Protein AF-0000000069165663 (afdb_homodimer)

Organism: Gadus morhua (NCBI:txid8049)

Sequence (914 aa):
MLGWFYGGTKSTNVRVSLPAVCFVWQIAMIVLFGVFIRYNEEADTHWQEFRRENNISSDIENDFYFRYPSFQDVHVMIFVGFGFLMTFLKRYSFGAVGFNFLVAAFGIQWALLMQGWFHTLDPATGKILIGVENLINADFCVAGCLIAYGALLGKVSPVQLLVLTLFGVTLFAVEEYIILDLLHARDAGGSMVIHAFGGYYGLAISWVLYRPNLNLSKRLNGSVYHSDVFAMIGTLFLWMFWPSFNSAITDHGDGQHRAAINTYLALASSVLTAVGISSVTQKKGKLDMVHIQNATLAGGVAMGTAAEFMITPYGSLIVGFCCGMISTFGYVFVTPLLEKYLKLQDTCGVHNLHAVPGMLGGFIGAIVAASATEEVYSREGLINTFDFEGDFADRTVGTQGGFQAAACCVAIAFGIVGGGCIPIWGDPADDNCYDDEAYWEALITVTLLDRNFYCHRMLGWFYGGTKSTNVRVSLPAVCFVWQIAMIVLFGVFIRYNEEADTHWQEFRRENNISSDIENDFYFRYPSFQDVHVMIFVGFGFLMTFLKRYSFGAVGFNFLVAAFGIQWALLMQGWFHTLDPATGKILIGVENLINADFCVAGCLIAYGALLGKVSPVQLLVLTLFGVTLFAVEEYIILDLLHARDAGGSMVIHAFGGYYGLAISWVLYRPNLNLSKRLNGSVYHSDVFAMIGTLFLWMFWPSFNSAITDHGDGQHRAAINTYLALASSVLTAVGISSVTQKKGKLDMVHIQNATLAGGVAMGTAAEFMITPYGSLIVGFCCGMISTFGYVFVTPLLEKYLKLQDTCGVHNLHAVPGMLGGFIGAIVAASATEEVYSREGLINTFDFEGDFADRTVGTQGGFQAAACCVAIAFGIVGGGCIPIWGDPADDNCYDDEAYWEALITVTLLDRNFYCHR

Nearest PDB structures (foldseek):
  3hd6-assembly1_A  TM=9.677E-01  e=2.868E-40  Homo sapiens
  8csl-assembly1_L  TM=9.387E-01  e=2.649E-33  Homo sapiens
  7v0s-assembly1_Q  TM=9.312E-01  e=2.619E-32  Homo sapiens
  3bhs-assembly1_A  TM=8.866E-01  e=1.304E-20  Nitrosomonas europaea ATCC 19718
  7v0k-assembly1_K  TM=8.704E-01  e=1.880E-18  Homo sapiens

Radius of gyration: 27.94 Å; Cα contacts (8 Å, |Δi|>4): 1879; chains: 2; bounding box: 85×86×62 Å

Structure (mmCIF, N/CA/C/O backbone):
data_AF-0000000069165663-model_v1
#
loop_
_entity.id
_entity.type
_entity.pdbx_description
1 polymer 'Rh family, C glycoprotein a'
#
loop_
_atom_site.group_PDB
_atom_site.id
_atom_site.type_symbol
_atom_site.label_atom_id
_atom_site.label_alt_id
_atom_site.label_comp_id
_atom_site.label_asym_id
_atom_site.label_entity_id
_atom_site.label_seq_id
_atom_site.pdbx_PDB_ins_code
_atom_site.Cartn_x
_atom_site.Cartn_y
_atom_site.Cartn_z
_atom_site.occupancy
_atom_site.B_iso_or_equiv
_atom_site.auth_seq_id
_atom_site.auth_comp_id
_atom_site.auth_asym_id
_atom_site.auth_atom_id
_atom_site.pdbx_PDB_model_num
ATOM 1 N N . MET A 1 1 ? -18.406 -13.211 31.234 1 25.06 1 MET A N 1
ATOM 2 C CA . MET A 1 1 ? -17.453 -12.578 30.328 1 25.06 1 MET A CA 1
ATOM 3 C C . MET A 1 1 ? -17.625 -13.102 28.906 1 25.06 1 MET A C 1
ATOM 5 O O . MET A 1 1 ? -17.547 -12.336 27.938 1 25.06 1 MET A O 1
ATOM 9 N N . LEU A 1 2 ? -17.766 -14.406 28.781 1 32.94 2 LEU A N 1
ATOM 10 C CA . LEU A 1 2 ? -17.984 -15.086 27.5 1 32.94 2 LEU A CA 1
ATOM 11 C C . LEU A 1 2 ? -19.422 -14.898 27.031 1 32.94 2 LEU A C 1
ATOM 13 O O . LEU A 1 2 ? -19.797 -15.367 25.953 1 32.94 2 LEU A O 1
ATOM 17 N N . GLY A 1 3 ? -20.25 -14.609 27.906 1 36.5 3 GLY A N 1
ATOM 18 C CA . GLY A 1 3 ? -21.656 -14.383 27.594 1 36.5 3 GLY A CA 1
ATOM 19 C C . GLY A 1 3 ? -21.875 -13.297 26.562 1 36.5 3 GLY A C 1
ATOM 20 O O . GLY A 1 3 ? -22.891 -13.289 25.875 1 36.5 3 GLY A O 1
ATOM 21 N N . TRP A 1 4 ? -21.031 -12.242 26.562 1 38.16 4 TRP A N 1
ATOM 22 C CA . TRP A 1 4 ? -21.109 -11.102 25.656 1 38.16 4 TRP A CA 1
ATOM 23 C C . TRP A 1 4 ? -20.781 -11.531 24.234 1 38.16 4 TRP A C 1
ATOM 25 O O . TRP A 1 4 ? -20.984 -10.766 23.281 1 38.16 4 TRP A O 1
ATOM 35 N N . PHE A 1 5 ? -19.953 -12.539 24 1 40.16 5 PHE A N 1
ATOM 36 C CA . PHE A 1 5 ? -19.641 -13.125 22.703 1 40.16 5 PHE A CA 1
ATOM 37 C C . PHE A 1 5 ? -20.859 -13.844 22.125 1 40.16 5 PHE A C 1
ATOM 39 O O . PHE A 1 5 ? -20.938 -14.07 20.922 1 40.16 5 PHE A O 1
ATOM 46 N N . TYR A 1 6 ? -21.672 -14.664 22.984 1 41.34 6 TYR A N 1
ATOM 47 C CA . TYR A 1 6 ? -22.734 -15.508 22.422 1 41.34 6 TYR A CA 1
ATOM 48 C C . TYR A 1 6 ? -23.984 -14.68 22.125 1 41.34 6 TYR A C 1
ATOM 50 O O . TYR A 1 6 ? -24.219 -14.312 20.969 1 41.34 6 TYR A O 1
ATOM 58 N N . GLY A 1 7 ? -25.281 -15 22.875 1 41.91 7 GLY A N 1
ATOM 59 C CA . GLY A 1 7 ? -26.719 -14.883 22.719 1 41.91 7 GLY A CA 1
ATOM 60 C C . GLY A 1 7 ? -27.203 -13.453 22.781 1 41.91 7 GLY A C 1
ATOM 61 O O . GLY A 1 7 ? -28.406 -13.211 22.922 1 41.91 7 GLY A O 1
ATOM 62 N N . GLY A 1 8 ? -26.547 -12.445 23.469 1 45.22 8 GLY A N 1
ATOM 63 C CA . GLY A 1 8 ? -27.266 -11.281 23.953 1 45.22 8 GLY A CA 1
ATOM 64 C C . GLY A 1 8 ? -27.719 -10.344 22.844 1 45.22 8 GLY A C 1
ATOM 65 O O . GLY A 1 8 ? -27.469 -10.609 21.672 1 45.22 8 GLY A O 1
ATOM 66 N N . THR A 1 9 ? -28.141 -9.078 23.188 1 53.78 9 THR A N 1
ATOM 67 C CA . THR A 1 9 ? -28.656 -7.91 22.484 1 53.78 9 THR A CA 1
ATOM 68 C C . THR A 1 9 ? -27.703 -7.457 21.391 1 53.78 9 THR A C 1
ATOM 70 O O . THR A 1 9 ? -26.484 -7.398 21.609 1 53.78 9 THR A O 1
ATOM 73 N N . LYS A 1 10 ? -28.094 -7.727 20.078 1 70.94 10 LYS A N 1
ATOM 74 C CA . LYS A 1 10 ? -27.375 -7.238 18.906 1 70.94 10 LYS A CA 1
ATOM 75 C C . LYS A 1 10 ? -26.922 -5.793 19.094 1 70.94 10 LYS A C 1
ATOM 77 O O . LYS A 1 10 ? -27.625 -4.859 18.703 1 70.94 10 LYS A O 1
ATOM 82 N N . SER A 1 11 ? -25.938 -5.676 19.969 1 79.5 11 SER A N 1
ATOM 83 C CA . SER A 1 11 ? -25.391 -4.352 20.25 1 79.5 11 SER A CA 1
ATOM 84 C C . SER A 1 11 ? -24.281 -3.998 19.266 1 79.5 11 SER A C 1
ATOM 86 O O . SER A 1 11 ? -23.531 -4.875 18.828 1 79.5 11 SER A O 1
ATOM 88 N N . THR A 1 12 ? -24.25 -2.836 18.844 1 84.81 12 THR A N 1
ATOM 89 C CA . THR A 1 12 ? -23.188 -2.324 17.984 1 84.81 12 THR A CA 1
ATOM 90 C C . THR A 1 12 ? -22.016 -1.811 18.797 1 84.81 12 THR A C 1
ATOM 92 O O . THR A 1 12 ? -21.047 -1.269 18.25 1 84.81 12 THR A O 1
ATOM 95 N N . ASN A 1 13 ? -22.094 -1.979 20.125 1 87.69 13 ASN A N 1
ATOM 96 C CA . ASN A 1 13 ? -20.984 -1.576 20.984 1 87.69 13 ASN A CA 1
ATOM 97 C C . ASN A 1 13 ? -19.844 -2.586 20.922 1 87.69 13 ASN A C 1
ATOM 99 O O . ASN A 1 13 ? -19.953 -3.695 21.438 1 87.69 13 ASN A O 1
ATOM 103 N N . VAL A 1 14 ? -18.688 -2.17 20.297 1 91.88 14 VAL A N 1
ATOM 104 C CA . VAL A 1 14 ? -17.578 -3.084 20.109 1 91.88 14 VAL A CA 1
ATOM 105 C C . VAL A 1 14 ? -16.359 -2.574 20.891 1 91.88 14 VAL A C 1
ATOM 107 O O . VAL A 1 14 ? -15.219 -2.912 20.562 1 91.88 14 VAL A O 1
ATOM 110 N N . ARG A 1 15 ? -16.5 -1.86 21.906 1 93.06 15 ARG A N 1
ATOM 111 C CA . ARG A 1 15 ? -15.43 -1.193 22.641 1 93.06 15 ARG A CA 1
ATOM 112 C C . ARG A 1 15 ? -14.484 -2.209 23.281 1 93.06 15 ARG A C 1
ATOM 114 O O . ARG A 1 15 ? -13.297 -1.925 23.469 1 93.06 15 ARG A O 1
ATOM 121 N N . VAL A 1 16 ? -14.961 -3.363 23.609 1 94 16 VAL A N 1
ATOM 122 C CA . VAL A 1 16 ? -14.141 -4.383 24.25 1 94 16 VAL A CA 1
ATOM 123 C C . VAL A 1 16 ? -13.773 -5.465 23.234 1 94 16 VAL A C 1
ATOM 125 O O . VAL A 1 16 ? -12.602 -5.844 23.125 1 94 16 VAL A O 1
ATOM 128 N N . SER A 1 17 ? -14.742 -5.902 22.453 1 94 17 SER A N 1
ATOM 129 C CA . SER A 1 17 ? -14.555 -7.062 21.594 1 94 17 SER A CA 1
ATOM 130 C C . SER A 1 17 ? -13.562 -6.758 20.484 1 94 17 SER A C 1
ATOM 132 O O . SER A 1 17 ? -12.648 -7.551 20.219 1 94 17 SER A O 1
ATOM 134 N N . LEU A 1 18 ? -13.719 -5.598 19.812 1 95.62 18 LEU A N 1
ATOM 135 C CA . LEU A 1 18 ? -12.859 -5.289 18.672 1 95.62 18 LEU A CA 1
ATOM 136 C C . LEU A 1 18 ? -11.422 -5.09 19.109 1 95.62 18 LEU A C 1
ATOM 138 O O . LEU A 1 18 ? -10.508 -5.719 18.578 1 95.62 18 LEU A O 1
ATOM 142 N N . PRO A 1 19 ? -11.133 -4.305 20.156 1 97.75 19 PRO A N 1
ATOM 143 C CA . PRO A 1 19 ? -9.75 -4.188 20.656 1 97.75 19 PRO A CA 1
ATOM 144 C C . PRO A 1 19 ? -9.172 -5.52 21.109 1 97.75 19 PRO A C 1
ATOM 146 O O . PRO A 1 19 ? -8 -5.809 20.875 1 97.75 19 PRO A O 1
ATOM 149 N N . ALA A 1 20 ? -9.945 -6.285 21.781 1 97.25 20 ALA A N 1
ATOM 150 C CA . ALA A 1 20 ? -9.469 -7.578 22.266 1 97.25 20 ALA A CA 1
ATOM 151 C C . ALA A 1 20 ? -9 -8.453 21.109 1 97.25 20 ALA A C 1
ATOM 153 O O . ALA A 1 20 ? -7.918 -9.047 21.172 1 97.25 20 ALA A O 1
ATOM 154 N N . VAL A 1 21 ? -9.812 -8.539 20.078 1 96.38 21 VAL A N 1
ATOM 155 C CA . VAL A 1 21 ? -9.453 -9.359 18.922 1 96.38 21 VAL A CA 1
ATOM 156 C C . VAL A 1 21 ? -8.203 -8.781 18.25 1 96.38 21 VAL A C 1
ATOM 158 O O . VAL A 1 21 ? -7.281 -9.523 17.891 1 96.38 21 VAL A O 1
ATOM 161 N N . CYS A 1 22 ? -8.156 -7.445 18.031 1 98.06 22 CYS A N 1
ATOM 162 C CA . CYS A 1 22 ? -7.031 -6.793 17.375 1 98.06 22 CYS A CA 1
ATOM 163 C C . CYS A 1 22 ? -5.734 -7.043 18.141 1 98.06 22 CYS A C 1
ATOM 165 O O . CYS A 1 22 ? -4.73 -7.453 17.547 1 98.06 22 CYS A O 1
ATOM 167 N N . PHE A 1 23 ? -5.695 -6.91 19.5 1 98.25 23 PHE A N 1
ATOM 168 C CA . PHE A 1 23 ? -4.48 -7.02 20.281 1 98.25 23 PHE A CA 1
ATOM 169 C C . PHE A 1 23 ? -4.086 -8.477 20.484 1 98.25 23 PHE A C 1
ATOM 171 O O . PHE A 1 23 ? -2.916 -8.836 20.312 1 98.25 23 PHE A O 1
ATOM 178 N N . VAL A 1 24 ? -5.043 -9.336 20.797 1 98.12 24 VAL A N 1
ATOM 179 C CA . VAL A 1 24 ? -4.738 -10.742 21.047 1 98.12 24 VAL A CA 1
ATOM 180 C C . VAL A 1 24 ? -4.215 -11.391 19.766 1 98.12 24 VAL A C 1
ATOM 182 O O . VAL A 1 24 ? -3.215 -12.109 19.797 1 98.12 24 VAL A O 1
ATOM 185 N N . TRP A 1 25 ? -4.883 -11.117 18.656 1 98.12 25 TRP A N 1
ATOM 186 C CA . TRP A 1 25 ? -4.465 -11.75 17.406 1 98.12 25 TRP A CA 1
ATOM 187 C C . TRP A 1 25 ? -3.148 -11.164 16.922 1 98.12 25 TRP A C 1
ATOM 189 O O . TRP A 1 25 ? -2.314 -11.883 16.359 1 98.12 25 TRP A O 1
ATOM 199 N N . GLN A 1 26 ? -2.922 -9.859 17.094 1 98.75 26 GLN A N 1
ATOM 200 C CA . GLN A 1 26 ? -1.645 -9.289 16.672 1 98.75 26 GLN A CA 1
ATOM 201 C C . GLN A 1 26 ? -0.5 -9.82 17.531 1 98.75 26 GLN A C 1
ATOM 203 O O . GLN A 1 26 ? 0.595 -10.078 17.031 1 98.75 26 GLN A O 1
ATOM 208 N N . ILE A 1 27 ? -0.691 -9.945 18.828 1 98.75 27 ILE A N 1
ATOM 209 C CA . ILE A 1 27 ? 0.326 -10.516 19.703 1 98.75 27 ILE A CA 1
ATOM 210 C C . ILE A 1 27 ? 0.597 -11.961 19.312 1 98.75 27 ILE A C 1
ATOM 212 O O . ILE A 1 27 ? 1.752 -12.391 19.25 1 98.75 27 ILE A O 1
ATOM 216 N N . ALA A 1 28 ? -0.474 -12.727 19.016 1 98.75 28 ALA A N 1
ATOM 217 C CA . ALA A 1 28 ? -0.304 -14.094 18.531 1 98.75 28 ALA A CA 1
ATOM 218 C C . ALA A 1 28 ? 0.53 -14.125 17.25 1 98.75 28 ALA A C 1
ATOM 220 O O . ALA A 1 28 ? 1.391 -14.992 17.094 1 98.75 28 ALA A O 1
ATOM 221 N N . MET A 1 29 ? 0.248 -13.18 16.312 1 98.75 29 MET A N 1
ATOM 222 C CA . MET A 1 29 ? 1.031 -13.102 15.086 1 98.75 29 MET A CA 1
ATOM 223 C C . MET A 1 29 ? 2.504 -12.852 15.391 1 98.75 29 MET A C 1
ATOM 225 O O . MET A 1 29 ? 3.383 -13.477 14.805 1 98.75 29 MET A O 1
ATOM 229 N N . ILE A 1 30 ? 2.785 -11.945 16.312 1 98.81 30 ILE A N 1
ATOM 230 C CA . ILE A 1 30 ? 4.164 -11.617 16.672 1 98.81 30 ILE A CA 1
ATOM 231 C C . ILE A 1 30 ? 4.867 -12.867 17.203 1 98.81 30 ILE A C 1
ATOM 233 O O . ILE A 1 30 ? 5.984 -13.18 16.781 1 98.81 30 ILE A O 1
ATOM 237 N N . VAL A 1 31 ? 4.215 -13.617 18.047 1 98.81 31 VAL A N 1
ATOM 238 C CA . VAL A 1 31 ? 4.797 -14.812 18.656 1 98.81 31 VAL A CA 1
ATOM 239 C C . VAL A 1 31 ? 5.016 -15.875 17.578 1 98.81 31 VAL A C 1
ATOM 241 O O . VAL A 1 31 ? 6.102 -16.453 17.484 1 98.81 31 VAL A O 1
ATOM 244 N N . LEU A 1 32 ? 4.016 -16.141 16.75 1 98.81 32 LEU A N 1
ATOM 245 C CA . LEU A 1 32 ? 4.109 -17.172 15.727 1 98.81 32 LEU A CA 1
ATOM 246 C C . LEU A 1 32 ? 5.156 -16.797 14.68 1 98.81 32 LEU A C 1
ATOM 248 O O . LEU A 1 32 ? 5.875 -17.672 14.18 1 98.81 32 LEU A O 1
ATOM 252 N N . PHE A 1 33 ? 5.246 -15.531 14.312 1 98.81 33 PHE A N 1
ATOM 253 C CA . PHE A 1 33 ? 6.293 -15.094 13.398 1 98.81 33 PHE A CA 1
ATOM 254 C C . PHE A 1 33 ? 7.672 -15.305 14.008 1 98.81 33 PHE A C 1
ATOM 256 O O . PHE A 1 33 ? 8.625 -15.656 13.312 1 98.81 33 PHE A O 1
ATOM 263 N N . GLY A 1 34 ? 7.805 -15.039 15.344 1 98.56 34 GLY A N 1
ATOM 264 C CA . GLY A 1 34 ? 9.07 -15.266 16.031 1 98.56 34 GLY A CA 1
ATOM 265 C C . GLY A 1 34 ? 9.508 -16.719 15.984 1 98.56 34 GLY A C 1
ATOM 266 O O . GLY A 1 34 ? 10.695 -17.016 15.836 1 98.56 34 GLY A O 1
ATOM 267 N N . VAL A 1 35 ? 8.5 -17.594 15.992 1 98.31 35 VAL A N 1
ATOM 268 C CA . VAL A 1 35 ? 8.797 -19.016 16.047 1 98.31 35 VAL A CA 1
ATOM 269 C C . VAL A 1 35 ? 9.039 -19.547 14.625 1 98.31 35 VAL A C 1
ATOM 271 O O . VAL A 1 35 ? 9.961 -20.328 14.398 1 98.31 35 VAL A O 1
ATOM 274 N N . PHE A 1 36 ? 8.305 -19.047 13.586 1 98.56 36 PHE A N 1
ATOM 275 C CA . PHE A 1 36 ? 8.25 -19.828 12.352 1 98.56 36 PHE A CA 1
ATOM 276 C C . PHE A 1 36 ? 8.867 -19.062 11.195 1 98.56 36 PHE A C 1
ATOM 278 O O . PHE A 1 36 ? 9.391 -19.656 10.25 1 98.56 36 PHE A O 1
ATOM 285 N N . ILE A 1 37 ? 8.812 -17.797 11.086 1 98.69 37 ILE A N 1
ATOM 286 C CA . ILE A 1 37 ? 9.078 -17.062 9.852 1 98.69 37 ILE A CA 1
ATOM 287 C C . ILE A 1 37 ? 10.516 -16.562 9.844 1 98.69 37 ILE A C 1
ATOM 289 O O . ILE A 1 37 ? 11 -16.016 10.836 1 98.69 37 ILE A O 1
ATOM 293 N N . ARG A 1 38 ? 11.242 -16.812 8.766 1 98.12 38 ARG A N 1
ATOM 294 C CA . ARG A 1 38 ? 12.578 -16.297 8.484 1 98.12 38 ARG A CA 1
ATOM 295 C C . ARG A 1 38 ? 12.672 -15.766 7.059 1 98.12 38 ARG A C 1
ATOM 297 O O . ARG A 1 38 ? 11.82 -16.062 6.223 1 98.12 38 ARG A O 1
ATOM 304 N N . TYR A 1 39 ? 13.672 -14.938 6.816 1 97.56 39 TYR A N 1
ATOM 305 C CA . TYR A 1 39 ? 13.953 -14.5 5.453 1 97.56 39 TYR A CA 1
ATOM 306 C C . TYR A 1 39 ? 14.391 -15.672 4.586 1 97.56 39 TYR A C 1
ATOM 308 O O . TYR A 1 39 ? 15.125 -16.547 5.043 1 97.56 39 TYR A O 1
ATOM 316 N N . ASN A 1 40 ? 13.938 -15.656 3.355 1 96.75 40 ASN A N 1
ATOM 317 C CA . ASN A 1 40 ? 14.547 -16.641 2.463 1 96.75 40 ASN A CA 1
ATOM 318 C C . ASN A 1 40 ? 15.969 -16.234 2.074 1 96.75 40 ASN A C 1
ATOM 320 O O . ASN A 1 40 ? 16.453 -15.172 2.492 1 96.75 40 ASN A O 1
ATOM 324 N N . GLU A 1 41 ? 16.656 -16.984 1.262 1 95.5 41 GLU A N 1
ATOM 325 C CA . GLU A 1 41 ? 18.078 -16.797 0.954 1 95.5 41 GLU A CA 1
ATOM 326 C C . GLU A 1 41 ? 18.312 -15.492 0.203 1 95.5 41 GLU A C 1
ATOM 328 O O . GLU A 1 41 ? 19.375 -14.883 0.331 1 95.5 41 GLU A O 1
ATOM 333 N N . GLU A 1 42 ? 17.281 -15.07 -0.53 1 96.81 42 GLU A N 1
ATOM 334 C CA . GLU A 1 42 ? 17.453 -13.898 -1.39 1 96.81 42 GLU A CA 1
ATOM 335 C C . GLU A 1 42 ? 17.25 -12.602 -0.606 1 96.81 42 GLU A C 1
ATOM 337 O O . GLU A 1 42 ? 17.641 -11.531 -1.063 1 96.81 42 GLU A O 1
ATOM 342 N N . ALA A 1 43 ? 16.625 -12.703 0.573 1 96.94 43 ALA A N 1
ATOM 343 C CA . ALA A 1 43 ? 16.391 -11.539 1.419 1 96.94 43 ALA A CA 1
ATOM 344 C C . ALA A 1 43 ? 17.344 -11.523 2.611 1 96.94 43 ALA A C 1
ATOM 346 O O . ALA A 1 43 ? 17.469 -10.508 3.291 1 96.94 43 ALA A O 1
ATOM 347 N N . ASP A 1 44 ? 18.016 -12.602 2.842 1 96.62 44 ASP A N 1
ATOM 348 C CA . ASP A 1 44 ? 18.953 -12.758 3.945 1 96.62 44 ASP A CA 1
ATOM 349 C C . ASP A 1 44 ? 20.312 -12.156 3.594 1 96.62 44 ASP A C 1
ATOM 351 O O . ASP A 1 44 ? 20.688 -12.109 2.422 1 96.62 44 ASP A O 1
ATOM 355 N N . THR A 1 45 ? 21.109 -11.773 4.562 1 95.94 45 THR A N 1
ATOM 356 C CA . THR A 1 45 ? 22.375 -11.102 4.34 1 95.94 45 THR A CA 1
ATOM 357 C C . THR A 1 45 ? 23.438 -12.086 3.84 1 95.94 45 THR A C 1
ATOM 359 O O . THR A 1 45 ? 24.5 -11.68 3.391 1 95.94 45 THR A O 1
ATOM 362 N N . HIS A 1 46 ? 23.109 -13.336 3.844 1 94.88 46 HIS A N 1
ATOM 363 C CA . HIS A 1 46 ? 24.016 -14.328 3.289 1 94.88 46 HIS A CA 1
ATOM 364 C C . HIS A 1 46 ? 23.844 -14.461 1.78 1 94.88 46 HIS A C 1
ATOM 366 O O . HIS A 1 46 ? 24.266 -15.453 1.183 1 94.88 46 HIS A O 1
ATOM 372 N N . TRP A 1 47 ? 23.203 -13.547 1.143 1 93.5 47 TRP A N 1
ATOM 373 C CA . TRP A 1 47 ? 22.906 -13.492 -0.283 1 93.5 47 TRP A CA 1
ATOM 374 C C . TRP A 1 47 ? 24.172 -13.602 -1.115 1 93.5 47 TRP A C 1
ATOM 376 O O . TRP A 1 47 ? 24.203 -14.297 -2.139 1 93.5 47 TRP A O 1
ATOM 386 N N . GLN A 1 48 ? 25.25 -13 -0.67 1 92.06 48 GLN A N 1
ATOM 387 C CA . GLN A 1 48 ? 26.5 -13.055 -1.435 1 92.06 48 GLN A CA 1
ATOM 388 C C . GLN A 1 48 ? 27.047 -14.477 -1.484 1 92.06 48 GLN A C 1
ATOM 390 O O . GLN A 1 48 ? 27.531 -14.922 -2.521 1 92.06 48 GLN A O 1
ATOM 395 N N . GLU A 1 49 ? 26.984 -15.094 -0.365 1 93.44 49 GLU A N 1
ATOM 396 C CA . GLU A 1 49 ? 27.391 -16.5 -0.323 1 93.44 49 GLU A CA 1
ATOM 397 C C . GLU A 1 49 ? 26.5 -17.359 -1.2 1 93.44 49 GLU A C 1
ATOM 399 O O . GLU A 1 49 ? 26.984 -18.234 -1.929 1 93.44 49 GLU A O 1
ATOM 404 N N . PHE A 1 50 ? 25.234 -17.125 -1.097 1 94.12 50 PHE A N 1
ATOM 405 C CA . PHE A 1 50 ? 24.266 -17.844 -1.899 1 94.12 50 PHE A CA 1
ATOM 406 C C . PHE A 1 50 ? 24.516 -17.625 -3.387 1 94.12 50 PHE A C 1
ATOM 408 O O . PHE A 1 50 ? 24.422 -18.562 -4.18 1 94.12 50 PHE A O 1
ATOM 415 N N . ARG A 1 51 ? 24.844 -16.422 -3.793 1 94.38 51 ARG A N 1
ATOM 416 C CA . ARG A 1 51 ? 25.141 -16.094 -5.184 1 94.38 51 ARG A CA 1
ATOM 417 C C . ARG A 1 51 ? 26.344 -16.906 -5.688 1 94.38 51 ARG A C 1
ATOM 419 O O . ARG A 1 51 ? 26.297 -17.453 -6.789 1 94.38 51 ARG A O 1
ATOM 426 N N . ARG A 1 52 ? 27.359 -16.938 -4.867 1 94.06 52 ARG A N 1
ATOM 427 C CA . ARG A 1 52 ? 28.547 -17.672 -5.242 1 94.06 52 ARG A CA 1
ATOM 428 C C . ARG A 1 52 ? 28.25 -19.156 -5.391 1 94.06 52 ARG A C 1
ATOM 430 O O . ARG A 1 52 ? 28.688 -19.797 -6.359 1 94.06 52 ARG A O 1
ATOM 437 N N . GLU A 1 53 ? 27.469 -19.625 -4.488 1 94.88 53 GLU A N 1
ATOM 438 C CA . GLU A 1 53 ? 27.156 -21.047 -4.465 1 94.88 53 GLU A CA 1
ATOM 439 C C . GLU A 1 53 ? 26.266 -21.438 -5.648 1 94.88 53 GLU A C 1
ATOM 441 O O . GLU A 1 53 ? 26.312 -22.578 -6.117 1 94.88 53 GLU A O 1
ATOM 446 N N . ASN A 1 54 ? 25.484 -20.531 -6.18 1 94.5 54 ASN A N 1
ATOM 447 C CA . ASN A 1 54 ? 24.516 -20.859 -7.215 1 94.5 54 ASN A CA 1
ATOM 448 C C . ASN A 1 54 ? 24.859 -20.188 -8.539 1 94.5 54 ASN A C 1
ATOM 450 O O . ASN A 1 54 ? 24.031 -20.125 -9.445 1 94.5 54 ASN A O 1
ATOM 454 N N . ASN A 1 55 ? 26.047 -19.562 -8.711 1 93.12 55 ASN A N 1
ATOM 455 C CA . ASN A 1 55 ? 26.562 -18.953 -9.93 1 93.12 55 ASN A CA 1
ATOM 456 C C . ASN A 1 55 ? 25.656 -17.844 -10.43 1 93.12 55 ASN A C 1
ATOM 458 O O . ASN A 1 55 ? 25.312 -17.797 -11.609 1 93.12 55 ASN A O 1
ATOM 462 N N . ILE A 1 56 ? 25.234 -17.141 -9.461 1 91 56 ILE A N 1
ATOM 463 C CA . ILE A 1 56 ? 24.469 -15.953 -9.781 1 91 56 ILE A CA 1
ATOM 464 C C . ILE A 1 56 ? 25.406 -14.758 -9.945 1 91 56 ILE A C 1
ATOM 466 O O . ILE A 1 56 ? 26.094 -14.375 -8.992 1 91 56 ILE A O 1
ATOM 470 N N . SER A 1 57 ? 25.391 -14.133 -11.125 1 87.12 57 SER A N 1
ATOM 471 C CA . SER A 1 57 ? 26.422 -13.156 -11.461 1 87.12 57 SER A CA 1
ATOM 472 C C . SER A 1 57 ? 26 -11.742 -11.078 1 87.12 57 SER A C 1
ATOM 474 O O . SER A 1 57 ? 26.844 -10.867 -10.867 1 87.12 57 SER A O 1
ATOM 476 N N . SER A 1 58 ? 24.625 -11.547 -11.047 1 89.25 58 SER A N 1
ATOM 477 C CA . SER A 1 58 ? 24.156 -10.18 -10.844 1 89.25 58 SER A CA 1
ATOM 478 C C . SER A 1 58 ? 22.984 -10.133 -9.867 1 89.25 58 SER A C 1
ATOM 480 O O . SER A 1 58 ? 22.188 -11.078 -9.805 1 89.25 58 SER A O 1
ATOM 482 N N . ASP A 1 59 ? 22.875 -8.984 -9.172 1 91.88 59 ASP A N 1
ATOM 483 C CA . ASP A 1 59 ? 21.766 -8.781 -8.258 1 91.88 59 ASP A CA 1
ATOM 484 C C . ASP A 1 59 ? 20.438 -8.781 -9.008 1 91.88 59 ASP A C 1
ATOM 486 O O . ASP A 1 59 ? 19.375 -9.023 -8.406 1 91.88 59 ASP A O 1
ATOM 490 N N . ILE A 1 60 ? 20.484 -8.562 -10.328 1 91.5 60 ILE A N 1
ATOM 491 C CA . ILE A 1 60 ? 19.266 -8.453 -11.117 1 91.5 60 ILE A CA 1
ATOM 492 C C . ILE A 1 60 ? 18.547 -9.805 -11.141 1 91.5 60 ILE A C 1
ATOM 494 O O . ILE A 1 60 ? 17.359 -9.875 -11.477 1 91.5 60 ILE A O 1
ATOM 498 N N . GLU A 1 61 ? 19.312 -10.852 -10.766 1 92.62 61 GLU A N 1
ATOM 499 C CA . GLU A 1 61 ? 18.734 -12.195 -10.773 1 92.62 61 GLU A CA 1
ATOM 500 C C . GLU A 1 61 ? 18.016 -12.492 -9.469 1 92.62 61 GLU A C 1
ATOM 502 O O . GLU A 1 61 ? 17.406 -13.555 -9.32 1 92.62 61 GLU A O 1
ATOM 507 N N . ASN A 1 62 ? 18.094 -11.555 -8.492 1 95.44 62 ASN A N 1
ATOM 508 C CA . ASN A 1 62 ? 17.234 -11.641 -7.312 1 95.44 62 ASN A CA 1
ATOM 509 C C . ASN A 1 62 ? 15.75 -11.594 -7.688 1 95.44 62 ASN A C 1
ATOM 511 O O . ASN A 1 62 ? 15.336 -10.727 -8.461 1 95.44 62 ASN A O 1
ATOM 515 N N . ASP A 1 63 ? 14.93 -12.477 -7.141 1 96.12 63 ASP A N 1
ATOM 516 C CA . ASP A 1 63 ? 13.523 -12.609 -7.508 1 96.12 63 ASP A CA 1
ATOM 517 C C . ASP A 1 63 ? 12.758 -11.312 -7.23 1 96.12 63 ASP A C 1
ATOM 519 O O . ASP A 1 63 ? 11.703 -11.07 -7.816 1 96.12 63 ASP A O 1
ATOM 523 N N . PHE A 1 64 ? 13.312 -10.523 -6.332 1 97.12 64 PHE A N 1
ATOM 524 C CA . PHE A 1 64 ? 12.727 -9.227 -6.016 1 97.12 64 PHE A CA 1
ATOM 525 C C . PHE A 1 64 ? 12.508 -8.406 -7.281 1 97.12 64 PHE A C 1
ATOM 527 O O . PHE A 1 64 ? 11.445 -7.82 -7.473 1 97.12 64 PHE A O 1
ATOM 534 N N . TYR A 1 65 ? 13.438 -8.375 -8.164 1 95.75 65 TYR A N 1
ATOM 535 C CA . TYR A 1 65 ? 13.398 -7.48 -9.312 1 95.75 65 TYR A CA 1
ATOM 536 C C . TYR A 1 65 ? 12.484 -8.031 -10.406 1 95.75 65 TYR A C 1
ATOM 538 O O . TYR A 1 65 ? 12.016 -7.285 -11.266 1 95.75 65 TYR A O 1
ATOM 546 N N . PHE A 1 66 ? 12.203 -9.336 -10.398 1 94.62 66 PHE A N 1
ATOM 547 C CA . PHE A 1 66 ? 11.281 -9.938 -11.352 1 94.62 66 PHE A CA 1
ATOM 548 C C . PHE A 1 66 ? 9.836 -9.711 -10.922 1 94.62 66 PHE A C 1
ATOM 550 O O . PHE A 1 66 ? 8.961 -9.492 -11.758 1 94.62 66 PHE A O 1
ATOM 557 N N . ARG A 1 67 ? 9.609 -9.68 -9.633 1 97.06 67 ARG A N 1
ATOM 558 C CA . ARG A 1 67 ? 8.234 -9.844 -9.18 1 97.06 67 ARG A CA 1
ATOM 559 C C . ARG A 1 67 ? 7.73 -8.586 -8.484 1 97.06 67 ARG A C 1
ATOM 561 O O . ARG A 1 67 ? 6.523 -8.359 -8.383 1 97.06 67 ARG A O 1
ATOM 568 N N . TYR A 1 68 ? 8.594 -7.723 -8.008 1 97.5 68 TYR A N 1
ATOM 569 C CA . TYR A 1 68 ? 8.219 -6.629 -7.117 1 97.5 68 TYR A CA 1
ATOM 570 C C . TYR A 1 68 ? 7.262 -5.668 -7.809 1 97.5 68 TYR A C 1
ATOM 572 O O . TYR A 1 68 ? 6.293 -5.203 -7.203 1 97.5 68 TYR A O 1
ATOM 580 N N . PRO A 1 69 ? 7.457 -5.336 -9.125 1 96.81 69 PRO A N 1
ATOM 581 C CA . PRO A 1 69 ? 6.469 -4.449 -9.75 1 96.81 69 PRO A CA 1
ATOM 582 C C . PRO A 1 69 ? 5.066 -5.051 -9.766 1 96.81 69 PRO A C 1
ATOM 584 O O . PRO A 1 69 ? 4.086 -4.344 -9.523 1 96.81 69 PRO A O 1
ATOM 587 N N . SER A 1 70 ? 4.965 -6.352 -10.07 1 97.69 70 SER A N 1
ATOM 588 C CA . SER A 1 70 ? 3.67 -7.02 -10.047 1 97.69 70 SER A CA 1
ATOM 589 C C . SER A 1 70 ? 3.098 -7.066 -8.633 1 97.69 70 SER A C 1
ATOM 591 O O . SER A 1 70 ? 1.888 -6.926 -8.438 1 97.69 70 SER A O 1
ATOM 593 N N . PHE A 1 71 ? 3.998 -7.277 -7.625 1 98.19 71 PHE A N 1
ATOM 594 C CA . PHE A 1 71 ? 3.566 -7.242 -6.234 1 98.19 71 PHE A CA 1
ATOM 595 C C . PHE A 1 71 ? 2.904 -5.91 -5.91 1 98.19 71 PHE A C 1
ATOM 597 O O . PHE A 1 71 ? 1.838 -5.871 -5.293 1 98.19 71 PHE A O 1
ATOM 604 N N . GLN A 1 72 ? 3.518 -4.84 -6.277 1 98.19 72 GLN A N 1
ATOM 605 C CA . GLN A 1 72 ? 2.988 -3.514 -5.98 1 98.19 72 GLN A CA 1
ATOM 606 C C . GLN A 1 72 ? 1.622 -3.307 -6.625 1 98.19 72 GLN A C 1
ATOM 608 O O . GLN A 1 72 ? 0.713 -2.75 -6.004 1 98.19 72 GLN A O 1
ATOM 613 N N . ASP A 1 73 ? 1.49 -3.734 -7.906 1 98.25 73 ASP A N 1
ATOM 614 C CA . ASP A 1 73 ? 0.206 -3.623 -8.594 1 98.25 73 ASP A CA 1
ATOM 615 C C . ASP A 1 73 ? -0.877 -4.41 -7.859 1 98.25 73 ASP A C 1
ATOM 617 O O . ASP A 1 73 ? -1.983 -3.91 -7.652 1 98.25 73 ASP A O 1
ATOM 621 N N . VAL A 1 74 ? -0.553 -5.602 -7.48 1 98.31 74 VAL A N 1
ATOM 622 C CA . VAL A 1 74 ? -1.503 -6.457 -6.777 1 98.31 74 VAL A CA 1
ATOM 623 C C . VAL A 1 74 ? -1.864 -5.832 -5.434 1 98.31 74 VAL A C 1
ATOM 625 O O . VAL A 1 74 ? -3.029 -5.848 -5.027 1 98.31 74 VAL A O 1
ATOM 628 N N . HIS A 1 75 ? -0.859 -5.305 -4.824 1 98.12 75 HIS A N 1
ATOM 629 C CA . HIS A 1 75 ? -1.066 -4.641 -3.541 1 98.12 75 HIS A CA 1
ATOM 630 C C . HIS A 1 75 ? -2.02 -3.457 -3.68 1 98.12 75 HIS A C 1
ATOM 632 O O . HIS A 1 75 ? -2.859 -3.227 -2.807 1 98.12 75 HIS A O 1
ATOM 638 N N . VAL A 1 76 ? -1.984 -2.705 -4.75 1 98.12 76 VAL A N 1
ATOM 639 C CA . VAL A 1 76 ? -2.914 -1.623 -5.055 1 98.12 76 VAL A CA 1
ATOM 640 C C . VAL A 1 76 ? -4.32 -2.188 -5.242 1 98.12 76 VAL A C 1
ATOM 642 O O . VAL A 1 76 ? -5.301 -1.593 -4.785 1 98.12 76 VAL A O 1
ATOM 645 N N . MET A 1 77 ? -4.426 -3.26 -5.891 1 98.56 77 MET A N 1
ATOM 646 C CA . MET A 1 77 ? -5.727 -3.889 -6.09 1 98.56 77 MET A CA 1
ATOM 647 C C . MET A 1 77 ? -6.375 -4.234 -4.75 1 98.56 77 MET A C 1
ATOM 649 O O . MET A 1 77 ? -7.562 -3.984 -4.551 1 98.56 77 MET A O 1
ATOM 653 N N . ILE A 1 78 ? -5.605 -4.73 -3.844 1 98.69 78 ILE A N 1
ATOM 654 C CA . ILE A 1 78 ? -6.121 -5.238 -2.576 1 98.69 78 ILE A CA 1
ATOM 655 C C . ILE A 1 78 ? -6.637 -4.078 -1.727 1 98.69 78 ILE A C 1
ATOM 657 O O . ILE A 1 78 ? -7.723 -4.16 -1.148 1 98.69 78 ILE A O 1
ATOM 661 N N . PHE A 1 79 ? -5.914 -3.018 -1.677 1 98.38 79 PHE A N 1
ATOM 662 C CA . PHE A 1 79 ? -6.219 -1.988 -0.689 1 98.38 79 PHE A CA 1
ATOM 663 C C . PHE A 1 79 ? -7.023 -0.855 -1.316 1 98.38 79 PHE A C 1
ATOM 665 O O . PHE A 1 79 ? -7.938 -0.317 -0.691 1 98.38 79 PHE A O 1
ATOM 672 N N . VAL A 1 80 ? -6.723 -0.5 -2.543 1 98.06 80 VAL A N 1
ATOM 673 C CA . VAL A 1 80 ? -7.457 0.567 -3.211 1 98.06 80 VAL A CA 1
ATOM 674 C C . VAL A 1 80 ? -8.562 -0.032 -4.078 1 98.06 80 VAL A C 1
ATOM 676 O O . VAL A 1 80 ? -9.719 0.402 -4.016 1 98.06 80 VAL A O 1
ATOM 679 N N . GLY A 1 81 ? -8.242 -1.041 -4.863 1 98.5 81 GLY A N 1
ATOM 680 C CA . GLY A 1 81 ? -9.219 -1.646 -5.758 1 98.5 81 GLY A CA 1
ATOM 681 C C . GLY A 1 81 ? -10.43 -2.203 -5.031 1 98.5 81 GLY A C 1
ATOM 682 O O . GLY A 1 81 ? -11.539 -1.696 -5.188 1 98.5 81 GLY A O 1
ATOM 683 N N . PHE A 1 82 ? -10.164 -3.164 -4.148 1 98.44 82 PHE A N 1
ATOM 684 C CA . PHE A 1 82 ? -11.258 -3.779 -3.4 1 98.44 82 PHE A CA 1
ATOM 685 C C . PHE A 1 82 ? -11.922 -2.764 -2.482 1 98.44 82 PHE A C 1
ATOM 687 O O . PHE A 1 82 ? -13.148 -2.73 -2.375 1 98.44 82 PHE A O 1
ATOM 694 N N . GLY A 1 83 ? -11.156 -1.908 -1.828 1 98.06 83 GLY A N 1
ATOM 695 C CA . GLY A 1 83 ? -11.695 -0.94 -0.885 1 98.06 83 GLY A CA 1
ATOM 696 C C . GLY A 1 83 ? -12.656 0.039 -1.522 1 98.06 83 GLY A C 1
ATOM 697 O O . GLY A 1 83 ? -13.82 0.135 -1.11 1 98.06 83 GLY A O 1
ATOM 698 N N . PHE A 1 84 ? -12.25 0.671 -2.576 1 98.19 84 PHE A N 1
ATOM 699 C CA . PHE A 1 84 ? -13.055 1.739 -3.164 1 98.19 84 PHE A CA 1
ATOM 700 C C . PHE A 1 84 ? -14.172 1.165 -4.027 1 98.19 84 PHE A C 1
ATOM 702 O O . PHE A 1 84 ? -15.234 1.773 -4.16 1 98.19 84 PHE A O 1
ATOM 709 N N . LEU A 1 85 ? -13.969 -0.013 -4.605 1 98.06 85 LEU A N 1
ATOM 710 C CA . LEU A 1 85 ? -15.062 -0.638 -5.34 1 98.06 85 LEU A CA 1
ATOM 711 C C . LEU A 1 85 ? -16.297 -0.79 -4.453 1 98.06 85 LEU A C 1
ATOM 713 O O . LEU A 1 85 ? -17.422 -0.672 -4.926 1 98.06 85 LEU A O 1
ATOM 717 N N . MET A 1 86 ? -16.156 -0.919 -3.189 1 97.69 86 MET A N 1
ATOM 718 C CA . MET A 1 86 ? -17.234 -1.237 -2.264 1 97.69 86 MET A CA 1
ATOM 719 C C . MET A 1 86 ? -17.797 0.03 -1.631 1 97.69 86 MET A C 1
ATOM 721 O O . MET A 1 86 ? -18.641 -0.041 -0.728 1 97.69 86 MET A O 1
ATOM 725 N N . THR A 1 87 ? -17.406 1.193 -2.121 1 97.25 87 THR A N 1
ATOM 726 C CA . THR A 1 87 ? -17.875 2.443 -1.532 1 97.25 87 THR A CA 1
ATOM 727 C C . THR A 1 87 ? -19.156 2.918 -2.209 1 97.25 87 THR A C 1
ATOM 729 O O . THR A 1 87 ? -19.594 4.055 -2.008 1 97.25 87 THR A O 1
ATOM 732 N N . PHE A 1 88 ? -19.891 2.107 -2.984 1 95.31 88 PHE A N 1
ATOM 733 C CA . PHE A 1 88 ? -21.031 2.539 -3.779 1 95.31 88 PHE A CA 1
ATOM 734 C C . PHE A 1 88 ? -22.234 2.801 -2.893 1 95.31 88 PHE A C 1
ATOM 736 O O . PHE A 1 88 ? -23.141 3.551 -3.27 1 95.31 88 PHE A O 1
ATOM 743 N N . LEU A 1 89 ? -22.312 2.232 -1.652 1 95.25 89 LEU A N 1
ATOM 744 C CA . LEU A 1 89 ? -23.453 2.408 -0.773 1 95.25 89 LEU A CA 1
ATOM 745 C C . LEU A 1 89 ? -23.547 3.848 -0.279 1 95.25 89 LEU A C 1
ATOM 747 O O . LEU A 1 89 ? -22.531 4.488 -0.031 1 95.25 89 LEU A O 1
ATOM 751 N N . LYS A 1 90 ? -24.719 4.328 -0.008 1 92.69 90 LYS A N 1
ATOM 752 C CA . LYS A 1 90 ? -25.031 5.719 0.301 1 92.69 90 LYS A CA 1
ATOM 753 C C . LYS A 1 90 ? -24.281 6.195 1.538 1 92.69 90 LYS A C 1
ATOM 755 O O . LYS A 1 90 ? -23.844 7.344 1.599 1 92.69 90 LYS A O 1
ATOM 760 N N . ARG A 1 91 ? -24.219 5.383 2.525 1 94.25 91 ARG A N 1
ATOM 761 C CA . ARG A 1 91 ? -23.672 5.805 3.812 1 94.25 91 ARG A CA 1
ATOM 762 C C . ARG A 1 91 ? -22.75 4.738 4.391 1 94.25 91 ARG A C 1
ATOM 764 O O . ARG A 1 91 ? -22.781 4.461 5.59 1 94.25 91 ARG A O 1
ATOM 771 N N . TYR A 1 92 ? -21.938 4.121 3.482 1 95.75 92 TYR A N 1
ATOM 772 C CA . TYR A 1 92 ? -21.094 3.037 3.99 1 95.75 92 TYR A CA 1
ATOM 773 C C . TYR A 1 92 ? -19.703 3.096 3.387 1 95.75 92 TYR A C 1
ATOM 775 O O . TYR A 1 92 ? -19.016 2.072 3.283 1 95.75 92 TYR A O 1
ATOM 783 N N . SER A 1 93 ? -19.266 4.258 2.939 1 96.38 93 SER A N 1
ATOM 784 C CA . SER A 1 93 ? -17.953 4.391 2.332 1 96.38 93 SER A CA 1
ATOM 785 C C . SER A 1 93 ? -16.844 4.176 3.357 1 96.38 93 SER A C 1
ATOM 787 O O . SER A 1 93 ? -15.789 3.611 3.039 1 96.38 93 SER A O 1
ATOM 789 N N . PHE A 1 94 ? -17.047 4.617 4.641 1 96.31 94 PHE A N 1
ATOM 790 C CA . PHE A 1 94 ? -16.062 4.402 5.695 1 96.31 94 PHE A CA 1
ATOM 791 C C . PHE A 1 94 ? -15.859 2.914 5.957 1 96.31 94 PHE A C 1
ATOM 793 O O . PHE A 1 94 ? -14.727 2.436 6.02 1 96.31 94 PHE A O 1
ATOM 800 N N . GLY A 1 95 ? -17 2.256 6.094 1 97 95 GLY A N 1
ATOM 801 C CA . GLY A 1 95 ? -16.922 0.82 6.312 1 97 95 GLY A CA 1
ATOM 802 C C . GLY A 1 95 ? -16.281 0.067 5.164 1 97 95 GLY A C 1
ATOM 803 O O . GLY A 1 95 ? -15.477 -0.835 5.383 1 97 95 GLY A O 1
ATOM 804 N N . ALA A 1 96 ? -16.641 0.453 3.959 1 97.69 96 ALA A N 1
ATOM 805 C CA . ALA A 1 96 ? -16.109 -0.208 2.77 1 97.69 96 ALA A CA 1
ATOM 806 C C . ALA A 1 96 ? -14.586 -0.123 2.73 1 97.69 96 ALA A C 1
ATOM 808 O O . ALA A 1 96 ? -13.898 -1.148 2.713 1 97.69 96 ALA A O 1
ATOM 809 N N . VAL A 1 97 ? -14.031 1.053 2.854 1 97.69 97 VAL A N 1
ATOM 810 C CA . VAL A 1 97 ? -12.594 1.233 2.705 1 97.69 97 VAL A CA 1
ATOM 811 C C . VAL A 1 97 ? -11.883 0.855 4.008 1 97.69 97 VAL A C 1
ATOM 813 O O . VAL A 1 97 ? -10.836 0.212 3.984 1 97.69 97 VAL A O 1
ATOM 816 N N . GLY A 1 98 ? -12.438 1.271 5.133 1 98.12 98 GLY A N 1
ATOM 817 C CA . GLY A 1 98 ? -11.789 1.064 6.422 1 98.12 98 GLY A CA 1
ATOM 818 C C . GLY A 1 98 ? -11.727 -0.395 6.828 1 98.12 98 GLY A C 1
ATOM 819 O O . GLY A 1 98 ? -10.695 -0.867 7.305 1 98.12 98 GLY A O 1
ATOM 820 N N . PHE A 1 99 ? -12.836 -1.101 6.719 1 98.38 99 PHE A N 1
ATOM 821 C CA . PHE A 1 99 ? -12.836 -2.502 7.125 1 98.38 99 PHE A CA 1
ATOM 822 C C . PHE A 1 99 ? -12.133 -3.365 6.082 1 98.38 99 PHE A C 1
ATOM 824 O O . PHE A 1 99 ? -11.531 -4.387 6.422 1 98.38 99 PHE A O 1
ATOM 831 N N . ASN A 1 100 ? -12.164 -2.963 4.77 1 98.69 100 ASN A N 1
ATOM 832 C CA . ASN A 1 100 ? -11.289 -3.602 3.789 1 98.69 100 ASN A CA 1
ATOM 833 C C . ASN A 1 100 ? -9.82 -3.531 4.215 1 98.69 100 ASN A C 1
ATOM 835 O O . ASN A 1 100 ? -9.102 -4.523 4.125 1 98.69 100 ASN A O 1
ATOM 839 N N . PHE A 1 101 ? -9.445 -2.361 4.629 1 98.62 101 PHE A N 1
ATOM 840 C CA . PHE A 1 101 ? -8.094 -2.072 5.098 1 98.62 101 PHE A CA 1
ATOM 841 C C . PHE A 1 101 ? -7.727 -2.967 6.277 1 98.62 101 PHE A C 1
ATOM 843 O O . PHE A 1 101 ? -6.66 -3.586 6.285 1 98.62 101 PHE A O 1
ATOM 850 N N . LEU A 1 102 ? -8.602 -3.117 7.254 1 98.56 102 LEU A N 1
ATOM 851 C CA . LEU A 1 102 ? -8.398 -3.914 8.461 1 98.56 102 LEU A CA 1
ATOM 852 C C . LEU A 1 102 ? -8.297 -5.398 8.125 1 98.56 102 LEU A C 1
ATOM 854 O O . LEU A 1 102 ? -7.363 -6.074 8.562 1 98.56 102 LEU A O 1
ATOM 858 N N . VAL A 1 103 ? -9.227 -5.891 7.332 1 98.31 103 VAL A N 1
ATOM 859 C CA . VAL A 1 103 ? -9.273 -7.293 6.922 1 98.31 103 VAL A CA 1
ATOM 860 C C . VAL A 1 103 ? -7.996 -7.66 6.176 1 98.31 103 VAL A C 1
ATOM 862 O O . VAL A 1 103 ? -7.395 -8.703 6.434 1 98.31 103 VAL A O 1
ATOM 865 N N . ALA A 1 104 ? -7.613 -6.797 5.301 1 98.75 104 ALA A N 1
ATOM 866 C CA . ALA A 1 104 ? -6.434 -7.074 4.48 1 98.75 104 ALA A CA 1
ATOM 867 C C . ALA A 1 104 ? -5.168 -7.082 5.328 1 98.75 104 ALA A C 1
ATOM 869 O O . ALA A 1 104 ? -4.309 -7.953 5.168 1 98.75 104 ALA A O 1
ATOM 870 N N . ALA A 1 105 ? -5.031 -6.141 6.234 1 98.81 105 ALA A N 1
ATOM 871 C CA . ALA A 1 105 ? -3.832 -6.035 7.066 1 98.81 105 ALA A CA 1
ATOM 872 C C . ALA A 1 105 ? -3.688 -7.254 7.973 1 98.81 105 ALA A C 1
ATOM 874 O O . ALA A 1 105 ? -2.586 -7.777 8.148 1 98.81 105 ALA A O 1
ATOM 875 N N . PHE A 1 106 ? -4.746 -7.66 8.555 1 98.75 106 PHE A N 1
ATOM 876 C CA . PHE A 1 106 ? -4.695 -8.867 9.367 1 98.75 106 PHE A CA 1
ATOM 877 C C . PHE A 1 106 ? -4.461 -10.094 8.5 1 98.75 106 PHE A C 1
ATOM 879 O O . PHE A 1 106 ? -3.631 -10.945 8.828 1 98.75 106 PHE A O 1
ATOM 886 N N . GLY A 1 107 ? -5.203 -10.188 7.438 1 98.81 107 GLY A N 1
ATOM 887 C CA . GLY A 1 107 ? -5.207 -11.359 6.578 1 98.81 107 GLY A CA 1
ATOM 888 C C . GLY A 1 107 ? -3.838 -11.688 6.012 1 98.81 107 GLY A C 1
ATOM 889 O O . GLY A 1 107 ? -3.469 -12.859 5.902 1 98.81 107 GLY A O 1
ATOM 890 N N . ILE A 1 108 ? -3.098 -10.695 5.613 1 98.81 108 ILE A N 1
ATOM 891 C CA . ILE A 1 108 ? -1.818 -10.977 4.969 1 98.81 108 ILE A CA 1
ATOM 892 C C . ILE A 1 108 ? -0.852 -11.586 5.98 1 98.81 108 ILE A C 1
ATOM 894 O O . ILE A 1 108 ? -0.034 -12.438 5.629 1 98.81 108 ILE A O 1
ATOM 898 N N . GLN A 1 109 ? -0.879 -11.141 7.293 1 98.88 109 GLN A N 1
ATOM 899 C CA . GLN A 1 109 ? -0.039 -11.758 8.32 1 98.88 109 GLN A CA 1
ATOM 900 C C . GLN A 1 109 ? -0.402 -13.219 8.523 1 98.88 109 GLN A C 1
ATOM 902 O O . GLN A 1 109 ? 0.475 -14.086 8.531 1 98.88 109 GLN A O 1
ATOM 907 N N . TRP A 1 110 ? -1.677 -13.469 8.609 1 98.88 110 TRP A N 1
ATOM 908 C CA . TRP A 1 110 ? -2.172 -14.82 8.82 1 98.88 110 TRP A CA 1
ATOM 909 C C . TRP A 1 110 ? -1.9 -15.703 7.602 1 98.88 110 TRP A C 1
ATOM 911 O O . TRP A 1 110 ? -1.549 -16.875 7.742 1 98.88 110 TRP A O 1
ATOM 921 N N . ALA A 1 111 ? -2.002 -15.18 6.449 1 98.94 111 ALA A N 1
ATOM 922 C CA . ALA A 1 111 ? -1.782 -15.914 5.203 1 98.94 111 ALA A CA 1
ATOM 923 C C . ALA A 1 111 ? -0.328 -16.359 5.078 1 98.94 111 ALA A C 1
ATOM 925 O O . ALA A 1 111 ? -0.048 -17.469 4.605 1 98.94 111 ALA A O 1
ATOM 926 N N . LEU A 1 112 ? 0.619 -15.492 5.484 1 98.88 112 LEU A N 1
ATOM 927 C CA . LEU A 1 112 ? 2.029 -15.859 5.422 1 98.88 112 LEU A CA 1
ATOM 928 C C . LEU A 1 112 ? 2.309 -17.109 6.258 1 98.88 112 LEU A C 1
ATOM 930 O O . LEU A 1 112 ? 3.102 -17.953 5.863 1 98.88 112 LEU A O 1
ATOM 934 N N . LEU A 1 113 ? 1.636 -17.203 7.391 1 98.81 113 LEU A N 1
ATOM 935 C CA . LEU A 1 113 ? 1.801 -18.359 8.266 1 98.81 113 LEU A CA 1
ATOM 936 C C . LEU A 1 113 ? 1.094 -19.578 7.684 1 98.81 113 LEU A C 1
ATOM 938 O O . LEU A 1 113 ? 1.711 -20.641 7.5 1 98.81 113 LEU A O 1
ATOM 942 N N . MET A 1 114 ? -0.202 -19.453 7.297 1 98.75 114 MET A N 1
ATOM 943 C CA . MET A 1 114 ? -1.009 -20.578 6.84 1 98.75 114 MET A CA 1
ATOM 944 C C . MET A 1 114 ? -0.468 -21.141 5.531 1 98.75 114 MET A C 1
ATOM 946 O O . MET A 1 114 ? -0.331 -22.359 5.383 1 98.75 114 MET A O 1
ATOM 950 N N . GLN A 1 115 ? -0.199 -20.297 4.605 1 98.62 115 GLN A N 1
ATOM 951 C CA . GLN A 1 115 ? 0.38 -20.75 3.352 1 98.62 115 GLN A CA 1
ATOM 952 C C . GLN A 1 115 ? 1.787 -21.312 3.564 1 98.62 115 GLN A C 1
ATOM 954 O O . GLN A 1 115 ? 2.205 -22.234 2.879 1 98.62 115 GLN A O 1
ATOM 959 N N . GLY A 1 116 ? 2.523 -20.688 4.543 1 98.25 116 GLY A N 1
ATOM 960 C CA . GLY A 1 116 ? 3.854 -21.172 4.867 1 98.25 116 GLY A CA 1
ATOM 961 C C . GLY A 1 116 ? 3.85 -22.578 5.43 1 98.25 116 GLY A C 1
ATOM 962 O O . GLY A 1 116 ? 4.672 -23.422 5.039 1 98.25 116 GLY A O 1
ATOM 963 N N . TRP A 1 117 ? 2.965 -22.891 6.316 1 97.81 117 TRP A N 1
ATOM 964 C CA . TRP A 1 117 ? 2.879 -24.203 6.941 1 97.81 117 TRP A CA 1
ATOM 965 C C . TRP A 1 117 ? 2.559 -25.281 5.906 1 97.81 117 TRP A C 1
ATOM 967 O O . TRP A 1 117 ? 3.016 -26.422 6.02 1 97.81 117 TRP A O 1
ATOM 977 N N . PHE A 1 118 ? 1.887 -24.891 4.789 1 95.5 118 PHE A N 1
ATOM 978 C CA . PHE A 1 118 ? 1.445 -25.891 3.828 1 95.5 118 PHE A CA 1
ATOM 979 C C . PHE A 1 118 ? 2.395 -25.969 2.639 1 95.5 118 PHE A C 1
ATOM 981 O O . PHE A 1 118 ? 2.641 -27.047 2.094 1 95.5 118 PHE A O 1
ATOM 988 N N . HIS A 1 119 ? 2.961 -24.828 2.256 1 92.75 119 HIS A N 1
ATOM 989 C CA . HIS A 1 119 ? 3.652 -24.797 0.972 1 92.75 119 HIS A CA 1
ATOM 990 C C . HIS A 1 119 ? 5.16 -24.688 1.161 1 92.75 119 HIS A C 1
ATOM 992 O O . HIS A 1 119 ? 5.934 -25.172 0.335 1 92.75 119 HIS A O 1
ATOM 998 N N . THR A 1 120 ? 5.629 -23.969 2.221 1 90.94 120 THR A N 1
ATOM 999 C CA . THR A 1 120 ? 7.027 -23.562 2.164 1 90.94 120 THR A CA 1
ATOM 1000 C C . THR A 1 120 ? 7.75 -23.906 3.461 1 90.94 120 THR A C 1
ATOM 1002 O O . THR A 1 120 ? 8.875 -23.469 3.691 1 90.94 120 THR A O 1
ATOM 1005 N N . LEU A 1 121 ? 7.125 -24.672 4.301 1 94.19 121 LEU A N 1
ATOM 1006 C CA . LEU A 1 121 ? 7.777 -25.078 5.539 1 94.19 121 LEU A CA 1
ATOM 1007 C C . LEU A 1 121 ? 8.977 -25.969 5.25 1 94.19 121 LEU A C 1
ATOM 1009 O O . LEU A 1 121 ? 8.867 -26.969 4.535 1 94.19 121 LEU A O 1
ATOM 1013 N N . ASP A 1 122 ? 10.102 -25.547 5.676 1 94 122 ASP A N 1
ATOM 1014 C CA . ASP A 1 122 ? 11.281 -26.391 5.613 1 94 122 ASP A CA 1
ATOM 1015 C C . ASP A 1 122 ? 11.234 -27.484 6.684 1 94 122 ASP A C 1
ATOM 1017 O O . ASP A 1 122 ? 11.359 -27.203 7.875 1 94 122 ASP A O 1
ATOM 1021 N N . PRO A 1 123 ? 11.164 -28.703 6.316 1 92.44 123 PRO A N 1
ATOM 1022 C CA . PRO A 1 123 ? 11.031 -29.781 7.305 1 92.44 123 PRO A CA 1
ATOM 1023 C C . PRO A 1 123 ? 12.281 -29.938 8.172 1 92.44 123 PRO A C 1
ATOM 1025 O O . PRO A 1 123 ? 12.188 -30.406 9.305 1 92.44 123 PRO A O 1
ATOM 1028 N N . ALA A 1 124 ? 13.398 -29.594 7.645 1 94.62 124 ALA A N 1
ATOM 1029 C CA . ALA A 1 124 ? 14.656 -29.766 8.367 1 94.62 124 ALA A CA 1
ATOM 1030 C C . ALA A 1 124 ? 14.766 -28.766 9.508 1 94.62 124 ALA A C 1
ATOM 1032 O O . ALA A 1 124 ? 15.242 -29.094 10.602 1 94.62 124 ALA A O 1
ATOM 1033 N N . THR A 1 125 ? 14.266 -27.531 9.344 1 95.25 125 THR A N 1
ATOM 1034 C CA . THR A 1 125 ? 14.461 -26.484 10.336 1 95.25 125 THR A CA 1
ATOM 1035 C C . THR A 1 125 ? 13.141 -26.125 11.016 1 95.25 125 THR A C 1
ATOM 1037 O O . THR A 1 125 ? 13.133 -25.5 12.07 1 95.25 125 THR A O 1
ATOM 1040 N N . GLY A 1 126 ? 12.039 -26.562 10.375 1 97.25 126 GLY A N 1
ATOM 1041 C CA . GLY A 1 126 ? 10.727 -26.188 10.898 1 97.25 126 GLY A CA 1
ATOM 1042 C C . GLY A 1 126 ? 10.406 -24.719 10.711 1 97.25 126 GLY A C 1
ATOM 1043 O O . GLY A 1 126 ? 9.602 -24.156 11.453 1 97.25 126 GLY A O 1
ATOM 1044 N N . LYS A 1 127 ? 11.125 -24.031 9.797 1 98.25 127 LYS A N 1
ATOM 1045 C CA . LYS A 1 127 ? 10.922 -22.594 9.57 1 98.25 127 LYS A CA 1
ATOM 1046 C C . LYS A 1 127 ? 10.258 -22.359 8.219 1 98.25 127 LYS A C 1
ATOM 1048 O O . LYS A 1 127 ? 10.328 -23.188 7.32 1 98.25 127 LYS A O 1
ATOM 1053 N N . ILE A 1 128 ? 9.586 -21.297 8.117 1 98.38 128 ILE A N 1
ATOM 1054 C CA . ILE A 1 128 ? 8.969 -20.797 6.891 1 98.38 128 ILE A CA 1
ATOM 1055 C C . ILE A 1 128 ? 9.812 -19.641 6.324 1 98.38 128 ILE A C 1
ATOM 1057 O O . ILE A 1 128 ? 9.922 -18.578 6.945 1 98.38 128 ILE A O 1
ATOM 1061 N N . LEU A 1 129 ? 10.391 -19.828 5.203 1 97.44 129 LEU A N 1
ATOM 1062 C CA . LEU A 1 129 ? 11.242 -18.828 4.586 1 97.44 129 LEU A CA 1
ATOM 1063 C C . LEU A 1 129 ? 10.445 -17.969 3.611 1 97.44 129 LEU A C 1
ATOM 1065 O O . LEU A 1 129 ? 9.844 -18.484 2.666 1 97.44 129 LEU A O 1
ATOM 1069 N N . ILE A 1 130 ? 10.477 -16.672 3.803 1 97.81 130 ILE A N 1
ATOM 1070 C CA . ILE A 1 130 ? 9.578 -15.844 2.992 1 97.81 130 ILE A CA 1
ATOM 1071 C C . ILE A 1 130 ? 10.398 -14.859 2.16 1 97.81 130 ILE A C 1
ATOM 1073 O O . ILE A 1 130 ? 11.461 -14.406 2.592 1 97.81 130 ILE A O 1
ATOM 1077 N N . GLY A 1 131 ? 9.969 -14.578 0.978 1 97.94 131 GLY A N 1
ATOM 1078 C CA . GLY A 1 131 ? 10.383 -13.539 0.047 1 97.94 131 GLY A CA 1
ATOM 1079 C C . GLY A 1 131 ? 9.227 -12.875 -0.664 1 97.94 131 GLY A C 1
ATOM 1080 O O . GLY A 1 131 ? 8.078 -12.953 -0.21 1 97.94 131 GLY A O 1
ATOM 1081 N N . VAL A 1 132 ? 9.5 -12.148 -1.704 1 98 132 VAL A N 1
ATOM 1082 C CA . VAL A 1 132 ? 8.516 -11.32 -2.391 1 98 132 VAL A CA 1
ATOM 1083 C C . VAL A 1 132 ? 7.375 -12.195 -2.908 1 98 132 VAL A C 1
ATOM 1085 O O . VAL A 1 132 ? 6.219 -11.773 -2.908 1 98 132 VAL A O 1
ATOM 1088 N N . GLU A 1 133 ? 7.637 -13.391 -3.395 1 97.5 133 GLU A N 1
ATOM 1089 C CA . GLU A 1 133 ? 6.594 -14.273 -3.906 1 97.5 133 GLU A CA 1
ATOM 1090 C C . GLU A 1 133 ? 5.59 -14.633 -2.814 1 97.5 133 GLU A C 1
ATOM 1092 O O . GLU A 1 133 ? 4.391 -14.75 -3.082 1 97.5 133 GLU A O 1
ATOM 1097 N N . ASN A 1 134 ? 6.07 -14.859 -1.579 1 98.38 134 ASN A N 1
ATOM 1098 C CA . ASN A 1 134 ? 5.184 -15.148 -0.457 1 98.38 134 ASN A CA 1
ATOM 1099 C C . ASN A 1 134 ? 4.27 -13.969 -0.142 1 98.38 134 ASN A C 1
ATOM 1101 O O . ASN A 1 134 ? 3.117 -14.156 0.247 1 98.38 134 ASN A O 1
ATOM 1105 N N . LEU A 1 135 ? 4.789 -12.742 -0.28 1 98.62 135 LEU A N 1
ATOM 1106 C CA . LEU A 1 135 ? 3.961 -11.562 -0.07 1 98.62 135 LEU A CA 1
ATOM 1107 C C . LEU A 1 135 ? 2.836 -11.492 -1.097 1 98.62 135 LEU A C 1
ATOM 1109 O O . LEU A 1 135 ? 1.702 -11.141 -0.76 1 98.62 135 LEU A O 1
ATOM 1113 N N . ILE A 1 136 ? 3.137 -11.82 -2.365 1 98.44 136 ILE A N 1
ATOM 1114 C CA . ILE A 1 136 ? 2.123 -11.836 -3.416 1 98.44 136 ILE A CA 1
ATOM 1115 C C . ILE A 1 136 ? 1.055 -12.875 -3.084 1 98.44 136 ILE A C 1
ATOM 1117 O O . ILE A 1 136 ? -0.142 -12.594 -3.172 1 98.44 136 ILE A O 1
ATOM 1121 N N . ASN A 1 137 ? 1.504 -14.055 -2.717 1 98.44 137 ASN A N 1
ATOM 1122 C CA . ASN A 1 137 ? 0.563 -15.125 -2.404 1 98.44 137 ASN A CA 1
ATOM 1123 C C . ASN A 1 137 ? -0.32 -14.766 -1.213 1 98.44 137 ASN A C 1
ATOM 1125 O O . ASN A 1 137 ? -1.487 -15.156 -1.161 1 98.44 137 ASN A O 1
ATOM 1129 N N . ALA A 1 138 ? 0.283 -14.07 -0.245 1 98.81 138 ALA A N 1
ATOM 1130 C CA . ALA A 1 138 ? -0.525 -13.602 0.879 1 98.81 138 ALA A CA 1
ATOM 1131 C C . ALA A 1 138 ? -1.614 -12.641 0.411 1 98.81 138 ALA A C 1
ATOM 1133 O O . ALA A 1 138 ? -2.756 -12.719 0.871 1 98.81 138 ALA A O 1
ATOM 1134 N N . ASP A 1 139 ? -1.286 -11.711 -0.469 1 98.69 139 ASP A N 1
ATOM 1135 C CA . ASP A 1 139 ? -2.271 -10.812 -1.054 1 98.69 139 ASP A CA 1
ATOM 1136 C C . ASP A 1 139 ? -3.371 -11.586 -1.772 1 98.69 139 ASP A C 1
ATOM 1138 O O . ASP A 1 139 ? -4.551 -11.242 -1.667 1 98.69 139 ASP A O 1
ATOM 1142 N N . PHE A 1 140 ? -2.979 -12.633 -2.508 1 98.56 140 PHE A N 1
ATOM 1143 C CA . PHE A 1 140 ? -3.939 -13.461 -3.229 1 98.56 140 PHE A CA 1
ATOM 1144 C C . PHE A 1 140 ? -4.906 -14.133 -2.26 1 98.56 140 PHE A C 1
ATOM 1146 O O . PHE A 1 140 ? -6.113 -14.172 -2.502 1 98.56 140 PHE A O 1
ATOM 1153 N N . CYS A 1 141 ? -4.309 -14.641 -1.234 1 98.69 141 CYS A N 1
ATOM 1154 C CA . CYS A 1 141 ? -5.125 -15.305 -0.223 1 98.69 141 CYS A CA 1
ATOM 1155 C C . CYS A 1 141 ? -6.156 -14.344 0.361 1 98.69 141 CYS A C 1
ATOM 1157 O O . CYS A 1 141 ? -7.336 -14.68 0.456 1 98.69 141 CYS A O 1
ATOM 1159 N N . VAL A 1 142 ? -5.73 -13.188 0.676 1 98.56 142 VAL A N 1
ATOM 1160 C CA . VAL A 1 142 ? -6.621 -12.219 1.312 1 98.56 142 VAL A CA 1
ATOM 1161 C C . VAL A 1 142 ? -7.645 -11.719 0.298 1 98.56 142 VAL A C 1
ATOM 1163 O O . VAL A 1 142 ? -8.773 -11.367 0.664 1 98.56 142 VAL A O 1
ATOM 1166 N N . ALA A 1 143 ? -7.266 -11.688 -0.976 1 98.75 143 ALA A N 1
ATOM 1167 C CA . ALA A 1 143 ? -8.227 -11.32 -2.016 1 98.75 143 ALA A CA 1
ATOM 1168 C C . ALA A 1 143 ? -9.469 -12.203 -1.944 1 98.75 143 ALA A C 1
ATOM 1170 O O . ALA A 1 143 ? -10.586 -11.711 -2.127 1 98.75 143 ALA A O 1
ATOM 1171 N N . GLY A 1 144 ? -9.312 -13.477 -1.71 1 98.75 144 GLY A N 1
ATOM 1172 C CA . GLY A 1 144 ? -10.461 -14.352 -1.538 1 98.75 144 GLY A CA 1
ATOM 1173 C C . GLY A 1 144 ? -11.375 -13.922 -0.407 1 98.75 144 GLY A C 1
ATOM 1174 O O . GLY A 1 144 ? -12.602 -13.938 -0.553 1 98.75 144 GLY A O 1
ATOM 1175 N N . CYS A 1 145 ? -10.82 -13.508 0.681 1 98.56 145 CYS A N 1
ATOM 1176 C CA . CYS A 1 145 ? -11.594 -13.047 1.829 1 98.56 145 CYS A CA 1
ATOM 1177 C C . CYS A 1 145 ? -12.281 -11.719 1.527 1 98.56 145 CYS A C 1
ATOM 1179 O O . CYS A 1 145 ? -13.391 -11.477 1.99 1 98.56 145 CYS A O 1
ATOM 1181 N N . LEU A 1 146 ? -11.586 -10.875 0.804 1 98.81 146 LEU A N 1
ATOM 1182 C CA . LEU A 1 146 ? -12.164 -9.578 0.472 1 98.81 146 LEU A CA 1
ATOM 1183 C C . LEU A 1 146 ? -13.328 -9.734 -0.503 1 98.81 146 LEU A C 1
ATOM 1185 O O . LEU A 1 146 ? -14.297 -8.969 -0.452 1 98.81 146 LEU A O 1
ATOM 1189 N N . ILE A 1 147 ? -13.211 -10.719 -1.43 1 98.81 147 ILE A N 1
ATOM 1190 C CA . ILE A 1 147 ? -14.344 -11.062 -2.281 1 98.81 147 ILE A CA 1
ATOM 1191 C C . ILE A 1 147 ? -15.547 -11.445 -1.414 1 98.81 147 ILE A C 1
ATOM 1193 O O . ILE A 1 147 ? -16.656 -10.961 -1.624 1 98.81 147 ILE A O 1
ATOM 1197 N N . ALA A 1 148 ? -15.297 -12.266 -0.447 1 98.62 148 ALA A N 1
ATOM 1198 C CA . ALA A 1 148 ? -16.359 -12.664 0.468 1 98.62 148 ALA A CA 1
ATOM 1199 C C . ALA A 1 148 ? -16.938 -11.461 1.203 1 98.62 148 ALA A C 1
ATOM 1201 O O . ALA A 1 148 ? -18.156 -11.375 1.41 1 98.62 148 ALA A O 1
ATOM 1202 N N . TYR A 1 149 ? -16.078 -10.578 1.656 1 98.19 149 TYR A N 1
ATOM 1203 C CA . TYR A 1 149 ? -16.531 -9.352 2.297 1 98.19 149 TYR A CA 1
ATOM 1204 C C . TYR A 1 149 ? -17.516 -8.602 1.406 1 98.19 149 TYR A C 1
ATOM 1206 O O . TYR A 1 149 ? -18.484 -8.008 1.896 1 98.19 149 TYR A O 1
ATOM 1214 N N . GLY A 1 150 ? -17.344 -8.617 0.134 1 98 150 GLY A N 1
ATOM 1215 C CA . GLY A 1 150 ? -18.266 -7.98 -0.792 1 98 150 GLY A CA 1
ATOM 1216 C C . GLY A 1 150 ? -19.688 -8.508 -0.682 1 98 150 GLY A C 1
ATOM 1217 O O . GLY A 1 150 ? -20.641 -7.742 -0.769 1 98 150 GLY A O 1
ATOM 1218 N N . ALA A 1 151 ? -19.812 -9.797 -0.519 1 97.62 151 ALA A N 1
ATOM 1219 C CA . ALA A 1 151 ? -21.141 -10.398 -0.373 1 97.62 151 ALA A CA 1
ATOM 1220 C C . ALA A 1 151 ? -21.797 -9.953 0.928 1 97.62 151 ALA A C 1
ATOM 1222 O O . ALA A 1 151 ? -23.031 -9.867 1.008 1 97.62 151 ALA A O 1
ATOM 1223 N N . LEU A 1 152 ? -21.031 -9.586 1.896 1 96.31 152 LEU A N 1
ATOM 1224 C CA . LEU A 1 152 ? -21.5 -9.312 3.246 1 96.31 152 LEU A CA 1
ATOM 1225 C C . LEU A 1 152 ? -21.5 -7.816 3.533 1 96.31 152 LEU A C 1
ATOM 1227 O O . LEU A 1 152 ? -21.797 -7.395 4.652 1 96.31 152 LEU A O 1
ATOM 1231 N N . LEU A 1 153 ? -21.172 -7.055 2.592 1 97.06 153 LEU A N 1
ATOM 1232 C CA . LEU A 1 153 ? -20.922 -5.629 2.756 1 97.06 153 LEU A CA 1
ATOM 1233 C C . LEU A 1 153 ? -22.094 -4.949 3.467 1 97.06 153 LEU A C 1
ATOM 1235 O O . LEU A 1 153 ? -23.25 -5.078 3.041 1 97.06 153 LEU A O 1
ATOM 1239 N N . GLY A 1 154 ? -21.766 -4.262 4.586 1 95.25 154 GLY A N 1
ATOM 1240 C CA . GLY A 1 154 ? -22.75 -3.463 5.305 1 95.25 154 GLY A CA 1
ATOM 1241 C C . GLY A 1 154 ? -23.609 -4.277 6.254 1 95.25 154 GLY A C 1
ATOM 1242 O O . GLY A 1 154 ? -24.5 -3.738 6.906 1 95.25 154 GLY A O 1
ATOM 1243 N N . LYS A 1 155 ? -23.344 -5.586 6.395 1 94.06 155 LYS A N 1
ATOM 1244 C CA . LYS A 1 155 ? -24.266 -6.434 7.148 1 94.06 155 LYS A CA 1
ATOM 1245 C C . LYS A 1 155 ? -23.547 -7.113 8.32 1 94.06 155 LYS A C 1
ATOM 1247 O O . LYS A 1 155 ? -24.172 -7.824 9.102 1 94.06 155 LYS A O 1
ATOM 1252 N N . VAL A 1 156 ? -22.281 -6.844 8.414 1 93.38 156 VAL A N 1
ATOM 1253 C CA . VAL A 1 156 ? -21.5 -7.543 9.438 1 93.38 156 VAL A CA 1
ATOM 1254 C C . VAL A 1 156 ? -20.672 -6.539 10.242 1 93.38 156 VAL A C 1
ATOM 1256 O O . VAL A 1 156 ? -20.391 -5.438 9.766 1 93.38 156 VAL A O 1
ATOM 1259 N N . SER A 1 157 ? -20.359 -6.898 11.461 1 93.81 157 SER A N 1
ATOM 1260 C CA . SER A 1 157 ? -19.516 -6.07 12.312 1 93.81 157 SER A CA 1
ATOM 1261 C C . SER A 1 157 ? -18.031 -6.266 11.992 1 93.81 157 SER A C 1
ATOM 1263 O O . SER A 1 157 ? -17.656 -7.25 11.352 1 93.81 157 SER A O 1
ATOM 1265 N N . PRO A 1 158 ? -17.172 -5.332 12.414 1 95.06 158 PRO A N 1
ATOM 1266 C CA . PRO A 1 158 ? -15.742 -5.516 12.18 1 95.06 158 PRO A CA 1
ATOM 1267 C C . PRO A 1 158 ? -15.18 -6.754 12.875 1 95.06 158 PRO A C 1
ATOM 1269 O O . PRO A 1 158 ? -14.266 -7.395 12.359 1 95.06 158 PRO A O 1
ATOM 1272 N N . VAL A 1 159 ? -15.695 -7.098 14.023 1 94.69 159 VAL A N 1
ATOM 1273 C CA . VAL A 1 159 ? -15.25 -8.289 14.734 1 94.69 159 VAL A CA 1
ATOM 1274 C C . VAL A 1 159 ? -15.594 -9.539 13.922 1 94.69 159 VAL A C 1
ATOM 1276 O O . VAL A 1 159 ? -14.766 -10.438 13.766 1 94.69 159 VAL A O 1
ATOM 1279 N N . GLN A 1 160 ? -16.812 -9.594 13.398 1 94.19 160 GLN A N 1
ATOM 1280 C CA . GLN A 1 160 ? -17.219 -10.711 12.555 1 94.19 160 GLN A CA 1
ATOM 1281 C C . GLN A 1 160 ? -16.344 -10.82 11.312 1 94.19 160 GLN A C 1
ATOM 1283 O O . GLN A 1 160 ? -15.984 -11.93 10.898 1 94.19 160 GLN A O 1
ATOM 1288 N N . LEU A 1 161 ? -16.031 -9.719 10.758 1 95.75 161 LEU A N 1
ATOM 1289 C CA . LEU A 1 161 ? -15.188 -9.711 9.57 1 95.75 161 LEU A CA 1
ATOM 1290 C C . LEU A 1 161 ? -13.82 -10.312 9.867 1 95.75 161 LEU A C 1
ATOM 1292 O O . LEU A 1 161 ? -13.273 -11.062 9.055 1 95.75 161 LEU A O 1
ATOM 1296 N N . LEU A 1 162 ? -13.25 -9.961 10.992 1 96.56 162 LEU A N 1
ATOM 1297 C CA . LEU A 1 162 ? -11.953 -10.508 11.375 1 96.56 162 LEU A CA 1
ATOM 1298 C C . LEU A 1 162 ? -12.039 -12.016 11.586 1 96.56 162 LEU A C 1
ATOM 1300 O O . LEU A 1 162 ? -11.148 -12.758 11.156 1 96.56 162 LEU A O 1
ATOM 1304 N N . VAL A 1 163 ? -13.094 -12.461 12.18 1 94.94 163 VAL A N 1
ATOM 1305 C CA . VAL A 1 163 ? -13.273 -13.891 12.422 1 94.94 163 VAL A CA 1
ATOM 1306 C C . VAL A 1 163 ? -13.445 -14.625 11.094 1 94.94 163 VAL A C 1
ATOM 1308 O O . VAL A 1 163 ? -12.836 -15.672 10.875 1 94.94 163 VAL A O 1
ATOM 1311 N N . LEU A 1 164 ? -14.281 -14.07 10.258 1 95.69 164 LEU A N 1
ATOM 1312 C CA . LEU A 1 164 ? -14.484 -14.656 8.938 1 95.69 164 LEU A CA 1
ATOM 1313 C C . LEU A 1 164 ? -13.172 -14.703 8.156 1 95.69 164 LEU A C 1
ATOM 1315 O O . LEU A 1 164 ? -12.945 -15.633 7.379 1 95.69 164 LEU A O 1
ATOM 1319 N N . THR A 1 165 ? -12.32 -13.711 8.328 1 97.56 165 THR A N 1
ATOM 1320 C CA . THR A 1 165 ? -11.023 -13.664 7.66 1 97.56 165 THR A CA 1
ATOM 1321 C C . THR A 1 165 ? -10.102 -14.75 8.203 1 97.56 165 THR A C 1
ATOM 1323 O O . THR A 1 165 ? -9.391 -15.406 7.434 1 97.56 165 THR A O 1
ATOM 1326 N N . LEU A 1 166 ? -10.094 -14.961 9.531 1 97.56 166 LEU A N 1
ATOM 1327 C CA . LEU A 1 166 ? -9.281 -16.016 10.133 1 97.56 166 LEU A CA 1
ATOM 1328 C C . LEU A 1 166 ? -9.609 -17.375 9.523 1 97.56 166 LEU A C 1
ATOM 1330 O O . LEU A 1 166 ? -8.711 -18.109 9.109 1 97.56 166 LEU A O 1
ATOM 1334 N N . PHE A 1 167 ? -10.867 -17.703 9.391 1 97.31 167 PHE A N 1
ATOM 1335 C CA . PHE A 1 167 ? -11.289 -19 8.852 1 97.31 167 PHE A CA 1
ATOM 1336 C C . PHE A 1 167 ? -11.109 -19.031 7.344 1 97.31 167 PHE A C 1
ATOM 1338 O O . PHE A 1 167 ? -10.727 -20.062 6.785 1 97.31 167 PHE A O 1
ATOM 1345 N N . GLY A 1 168 ? -11.461 -17.906 6.727 1 98.19 168 GLY A N 1
ATOM 1346 C CA . GLY A 1 168 ? -11.32 -17.844 5.281 1 98.19 168 GLY A CA 1
ATOM 1347 C C . GLY A 1 168 ? -9.898 -18.094 4.816 1 98.19 168 GLY A C 1
ATOM 1348 O O . GLY A 1 168 ? -9.672 -18.859 3.881 1 98.19 168 GLY A O 1
ATOM 1349 N N . VAL A 1 169 ? -8.93 -17.453 5.465 1 98.69 169 VAL A N 1
ATOM 1350 C CA . VAL A 1 169 ? -7.523 -17.625 5.129 1 98.69 169 VAL A CA 1
ATOM 1351 C C . VAL A 1 169 ? -7.105 -19.062 5.375 1 98.69 169 VAL A C 1
ATOM 1353 O O . VAL A 1 169 ? -6.352 -19.641 4.586 1 98.69 169 VAL A O 1
ATOM 1356 N N . THR A 1 170 ? -7.578 -19.672 6.441 1 98.38 170 THR A N 1
ATOM 1357 C CA . THR A 1 170 ? -7.25 -21.047 6.77 1 98.38 170 THR A CA 1
ATOM 1358 C C . THR A 1 170 ? -7.777 -22 5.699 1 98.38 170 THR A C 1
ATOM 1360 O O . THR A 1 170 ? -7.043 -22.859 5.203 1 98.38 170 THR A O 1
ATOM 1363 N N . LEU A 1 171 ? -9.031 -21.844 5.352 1 98.5 171 LEU A N 1
ATOM 1364 C CA . LEU A 1 171 ? -9.641 -22.688 4.332 1 98.5 171 LEU A CA 1
ATOM 1365 C C . LEU A 1 171 ? -8.961 -22.484 2.982 1 98.5 171 LEU A C 1
ATOM 1367 O O . LEU A 1 171 ? -8.742 -23.453 2.246 1 98.5 171 LEU A O 1
ATOM 1371 N N . PHE A 1 172 ? -8.641 -21.266 2.66 1 98.81 172 PHE A N 1
ATOM 1372 C CA . PHE A 1 172 ? -7.949 -20.953 1.419 1 98.81 172 PHE A CA 1
ATOM 1373 C C . PHE A 1 172 ? -6.621 -21.688 1.335 1 98.81 172 PHE A C 1
ATOM 1375 O O . PHE A 1 172 ? -6.309 -22.297 0.305 1 98.81 172 PHE A O 1
ATOM 1382 N N . ALA A 1 173 ? -5.824 -21.625 2.416 1 98.69 173 ALA A N 1
ATOM 1383 C CA . ALA A 1 173 ? -4.504 -22.25 2.408 1 98.69 173 ALA A CA 1
ATOM 1384 C C . ALA A 1 173 ? -4.609 -23.766 2.191 1 98.69 173 ALA A C 1
ATOM 1386 O O . ALA A 1 173 ? -3.791 -24.359 1.484 1 98.69 173 ALA A O 1
ATOM 1387 N N . VAL A 1 174 ? -5.645 -24.359 2.76 1 98.44 174 VAL A N 1
ATOM 1388 C CA . VAL A 1 174 ? -5.828 -25.797 2.641 1 98.44 174 VAL A CA 1
ATOM 1389 C C . VAL A 1 174 ? -6.246 -26.156 1.215 1 98.44 174 VAL A C 1
ATOM 1391 O O . VAL A 1 174 ? -5.652 -27.031 0.586 1 98.44 174 VAL A O 1
ATOM 1394 N N . GLU A 1 175 ? -7.254 -25.484 0.72 1 98.69 175 GLU A N 1
ATOM 1395 C CA . GLU A 1 175 ? -7.711 -25.844 -0.62 1 98.69 175 GLU A CA 1
ATOM 1396 C C . GLU A 1 175 ? -6.66 -25.484 -1.672 1 98.69 175 GLU A C 1
ATOM 1398 O O . GLU A 1 175 ? -6.516 -26.203 -2.67 1 98.69 175 GLU A O 1
ATOM 1403 N N . GLU A 1 176 ? -5.961 -24.375 -1.457 1 98.69 176 GLU A N 1
ATOM 1404 C CA . GLU A 1 176 ? -4.855 -24.031 -2.346 1 98.69 176 GLU A CA 1
ATOM 1405 C C . GLU A 1 176 ? -3.832 -25.156 -2.424 1 98.69 176 GLU A C 1
ATOM 1407 O O . GLU A 1 176 ? -3.352 -25.484 -3.508 1 98.69 176 GLU A O 1
ATOM 1412 N N . TYR A 1 177 ? -3.465 -25.688 -1.26 1 98.38 177 TYR A N 1
ATOM 1413 C CA . TYR A 1 177 ? -2.521 -26.797 -1.207 1 98.38 177 TYR A CA 1
ATOM 1414 C C . TYR A 1 177 ? -3.059 -28.016 -1.961 1 98.38 177 TYR A C 1
ATOM 1416 O O . TYR A 1 177 ? -2.328 -28.656 -2.723 1 98.38 177 TYR A O 1
ATOM 1424 N N . ILE A 1 178 ? -4.316 -28.359 -1.805 1 98.75 178 ILE A N 1
ATOM 1425 C CA . ILE A 1 178 ? -4.938 -29.5 -2.49 1 98.75 178 ILE A CA 1
ATOM 1426 C C . ILE A 1 178 ? -4.91 -29.266 -3.998 1 98.75 178 ILE A C 1
ATOM 1428 O O . ILE A 1 178 ? -4.496 -30.141 -4.762 1 98.75 178 ILE A O 1
ATOM 1432 N N . ILE A 1 179 ? -5.242 -28.109 -4.438 1 98.75 179 ILE A N 1
ATOM 1433 C CA . ILE A 1 179 ? -5.434 -27.781 -5.848 1 98.75 179 ILE A CA 1
ATOM 1434 C C . ILE A 1 179 ? -4.078 -27.703 -6.547 1 98.75 179 ILE A C 1
ATOM 1436 O O . ILE A 1 179 ? -3.875 -28.328 -7.59 1 98.75 179 ILE A O 1
ATOM 1440 N N . LEU A 1 180 ? -3.148 -27 -5.93 1 98 180 LEU A N 1
ATOM 1441 C CA . LEU A 1 180 ? -1.902 -26.703 -6.629 1 98 180 LEU A CA 1
ATOM 1442 C C . LEU A 1 180 ? -0.876 -27.812 -6.395 1 98 180 LEU A C 1
ATOM 1444 O O . LEU A 1 180 ? -0.119 -28.156 -7.305 1 98 180 LEU A O 1
ATOM 1448 N N . ASP A 1 181 ? -0.835 -28.328 -5.16 1 96.44 181 ASP A N 1
ATOM 1449 C CA . ASP A 1 181 ? 0.239 -29.25 -4.824 1 96.44 181 ASP A CA 1
ATOM 1450 C C . ASP A 1 181 ? -0.217 -30.703 -4.992 1 96.44 181 ASP A C 1
ATOM 1452 O O . ASP A 1 181 ? 0.504 -31.516 -5.559 1 96.44 181 ASP A O 1
ATOM 1456 N N . LEU A 1 182 ? -1.381 -31.078 -4.543 1 97.38 182 LEU A N 1
ATOM 1457 C CA . LEU A 1 182 ? -1.82 -32.469 -4.586 1 97.38 182 LEU A CA 1
ATOM 1458 C C . LEU A 1 182 ? -2.395 -32.812 -5.957 1 97.38 182 LEU A C 1
ATOM 1460 O O . LEU A 1 182 ? -2.023 -33.812 -6.551 1 97.38 182 LEU A O 1
ATOM 1464 N N . LEU A 1 183 ? -3.26 -31.938 -6.484 1 98.38 183 LEU A N 1
ATOM 1465 C CA . LEU A 1 183 ? -3.873 -32.219 -7.781 1 98.38 183 LEU A CA 1
ATOM 1466 C C . LEU A 1 183 ? -2.996 -31.688 -8.914 1 98.38 183 LEU A C 1
ATOM 1468 O O . LEU A 1 183 ? -3.205 -32.062 -10.078 1 98.38 183 LEU A O 1
ATOM 1472 N N . HIS A 1 184 ? -2.043 -30.844 -8.578 1 98.25 184 HIS A N 1
ATOM 1473 C CA . HIS A 1 184 ? -1.071 -30.312 -9.531 1 98.25 184 HIS A CA 1
ATOM 1474 C C . HIS A 1 184 ? -1.759 -29.531 -10.641 1 98.25 184 HIS A C 1
ATOM 1476 O O . HIS A 1 184 ? -1.357 -29.609 -11.805 1 98.25 184 HIS A O 1
ATOM 1482 N N . ALA A 1 185 ? -2.871 -28.906 -10.305 1 98.56 185 ALA A N 1
ATOM 1483 C CA . ALA A 1 185 ? -3.561 -28.031 -11.242 1 98.56 185 ALA A CA 1
ATOM 1484 C C . ALA A 1 185 ? -2.854 -26.672 -11.359 1 98.56 185 ALA A C 1
ATOM 1486 O O . ALA A 1 185 ? -2.223 -26.219 -10.406 1 98.56 185 ALA A O 1
ATOM 1487 N N . ARG A 1 186 ? -2.943 -26.078 -12.555 1 98.44 186 ARG A N 1
ATOM 1488 C CA . ARG A 1 186 ? -2.432 -24.734 -12.789 1 98.44 186 ARG A CA 1
ATOM 1489 C C . ARG A 1 186 ? -3.527 -23.688 -12.602 1 98.44 186 ARG A C 1
ATOM 1491 O O . ARG A 1 186 ? -4.641 -23.859 -13.102 1 98.44 186 ARG A O 1
ATOM 1498 N N . ASP A 1 187 ? -3.23 -22.672 -11.867 1 98.62 187 ASP A N 1
ATOM 1499 C CA . ASP A 1 187 ? -4.207 -21.625 -11.57 1 98.62 187 ASP A CA 1
ATOM 1500 C C . ASP A 1 187 ? -3.516 -20.328 -11.164 1 98.62 187 ASP A C 1
ATOM 1502 O O . ASP A 1 187 ? -3.838 -19.734 -10.133 1 98.62 187 ASP A O 1
ATOM 1506 N N . ALA A 1 188 ? -2.59 -19.859 -11.977 1 95.81 188 ALA A N 1
ATOM 1507 C CA . ALA A 1 188 ? -1.726 -18.734 -11.625 1 95.81 188 ALA A CA 1
ATOM 1508 C C . ALA A 1 188 ? -2.545 -17.484 -11.336 1 95.81 188 ALA A C 1
ATOM 1510 O O . ALA A 1 188 ? -2.236 -16.734 -10.398 1 95.81 188 ALA A O 1
ATOM 1511 N N . GLY A 1 189 ? -3.607 -17.234 -12.07 1 98 189 GLY A N 1
ATOM 1512 C CA . GLY A 1 189 ? -4.438 -16.047 -11.859 1 98 189 GLY A CA 1
ATOM 1513 C C . GLY A 1 189 ? -5.551 -16.281 -10.859 1 98 189 GLY A C 1
ATOM 1514 O O . GLY A 1 189 ? -6.27 -15.344 -10.5 1 98 189 GLY A O 1
ATOM 1515 N N . GLY A 1 190 ? -5.805 -17.438 -10.453 1 98.75 190 GLY A N 1
ATOM 1516 C CA . GLY A 1 190 ? -6.633 -17.75 -9.297 1 98.75 190 GLY A CA 1
ATOM 1517 C C . GLY A 1 190 ? -8.117 -17.781 -9.617 1 98.75 190 GLY A C 1
ATOM 1518 O O . GLY A 1 190 ? -8.945 -17.391 -8.789 1 98.75 190 GLY A O 1
ATOM 1519 N N . SER A 1 191 ? -8.508 -18.172 -10.852 1 98.94 191 SER A N 1
ATOM 1520 C CA . SER A 1 191 ? -9.938 -18.328 -11.125 1 98.94 191 SER A CA 1
ATOM 1521 C C . SER A 1 191 ? -10.594 -19.281 -10.125 1 98.94 191 SER A C 1
ATOM 1523 O O . SER A 1 191 ? -11.711 -19.031 -9.664 1 98.94 191 SER A O 1
ATOM 1525 N N . MET A 1 192 ? -9.82 -20.344 -9.844 1 98.88 192 MET A N 1
ATOM 1526 C CA . MET A 1 192 ? -10.359 -21.344 -8.938 1 98.88 192 MET A CA 1
ATOM 1527 C C . MET A 1 192 ? -10.031 -21.016 -7.488 1 98.88 192 MET A C 1
ATOM 1529 O O . MET A 1 192 ? -10.914 -20.641 -6.715 1 98.88 192 MET A O 1
ATOM 1533 N N . VAL A 1 193 ? -8.758 -20.922 -7.141 1 98.88 193 VAL A N 1
ATOM 1534 C CA . VAL A 1 193 ? -8.289 -20.859 -5.762 1 98.88 193 VAL A CA 1
ATOM 1535 C C . VAL A 1 193 ? -8.758 -19.547 -5.121 1 98.88 193 VAL A C 1
ATOM 1537 O O . VAL A 1 193 ? -9.047 -19.516 -3.922 1 98.88 193 VAL A O 1
ATOM 1540 N N . ILE A 1 194 ? -8.828 -18.5 -5.887 1 98.94 194 ILE A N 1
ATOM 1541 C CA . ILE A 1 194 ? -9.141 -17.203 -5.312 1 98.94 194 ILE A CA 1
ATOM 1542 C C . ILE A 1 194 ? -10.609 -16.859 -5.574 1 98.94 194 ILE A C 1
ATOM 1544 O O . ILE A 1 194 ? -11.414 -16.781 -4.641 1 98.94 194 ILE A O 1
ATOM 1548 N N . HIS A 1 195 ? -11.008 -16.781 -6.848 1 98.94 195 HIS A N 1
ATOM 1549 C CA . HIS A 1 195 ? -12.273 -16.172 -7.211 1 98.94 195 HIS A CA 1
ATOM 1550 C C . HIS A 1 195 ? -13.445 -17.109 -6.965 1 98.94 195 HIS A C 1
ATOM 1552 O O . HIS A 1 195 ? -14.461 -16.719 -6.387 1 98.94 195 HIS A O 1
ATOM 1558 N N . ALA A 1 196 ? -13.328 -18.375 -7.461 1 98.94 196 ALA A N 1
ATOM 1559 C CA . ALA A 1 196 ? -14.398 -19.328 -7.176 1 98.94 196 ALA A CA 1
ATOM 1560 C C . ALA A 1 196 ? -14.523 -19.578 -5.68 1 98.94 196 ALA A C 1
ATOM 1562 O O . ALA A 1 196 ? -15.617 -19.5 -5.117 1 98.94 196 ALA A O 1
ATOM 1563 N N . PHE A 1 197 ? -13.43 -19.875 -5.008 1 98.94 197 PHE A N 1
ATOM 1564 C CA . PHE A 1 197 ? -13.445 -20.094 -3.566 1 98.94 197 PHE A CA 1
ATOM 1565 C C . PHE A 1 197 ? -14.031 -18.875 -2.846 1 98.94 197 PHE A C 1
ATOM 1567 O O . PHE A 1 197 ? -15 -19.016 -2.09 1 98.94 197 PHE A O 1
ATOM 1574 N N . GLY A 1 198 ? -13.438 -17.688 -3.066 1 98.88 198 GLY A N 1
ATOM 1575 C CA . GLY A 1 198 ? -13.875 -16.484 -2.377 1 98.88 198 GLY A CA 1
ATOM 1576 C C . GLY A 1 198 ? -15.328 -16.156 -2.641 1 98.88 198 GLY A C 1
ATOM 1577 O O . GLY A 1 198 ? -16.047 -15.727 -1.733 1 98.88 198 GLY A O 1
ATOM 1578 N N . GLY A 1 199 ? -15.734 -16.297 -3.928 1 98.88 199 GLY A N 1
ATOM 1579 C CA . GLY A 1 199 ? -17.125 -16.047 -4.281 1 98.88 199 GLY A CA 1
ATOM 1580 C C . GLY A 1 199 ? -18.094 -16.938 -3.551 1 98.88 199 GLY A C 1
ATOM 1581 O O . GLY A 1 199 ? -19.031 -16.453 -2.898 1 98.88 199 GLY A O 1
ATOM 1582 N N . TYR A 1 200 ? -17.859 -18.188 -3.611 1 98.81 200 TYR A N 1
ATOM 1583 C CA . TYR A 1 200 ? -18.797 -19.125 -3.004 1 98.81 200 TYR A CA 1
ATOM 1584 C C . TYR A 1 200 ? -18.688 -19.109 -1.483 1 98.81 200 TYR A C 1
ATOM 1586 O O . TYR A 1 200 ? -19.672 -19.312 -0.779 1 98.81 200 TYR A O 1
ATOM 1594 N N . TYR A 1 201 ? -17.484 -18.844 -0.962 1 98.75 201 TYR A N 1
ATOM 1595 C CA . TYR A 1 201 ? -17.297 -18.641 0.472 1 98.75 201 TYR A CA 1
ATOM 1596 C C . TYR A 1 201 ? -18.172 -17.516 0.982 1 98.75 201 TYR A C 1
ATOM 1598 O O . TYR A 1 201 ? -18.938 -17.672 1.944 1 98.75 201 TYR A O 1
ATOM 1606 N N . GLY A 1 202 ? -18.125 -16.359 0.303 1 98.25 202 GLY A N 1
ATOM 1607 C CA . GLY A 1 202 ? -18.938 -15.203 0.681 1 98.25 202 GLY A CA 1
ATOM 1608 C C . GLY A 1 202 ? -20.422 -15.445 0.535 1 98.25 202 GLY A C 1
ATOM 1609 O O . GLY A 1 202 ? -21.219 -15.047 1.396 1 98.25 202 GLY A O 1
ATOM 1610 N N . LEU A 1 203 ? -20.844 -16.109 -0.534 1 98.06 203 LEU A N 1
ATOM 1611 C CA . LEU A 1 203 ? -22.266 -16.375 -0.783 1 98.06 203 LEU A CA 1
ATOM 1612 C C . LEU A 1 203 ? -22.812 -17.344 0.26 1 98.06 203 LEU A C 1
ATOM 1614 O O . LEU A 1 203 ? -23.938 -17.156 0.742 1 98.06 203 LEU A O 1
ATOM 1618 N N . ALA A 1 204 ? -22.031 -18.328 0.581 1 97.81 204 ALA A N 1
ATOM 1619 C CA . ALA A 1 204 ? -22.469 -19.297 1.592 1 97.81 204 ALA A CA 1
ATOM 1620 C C . ALA A 1 204 ? -22.641 -18.609 2.947 1 97.81 204 ALA A C 1
ATOM 1622 O O . ALA A 1 204 ? -23.625 -18.859 3.65 1 97.81 204 ALA A O 1
ATOM 1623 N N . ILE A 1 205 ? -21.719 -17.766 3.334 1 96.44 205 ILE A N 1
ATOM 1624 C CA . ILE A 1 205 ? -21.844 -17.047 4.602 1 96.44 205 ILE A CA 1
ATOM 1625 C C . ILE A 1 205 ? -23.062 -16.141 4.562 1 96.44 205 ILE A C 1
ATOM 1627 O O . ILE A 1 205 ? -23.797 -16.047 5.543 1 96.44 205 ILE A O 1
ATOM 1631 N N . SER A 1 206 ? -23.219 -15.438 3.443 1 95.19 206 SER A N 1
ATOM 1632 C CA . SER A 1 206 ? -24.375 -14.562 3.295 1 95.19 206 SER A CA 1
ATOM 1633 C C . SER A 1 206 ? -25.672 -15.336 3.465 1 95.19 206 SER A C 1
ATOM 1635 O O . SER A 1 206 ? -26.641 -14.812 4.031 1 95.19 206 SER A O 1
ATOM 1637 N N . TRP A 1 207 ? -25.734 -16.516 2.971 1 94.31 207 TRP A N 1
ATOM 1638 C CA . TRP A 1 207 ? -26.922 -17.359 3.082 1 94.31 207 TRP A CA 1
ATOM 1639 C C . TRP A 1 207 ? -27.172 -17.75 4.535 1 94.31 207 TRP A C 1
ATOM 1641 O O . TRP A 1 207 ? -28.312 -17.672 5.008 1 94.31 207 TRP A O 1
ATOM 1651 N N . VAL A 1 208 ? -26.141 -18.062 5.211 1 92.38 208 VAL A N 1
ATOM 1652 C CA . VAL A 1 208 ? -26.25 -18.469 6.609 1 92.38 208 VAL A CA 1
ATOM 1653 C C . VAL A 1 208 ? -26.641 -17.266 7.461 1 92.38 208 VAL A C 1
ATOM 1655 O O . VAL A 1 208 ? -27.406 -17.391 8.422 1 92.38 208 VAL A O 1
ATOM 1658 N N . LEU A 1 209 ? -26.188 -16.094 7.078 1 89.88 209 LEU A N 1
ATOM 1659 C CA . LEU A 1 209 ? -26.422 -14.867 7.836 1 89.88 209 LEU A CA 1
ATOM 1660 C C . LEU A 1 209 ? -27.688 -14.164 7.348 1 89.88 209 LEU A C 1
ATOM 1662 O O . LEU A 1 209 ? -27.891 -12.984 7.629 1 89.88 209 LEU A O 1
ATOM 1666 N N . TYR A 1 210 ? -28.516 -14.844 6.75 1 90.69 210 TYR A N 1
ATOM 1667 C CA . TYR A 1 210 ? -29.719 -14.211 6.219 1 90.69 210 TYR A CA 1
ATOM 1668 C C . TYR A 1 210 ? -30.391 -13.328 7.266 1 90.69 210 TYR A C 1
ATOM 1670 O O . TYR A 1 210 ? -30.531 -13.734 8.422 1 90.69 210 TYR A O 1
ATOM 1678 N N . ARG A 1 211 ? -30.734 -12.148 6.844 1 89.94 211 ARG A N 1
ATOM 1679 C CA . ARG A 1 211 ? -31.375 -11.156 7.699 1 89.94 211 ARG A CA 1
ATOM 1680 C C . ARG A 1 211 ? -32.781 -10.867 7.242 1 89.94 211 ARG A C 1
ATOM 1682 O O . ARG A 1 211 ? -33 -10.086 6.316 1 89.94 211 ARG A O 1
ATOM 1689 N N . PRO A 1 212 ? -33.75 -11.289 7.977 1 88.56 212 PRO A N 1
ATOM 1690 C CA . PRO A 1 212 ? -35.125 -11.211 7.523 1 88.56 212 PRO A CA 1
ATOM 1691 C C . PRO A 1 212 ? -35.656 -9.773 7.508 1 88.56 212 PRO A C 1
ATOM 1693 O O . PRO A 1 212 ? -36.562 -9.461 6.727 1 88.56 212 PRO A O 1
ATOM 1696 N N . ASN A 1 213 ? -35.094 -8.922 8.367 1 89.38 213 ASN A N 1
ATOM 1697 C CA . ASN A 1 213 ? -35.625 -7.562 8.453 1 89.38 213 ASN A CA 1
ATOM 1698 C C . ASN A 1 213 ? -34.688 -6.562 7.797 1 89.38 213 ASN A C 1
ATOM 1700 O O . ASN A 1 213 ? -34.625 -5.402 8.203 1 89.38 213 ASN A O 1
ATOM 1704 N N . LEU A 1 214 ? -33.969 -7.023 6.832 1 89.81 214 LEU A N 1
ATOM 1705 C CA . LEU A 1 214 ? -33.031 -6.16 6.137 1 89.81 214 LEU A CA 1
ATOM 1706 C C . LEU A 1 214 ? -33.75 -5.039 5.398 1 89.81 214 LEU A C 1
ATOM 1708 O O . LEU A 1 214 ? -33.156 -4.023 5.055 1 89.81 214 LEU A O 1
ATOM 1712 N N . ASN A 1 215 ? -35.062 -5.266 5.215 1 84.62 215 ASN A N 1
ATOM 1713 C CA . ASN A 1 215 ? -35.875 -4.238 4.578 1 84.62 215 ASN A CA 1
ATOM 1714 C C . ASN A 1 215 ? -35.906 -2.959 5.41 1 84.62 215 ASN A C 1
ATOM 1716 O O . ASN A 1 215 ? -36.188 -1.879 4.883 1 84.62 215 ASN A O 1
ATOM 1720 N N . LEU A 1 216 ? -35.656 -3.004 6.613 1 82.94 216 LEU A N 1
ATOM 1721 C CA . LEU A 1 216 ? -35.594 -1.846 7.5 1 82.94 216 LEU A CA 1
ATOM 1722 C C . LEU A 1 216 ? -34.469 -0.908 7.113 1 82.94 216 LEU A C 1
ATOM 1724 O O . LEU A 1 216 ? -34.5 0.278 7.449 1 82.94 216 LEU A O 1
ATOM 1728 N N . SER A 1 217 ? -33.562 -1.433 6.422 1 83.81 217 SER A N 1
ATOM 1729 C CA . SER A 1 217 ? -32.406 -0.649 5.984 1 83.81 217 SER A CA 1
ATOM 1730 C C . SER A 1 217 ? -32.375 -0.53 4.465 1 83.81 217 SER A C 1
ATOM 1732 O O . SER A 1 217 ? -31.344 -0.165 3.891 1 83.81 217 SER A O 1
ATOM 1734 N N . LYS A 1 218 ? -33.438 -0.825 3.846 1 85.44 218 LYS A N 1
ATOM 1735 C CA . LYS A 1 218 ? -33.469 -0.899 2.389 1 85.44 218 LYS A CA 1
ATOM 1736 C C . LYS A 1 218 ? -33.156 0.449 1.756 1 85.44 218 LYS A C 1
ATOM 1738 O O . LYS A 1 218 ? -32.531 0.505 0.686 1 85.44 218 LYS A O 1
ATOM 1743 N N . ARG A 1 219 ? -33.469 1.543 2.424 1 85.12 219 ARG A N 1
ATOM 1744 C CA . ARG A 1 219 ? -33.219 2.883 1.894 1 85.12 219 ARG A CA 1
ATOM 1745 C C . ARG A 1 219 ? -31.734 3.158 1.748 1 85.12 219 ARG A C 1
ATOM 1747 O O . ARG A 1 219 ? -31.328 3.988 0.933 1 85.12 219 ARG A O 1
ATOM 1754 N N . LEU A 1 220 ? -31.016 2.422 2.486 1 88.88 220 LEU A N 1
ATOM 1755 C CA . LEU A 1 220 ? -29.578 2.66 2.49 1 88.88 220 LEU A CA 1
ATOM 1756 C C . LEU A 1 220 ? -28.859 1.7 1.543 1 88.88 220 LEU A C 1
ATOM 1758 O O . LEU A 1 220 ? -27.672 1.865 1.263 1 88.88 220 LEU A O 1
ATOM 1762 N N . ASN A 1 221 ? -29.656 0.713 1.07 1 88.31 221 ASN A N 1
ATOM 1763 C CA . ASN A 1 221 ? -29.109 -0.257 0.13 1 88.31 221 ASN A CA 1
ATOM 1764 C C . ASN A 1 221 ? -29.172 0.251 -1.307 1 88.31 221 ASN A C 1
ATOM 1766 O O . ASN A 1 221 ? -29.922 -0.294 -2.127 1 88.31 221 ASN A O 1
ATOM 1770 N N . GLY A 1 222 ? -28.516 1.3 -1.589 1 90.12 222 GLY A N 1
ATOM 1771 C CA . GLY A 1 222 ? -28.406 1.953 -2.883 1 90.12 222 GLY A CA 1
ATOM 1772 C C . GLY A 1 222 ? -27.234 2.916 -2.967 1 90.12 222 GLY A C 1
ATOM 1773 O O . GLY A 1 222 ? -26.453 3.039 -2.02 1 90.12 222 GLY A O 1
ATOM 1774 N N . SER A 1 223 ? -27.062 3.451 -4.133 1 91.69 223 SER A N 1
ATOM 1775 C CA . SER A 1 223 ? -25.922 4.344 -4.336 1 91.69 223 SER A CA 1
ATOM 1776 C C . SER A 1 223 ? -26.375 5.785 -4.527 1 91.69 223 SER A C 1
ATOM 1778 O O . SER A 1 223 ? -27.562 6.047 -4.699 1 91.69 223 SER A O 1
ATOM 1780 N N . VAL A 1 224 ? -25.547 6.738 -4.281 1 92.06 224 VAL A N 1
ATOM 1781 C CA . VAL A 1 224 ? -25.703 8.125 -4.699 1 92.06 224 VAL A CA 1
ATOM 1782 C C . VAL A 1 224 ? -24.609 8.477 -5.715 1 92.06 224 VAL A C 1
ATOM 1784 O O . VAL A 1 224 ? -23.656 7.715 -5.906 1 92.06 224 VAL A O 1
ATOM 1787 N N . TYR A 1 225 ? -24.797 9.578 -6.414 1 92.81 225 TYR A N 1
ATOM 1788 C CA . TYR A 1 225 ? -23.953 9.969 -7.531 1 92.81 225 TYR A CA 1
ATOM 1789 C C . TYR A 1 225 ? -22.469 9.914 -7.141 1 92.81 225 TYR A C 1
ATOM 1791 O O . TYR A 1 225 ? -21.672 9.273 -7.82 1 92.81 225 TYR A O 1
ATOM 1799 N N . HIS A 1 226 ? -22.047 10.469 -5.988 1 91.38 226 HIS A N 1
ATOM 1800 C CA . HIS A 1 226 ? -20.641 10.562 -5.609 1 91.38 226 HIS A CA 1
ATOM 1801 C C . HIS A 1 226 ? -20.109 9.203 -5.164 1 91.38 226 HIS A C 1
ATOM 1803 O O . HIS A 1 226 ? -18.938 8.891 -5.391 1 91.38 226 HIS A O 1
ATOM 1809 N N . SER A 1 227 ? -20.969 8.43 -4.5 1 94.12 227 SER A N 1
ATOM 1810 C CA . SER A 1 227 ? -20.484 7.121 -4.051 1 94.12 227 SER A CA 1
ATOM 1811 C C . SER A 1 227 ? -20.156 6.215 -5.234 1 94.12 227 SER A C 1
ATOM 1813 O O . SER A 1 227 ? -19.203 5.445 -5.184 1 94.12 227 SER A O 1
ATOM 1815 N N . ASP A 1 228 ? -20.938 6.344 -6.355 1 95.44 228 ASP A N 1
ATOM 1816 C CA . ASP A 1 228 ? -20.641 5.578 -7.562 1 95.44 228 ASP A CA 1
ATOM 1817 C C . ASP A 1 228 ? -19.344 6.043 -8.211 1 95.44 228 ASP A C 1
ATOM 1819 O O . ASP A 1 228 ? -18.609 5.234 -8.781 1 95.44 228 ASP A O 1
ATOM 1823 N N . VAL A 1 229 ? -19.109 7.293 -8.156 1 94.94 229 VAL A N 1
ATOM 1824 C CA . VAL A 1 229 ? -17.875 7.82 -8.711 1 94.94 229 VAL A CA 1
ATOM 1825 C C . VAL A 1 229 ? -16.688 7.281 -7.914 1 94.94 229 VAL A C 1
ATOM 1827 O O . VAL A 1 229 ? -15.68 6.867 -8.492 1 94.94 229 VAL A O 1
ATOM 1830 N N . PHE A 1 230 ? -16.797 7.25 -6.582 1 95.19 230 PHE A N 1
ATOM 1831 C CA . PHE A 1 230 ? -15.75 6.676 -5.746 1 95.19 230 PHE A CA 1
ATOM 1832 C C . PHE A 1 230 ? -15.555 5.199 -6.059 1 95.19 230 PHE A C 1
ATOM 1834 O O . PHE A 1 230 ? -14.414 4.719 -6.125 1 95.19 230 PHE A O 1
ATOM 1841 N N . ALA A 1 231 ? -16.641 4.523 -6.238 1 97.31 231 ALA A N 1
ATOM 1842 C CA . ALA A 1 231 ? -16.547 3.1 -6.547 1 97.31 231 ALA A CA 1
ATOM 1843 C C . ALA A 1 231 ? -15.805 2.865 -7.859 1 97.31 231 ALA A C 1
ATOM 1845 O O . ALA A 1 231 ? -15.109 1.862 -8.008 1 97.31 231 ALA A O 1
ATOM 1846 N N . MET A 1 232 ? -15.906 3.803 -8.812 1 97.38 232 MET A N 1
ATOM 1847 C CA . MET A 1 232 ? -15.234 3.678 -10.102 1 97.38 232 MET A CA 1
ATOM 1848 C C . MET A 1 232 ? -13.719 3.74 -9.938 1 97.38 232 MET A C 1
ATOM 1850 O O . MET A 1 232 ? -12.977 3.166 -10.734 1 97.38 232 MET A O 1
ATOM 1854 N N . ILE A 1 233 ? -13.242 4.414 -8.883 1 97.19 233 ILE A N 1
ATOM 1855 C CA . ILE A 1 233 ? -11.812 4.391 -8.586 1 97.19 233 ILE A CA 1
ATOM 1856 C C . ILE A 1 233 ? -11.352 2.953 -8.367 1 97.19 233 ILE A C 1
ATOM 1858 O O . ILE A 1 233 ? -10.359 2.516 -8.953 1 97.19 233 ILE A O 1
ATOM 1862 N N . GLY A 1 234 ? -12.125 2.232 -7.594 1 98.38 234 GLY A N 1
ATOM 1863 C CA . GLY A 1 234 ? -11.805 0.831 -7.363 1 98.38 234 GLY A CA 1
ATOM 1864 C C . GLY A 1 234 ? -11.859 -0.009 -8.625 1 98.38 234 GLY A C 1
ATOM 1865 O O . GLY A 1 234 ? -10.945 -0.784 -8.898 1 98.38 234 GLY A O 1
ATOM 1866 N N . THR A 1 235 ? -12.859 0.199 -9.406 1 98.44 235 THR A N 1
ATOM 1867 C CA . THR A 1 235 ? -13.047 -0.547 -10.648 1 98.44 235 THR A CA 1
ATOM 1868 C C . THR A 1 235 ? -11.844 -0.362 -11.57 1 98.44 235 THR A C 1
ATOM 1870 O O . THR A 1 235 ? -11.297 -1.337 -12.094 1 98.44 235 THR A O 1
ATOM 1873 N N . LEU A 1 236 ? -11.406 0.842 -11.727 1 98.31 236 LEU A N 1
ATOM 1874 C CA . LEU A 1 236 ? -10.344 1.154 -12.688 1 98.31 236 LEU A CA 1
ATOM 1875 C C . LEU A 1 236 ? -9.008 0.589 -12.227 1 98.31 236 LEU A C 1
ATOM 1877 O O . LEU A 1 236 ? -8.234 0.067 -13.031 1 98.31 236 LEU A O 1
ATOM 1881 N N . PHE A 1 237 ? -8.75 0.637 -10.969 1 98.38 237 PHE A N 1
ATOM 1882 C CA . PHE A 1 237 ? -7.492 0.088 -10.469 1 98.38 237 PHE A CA 1
ATOM 1883 C C . PHE A 1 237 ? -7.5 -1.435 -10.539 1 98.38 237 PHE A C 1
ATOM 1885 O O . PHE A 1 237 ? -6.469 -2.057 -10.797 1 98.38 237 PHE A O 1
ATOM 1892 N N . LEU A 1 238 ? -8.625 -2.041 -10.266 1 98.69 238 LEU A N 1
ATOM 1893 C CA . LEU A 1 238 ? -8.727 -3.482 -10.453 1 98.69 238 LEU A CA 1
ATOM 1894 C C . LEU A 1 238 ? -8.539 -3.854 -11.922 1 98.69 238 LEU A C 1
ATOM 1896 O O . LEU A 1 238 ? -7.766 -4.762 -12.242 1 98.69 238 LEU A O 1
ATOM 1900 N N . TRP A 1 239 ? -9.172 -3.127 -12.773 1 98.56 239 TRP A N 1
ATOM 1901 C CA . TRP A 1 239 ? -9.133 -3.402 -14.203 1 98.56 239 TRP A CA 1
ATOM 1902 C C . TRP A 1 239 ? -7.719 -3.244 -14.75 1 98.56 239 TRP A C 1
ATOM 1904 O O . TRP A 1 239 ? -7.211 -4.133 -15.438 1 98.56 239 TRP A O 1
ATOM 1914 N N . MET A 1 240 ? -7.027 -2.193 -14.398 1 98.25 240 MET A N 1
ATOM 1915 C CA . MET A 1 240 ? -5.746 -1.853 -15.008 1 98.25 240 MET A CA 1
ATOM 1916 C C . MET A 1 240 ? -4.641 -2.775 -14.5 1 98.25 240 MET A C 1
ATOM 1918 O O . MET A 1 240 ? -3.689 -3.066 -15.234 1 98.25 240 MET A O 1
ATOM 1922 N N . PHE A 1 241 ? -4.793 -3.264 -13.25 1 98.69 241 PHE A N 1
ATOM 1923 C CA . PHE A 1 241 ? -3.699 -4.043 -12.68 1 98.69 241 PHE A CA 1
ATOM 1924 C C . PHE A 1 241 ? -4.016 -5.531 -12.727 1 98.69 241 PHE A C 1
ATOM 1926 O O . PHE A 1 241 ? -3.248 -6.352 -12.219 1 98.69 241 PHE A O 1
ATOM 1933 N N . TRP A 1 242 ? -5.082 -5.914 -13.398 1 98.88 242 TRP A N 1
ATOM 1934 C CA . TRP A 1 242 ? -5.457 -7.324 -13.469 1 98.88 242 TRP A CA 1
ATOM 1935 C C . TRP A 1 242 ? -4.43 -8.125 -14.258 1 98.88 242 TRP A C 1
ATOM 1937 O O . TRP A 1 242 ? -4.18 -9.297 -13.961 1 98.88 242 TRP A O 1
ATOM 1947 N N . PRO A 1 243 ? -3.781 -7.578 -15.336 1 98.81 243 PRO A N 1
ATOM 1948 C CA . PRO A 1 243 ? -2.717 -8.336 -16 1 98.81 243 PRO A CA 1
ATOM 1949 C C . PRO A 1 243 ? -1.573 -8.695 -15.062 1 98.81 243 PRO A C 1
ATOM 1951 O O . PRO A 1 243 ? -1.021 -9.797 -15.148 1 98.81 243 PRO A O 1
ATOM 1954 N N . SER A 1 244 ? -1.234 -7.762 -14.148 1 98.75 244 SER A N 1
ATOM 1955 C CA . SER A 1 244 ? -0.243 -8.086 -13.125 1 98.75 244 SER A CA 1
ATOM 1956 C C . SER A 1 244 ? -0.745 -9.18 -12.195 1 98.75 244 SER A C 1
ATOM 1958 O O . SER A 1 244 ? 0.01 -10.086 -11.828 1 98.75 244 SER A O 1
ATOM 1960 N N . PHE A 1 245 ? -1.969 -9.086 -11.852 1 98.81 245 PHE A N 1
ATOM 1961 C CA . PHE A 1 245 ? -2.582 -10.047 -10.938 1 98.81 245 PHE A CA 1
ATOM 1962 C C . PHE A 1 245 ? -2.496 -11.461 -11.5 1 98.81 245 PHE A C 1
ATOM 1964 O O . PHE A 1 245 ? -2.021 -12.375 -10.828 1 98.81 245 PHE A O 1
ATOM 1971 N N . ASN A 1 246 ? -2.865 -11.656 -12.766 1 98.88 246 ASN A N 1
ATOM 1972 C CA . ASN A 1 246 ? -2.936 -12.977 -13.367 1 98.88 246 ASN A CA 1
ATOM 1973 C C . ASN A 1 246 ? -1.549 -13.508 -13.734 1 98.88 246 ASN A C 1
ATOM 1975 O O . ASN A 1 246 ? -1.37 -14.711 -13.93 1 98.88 246 ASN A O 1
ATOM 1979 N N . SER A 1 247 ? -0.542 -12.633 -13.805 1 98.62 247 SER A N 1
ATOM 1980 C CA . SER A 1 247 ? 0.763 -13.078 -14.289 1 98.62 247 SER A CA 1
ATOM 1981 C C . SER A 1 247 ? 1.786 -13.117 -13.156 1 98.62 247 SER A C 1
ATOM 1983 O O . SER A 1 247 ? 2.887 -13.641 -13.328 1 98.62 247 SER A O 1
ATOM 1985 N N . ALA A 1 248 ? 1.463 -12.656 -11.984 1 97.88 248 ALA A N 1
ATOM 1986 C CA . ALA A 1 248 ? 2.426 -12.32 -10.938 1 97.88 248 ALA A CA 1
ATOM 1987 C C . ALA A 1 248 ? 3.199 -13.555 -10.492 1 97.88 248 ALA A C 1
ATOM 1989 O O . ALA A 1 248 ? 4.383 -13.469 -10.156 1 97.88 248 ALA A O 1
ATOM 1990 N N . ILE A 1 249 ? 2.527 -14.75 -10.469 1 96.19 249 ILE A N 1
ATOM 1991 C CA . ILE A 1 249 ? 3.219 -15.898 -9.891 1 96.19 249 ILE A CA 1
ATOM 1992 C C . ILE A 1 249 ? 3.426 -16.969 -10.969 1 96.19 249 ILE A C 1
ATOM 1994 O O . ILE A 1 249 ? 3.703 -18.125 -10.648 1 96.19 249 ILE A O 1
ATOM 1998 N N . THR A 1 250 ? 3.229 -16.594 -12.242 1 96.5 250 THR A N 1
ATOM 1999 C CA . THR A 1 250 ? 3.58 -17.484 -13.336 1 96.5 250 THR A CA 1
ATOM 2000 C C . THR A 1 250 ? 5.094 -17.672 -13.422 1 96.5 250 THR A C 1
ATOM 2002 O O . THR A 1 250 ? 5.848 -16.922 -12.797 1 96.5 250 THR A O 1
ATOM 2005 N N . ASP A 1 251 ? 5.465 -18.688 -14.156 1 93.06 251 ASP A N 1
ATOM 2006 C CA . ASP A 1 251 ? 6.895 -18.828 -14.414 1 93.06 251 ASP A CA 1
ATOM 2007 C C . ASP A 1 251 ? 7.445 -17.609 -15.156 1 93.06 251 ASP A C 1
ATOM 2009 O O . ASP A 1 251 ? 6.754 -17.016 -15.992 1 93.06 251 ASP A O 1
ATOM 2013 N N . HIS A 1 252 ? 8.656 -17.312 -14.812 1 93.62 252 HIS A N 1
ATOM 2014 C CA . HIS A 1 252 ? 9.32 -16.203 -15.484 1 93.62 252 HIS A CA 1
ATOM 2015 C C . HIS A 1 252 ? 9.398 -16.438 -16.984 1 93.62 252 HIS A C 1
ATOM 2017 O O . HIS A 1 252 ? 9.367 -17.578 -17.453 1 93.62 252 HIS A O 1
ATOM 2023 N N . GLY A 1 253 ? 9.586 -15.367 -17.766 1 95.81 253 GLY A N 1
ATOM 2024 C CA . GLY A 1 253 ? 9.773 -15.492 -19.203 1 95.81 253 GLY A CA 1
ATOM 2025 C C . GLY A 1 253 ? 8.477 -15.477 -19.969 1 95.81 253 GLY A C 1
ATOM 2026 O O . GLY A 1 253 ? 7.656 -14.57 -19.812 1 95.81 253 GLY A O 1
ATOM 2027 N N . ASP A 1 254 ? 8.32 -16.453 -20.766 1 97.31 254 ASP A N 1
ATOM 2028 C CA . ASP A 1 254 ? 7.227 -16.438 -21.734 1 97.31 254 ASP A CA 1
ATOM 2029 C C . ASP A 1 254 ? 5.871 -16.547 -21.031 1 97.31 254 ASP A C 1
ATOM 2031 O O . ASP A 1 254 ? 4.902 -15.906 -21.453 1 97.31 254 ASP A O 1
ATOM 2035 N N . GLY A 1 255 ? 5.75 -17.375 -20.016 1 96.56 255 GLY A N 1
ATOM 2036 C CA . GLY A 1 255 ? 4.48 -17.562 -19.344 1 96.56 255 GLY A CA 1
ATOM 2037 C C . GLY A 1 255 ? 3.916 -16.281 -18.75 1 96.56 255 GLY A C 1
ATOM 2038 O O . GLY A 1 255 ? 2.734 -15.984 -18.938 1 96.56 255 GLY A O 1
ATOM 2039 N N . GLN A 1 256 ? 4.73 -15.57 -18.062 1 97.56 256 GLN A N 1
ATOM 2040 C CA . GLN A 1 256 ? 4.309 -14.305 -17.453 1 97.56 256 GLN A CA 1
ATOM 2041 C C . GLN A 1 256 ? 3.873 -13.312 -18.531 1 97.56 256 GLN A C 1
ATOM 2043 O O . GLN A 1 256 ? 2.859 -12.625 -18.375 1 97.56 256 GLN A O 1
ATOM 2048 N N . HIS A 1 257 ? 4.645 -13.234 -19.547 1 97.94 257 HIS A N 1
ATOM 2049 C CA . HIS A 1 257 ? 4.367 -12.32 -20.656 1 97.94 257 HIS A CA 1
ATOM 2050 C C . HIS A 1 257 ? 3.033 -12.656 -21.328 1 97.94 257 HIS A C 1
ATOM 2052 O O . HIS A 1 257 ? 2.215 -11.766 -21.562 1 97.94 257 HIS A O 1
ATOM 2058 N N . ARG A 1 258 ? 2.83 -13.898 -21.609 1 98.38 258 ARG A N 1
ATOM 2059 C CA . ARG A 1 258 ? 1.608 -14.367 -22.266 1 98.38 258 ARG A CA 1
ATOM 2060 C C . ARG A 1 258 ? 0.395 -14.156 -21.359 1 98.38 258 ARG A C 1
ATOM 2062 O O . ARG A 1 258 ? -0.671 -13.758 -21.844 1 98.38 258 ARG A O 1
ATOM 2069 N N . ALA A 1 259 ? 0.536 -14.445 -20.078 1 98.69 259 ALA A N 1
ATOM 2070 C CA . ALA A 1 259 ? -0.56 -14.266 -19.125 1 98.69 259 ALA A CA 1
ATOM 2071 C C . ALA A 1 259 ? -1.034 -12.812 -19.109 1 98.69 259 ALA A C 1
ATOM 2073 O O . ALA A 1 259 ? -2.236 -12.547 -19.047 1 98.69 259 ALA A O 1
ATOM 2074 N N . ALA A 1 260 ? -0.119 -11.875 -19.156 1 98.69 260 ALA A N 1
ATOM 2075 C CA . ALA A 1 260 ? -0.469 -10.461 -19.172 1 98.69 260 ALA A CA 1
ATOM 2076 C C . ALA A 1 260 ? -1.246 -10.102 -20.438 1 98.69 260 ALA A C 1
ATOM 2078 O O . ALA A 1 260 ? -2.258 -9.398 -20.375 1 98.69 260 ALA A O 1
ATOM 2079 N N . ILE A 1 261 ? -0.816 -10.633 -21.594 1 98.75 261 ILE A N 1
ATOM 2080 C CA . ILE A 1 261 ? -1.464 -10.359 -22.875 1 98.75 261 ILE A CA 1
ATOM 2081 C C . ILE A 1 261 ? -2.893 -10.898 -22.859 1 98.75 261 ILE A C 1
ATOM 2083 O O . ILE A 1 261 ? -3.84 -10.18 -23.188 1 98.75 261 ILE A O 1
ATOM 2087 N N . ASN A 1 262 ? -3.008 -12.156 -22.453 1 98.88 262 ASN A N 1
ATOM 2088 C CA . ASN A 1 262 ? -4.316 -12.797 -22.469 1 98.88 262 ASN A CA 1
ATOM 2089 C C . ASN A 1 262 ? -5.293 -12.102 -21.516 1 98.88 262 ASN A C 1
ATOM 2091 O O . ASN A 1 262 ? 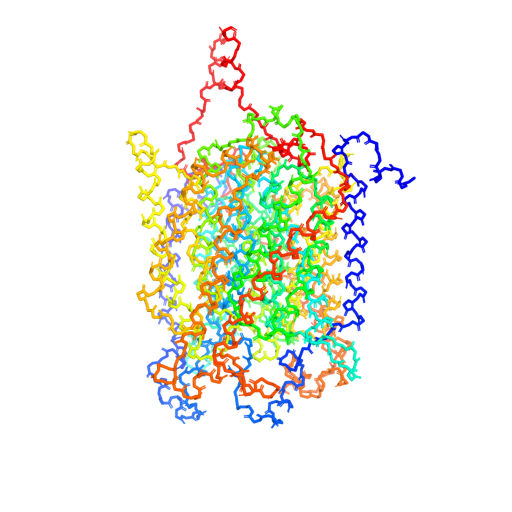-6.465 -11.922 -21.844 1 98.88 262 ASN A O 1
ATOM 2095 N N . THR A 1 263 ? -4.855 -11.719 -20.375 1 98.88 263 THR A N 1
ATOM 2096 C CA . THR A 1 263 ? -5.703 -11.023 -19.406 1 98.88 263 THR A CA 1
ATOM 2097 C C . THR A 1 263 ? -6.125 -9.656 -19.953 1 98.88 263 THR A C 1
ATOM 2099 O O . THR A 1 263 ? -7.293 -9.273 -19.844 1 98.88 263 THR A O 1
ATOM 2102 N N . TYR A 1 264 ? -5.172 -8.914 -20.547 1 98.81 264 TYR A N 1
ATOM 2103 C CA . TYR A 1 264 ? -5.395 -7.598 -21.141 1 98.81 264 TYR A CA 1
ATOM 2104 C C . TYR A 1 264 ? -6.512 -7.652 -22.172 1 98.81 264 TYR A C 1
ATOM 2106 O O . TYR A 1 264 ? -7.426 -6.824 -22.156 1 98.81 264 TYR A O 1
ATOM 2114 N N . LEU A 1 265 ? -6.473 -8.641 -22.984 1 98.88 265 LEU A N 1
ATOM 2115 C CA . LEU A 1 265 ? -7.434 -8.773 -24.078 1 98.88 265 LEU A CA 1
ATOM 2116 C C . LEU A 1 265 ? -8.797 -9.195 -23.547 1 98.88 265 LEU A C 1
ATOM 2118 O O . LEU A 1 265 ? -9.828 -8.703 -24.016 1 98.88 265 LEU A O 1
ATOM 2122 N N . ALA A 1 266 ? -8.812 -10.094 -22.594 1 98.88 266 ALA A N 1
ATOM 2123 C CA . ALA A 1 266 ? -10.086 -10.531 -22.016 1 98.88 266 ALA A CA 1
ATOM 2124 C C . ALA A 1 266 ? -10.797 -9.375 -21.328 1 98.88 266 ALA A C 1
ATOM 2126 O O . ALA A 1 266 ? -12.023 -9.242 -21.422 1 98.88 266 ALA A O 1
ATOM 2127 N N . LEU A 1 267 ? -10.055 -8.562 -20.672 1 98.88 267 LEU A N 1
ATOM 2128 C CA . LEU A 1 267 ? -10.625 -7.418 -19.984 1 98.88 267 LEU A CA 1
ATOM 2129 C C . LEU A 1 267 ? -11.234 -6.43 -20.969 1 98.88 267 LEU A C 1
ATOM 2131 O O . LEU A 1 267 ? -12.344 -5.941 -20.766 1 98.88 267 LEU A O 1
ATOM 2135 N N . ALA A 1 268 ? -10.5 -6.156 -21.984 1 98.75 268 ALA A N 1
ATOM 2136 C CA . ALA A 1 268 ? -10.969 -5.203 -22.984 1 98.75 268 ALA A CA 1
ATOM 2137 C C . ALA A 1 268 ? -12.289 -5.652 -23.594 1 98.75 268 ALA A C 1
ATOM 2139 O O . ALA A 1 268 ? -13.219 -4.852 -23.766 1 98.75 268 ALA A O 1
ATOM 2140 N N . SER A 1 269 ? -12.383 -6.883 -23.875 1 98.75 269 SER A N 1
ATOM 2141 C CA . SER A 1 269 ? -13.594 -7.41 -24.5 1 98.75 269 SER A CA 1
ATOM 2142 C C . SER A 1 269 ? -14.766 -7.414 -23.516 1 98.75 269 SER A C 1
ATOM 2144 O O . SER A 1 269 ? -15.914 -7.191 -23.906 1 98.75 269 SER A O 1
ATOM 2146 N N . SER A 1 270 ? -14.523 -7.637 -22.266 1 98.69 270 SER A N 1
ATOM 2147 C CA . SER A 1 270 ? -15.57 -7.645 -21.25 1 98.69 270 SER A CA 1
ATOM 2148 C C . SER A 1 270 ? -16.25 -6.281 -21.125 1 98.69 270 SER A C 1
ATOM 2150 O O . SER A 1 270 ? -17.453 -6.199 -20.875 1 98.69 270 SER A O 1
ATOM 2152 N N . VAL A 1 271 ? -15.469 -5.184 -21.297 1 98.69 271 VAL A N 1
ATOM 2153 C CA . VAL A 1 271 ? -16.016 -3.836 -21.172 1 98.69 271 VAL A CA 1
ATOM 2154 C C . VAL A 1 271 ? -17.078 -3.604 -22.25 1 98.69 271 VAL A C 1
ATOM 2156 O O . VAL A 1 271 ? -18.172 -3.129 -21.969 1 98.69 271 VAL A O 1
ATOM 2159 N N . LEU A 1 272 ? -16.75 -3.979 -23.484 1 98.56 272 LEU A N 1
ATOM 2160 C CA . LEU A 1 272 ? -17.656 -3.719 -24.594 1 98.56 272 LEU A CA 1
ATOM 2161 C C . LEU A 1 272 ? -18.953 -4.508 -24.422 1 98.56 272 LEU A C 1
ATOM 2163 O O . LEU A 1 272 ? -20.047 -3.979 -24.641 1 98.56 272 LEU A O 1
ATOM 2167 N N . THR A 1 273 ? -18.875 -5.742 -24.031 1 98.56 273 THR A N 1
ATOM 2168 C CA . THR A 1 273 ? -20.078 -6.551 -23.906 1 98.56 273 THR A CA 1
ATOM 2169 C C . THR A 1 273 ? -20.891 -6.152 -22.672 1 98.56 273 THR A C 1
ATOM 2171 O O . THR A 1 273 ? -22.109 -6.195 -22.688 1 98.56 273 THR A O 1
ATOM 2174 N N . ALA A 1 274 ? -20.188 -5.789 -21.562 1 98.62 274 ALA A N 1
ATOM 2175 C CA . ALA A 1 274 ? -20.906 -5.301 -20.391 1 98.62 274 ALA A CA 1
ATOM 2176 C C . ALA A 1 274 ? -21.719 -4.055 -20.719 1 98.62 274 ALA A C 1
ATOM 2178 O O . ALA A 1 274 ? -22.891 -3.959 -20.344 1 98.62 274 ALA A O 1
ATOM 2179 N N . VAL A 1 275 ? -21.125 -3.109 -21.453 1 98.38 275 VAL A N 1
ATOM 2180 C CA . VAL A 1 275 ? -21.797 -1.881 -21.844 1 98.38 275 VAL A CA 1
ATOM 2181 C C . VAL A 1 275 ? -22.969 -2.213 -22.766 1 98.38 275 VAL A C 1
ATOM 2183 O O . VAL A 1 275 ? -24.078 -1.678 -22.609 1 98.38 275 VAL A O 1
ATOM 2186 N N . GLY A 1 276 ? -22.734 -3.062 -23.734 1 98.56 276 GLY A N 1
ATOM 2187 C CA . GLY A 1 276 ? -23.781 -3.447 -24.672 1 98.56 276 GLY A CA 1
ATOM 2188 C C . GLY A 1 276 ? -24.984 -4.062 -23.984 1 98.56 276 GLY A C 1
ATOM 2189 O O . GLY A 1 276 ? -26.125 -3.66 -24.234 1 98.56 276 GLY A O 1
ATOM 2190 N N . ILE A 1 277 ? -24.75 -5.02 -23.094 1 98.44 277 ILE A N 1
ATOM 2191 C CA . ILE A 1 277 ? -25.844 -5.711 -22.422 1 98.44 277 ILE A CA 1
ATOM 2192 C C . ILE A 1 277 ? -26.516 -4.766 -21.438 1 98.44 277 ILE A C 1
ATOM 2194 O O . ILE A 1 277 ? -27.75 -4.801 -21.266 1 98.44 277 ILE A O 1
ATOM 2198 N N . SER A 1 278 ? -25.734 -3.934 -20.734 1 98.38 278 SER A N 1
ATOM 2199 C CA . SER A 1 278 ? -26.328 -2.945 -19.828 1 98.38 278 SER A CA 1
ATOM 2200 C C . SER A 1 278 ? -27.312 -2.041 -20.562 1 98.38 278 SER A C 1
ATOM 2202 O O . SER A 1 278 ? -28.391 -1.735 -20.047 1 98.38 278 SER A O 1
ATOM 2204 N N . SER A 1 279 ? -26.953 -1.638 -21.766 1 98.19 279 SER A N 1
ATOM 2205 C CA . SER A 1 279 ? -27.781 -0.725 -22.547 1 98.19 279 SER A CA 1
ATOM 2206 C C . SER A 1 279 ? -29.016 -1.431 -23.109 1 98.19 279 SER A C 1
ATOM 2208 O O . SER A 1 279 ? -30.125 -0.915 -23 1 98.19 279 SER A O 1
ATOM 2210 N N . VAL A 1 280 ? -28.875 -2.609 -23.625 1 97.81 280 VAL A N 1
ATOM 2211 C CA . VAL A 1 280 ? -29.969 -3.279 -24.312 1 97.81 280 VAL A CA 1
ATOM 2212 C C . VAL A 1 280 ? -31.016 -3.744 -23.297 1 97.81 280 VAL A C 1
ATOM 2214 O O . VAL A 1 280 ? -32.188 -3.857 -23.625 1 97.81 280 VAL A O 1
ATOM 2217 N N . THR A 1 281 ? -30.625 -3.932 -22.047 1 96.94 281 THR A N 1
ATOM 2218 C CA . THR A 1 281 ? -31.547 -4.461 -21.047 1 96.94 281 THR A CA 1
ATOM 2219 C C . THR A 1 281 ? -32.281 -3.33 -20.344 1 96.94 281 THR A C 1
ATOM 2221 O O . THR A 1 281 ? -33.125 -3.576 -19.469 1 96.94 281 THR A O 1
ATOM 2224 N N . GLN A 1 282 ? -31.953 -2.113 -20.703 1 95.88 282 GLN A N 1
ATOM 2225 C CA . GLN A 1 282 ? -32.656 -0.947 -20.156 1 95.88 282 GLN A CA 1
ATOM 2226 C C . GLN A 1 282 ? -33.594 -0.326 -21.188 1 95.88 282 GLN A C 1
ATOM 2228 O O . GLN A 1 282 ? -33.219 -0.169 -22.344 1 95.88 282 GLN A O 1
ATOM 2233 N N . LYS A 1 283 ? -34.781 0.048 -20.844 1 96.19 283 LYS A N 1
ATOM 2234 C CA . LYS A 1 283 ? -35.875 0.478 -21.719 1 96.19 283 LYS A CA 1
ATOM 2235 C C . LYS A 1 283 ? -35.406 1.581 -22.672 1 96.19 283 LYS A C 1
ATOM 2237 O O . LYS A 1 283 ? -35.812 1.601 -23.844 1 96.19 283 LYS A O 1
ATOM 2242 N N . LYS A 1 284 ? -34.656 2.576 -22.266 1 97.19 284 LYS A N 1
ATOM 2243 C CA . LYS A 1 284 ? -34.219 3.686 -23.094 1 97.19 284 LYS A CA 1
ATOM 2244 C C . LYS A 1 284 ? -32.719 3.555 -23.422 1 97.19 284 LYS A C 1
ATOM 2246 O O . LYS A 1 284 ? -32.125 4.504 -23.922 1 97.19 284 LYS A O 1
ATOM 2251 N N . GLY A 1 285 ? -32.125 2.463 -22.984 1 97.38 285 GLY A N 1
ATOM 2252 C CA . GLY A 1 285 ? -30.734 2.191 -23.312 1 97.38 285 GLY A CA 1
ATOM 2253 C C . GLY A 1 285 ? -29.75 2.848 -22.375 1 97.38 285 GLY A C 1
ATOM 2254 O O . GLY A 1 285 ? -28.562 2.932 -22.656 1 97.38 285 GLY A O 1
ATOM 2255 N N . LYS A 1 286 ? -30.266 3.35 -21.266 1 97.62 286 LYS A N 1
ATOM 2256 C CA . LYS A 1 286 ? -29.375 3.982 -20.297 1 97.62 286 LYS A CA 1
ATOM 2257 C C . LYS A 1 286 ? -28.469 2.951 -19.641 1 97.62 286 LYS A C 1
ATOM 2259 O O . LYS A 1 286 ? -28.859 1.799 -19.453 1 97.62 286 LYS A O 1
ATOM 2264 N N . LEU A 1 287 ? -27.344 3.361 -19.297 1 98.06 287 LEU A N 1
ATOM 2265 C CA . LEU A 1 287 ? -26.344 2.48 -18.688 1 98.06 287 LEU A CA 1
ATOM 2266 C C . LEU A 1 287 ? -26.484 2.471 -17.172 1 98.06 287 LEU A C 1
ATOM 2268 O O . LEU A 1 287 ? -26.812 3.492 -16.562 1 98.06 287 LEU A O 1
ATOM 2272 N N . ASP A 1 288 ? -26.25 1.34 -16.594 1 96.62 288 ASP A N 1
ATOM 2273 C CA . ASP A 1 288 ? -26.234 1.153 -15.141 1 96.62 288 ASP A CA 1
ATOM 2274 C C . ASP A 1 288 ? -24.812 1.086 -14.602 1 96.62 288 ASP A C 1
ATOM 2276 O O . ASP A 1 288 ? -24.031 0.234 -15.023 1 96.62 288 ASP A O 1
ATOM 2280 N N . MET A 1 289 ? -24.469 1.98 -13.602 1 95.81 289 MET A N 1
ATOM 2281 C CA . MET A 1 289 ? -23.109 2.051 -13.062 1 95.81 289 MET A CA 1
ATOM 2282 C C . MET A 1 289 ? -22.734 0.741 -12.375 1 95.81 289 MET A C 1
ATOM 2284 O O . MET A 1 289 ? -21.562 0.357 -12.375 1 95.81 289 MET A O 1
ATOM 2288 N N . VAL A 1 290 ? -23.688 0.05 -11.805 1 93.12 290 VAL A N 1
ATOM 2289 C CA . VAL A 1 290 ? -23.422 -1.231 -11.164 1 93.12 290 VAL A CA 1
ATOM 2290 C C . VAL A 1 290 ? -22.828 -2.207 -12.188 1 93.12 290 VAL A C 1
ATOM 2292 O O . VAL A 1 290 ? -21.875 -2.936 -11.883 1 93.12 290 VAL A O 1
ATOM 2295 N N . HIS A 1 291 ? -23.422 -2.268 -13.398 1 96.88 291 HIS A N 1
ATOM 2296 C CA . HIS A 1 291 ? -22.906 -3.127 -14.461 1 96.88 291 HIS A CA 1
ATOM 2297 C C . HIS A 1 291 ? -21.484 -2.734 -14.859 1 96.88 291 HIS A C 1
ATOM 2299 O O . HIS A 1 291 ? -20.625 -3.596 -14.992 1 96.88 291 HIS A O 1
ATOM 2305 N N . ILE A 1 292 ? -21.234 -1.435 -15.047 1 97.75 292 ILE A N 1
ATOM 2306 C CA . ILE A 1 292 ? -19.969 -0.917 -15.523 1 97.75 292 ILE A CA 1
ATOM 2307 C C . ILE A 1 292 ? -18.875 -1.152 -14.477 1 97.75 292 ILE A C 1
ATOM 2309 O O . ILE A 1 292 ? -17.75 -1.533 -14.812 1 97.75 292 ILE A O 1
ATOM 2313 N N . GLN A 1 293 ? -19.219 -0.984 -13.242 1 97.31 293 GLN A N 1
ATOM 2314 C CA . GLN A 1 293 ? -18.25 -1.119 -12.156 1 97.31 293 GLN A CA 1
ATOM 2315 C C . GLN A 1 293 ? -17.828 -2.576 -11.961 1 97.31 293 GLN A C 1
ATOM 2317 O O . GLN A 1 293 ? -16.719 -2.857 -11.508 1 97.31 293 GLN A O 1
ATOM 2322 N N . ASN A 1 294 ? -18.672 -3.533 -12.32 1 97.56 294 ASN A N 1
ATOM 2323 C CA . ASN A 1 294 ? -18.453 -4.91 -11.891 1 97.56 294 ASN A CA 1
ATOM 2324 C C . ASN A 1 294 ? -18.266 -5.844 -13.086 1 97.56 294 ASN A C 1
ATOM 2326 O O . ASN A 1 294 ? -17.203 -6.473 -13.219 1 97.56 294 ASN A O 1
ATOM 2330 N N . ALA A 1 295 ? -19.188 -5.848 -13.984 1 98.31 295 ALA A N 1
ATOM 2331 C CA . ALA A 1 295 ? -19.188 -6.832 -15.055 1 98.31 295 ALA A CA 1
ATOM 2332 C C . ALA A 1 295 ? -18 -6.625 -16 1 98.31 295 ALA A C 1
ATOM 2334 O O . ALA A 1 295 ? -17.562 -7.559 -16.672 1 98.31 295 ALA A O 1
ATOM 2335 N N . THR A 1 296 ? -17.438 -5.434 -16.078 1 98.69 296 THR A N 1
ATOM 2336 C CA . THR A 1 296 ? -16.297 -5.133 -16.922 1 98.69 296 THR A CA 1
ATOM 2337 C C . THR A 1 296 ? -15.047 -5.875 -16.422 1 98.69 296 THR A C 1
ATOM 2339 O O . THR A 1 296 ? -14.062 -5.996 -17.141 1 98.69 296 THR A O 1
ATOM 2342 N N . LEU A 1 297 ? -15.117 -6.363 -15.227 1 98.81 297 LEU A N 1
ATOM 2343 C CA . LEU A 1 297 ? -13.977 -7.027 -14.609 1 98.81 297 LEU A CA 1
ATOM 2344 C C . LEU A 1 297 ? -14.039 -8.539 -14.812 1 98.81 297 LEU A C 1
ATOM 2346 O O . LEU A 1 297 ? -13.07 -9.25 -14.555 1 98.81 297 LEU A O 1
ATOM 2350 N N . ALA A 1 298 ? -15.125 -9.047 -15.312 1 98.88 298 ALA A N 1
ATOM 2351 C CA . ALA A 1 298 ? -15.422 -10.477 -15.312 1 98.88 298 ALA A CA 1
ATOM 2352 C C . ALA A 1 298 ? -14.422 -11.242 -16.172 1 98.88 298 ALA A C 1
ATOM 2354 O O . ALA A 1 298 ? -14.062 -12.383 -15.859 1 98.88 298 ALA A O 1
ATOM 2355 N N . GLY A 1 299 ? -14.039 -10.688 -17.25 1 98.81 299 GLY A N 1
ATOM 2356 C CA . GLY A 1 299 ? -13.047 -11.336 -18.094 1 98.81 299 GLY A CA 1
ATOM 2357 C C . GLY A 1 299 ? -11.727 -11.578 -17.391 1 98.81 299 GLY A C 1
ATOM 2358 O O . GLY A 1 299 ? -11.055 -12.586 -17.641 1 98.81 299 GLY A O 1
ATOM 2359 N N . GLY A 1 300 ? -11.289 -10.609 -16.578 1 98.81 300 GLY A N 1
ATOM 2360 C CA . GLY A 1 300 ? -10.086 -10.789 -15.781 1 98.81 300 GLY A CA 1
ATOM 2361 C C . GLY A 1 300 ? -10.188 -11.945 -14.805 1 98.81 300 GLY A C 1
ATOM 2362 O O . GLY A 1 300 ? -9.234 -12.703 -14.633 1 98.81 300 GLY A O 1
ATOM 2363 N N . VAL A 1 301 ? -11.352 -12.094 -14.18 1 98.88 301 VAL A N 1
ATOM 2364 C CA . VAL A 1 301 ? -11.609 -13.172 -13.234 1 98.88 301 VAL A CA 1
ATOM 2365 C C . VAL A 1 301 ? -11.523 -14.516 -13.953 1 98.88 301 VAL A C 1
ATOM 2367 O O . VAL A 1 301 ? -10.844 -15.438 -13.484 1 98.88 301 VAL A O 1
ATOM 2370 N N . ALA A 1 302 ? -12.094 -14.617 -15.086 1 98.94 302 ALA A N 1
ATOM 2371 C CA . ALA A 1 302 ? -12.234 -15.883 -15.797 1 98.94 302 ALA A CA 1
ATOM 2372 C C . ALA A 1 302 ? -10.922 -16.297 -16.453 1 98.94 302 ALA A C 1
ATOM 2374 O O . ALA A 1 302 ? -10.664 -17.484 -16.625 1 98.94 302 ALA A O 1
ATOM 2375 N N . MET A 1 303 ? -10.148 -15.352 -16.781 1 98.81 303 MET A N 1
ATOM 2376 C CA . MET A 1 303 ? -8.922 -15.633 -17.516 1 98.81 303 MET A CA 1
ATOM 2377 C C . MET A 1 303 ? -7.836 -16.156 -16.578 1 98.81 303 MET A C 1
ATOM 2379 O O . MET A 1 303 ? -6.793 -16.641 -17.031 1 98.81 303 MET A O 1
ATOM 2383 N N . GLY A 1 304 ? -8.07 -16.203 -15.32 1 98.69 304 GLY A N 1
ATOM 2384 C CA . GLY A 1 304 ? -7.039 -16.438 -14.328 1 98.69 304 GLY A CA 1
ATOM 2385 C C . GLY A 1 304 ? -6.34 -17.781 -14.492 1 98.69 304 GLY A C 1
ATOM 2386 O O . GLY A 1 304 ? -5.109 -17.859 -14.453 1 98.69 304 GLY A O 1
ATOM 2387 N N . THR A 1 305 ? -7.055 -18.844 -14.703 1 98.69 305 THR A N 1
ATOM 2388 C CA . THR A 1 305 ? -6.484 -20.188 -14.805 1 98.69 305 THR A CA 1
ATOM 2389 C C . THR A 1 305 ? -5.758 -20.359 -16.141 1 98.69 305 THR A C 1
ATOM 2391 O O . THR A 1 305 ? -4.645 -20.891 -16.172 1 98.69 305 THR A O 1
ATOM 2394 N N . ALA A 1 306 ? -6.309 -19.906 -17.172 1 98.62 306 ALA A N 1
ATOM 2395 C CA . ALA A 1 306 ? -5.797 -20.203 -18.516 1 98.62 306 ALA A CA 1
ATOM 2396 C C . ALA A 1 306 ? -4.898 -19.078 -19.016 1 98.62 306 ALA A C 1
ATOM 2398 O O . ALA A 1 306 ? -4.414 -19.109 -20.141 1 98.62 306 ALA A O 1
ATOM 2399 N N . ALA A 1 307 ? -4.641 -18.062 -18.188 1 98.56 307 ALA A N 1
ATOM 2400 C CA . ALA A 1 307 ? -3.922 -16.875 -18.625 1 98.56 307 ALA A CA 1
ATOM 2401 C C . ALA A 1 307 ? -2.539 -17.234 -19.156 1 98.56 307 ALA A C 1
ATOM 2403 O O . ALA A 1 307 ? -2.043 -16.609 -20.109 1 98.56 307 ALA A O 1
ATOM 2404 N N . GLU A 1 308 ? -1.921 -18.203 -18.578 1 97.94 308 GLU A N 1
ATOM 2405 C CA . GLU A 1 308 ? -0.567 -18.547 -19 1 97.94 308 GLU A CA 1
ATOM 2406 C C . GLU A 1 308 ? -0.586 -19.625 -20.062 1 97.94 308 GLU A C 1
ATOM 2408 O O . GLU A 1 308 ? 0.463 -20.016 -20.594 1 97.94 308 GLU A O 1
ATOM 2413 N N . PHE A 1 309 ? -1.763 -20.203 -20.391 1 98.62 309 PHE A N 1
ATOM 2414 C CA . PHE A 1 309 ? -1.871 -21.25 -21.406 1 98.62 309 PHE A CA 1
ATOM 2415 C C . PHE A 1 309 ? -1.867 -20.641 -22.812 1 98.62 309 PHE A C 1
ATOM 2417 O O . PHE A 1 309 ? -1.973 -19.422 -22.969 1 98.62 309 PHE A O 1
ATOM 2424 N N . MET A 1 310 ? -1.687 -21.562 -23.781 1 98.31 310 MET A N 1
ATOM 2425 C CA . MET A 1 310 ? -1.755 -21.141 -25.188 1 98.31 310 MET A CA 1
ATOM 2426 C C . MET A 1 310 ? -3.199 -21.109 -25.672 1 98.31 310 MET A C 1
ATOM 2428 O O . MET A 1 310 ? -3.549 -21.812 -26.625 1 98.31 310 MET A O 1
ATOM 2432 N N . ILE A 1 311 ? -3.988 -20.25 -25.125 1 98.12 311 ILE A N 1
ATOM 2433 C CA . ILE A 1 311 ? -5.398 -20.125 -25.469 1 98.12 311 ILE A CA 1
ATOM 2434 C C . ILE A 1 311 ? -5.559 -19.203 -26.672 1 98.12 311 ILE A C 1
ATOM 2436 O O . ILE A 1 311 ? -6.641 -19.125 -27.266 1 98.12 311 ILE A O 1
ATOM 2440 N N . THR A 1 312 ? -4.613 -18.594 -27.172 1 98.06 312 THR A N 1
ATOM 2441 C CA . THR A 1 312 ? -4.527 -17.672 -28.297 1 98.06 312 THR A CA 1
ATOM 2442 C C . THR A 1 312 ? -5.184 -16.344 -27.953 1 98.06 312 THR A C 1
ATOM 2444 O O . THR A 1 312 ? -6.035 -16.266 -27.078 1 98.06 312 THR A O 1
ATOM 2447 N N . PRO A 1 313 ? -4.789 -15.281 -28.578 1 98.5 313 PRO A N 1
ATOM 2448 C CA . PRO A 1 313 ? -5.367 -13.953 -28.344 1 98.5 313 PRO A CA 1
ATOM 2449 C C . PRO A 1 313 ? -6.863 -13.906 -28.641 1 98.5 313 PRO A C 1
ATOM 2451 O O . PRO A 1 313 ? -7.629 -13.305 -27.875 1 98.5 313 PRO A O 1
ATOM 2454 N N . TYR A 1 314 ? -7.262 -14.492 -29.719 1 98.69 314 TYR A N 1
ATOM 2455 C CA . TYR A 1 314 ? -8.688 -14.461 -30.016 1 98.69 314 TYR A CA 1
ATOM 2456 C C . TYR A 1 314 ? -9.477 -15.305 -29.016 1 98.69 314 TYR A C 1
ATOM 2458 O O . TYR A 1 314 ? -10.625 -14.992 -28.703 1 98.69 314 TYR A O 1
ATOM 2466 N N . GLY A 1 315 ? -8.891 -16.453 -28.516 1 98.69 315 GLY A N 1
ATOM 2467 C CA . GLY A 1 315 ? -9.523 -17.188 -27.438 1 98.69 315 GLY A CA 1
ATOM 2468 C C . GLY A 1 315 ? -9.742 -16.344 -26.188 1 98.69 315 GLY A C 1
ATOM 2469 O O . GLY A 1 315 ? -10.789 -16.453 -25.547 1 98.69 315 GLY A O 1
ATOM 2470 N N . SER A 1 316 ? -8.789 -15.531 -25.859 1 98.81 316 SER A N 1
ATOM 2471 C CA . SER A 1 316 ? -8.914 -14.641 -24.703 1 98.81 316 SER A CA 1
ATOM 2472 C C . SER A 1 316 ? -10.039 -13.633 -24.906 1 98.81 316 SER A C 1
ATOM 2474 O O . SER A 1 316 ? -10.773 -13.32 -23.969 1 98.81 316 SER A O 1
ATOM 2476 N N . LEU A 1 317 ? -10.148 -13.086 -26.094 1 98.88 317 LEU A N 1
ATOM 2477 C CA . LEU A 1 317 ? -11.234 -12.172 -26.406 1 98.88 317 LEU A CA 1
ATOM 2478 C C . LEU A 1 317 ? -12.586 -12.859 -26.234 1 98.88 317 LEU A C 1
ATOM 2480 O O . LEU A 1 317 ? -13.547 -12.25 -25.766 1 98.88 317 LEU A O 1
ATOM 2484 N N . ILE A 1 318 ? -12.695 -14.094 -26.594 1 98.88 318 ILE A N 1
ATOM 2485 C CA . ILE A 1 318 ? -13.938 -14.852 -26.484 1 98.88 318 ILE A CA 1
ATOM 2486 C C . ILE A 1 318 ? -14.289 -15.031 -25 1 98.88 318 ILE A C 1
ATOM 2488 O O . ILE A 1 318 ? -15.453 -14.859 -24.609 1 98.88 318 ILE A O 1
ATOM 2492 N N . VAL A 1 319 ? -13.281 -15.375 -24.219 1 98.81 319 VAL A N 1
ATOM 2493 C CA . VAL A 1 319 ? -13.516 -15.539 -22.797 1 98.81 319 VAL A CA 1
ATOM 2494 C C . VAL A 1 319 ? -14.062 -14.234 -22.219 1 98.81 319 VAL A C 1
ATOM 2496 O O . VAL A 1 319 ? -15.055 -14.242 -21.484 1 98.81 319 VAL A O 1
ATOM 2499 N N . GLY A 1 320 ? -13.414 -13.094 -22.5 1 98.88 320 GLY A N 1
ATOM 2500 C CA . GLY A 1 320 ? -13.891 -11.805 -22.031 1 98.88 320 GLY A CA 1
ATOM 2501 C C . GLY A 1 320 ? -15.281 -11.461 -22.531 1 98.88 320 GLY A C 1
ATOM 2502 O O . GLY A 1 320 ? -16.125 -10.984 -21.781 1 98.88 320 GLY A O 1
ATOM 2503 N N . PHE A 1 321 ? -15.492 -11.742 -23.812 1 98.81 321 PHE A N 1
ATOM 2504 C CA . PHE A 1 321 ? -16.781 -11.484 -24.469 1 98.81 321 PHE A CA 1
ATOM 2505 C C . PHE A 1 321 ? -17.906 -12.227 -23.75 1 98.81 321 PHE A C 1
ATOM 2507 O O . PHE A 1 321 ? -18.906 -11.625 -23.359 1 98.81 321 PHE A O 1
ATOM 2514 N N . CYS A 1 322 ? -17.734 -13.469 -23.547 1 98.88 322 CYS A N 1
ATOM 2515 C CA . CYS A 1 322 ? -18.75 -14.312 -22.938 1 98.88 322 CYS A CA 1
ATOM 2516 C C . CYS A 1 322 ? -18.953 -13.961 -21.469 1 98.88 322 CYS A C 1
ATOM 2518 O O . CYS A 1 322 ? -20.094 -13.836 -21 1 98.88 322 CYS A O 1
ATOM 2520 N N . CYS A 1 323 ? -17.875 -13.758 -20.75 1 98.75 323 CYS A N 1
ATOM 2521 C CA . CYS A 1 323 ? -17.984 -13.547 -19.312 1 98.75 323 CYS A CA 1
ATOM 2522 C C . CYS A 1 323 ? -18.516 -12.156 -19 1 98.75 323 CYS A C 1
ATOM 2524 O O . CYS A 1 323 ? -19.234 -11.961 -18.016 1 98.75 323 CYS A O 1
ATOM 2526 N N . GLY A 1 324 ? -18.156 -11.125 -19.875 1 98.69 324 GLY A N 1
ATOM 2527 C CA . GLY A 1 324 ? -18.812 -9.836 -19.734 1 98.69 324 GLY A CA 1
ATOM 2528 C C . GLY A 1 324 ? -20.312 -9.898 -19.906 1 98.69 324 GLY A C 1
ATOM 2529 O O . GLY A 1 324 ? -21.062 -9.281 -19.141 1 98.69 324 GLY A O 1
ATOM 2530 N N . MET A 1 325 ? -20.734 -10.672 -20.828 1 98.69 325 MET A N 1
ATOM 2531 C CA . MET A 1 325 ? -22.172 -10.844 -21.078 1 98.69 325 MET A CA 1
ATOM 2532 C C . MET A 1 325 ? -22.828 -11.609 -19.938 1 98.69 325 MET A C 1
ATOM 2534 O O . MET A 1 325 ? -23.859 -11.164 -19.406 1 98.69 325 MET A O 1
ATOM 2538 N N . ILE A 1 326 ? -22.266 -12.711 -19.562 1 98.75 326 ILE A N 1
ATOM 2539 C CA . ILE A 1 326 ? -22.844 -13.578 -18.531 1 98.75 326 ILE A CA 1
ATOM 2540 C C . ILE A 1 326 ? -22.938 -12.828 -17.219 1 98.75 326 ILE A C 1
ATOM 2542 O O . ILE A 1 326 ? -23.953 -12.914 -16.516 1 98.75 326 ILE A O 1
ATOM 2546 N N . SER A 1 327 ? -21.875 -12.102 -16.859 1 98.69 327 SER A N 1
ATOM 2547 C CA . SER A 1 327 ? -21.859 -11.32 -15.633 1 98.69 327 SER A CA 1
ATOM 2548 C C . SER A 1 327 ? -22.969 -10.273 -15.625 1 98.69 327 SER A C 1
ATOM 2550 O O . SER A 1 327 ? -23.719 -10.156 -14.656 1 98.69 327 SER A O 1
ATOM 2552 N N . THR A 1 328 ? -23.125 -9.516 -16.688 1 98.56 328 THR A N 1
ATOM 2553 C CA . THR A 1 328 ? -24.141 -8.469 -16.766 1 98.56 328 THR A CA 1
ATOM 2554 C C . THR A 1 328 ? -25.547 -9.07 -16.734 1 98.56 328 THR A C 1
ATOM 2556 O O . THR A 1 328 ? -26.422 -8.562 -16.031 1 98.56 328 THR A O 1
ATOM 2559 N N . PHE A 1 329 ? -25.766 -10.18 -17.469 1 98.12 329 PHE A N 1
ATOM 2560 C CA . PHE A 1 329 ? -27.047 -10.875 -17.406 1 98.12 329 PHE A CA 1
ATOM 2561 C C . PHE A 1 329 ? -27.328 -11.367 -16 1 98.12 329 PHE A C 1
ATOM 2563 O O . PHE A 1 329 ? -28.484 -11.383 -15.562 1 98.12 329 PHE A O 1
ATOM 2570 N N . GLY A 1 330 ? -26.25 -11.812 -15.398 1 98.12 330 GLY A N 1
ATOM 2571 C CA . GLY A 1 330 ? -26.391 -12.227 -14.016 1 98.12 330 GLY A CA 1
ATOM 2572 C C . GLY A 1 330 ? -26.938 -11.133 -13.109 1 98.12 330 GLY A C 1
ATOM 2573 O O . GLY A 1 330 ? -27.828 -11.375 -12.305 1 98.12 330 GLY A O 1
ATOM 2574 N N . TYR A 1 331 ? -26.422 -9.938 -13.234 1 97.06 331 TYR A N 1
ATOM 2575 C CA . TYR A 1 331 ? -26.875 -8.805 -12.43 1 97.06 331 TYR A CA 1
ATOM 2576 C C . TYR A 1 331 ? -28.328 -8.461 -12.734 1 97.06 331 TYR A C 1
ATOM 2578 O O . TYR A 1 331 ? -29.078 -8.102 -11.828 1 97.06 331 TYR A O 1
ATOM 2586 N N . VAL A 1 332 ? -28.734 -8.602 -13.961 1 96.81 332 VAL A N 1
ATOM 2587 C CA . VAL A 1 332 ? -30.047 -8.156 -14.398 1 96.81 332 VAL A CA 1
ATOM 2588 C C . VAL A 1 332 ? -31.094 -9.227 -14.062 1 96.81 332 VAL A C 1
ATOM 2590 O O . VAL A 1 332 ? -32.188 -8.914 -13.578 1 96.81 332 VAL A O 1
ATOM 2593 N N . PHE A 1 333 ? -30.766 -10.508 -14.258 1 96.69 333 PHE A N 1
ATOM 2594 C CA . PHE A 1 333 ? -31.812 -11.516 -14.242 1 96.69 333 PHE A CA 1
ATOM 2595 C C . PHE A 1 333 ? -31.578 -12.531 -13.133 1 96.69 333 PHE A C 1
ATOM 2597 O O . PHE A 1 333 ? -32.531 -13.023 -12.523 1 96.69 333 PHE A O 1
ATOM 2604 N N . VAL A 1 334 ? -30.359 -12.844 -12.859 1 97.25 334 VAL A N 1
ATOM 2605 C CA . VAL A 1 334 ? -30.062 -13.945 -11.945 1 97.25 334 VAL A CA 1
ATOM 2606 C C . VAL A 1 334 ? -30.109 -13.445 -10.508 1 97.25 334 VAL A C 1
ATOM 2608 O O . VAL A 1 334 ? -30.656 -14.117 -9.625 1 97.25 334 VAL A O 1
ATOM 2611 N N . THR A 1 335 ? -29.484 -12.328 -10.234 1 95.69 335 THR A N 1
ATOM 2612 C CA . THR A 1 335 ? -29.406 -11.789 -8.883 1 95.69 335 THR A CA 1
ATOM 2613 C C . THR A 1 335 ? -30.797 -11.656 -8.273 1 95.69 335 THR A C 1
ATOM 2615 O O . THR A 1 335 ? -31.047 -12.133 -7.168 1 95.69 335 THR A O 1
ATOM 2618 N N . PRO A 1 336 ? -31.828 -11.047 -8.992 1 94.81 336 PRO A N 1
ATOM 2619 C CA . PRO A 1 336 ? -33.156 -10.945 -8.414 1 94.81 336 PRO A CA 1
ATOM 2620 C C . PRO A 1 336 ? -33.812 -12.305 -8.148 1 94.81 336 PRO A C 1
ATOM 2622 O O . PRO A 1 336 ? -34.531 -12.469 -7.176 1 94.81 336 PRO A O 1
ATOM 2625 N N . LEU A 1 337 ? -33.5 -13.258 -8.953 1 95.88 337 LEU A N 1
ATOM 2626 C CA . LEU A 1 337 ? -34.031 -14.594 -8.773 1 95.88 337 LEU A CA 1
ATOM 2627 C C . LEU A 1 337 ? -33.438 -15.266 -7.539 1 95.88 337 LEU A C 1
ATOM 2629 O O . LEU A 1 337 ? -34.125 -15.93 -6.777 1 95.88 337 LEU A O 1
ATOM 2633 N N . LEU A 1 338 ? -32.125 -15.102 -7.371 1 95.5 338 LEU A N 1
ATOM 2634 C CA . LEU A 1 338 ? -31.438 -15.672 -6.211 1 95.5 338 LEU A CA 1
ATOM 2635 C C . LEU A 1 338 ? -31.938 -15.039 -4.918 1 95.5 338 LEU A C 1
ATOM 2637 O O . LEU A 1 338 ? -32.094 -15.727 -3.904 1 95.5 338 LEU A O 1
ATOM 2641 N N . GLU A 1 339 ? -32.125 -13.789 -4.949 1 92.88 339 GLU A N 1
ATOM 2642 C CA . GLU A 1 339 ? -32.656 -13.094 -3.781 1 92.88 339 GLU A CA 1
ATOM 2643 C C . GLU A 1 339 ? -34.062 -13.578 -3.443 1 92.88 339 GLU A C 1
ATOM 2645 O O . GLU A 1 339 ? -34.406 -13.805 -2.275 1 92.88 339 GLU A O 1
ATOM 2650 N N . LYS A 1 340 ? -34.938 -13.727 -4.453 1 92.88 340 LYS A N 1
ATOM 2651 C CA . LYS A 1 340 ? -36.344 -14.07 -4.281 1 92.88 340 LYS A CA 1
ATOM 2652 C C . LYS A 1 340 ? -36.5 -15.531 -3.867 1 92.88 340 LYS A C 1
ATOM 2654 O O . LYS A 1 340 ? -37.219 -15.836 -2.912 1 92.88 340 LYS A O 1
ATOM 2659 N N . TYR A 1 341 ? -35.75 -16.391 -4.48 1 95 341 TYR A N 1
ATOM 2660 C CA . TYR A 1 341 ? -36.062 -17.812 -4.332 1 95 341 TYR A CA 1
ATOM 2661 C C . TYR A 1 341 ? -35.094 -18.484 -3.361 1 95 341 TYR A C 1
ATOM 2663 O O . TYR A 1 341 ? -35.438 -19.453 -2.695 1 95 341 TYR A O 1
ATOM 2671 N N . LEU A 1 342 ? -33.844 -17.969 -3.273 1 94.31 342 LEU A N 1
ATOM 2672 C CA . LEU A 1 342 ? -32.844 -18.594 -2.41 1 94.31 342 LEU A CA 1
ATOM 2673 C C . LEU A 1 342 ? -32.531 -17.703 -1.216 1 94.31 342 LEU A C 1
ATOM 2675 O O . LEU A 1 342 ? -31.703 -18.062 -0.371 1 94.31 342 LEU A O 1
ATOM 2679 N N . LYS A 1 343 ? -33.156 -16.578 -1.154 1 92.69 343 LYS A N 1
ATOM 2680 C CA . LYS A 1 343 ? -32.938 -15.633 -0.056 1 92.69 343 LYS A CA 1
ATOM 2681 C C . LYS A 1 343 ? -31.469 -15.297 0.119 1 92.69 343 LYS A C 1
ATOM 2683 O O . LYS A 1 343 ? -30.953 -15.32 1.236 1 92.69 343 LYS A O 1
ATOM 2688 N N . LEU A 1 344 ? -30.859 -15.156 -0.98 1 94.88 344 LEU A N 1
ATOM 2689 C CA . LEU A 1 344 ? -29.453 -14.781 -0.98 1 94.88 344 LEU A CA 1
ATOM 2690 C C . LEU A 1 344 ? -29.297 -13.266 -0.979 1 94.88 344 LEU A C 1
ATOM 2692 O O . LEU A 1 344 ? -29.797 -12.586 -1.875 1 94.88 344 LEU A O 1
ATOM 2696 N N . GLN A 1 345 ? -28.656 -12.75 0.067 1 94.25 345 GLN A N 1
ATOM 2697 C CA . GLN A 1 345 ? -28.406 -11.32 0.198 1 94.25 345 GLN A CA 1
ATOM 2698 C C . GLN A 1 345 ? -26.953 -10.992 -0.164 1 94.25 345 GLN A C 1
ATOM 2700 O O . GLN A 1 345 ? -26.125 -10.75 0.719 1 94.25 345 GLN A O 1
ATOM 2705 N N . ASP A 1 346 ? -26.656 -10.93 -1.443 1 96.31 346 ASP A N 1
ATOM 2706 C CA . ASP A 1 346 ? -25.344 -10.664 -2.037 1 96.31 346 ASP A CA 1
ATOM 2707 C C . ASP A 1 346 ? -25.188 -9.18 -2.365 1 96.31 346 ASP A C 1
ATOM 2709 O O . ASP A 1 346 ? -25.438 -8.766 -3.496 1 96.31 346 ASP A O 1
ATOM 2713 N N . THR A 1 347 ? -24.656 -8.391 -1.413 1 94.88 347 THR A N 1
ATOM 2714 C CA . THR A 1 347 ? -24.688 -6.938 -1.474 1 94.88 347 THR A CA 1
ATOM 2715 C C . THR A 1 347 ? -23.969 -6.426 -2.713 1 94.88 347 THR A C 1
ATOM 2717 O O . THR A 1 347 ? -24.469 -5.551 -3.42 1 94.88 347 THR A O 1
ATOM 2720 N N . CYS A 1 348 ? -22.781 -6.969 -3.051 1 95 348 CYS A N 1
ATOM 2721 C CA . CYS A 1 348 ? -21.953 -6.438 -4.137 1 95 348 CYS A CA 1
ATOM 2722 C C . CYS A 1 348 ? -22.156 -7.242 -5.414 1 95 348 CYS A C 1
ATOM 2724 O O . CYS A 1 348 ? -21.531 -6.969 -6.434 1 95 348 CYS A O 1
ATOM 2726 N N . GLY A 1 349 ? -23.031 -8.289 -5.395 1 96.38 349 GLY A N 1
ATOM 2727 C CA . GLY A 1 349 ? -23.203 -9.148 -6.555 1 96.38 349 GLY A CA 1
ATOM 2728 C C . GLY A 1 349 ? -22 -10.031 -6.824 1 96.38 349 GLY A C 1
ATOM 2729 O O . GLY A 1 349 ? -21.578 -10.18 -7.973 1 96.38 349 GLY A O 1
ATOM 2730 N N . VAL A 1 350 ? -21.453 -10.562 -5.844 1 98.12 350 VAL A N 1
ATOM 2731 C CA . VAL A 1 350 ? -20.25 -11.383 -5.891 1 98.12 350 VAL A CA 1
ATOM 2732 C C . VAL A 1 350 ? -20.5 -12.633 -6.73 1 98.12 350 VAL A C 1
ATOM 2734 O O . VAL A 1 350 ? -19.594 -13.125 -7.41 1 98.12 350 VAL A O 1
ATOM 2737 N N . HIS A 1 351 ? -21.719 -13.109 -6.738 1 98.56 351 HIS A N 1
ATOM 2738 C CA . HIS A 1 351 ? -22.078 -14.25 -7.574 1 98.56 351 HIS A CA 1
ATOM 2739 C C . HIS A 1 351 ? -21.75 -13.984 -9.039 1 98.56 351 HIS A C 1
ATOM 2741 O O . HIS A 1 351 ? -21.156 -14.844 -9.703 1 98.56 351 HIS A O 1
ATOM 2747 N N . ASN A 1 352 ? -22.078 -12.875 -9.492 1 98.56 352 ASN A N 1
ATOM 2748 C CA . ASN A 1 352 ? -22 -12.539 -10.906 1 98.56 352 ASN A CA 1
ATOM 2749 C C . ASN A 1 352 ? -20.594 -12.102 -11.312 1 98.56 352 ASN A C 1
ATOM 2751 O O . ASN A 1 352 ? -20.203 -12.234 -12.477 1 98.56 352 ASN A O 1
ATOM 2755 N N . LEU A 1 353 ? -19.844 -11.602 -10.414 1 98.44 353 LEU A N 1
ATOM 2756 C CA . LEU A 1 353 ? -18.531 -11.062 -10.758 1 98.44 353 LEU A CA 1
ATOM 2757 C C . LEU A 1 353 ? -17.438 -12.07 -10.453 1 98.44 353 LEU A C 1
ATOM 2759 O O . LEU A 1 353 ? -16.422 -12.125 -11.156 1 98.44 353 LEU A O 1
ATOM 2763 N N . HIS A 1 354 ? -17.578 -12.867 -9.406 1 98.88 354 HIS A N 1
ATOM 2764 C CA . HIS A 1 354 ? -16.469 -13.703 -8.977 1 98.88 354 HIS A CA 1
ATOM 2765 C C . HIS A 1 354 ? -16.859 -15.18 -9.008 1 98.88 354 HIS A C 1
ATOM 2767 O O . HIS A 1 354 ? -16.172 -15.992 -9.641 1 98.88 354 HIS A O 1
ATOM 2773 N N . ALA A 1 355 ? -17.938 -15.594 -8.406 1 98.81 355 ALA A N 1
ATOM 2774 C CA . ALA A 1 355 ? -18.266 -17 -8.266 1 98.81 355 ALA A CA 1
ATOM 2775 C C . ALA A 1 355 ? -18.438 -17.672 -9.633 1 98.81 355 ALA A C 1
ATOM 2777 O O . ALA A 1 355 ? -17.719 -18.609 -9.969 1 98.81 355 ALA A O 1
ATOM 2778 N N . VAL A 1 356 ? -19.297 -17.125 -10.398 1 98.88 356 VAL A N 1
ATOM 2779 C CA . VAL A 1 356 ? -19.609 -17.75 -11.688 1 98.88 356 VAL A CA 1
ATOM 2780 C C . VAL A 1 356 ? -18.438 -17.578 -12.641 1 98.88 356 VAL A C 1
ATOM 2782 O O . VAL A 1 356 ? -17.938 -18.547 -13.219 1 98.88 356 VAL A O 1
ATOM 2785 N N . PRO A 1 357 ? -17.922 -16.328 -12.844 1 98.94 357 PRO A N 1
ATOM 2786 C CA . PRO A 1 357 ? -16.766 -16.219 -13.734 1 98.94 357 PRO A CA 1
ATOM 2787 C C . PRO A 1 357 ? -15.562 -17.016 -13.234 1 98.94 357 PRO A C 1
ATOM 2789 O O . PRO A 1 357 ? -14.789 -17.531 -14.039 1 98.94 357 PRO A O 1
ATOM 2792 N N . GLY A 1 358 ? -15.359 -17.109 -11.906 1 98.94 358 GLY A N 1
ATOM 2793 C CA . GLY A 1 358 ? -14.305 -17.953 -11.367 1 98.94 358 GLY A CA 1
ATOM 2794 C C . GLY A 1 358 ? -14.477 -19.422 -11.719 1 98.94 358 GLY A C 1
ATOM 2795 O O . GLY A 1 358 ? -13.531 -20.078 -12.133 1 98.94 358 GLY A O 1
ATOM 2796 N N . MET A 1 359 ? -15.656 -19.906 -11.555 1 98.88 359 MET A N 1
ATOM 2797 C CA . MET A 1 359 ? -15.984 -21.281 -11.906 1 98.88 359 MET A CA 1
ATOM 2798 C C . MET A 1 359 ? -15.773 -21.531 -13.398 1 98.88 359 MET A C 1
ATOM 2800 O O . MET A 1 359 ? -15.125 -22.5 -13.797 1 98.88 359 MET A O 1
ATOM 2804 N N . LEU A 1 360 ? -16.328 -20.656 -14.211 1 98.88 360 LEU A N 1
ATOM 2805 C CA . LEU A 1 360 ? -16.156 -20.781 -15.648 1 98.88 360 LEU A CA 1
ATOM 2806 C C . LEU A 1 360 ? -14.688 -20.75 -16.047 1 98.88 360 LEU A C 1
ATOM 2808 O O . LEU A 1 360 ? -14.25 -21.516 -16.906 1 98.88 360 LEU A O 1
ATOM 2812 N N . GLY A 1 361 ? -13.977 -19.812 -15.391 1 98.94 361 GLY A N 1
ATOM 2813 C CA . GLY A 1 361 ? -12.547 -19.766 -15.641 1 98.94 361 GLY A CA 1
ATOM 2814 C C . GLY A 1 361 ? -11.836 -21.062 -15.336 1 98.94 361 GLY A C 1
ATOM 2815 O O . GLY A 1 361 ? -10.938 -21.484 -16.078 1 98.94 361 GLY A O 1
ATOM 2816 N N . GLY A 1 362 ? -12.203 -21.719 -14.219 1 98.88 362 GLY A N 1
ATOM 2817 C CA . GLY A 1 362 ? -11.656 -23.016 -13.883 1 98.88 362 GLY A CA 1
ATOM 2818 C C . GLY A 1 362 ? -11.93 -24.078 -14.938 1 98.88 362 GLY A C 1
ATOM 2819 O O . GLY A 1 362 ? -11.023 -24.797 -15.344 1 98.88 362 GLY A O 1
ATOM 2820 N N . PHE A 1 363 ? -13.102 -24.094 -15.422 1 98.88 363 PHE A N 1
ATOM 2821 C CA . PHE A 1 363 ? -13.469 -25.109 -16.422 1 98.88 363 PHE A CA 1
ATOM 2822 C C . PHE A 1 363 ? -12.875 -24.766 -17.781 1 98.88 363 PHE A C 1
ATOM 2824 O O . PHE A 1 363 ? -12.516 -25.656 -18.547 1 98.88 363 PHE A O 1
ATOM 2831 N N . ILE A 1 364 ? -12.812 -23.5 -18.125 1 98.81 364 ILE A N 1
ATOM 2832 C CA . ILE A 1 364 ? -12.117 -23.078 -19.344 1 98.81 364 ILE A CA 1
ATOM 2833 C C . ILE A 1 364 ? -10.664 -23.547 -19.297 1 98.81 364 ILE A C 1
ATOM 2835 O O . ILE A 1 364 ? -10.141 -24.078 -20.281 1 98.81 364 ILE A O 1
ATOM 2839 N N . GLY A 1 365 ? -10.039 -23.328 -18.109 1 98.75 365 GLY A N 1
ATOM 2840 C CA . GLY A 1 365 ? -8.688 -23.844 -17.938 1 98.75 365 GLY A CA 1
ATOM 2841 C C . GLY A 1 365 ? -8.586 -25.344 -18.141 1 98.75 365 GLY A C 1
ATOM 2842 O O . GLY A 1 365 ? -7.605 -25.828 -18.719 1 98.75 365 GLY A O 1
ATOM 2843 N N . ALA A 1 366 ? -9.57 -26.078 -17.734 1 98.81 366 ALA A N 1
ATOM 2844 C CA . ALA A 1 366 ? -9.594 -27.531 -17.906 1 98.81 366 ALA A CA 1
ATOM 2845 C C . ALA A 1 366 ? -9.672 -27.906 -19.391 1 98.81 366 ALA A C 1
ATOM 2847 O O . ALA A 1 366 ? -8.945 -28.781 -19.844 1 98.81 366 ALA A O 1
ATOM 2848 N N . ILE A 1 367 ? -10.523 -27.25 -20.109 1 98.69 367 ILE A N 1
ATOM 2849 C CA . ILE A 1 367 ? -10.719 -27.531 -21.531 1 98.69 367 ILE A CA 1
ATOM 2850 C C . ILE A 1 367 ? -9.445 -27.188 -22.297 1 98.69 367 ILE A C 1
ATOM 2852 O O . ILE A 1 367 ? -8.984 -27.984 -23.141 1 98.69 367 ILE A O 1
ATOM 2856 N N . VAL A 1 368 ? -8.859 -26 -22.016 1 98.69 368 VAL A N 1
ATOM 2857 C CA . VAL A 1 368 ? -7.668 -25.562 -22.734 1 98.69 368 VAL A CA 1
ATOM 2858 C C . VAL A 1 368 ? -6.496 -26.484 -22.406 1 98.69 368 VAL A C 1
ATOM 2860 O O . VAL A 1 368 ? -5.711 -26.828 -23.297 1 98.69 368 VAL A O 1
ATOM 2863 N N . ALA A 1 369 ? -6.355 -26.891 -21.172 1 98.62 369 ALA A N 1
ATOM 2864 C CA . ALA A 1 369 ? -5.297 -27.828 -20.797 1 98.62 369 ALA A CA 1
ATOM 2865 C C . ALA A 1 369 ? -5.461 -29.156 -21.5 1 98.62 369 ALA A C 1
ATOM 2867 O O . ALA A 1 369 ? -4.484 -29.734 -22 1 98.62 369 ALA A O 1
ATOM 2868 N N . ALA A 1 370 ? -6.684 -29.688 -21.594 1 98.56 370 ALA A N 1
ATOM 2869 C CA . ALA A 1 370 ? -6.957 -31 -22.188 1 98.56 370 ALA A CA 1
ATOM 2870 C C . ALA A 1 370 ? -6.73 -30.969 -23.703 1 98.56 370 ALA A C 1
ATOM 2872 O O . ALA A 1 370 ? -6.512 -32.031 -24.328 1 98.56 370 ALA A O 1
ATOM 2873 N N . SER A 1 371 ? -6.742 -29.797 -24.234 1 98.19 371 SER A N 1
ATOM 2874 C CA . SER A 1 371 ? -6.633 -29.672 -25.688 1 98.19 371 SER A CA 1
ATOM 2875 C C . SER A 1 371 ? -5.219 -29.281 -26.094 1 98.19 371 SER A C 1
ATOM 2877 O O . SER A 1 371 ? -4.961 -29.031 -27.281 1 98.19 371 SER A O 1
ATOM 2879 N N . ALA A 1 372 ? -4.316 -29.188 -25.172 1 98.31 372 ALA A N 1
ATOM 2880 C CA . ALA A 1 372 ? -2.943 -28.797 -25.484 1 98.31 372 ALA A CA 1
ATOM 2881 C C . ALA A 1 372 ? -2.25 -29.844 -26.344 1 98.31 372 ALA A C 1
ATOM 2883 O O . ALA A 1 372 ? -2.5 -31.031 -26.203 1 98.31 372 ALA A O 1
ATOM 2884 N N . THR A 1 373 ? -1.405 -29.344 -27.297 1 97.94 373 THR A N 1
ATOM 2885 C CA . THR A 1 373 ? -0.659 -30.234 -28.188 1 97.94 373 THR A CA 1
ATOM 2886 C C . THR A 1 373 ? 0.805 -29.812 -28.266 1 97.94 373 THR A C 1
ATOM 2888 O O . THR A 1 373 ? 1.133 -28.656 -28.031 1 97.94 373 THR A O 1
ATOM 2891 N N . GLU A 1 374 ? 1.649 -30.766 -28.578 1 97.19 374 GLU A N 1
ATOM 2892 C CA . GLU A 1 374 ? 3.066 -30.469 -28.781 1 97.19 374 GLU A CA 1
ATOM 2893 C C . GLU A 1 374 ? 3.273 -29.531 -29.953 1 97.19 374 GLU A C 1
ATOM 2895 O O . GLU A 1 374 ? 4.215 -28.734 -29.969 1 97.19 374 GLU A O 1
ATOM 2900 N N . GLU A 1 375 ? 2.449 -29.609 -30.953 1 97.56 375 GLU A N 1
ATOM 2901 C CA . GLU A 1 375 ? 2.551 -28.734 -32.125 1 97.56 375 GLU A CA 1
ATOM 2902 C C . GLU A 1 375 ? 2.416 -27.266 -31.719 1 97.56 375 GLU A C 1
ATOM 2904 O O . GLU A 1 375 ? 3.127 -26.406 -32.25 1 97.56 375 GLU A O 1
ATOM 2909 N N . VAL A 1 376 ? 1.582 -27.016 -30.781 1 97.56 376 VAL A N 1
ATOM 2910 C CA . VAL A 1 376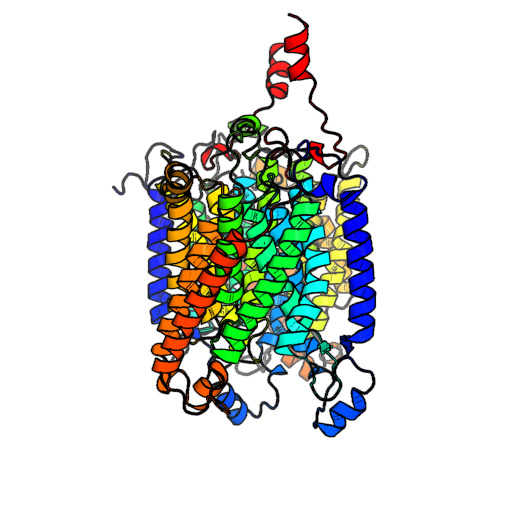 ? 1.305 -25.641 -30.375 1 97.56 376 VAL A CA 1
ATOM 2911 C C . VAL A 1 376 ? 2.305 -25.203 -29.312 1 97.56 376 VAL A C 1
ATOM 2913 O O . VAL A 1 376 ? 2.811 -24.078 -29.344 1 97.56 376 VAL A O 1
ATOM 2916 N N . TYR A 1 377 ? 2.666 -26.078 -28.375 1 97.5 377 TYR A N 1
ATOM 2917 C CA . TYR A 1 377 ? 3.457 -25.719 -27.203 1 97.5 377 TYR A CA 1
ATOM 2918 C C . TYR A 1 377 ? 4.926 -26.078 -27.406 1 97.5 377 TYR A C 1
ATOM 2920 O O . TYR A 1 377 ? 5.801 -25.516 -26.734 1 97.5 377 TYR A O 1
ATOM 2928 N N . SER A 1 378 ? 5.285 -27 -28.203 1 97.56 378 SER A N 1
ATOM 2929 C CA . SER A 1 378 ? 6.508 -27.781 -28.203 1 97.56 378 SER A CA 1
ATOM 2930 C C . SER A 1 378 ? 6.562 -28.703 -26.984 1 97.56 378 SER A C 1
ATOM 2932 O O . SER A 1 378 ? 5.75 -28.578 -26.062 1 97.56 378 SER A O 1
ATOM 2934 N N . ARG A 1 379 ? 7.414 -29.656 -27 1 96.62 379 ARG A N 1
ATOM 2935 C CA . ARG A 1 379 ? 7.551 -30.594 -25.891 1 96.62 379 ARG A CA 1
ATOM 2936 C C . ARG A 1 379 ? 8 -29.859 -24.625 1 96.62 379 ARG A C 1
ATOM 2938 O O . ARG A 1 379 ? 7.418 -30.047 -23.562 1 96.62 379 ARG A O 1
ATOM 2945 N N . GLU A 1 380 ? 9 -29.031 -24.75 1 96.94 380 GLU A N 1
ATOM 2946 C CA . GLU A 1 380 ? 9.523 -28.281 -23.609 1 96.94 380 GLU A CA 1
ATOM 2947 C C . GLU A 1 380 ? 8.492 -27.266 -23.109 1 96.94 380 GLU A C 1
ATOM 2949 O O . GLU A 1 380 ? 8.406 -27.016 -21.906 1 96.94 380 GLU A O 1
ATOM 2954 N N . GLY A 1 381 ? 7.762 -26.734 -24 1 97.38 381 GLY A N 1
ATOM 2955 C CA . GLY A 1 381 ? 6.719 -25.797 -23.625 1 97.38 381 GLY A CA 1
ATOM 2956 C C . GLY A 1 381 ? 5.625 -26.422 -22.781 1 97.38 381 GLY A C 1
ATOM 2957 O O . GLY A 1 381 ? 5.141 -25.797 -21.828 1 97.38 381 GLY A O 1
ATOM 2958 N N . LEU A 1 382 ? 5.23 -27.625 -23.109 1 97.19 382 LEU A N 1
ATOM 2959 C CA . LEU A 1 382 ? 4.23 -28.344 -22.328 1 97.19 382 LEU A CA 1
ATOM 2960 C C . LEU A 1 382 ? 4.746 -28.625 -20.922 1 97.19 382 LEU A C 1
ATOM 2962 O O . LEU A 1 382 ? 4.023 -28.438 -19.938 1 97.19 382 LEU A O 1
ATOM 2966 N N . ILE A 1 383 ? 5.961 -29.078 -20.859 1 97.06 383 ILE A N 1
ATOM 2967 C CA . ILE A 1 383 ? 6.578 -29.406 -19.578 1 97.06 383 ILE A CA 1
ATOM 2968 C C . ILE A 1 383 ? 6.652 -28.172 -18.703 1 97.06 383 ILE A C 1
ATOM 2970 O O . ILE A 1 383 ? 6.293 -28.219 -17.516 1 97.06 383 ILE A O 1
ATOM 2974 N N . ASN A 1 384 ? 7.035 -26.984 -19.297 1 96.25 384 ASN A N 1
ATOM 2975 C CA . ASN A 1 384 ? 7.207 -25.75 -18.531 1 96.25 384 ASN A CA 1
ATOM 2976 C C . ASN A 1 384 ? 5.863 -25.172 -18.094 1 96.25 384 ASN A C 1
ATOM 2978 O O . ASN A 1 384 ? 5.746 -24.625 -17 1 96.25 384 ASN A O 1
ATOM 2982 N N . THR A 1 385 ? 4.914 -25.297 -18.922 1 97.19 385 THR A N 1
ATOM 2983 C CA . THR A 1 385 ? 3.621 -24.672 -18.656 1 97.19 385 THR A CA 1
ATOM 2984 C C . THR A 1 385 ? 2.846 -25.453 -17.594 1 97.19 385 THR A C 1
ATOM 2986 O O . THR A 1 385 ? 2.252 -24.875 -16.688 1 97.19 385 THR A O 1
ATOM 2989 N N . PHE A 1 386 ? 2.859 -26.766 -17.688 1 97.94 386 PHE A N 1
ATOM 2990 C CA . PHE A 1 386 ? 2.021 -27.594 -16.812 1 97.94 386 PHE A CA 1
ATOM 2991 C C . PHE A 1 386 ? 2.861 -28.281 -15.758 1 97.94 386 PHE A C 1
ATOM 2993 O O . PHE A 1 386 ? 2.34 -29.078 -14.961 1 97.94 386 PHE A O 1
ATOM 3000 N N . ASP A 1 387 ? 4.168 -27.969 -15.766 1 96.56 387 ASP A N 1
ATOM 3001 C CA . ASP A 1 387 ? 5.105 -28.531 -14.797 1 96.56 387 ASP A CA 1
ATOM 3002 C C . ASP A 1 387 ? 5.059 -30.047 -14.797 1 96.56 387 ASP A C 1
ATOM 3004 O O . ASP A 1 387 ? 4.906 -30.672 -13.742 1 96.56 387 ASP A O 1
ATOM 3008 N N . PHE A 1 388 ? 5.137 -30.609 -16 1 97.12 388 PHE A N 1
ATOM 3009 C CA . PHE A 1 388 ? 5.191 -32.062 -16.141 1 97.12 388 PHE A CA 1
ATOM 3010 C C . PHE A 1 388 ? 6.559 -32.594 -15.727 1 97.12 388 PHE A C 1
ATOM 3012 O O . PHE A 1 388 ? 7.305 -33.094 -16.562 1 97.12 388 PHE A O 1
ATOM 3019 N N . GLU A 1 389 ? 6.871 -32.531 -14.508 1 95.69 389 GLU A N 1
ATOM 3020 C CA . GLU A 1 389 ? 8.141 -32.938 -13.922 1 95.69 389 GLU A CA 1
ATOM 3021 C C . GLU A 1 389 ? 7.918 -33.812 -12.695 1 95.69 389 GLU A C 1
ATOM 3023 O O . GLU A 1 389 ? 6.812 -33.875 -12.148 1 95.69 389 GLU A O 1
ATOM 3028 N N . GLY A 1 390 ? 9 -34.594 -12.328 1 95.5 390 GLY A N 1
ATOM 3029 C CA . GLY A 1 390 ? 8.922 -35.438 -11.141 1 95.5 390 GLY A CA 1
ATOM 3030 C C . GLY A 1 390 ? 7.793 -36.438 -11.211 1 95.5 390 GLY A C 1
ATOM 3031 O O . GLY A 1 390 ? 7.668 -37.188 -12.195 1 95.5 390 GLY A O 1
ATOM 3032 N N . ASP A 1 391 ? 6.957 -36.406 -10.164 1 95.25 391 ASP A N 1
ATOM 3033 C CA . ASP A 1 391 ? 5.863 -37.375 -10.031 1 95.25 391 ASP A CA 1
ATOM 3034 C C . ASP A 1 391 ? 4.812 -37.156 -11.117 1 95.25 391 ASP A C 1
ATOM 3036 O O . ASP A 1 391 ? 3.982 -38.031 -11.367 1 95.25 391 ASP A O 1
ATOM 3040 N N . PHE A 1 392 ? 4.922 -36 -11.844 1 97.06 392 PHE A N 1
ATOM 3041 C CA . PHE A 1 392 ? 3.885 -35.656 -12.812 1 97.06 392 PHE A CA 1
ATOM 3042 C C . PHE A 1 392 ? 4.438 -35.688 -14.234 1 97.06 392 PHE A C 1
ATOM 3044 O O . PHE A 1 392 ? 3.76 -35.281 -15.18 1 97.06 392 PHE A O 1
ATOM 3051 N N . ALA A 1 393 ? 5.598 -36.188 -14.398 1 96.56 393 ALA A N 1
ATOM 3052 C CA . ALA A 1 393 ? 6.328 -36.156 -15.664 1 96.56 393 ALA A CA 1
ATOM 3053 C C . ALA A 1 393 ? 5.566 -36.906 -16.75 1 96.56 393 ALA A C 1
ATOM 3055 O O . ALA A 1 393 ? 5.625 -36.531 -17.922 1 96.56 393 ALA A O 1
ATOM 3056 N N . ASP A 1 394 ? 4.855 -37.938 -16.391 1 96.12 394 ASP A N 1
ATOM 3057 C CA . ASP A 1 394 ? 4.215 -38.781 -17.391 1 96.12 394 ASP A CA 1
ATOM 3058 C C . ASP A 1 394 ? 2.729 -38.438 -17.516 1 96.12 394 ASP A C 1
ATOM 3060 O O . ASP A 1 394 ? 1.986 -39.156 -18.203 1 96.12 394 ASP A O 1
ATOM 3064 N N . ARG A 1 395 ? 2.287 -37.406 -16.922 1 97.44 395 ARG A N 1
ATOM 3065 C CA . ARG A 1 395 ? 0.878 -37.031 -17.016 1 97.44 395 ARG A CA 1
ATOM 3066 C C . ARG A 1 395 ? 0.529 -36.562 -18.422 1 97.44 395 ARG A C 1
ATOM 3068 O O . ARG A 1 395 ? 1.275 -35.781 -19.031 1 97.44 395 ARG A O 1
ATOM 3075 N N . THR A 1 396 ? -0.561 -37.125 -18.906 1 97.5 396 THR A N 1
ATOM 3076 C CA . THR A 1 396 ? -1.017 -36.719 -20.234 1 97.5 396 THR A CA 1
ATOM 3077 C C . THR A 1 396 ? -1.818 -35.406 -20.141 1 97.5 396 THR A C 1
ATOM 3079 O O . THR A 1 396 ? -2.309 -35.062 -19.062 1 97.5 396 THR A O 1
ATOM 3082 N N . VAL A 1 397 ? -1.941 -34.719 -21.25 1 97.88 397 VAL A N 1
ATOM 3083 C CA . VAL A 1 397 ? -2.67 -33.438 -21.266 1 97.88 397 VAL A CA 1
ATOM 3084 C C . VAL A 1 397 ? -4.145 -33.688 -20.953 1 97.88 397 VAL A C 1
ATOM 3086 O O . VAL A 1 397 ? -4.793 -32.875 -20.312 1 97.88 397 VAL A O 1
ATOM 3089 N N . GLY A 1 398 ? -4.75 -34.75 -21.469 1 98.25 398 GLY A N 1
ATOM 3090 C CA . GLY A 1 398 ? -6.109 -35.125 -21.094 1 98.25 398 GLY A CA 1
ATOM 3091 C C . GLY A 1 398 ? -6.301 -35.312 -19.609 1 98.25 398 GLY A C 1
ATOM 3092 O O . GLY A 1 398 ? -7.293 -34.844 -19.031 1 98.25 398 GLY A O 1
ATOM 3093 N N . THR A 1 399 ? -5.352 -36.031 -18.969 1 98.44 399 THR A N 1
ATOM 3094 C CA . THR A 1 399 ? -5.387 -36.219 -17.531 1 98.44 399 THR A CA 1
ATOM 3095 C C . THR A 1 399 ? -5.23 -34.875 -16.797 1 98.44 399 THR A C 1
ATOM 3097 O O . THR A 1 399 ? -5.891 -34.656 -15.781 1 98.44 399 THR A O 1
ATOM 3100 N N . GLN A 1 400 ? -4.324 -34.062 -17.328 1 98.69 400 GLN A N 1
ATOM 3101 C CA . GLN A 1 400 ? -4.156 -32.719 -16.75 1 98.69 400 GLN A CA 1
ATOM 3102 C C . GLN A 1 400 ? -5.469 -31.938 -16.781 1 98.69 400 GLN A C 1
ATOM 3104 O O . GLN A 1 400 ? -5.832 -31.297 -15.797 1 98.69 400 GLN A O 1
ATOM 3109 N N . GLY A 1 401 ? -6.141 -31.969 -17.953 1 98.75 401 GLY A N 1
ATOM 3110 C CA . GLY A 1 401 ? -7.441 -31.328 -18.031 1 98.75 401 GLY A CA 1
ATOM 3111 C C . GLY A 1 401 ? -8.438 -31.859 -17.016 1 98.75 401 GLY A C 1
ATOM 3112 O O . GLY A 1 401 ? -9.203 -31.078 -16.438 1 98.75 401 GLY A O 1
ATOM 3113 N N . GLY A 1 402 ? -8.484 -33.125 -16.812 1 98.75 402 GLY A N 1
ATOM 3114 C CA . GLY A 1 402 ? -9.352 -33.719 -15.812 1 98.75 402 GLY A CA 1
ATOM 3115 C C . GLY A 1 402 ? -9.062 -33.219 -14.406 1 98.75 402 GLY A C 1
ATOM 3116 O O . GLY A 1 402 ? -9.984 -32.938 -13.641 1 98.75 402 GLY A O 1
ATOM 3117 N N . PHE A 1 403 ? -7.816 -33.125 -14.047 1 98.75 403 PHE A N 1
ATOM 3118 C CA . PHE A 1 403 ? -7.438 -32.656 -12.719 1 98.75 403 PHE A CA 1
ATOM 3119 C C . PHE A 1 403 ? -7.719 -31.156 -12.57 1 98.75 403 PHE A C 1
ATOM 3121 O O . PHE A 1 403 ? -8.039 -30.703 -11.469 1 98.75 403 PHE A O 1
ATOM 3128 N N . GLN A 1 404 ? -7.562 -30.438 -13.711 1 98.81 404 GLN A N 1
ATOM 3129 C CA . GLN A 1 404 ? -7.988 -29.047 -13.672 1 98.81 404 GLN A CA 1
ATOM 3130 C C . GLN A 1 404 ? -9.469 -28.938 -13.312 1 98.81 404 GLN A C 1
ATOM 3132 O O . GLN A 1 404 ? -9.844 -28.094 -12.484 1 98.81 404 GLN A O 1
ATOM 3137 N N . ALA A 1 405 ? -10.258 -29.734 -13.93 1 98.88 405 ALA A N 1
ATOM 3138 C CA . ALA A 1 405 ? -11.695 -29.719 -13.648 1 98.88 405 ALA A CA 1
ATOM 3139 C C . ALA A 1 405 ? -11.969 -30.109 -12.203 1 98.88 405 ALA A C 1
ATOM 3141 O O . ALA A 1 405 ? -12.805 -29.5 -11.539 1 98.88 405 ALA A O 1
ATOM 3142 N N . ALA A 1 406 ? -11.344 -31.141 -11.734 1 98.88 406 ALA A N 1
ATOM 3143 C CA . ALA A 1 406 ? -11.5 -31.578 -10.352 1 98.88 406 ALA A CA 1
ATOM 3144 C C . ALA A 1 406 ? -11.102 -30.469 -9.383 1 98.88 406 ALA A C 1
ATOM 3146 O O . ALA A 1 406 ? -11.734 -30.297 -8.336 1 98.88 406 ALA A O 1
ATOM 3147 N N . ALA A 1 407 ? -10.023 -29.797 -9.695 1 98.94 407 ALA A N 1
ATOM 3148 C CA . ALA A 1 407 ? -9.539 -28.703 -8.875 1 98.94 407 ALA A CA 1
ATOM 3149 C C . ALA A 1 407 ? -10.602 -27.609 -8.75 1 98.94 407 ALA A C 1
ATOM 3151 O O . ALA A 1 407 ? -10.781 -27.031 -7.68 1 98.94 407 ALA A O 1
ATOM 3152 N N . CYS A 1 408 ? -11.211 -27.281 -9.844 1 98.88 408 CYS A N 1
ATOM 3153 C CA . CYS A 1 408 ? -12.289 -26.297 -9.812 1 98.88 408 CYS A CA 1
ATOM 3154 C C . CYS A 1 408 ? -13.391 -26.734 -8.859 1 98.88 408 CYS A C 1
ATOM 3156 O O . CYS A 1 408 ? -13.906 -25.906 -8.086 1 98.88 408 CYS A O 1
ATOM 3158 N N . CYS A 1 409 ? -13.758 -27.953 -8.852 1 98.94 409 CYS A N 1
ATOM 3159 C CA . CYS A 1 409 ? -14.789 -28.484 -7.957 1 98.94 409 CYS A CA 1
ATOM 3160 C C . CYS A 1 409 ? -14.344 -28.391 -6.5 1 98.94 409 CYS A C 1
ATOM 3162 O O . CYS A 1 409 ? -15.164 -28.125 -5.617 1 98.94 409 CYS A O 1
ATOM 3164 N N . VAL A 1 410 ? -13.078 -28.609 -6.242 1 98.88 410 VAL A N 1
ATOM 3165 C CA . VAL A 1 410 ? -12.539 -28.484 -4.891 1 98.88 410 VAL A CA 1
ATOM 3166 C C . VAL A 1 410 ? -12.711 -27.047 -4.395 1 98.88 410 VAL A C 1
ATOM 3168 O O . VAL A 1 410 ? -13.156 -26.828 -3.266 1 98.88 410 VAL A O 1
ATOM 3171 N N . ALA A 1 411 ? -12.336 -26.078 -5.242 1 98.94 411 ALA A N 1
ATOM 3172 C CA . ALA A 1 411 ? -12.477 -24.672 -4.867 1 98.94 411 ALA A CA 1
ATOM 3173 C C . ALA A 1 411 ? -13.922 -24.344 -4.504 1 98.94 411 ALA A C 1
ATOM 3175 O O . ALA A 1 411 ? -14.18 -23.688 -3.49 1 98.94 411 ALA A O 1
ATOM 3176 N N . ILE A 1 412 ? -14.852 -24.812 -5.336 1 98.88 412 ILE A N 1
ATOM 3177 C CA . ILE A 1 412 ? -16.266 -24.547 -5.129 1 98.88 412 ILE A CA 1
ATOM 3178 C C . ILE A 1 412 ? -16.734 -25.203 -3.832 1 98.88 412 ILE A C 1
ATOM 3180 O O . ILE A 1 412 ? -17.406 -24.578 -3.012 1 98.88 412 ILE A O 1
ATOM 3184 N N . ALA A 1 413 ? -16.344 -26.453 -3.607 1 98.81 413 ALA A N 1
ATOM 3185 C CA . ALA A 1 413 ? -16.766 -27.203 -2.426 1 98.81 413 ALA A CA 1
ATOM 3186 C C . ALA A 1 413 ? -16.25 -26.547 -1.148 1 98.81 413 ALA A C 1
ATOM 3188 O O . ALA A 1 413 ? -16.984 -26.422 -0.164 1 98.81 413 ALA A O 1
ATOM 3189 N N . PHE A 1 414 ? -15 -26.141 -1.145 1 98.75 414 PHE A N 1
ATOM 3190 C CA . PHE A 1 414 ? -14.438 -25.5 0.031 1 98.75 414 PHE A CA 1
ATOM 3191 C C . PHE A 1 414 ? -15.117 -24.172 0.3 1 98.75 414 PHE A C 1
ATOM 3193 O O . PHE A 1 414 ? -15.289 -23.766 1.455 1 98.75 414 PHE A O 1
ATOM 3200 N N . GLY A 1 415 ? -15.414 -23.453 -0.799 1 98.69 415 GLY A N 1
ATOM 3201 C CA . GLY A 1 415 ? -16.156 -22.219 -0.612 1 98.69 415 GLY A CA 1
ATOM 3202 C C . GLY A 1 415 ? -17.516 -22.422 0.016 1 98.69 415 GLY A C 1
ATOM 3203 O O . GLY A 1 415 ? -17.828 -21.828 1.047 1 98.69 415 GLY A O 1
ATOM 3204 N N . ILE A 1 416 ? -18.312 -23.328 -0.53 1 98.44 416 ILE A N 1
ATOM 3205 C CA . ILE A 1 416 ? -19.703 -23.531 -0.12 1 98.44 416 ILE A CA 1
ATOM 3206 C C . ILE A 1 416 ? -19.734 -24.156 1.274 1 98.44 416 ILE A C 1
ATOM 3208 O O . ILE A 1 416 ? -20.406 -23.641 2.172 1 98.44 416 ILE A O 1
ATOM 3212 N N . VAL A 1 417 ? -18.969 -25.219 1.516 1 98.19 417 VAL A N 1
ATOM 3213 C CA . VAL A 1 417 ? -19 -25.938 2.787 1 98.19 417 VAL A CA 1
ATOM 3214 C C . VAL A 1 417 ? -18.312 -25.109 3.865 1 98.19 417 VAL A C 1
ATOM 3216 O O . VAL A 1 417 ? -18.812 -25 4.988 1 98.19 417 VAL A O 1
ATOM 3219 N N . GLY A 1 418 ? -17.172 -24.531 3.494 1 97.5 418 GLY A N 1
ATOM 3220 C CA . GLY A 1 418 ? -16.453 -23.688 4.441 1 97.5 418 GLY A CA 1
ATOM 3221 C C . GLY A 1 418 ? -17.281 -22.516 4.918 1 97.5 418 GLY A C 1
ATOM 3222 O O . GLY A 1 418 ? -17.359 -22.25 6.121 1 97.5 418 GLY A O 1
ATOM 3223 N N . GLY A 1 419 ? -17.875 -21.766 3.965 1 96.69 419 GLY A N 1
ATOM 3224 C CA . GLY A 1 419 ? -18.719 -20.641 4.324 1 96.69 419 GLY A CA 1
ATOM 3225 C C . GLY A 1 419 ? -19.969 -21.031 5.074 1 96.69 419 GLY A C 1
ATOM 3226 O O . GLY A 1 419 ? -20.438 -20.297 5.949 1 96.69 419 GLY A O 1
ATOM 3227 N N . GLY A 1 420 ? -20.547 -22.188 4.754 1 94.88 420 GLY A N 1
ATOM 3228 C CA . GLY A 1 420 ? -21.781 -22.672 5.363 1 94.88 420 GLY A CA 1
ATOM 3229 C C . GLY A 1 420 ? -21.594 -23.109 6.805 1 94.88 420 GLY A C 1
ATOM 3230 O O . GLY A 1 420 ? -22.562 -23.156 7.57 1 94.88 420 GLY A O 1
ATOM 3231 N N . CYS A 1 421 ? -20.375 -23.312 7.254 1 91.31 421 CYS A N 1
ATOM 3232 C CA . CYS A 1 421 ? -20.125 -23.875 8.578 1 91.31 421 CYS A CA 1
ATOM 3233 C C . CYS A 1 421 ? -19.469 -22.828 9.492 1 91.31 421 CYS A C 1
ATOM 3235 O O . CYS A 1 421 ? -19.109 -23.141 10.625 1 91.31 421 CYS A O 1
ATOM 3237 N N . ILE A 1 422 ? -19.344 -21.641 9.078 1 84.75 422 ILE A N 1
ATOM 3238 C CA . ILE A 1 422 ? -18.609 -20.672 9.867 1 84.75 422 ILE A CA 1
ATOM 3239 C C . ILE A 1 422 ? -19.5 -20.141 11 1 84.75 422 ILE A C 1
ATOM 3241 O O . ILE A 1 422 ? -20.672 -19.859 10.797 1 84.75 422 ILE A O 1
ATOM 3245 N N . PRO A 1 423 ? -18.953 -20.234 12.195 1 73.06 423 PRO A N 1
ATOM 3246 C CA . PRO A 1 423 ? -19.703 -19.672 13.32 1 73.06 423 PRO A CA 1
ATOM 3247 C C . PRO A 1 423 ? -19.875 -18.172 13.219 1 73.06 423 PRO A C 1
ATOM 3249 O O . PRO A 1 423 ? -18.938 -17.453 12.852 1 73.06 423 PRO A O 1
ATOM 3252 N N . ILE A 1 424 ? -21.141 -17.75 13.312 1 68.75 424 ILE A N 1
ATOM 3253 C CA . ILE A 1 424 ? -21.344 -16.312 13.195 1 68.75 424 ILE A CA 1
ATOM 3254 C C . ILE A 1 424 ? -21.641 -15.711 14.562 1 68.75 424 ILE A C 1
ATOM 3256 O O . ILE A 1 424 ? -22.578 -16.141 15.25 1 68.75 424 ILE A O 1
ATOM 3260 N N . TRP A 1 425 ? -20.609 -14.945 15.039 1 71.38 425 TRP A N 1
ATOM 3261 C CA . TRP A 1 425 ? -20.75 -14.211 16.281 1 71.38 425 TRP A CA 1
ATOM 3262 C C . TRP A 1 425 ? -20.781 -12.703 16.031 1 71.38 425 TRP A C 1
ATOM 3264 O O . TRP A 1 425 ? -20.25 -12.227 15.031 1 71.38 425 TRP A O 1
ATOM 3274 N N . GLY A 1 426 ? -21.547 -11.953 16.891 1 67.88 426 GLY A N 1
ATOM 3275 C CA . GLY A 1 426 ? -21.422 -10.5 16.938 1 67.88 426 GLY A CA 1
ATOM 3276 C C . GLY A 1 426 ? -22.172 -9.805 15.812 1 67.88 426 GLY A C 1
ATOM 3277 O O . GLY A 1 426 ? -21.703 -8.805 15.273 1 67.88 426 GLY A O 1
ATOM 3278 N N . ASP A 1 427 ? -23.344 -10.312 15.547 1 77.38 427 ASP A N 1
ATOM 3279 C CA . ASP A 1 427 ? -24.156 -9.742 14.477 1 77.38 427 ASP A CA 1
ATOM 3280 C C . ASP A 1 427 ? -24.75 -8.398 14.891 1 77.38 427 ASP A C 1
ATOM 3282 O O . ASP A 1 427 ? -25.281 -8.266 15.992 1 77.38 427 ASP A O 1
ATOM 3286 N N . PRO A 1 428 ? -24.547 -7.422 14.016 1 79.25 428 PRO A N 1
ATOM 3287 C CA . PRO A 1 428 ? -25.328 -6.211 14.273 1 79.25 428 PRO A CA 1
ATOM 3288 C C . PRO A 1 428 ? -26.828 -6.426 14.07 1 79.25 428 PRO A C 1
ATOM 3290 O O . PRO A 1 428 ? -27.234 -7.355 13.367 1 79.25 428 PRO A O 1
ATOM 3293 N N . ALA A 1 429 ? -27.594 -5.461 14.727 1 81.06 429 ALA A N 1
ATOM 3294 C CA . ALA A 1 429 ? -29.031 -5.477 14.469 1 81.06 429 ALA A CA 1
ATOM 3295 C C . ALA A 1 429 ? -29.344 -5.109 13.023 1 81.06 429 ALA A C 1
ATOM 3297 O O . ALA A 1 429 ? -28.578 -4.383 12.383 1 81.06 429 ALA A O 1
ATOM 3298 N N . ASP A 1 430 ? -30.438 -5.57 12.508 1 85.25 430 ASP A N 1
ATOM 3299 C CA . ASP A 1 430 ? -30.797 -5.398 11.109 1 85.25 430 ASP A CA 1
ATOM 3300 C C . ASP A 1 430 ? -31 -3.922 10.773 1 85.25 430 ASP A C 1
ATOM 3302 O O . ASP A 1 430 ? -30.797 -3.512 9.625 1 85.25 430 ASP A O 1
ATOM 3306 N N . ASP A 1 431 ? -31.328 -3.08 11.742 1 84.19 431 ASP A N 1
ATOM 3307 C CA . ASP A 1 431 ? -31.562 -1.661 11.484 1 84.19 431 ASP A CA 1
ATOM 3308 C C . ASP A 1 431 ? -30.25 -0.879 11.492 1 84.19 431 ASP A C 1
ATOM 3310 O O . ASP A 1 431 ? -30.234 0.317 11.195 1 84.19 431 ASP A O 1
ATOM 3314 N N . ASN A 1 432 ? -29.234 -1.567 11.75 1 87.44 432 ASN A N 1
ATOM 3315 C CA . ASN A 1 432 ? -27.922 -0.915 11.766 1 87.44 432 ASN A CA 1
ATOM 3316 C C . ASN A 1 432 ? -27.078 -1.322 10.562 1 87.44 432 ASN A C 1
ATOM 3318 O O . ASN A 1 432 ? -25.891 -1.004 10.492 1 87.44 432 ASN A O 1
ATOM 3322 N N . CYS A 1 433 ? -27.719 -1.922 9.617 1 91.06 433 CYS A N 1
ATOM 3323 C CA . CYS A 1 433 ? -27 -2.363 8.43 1 91.06 433 CYS A CA 1
ATOM 3324 C C . CYS A 1 433 ? -26.844 -1.222 7.43 1 91.06 433 CYS A C 1
ATOM 3326 O O . CYS A 1 433 ? -27.656 -0.302 7.395 1 91.06 433 CYS A O 1
ATOM 3328 N N . TYR A 1 434 ? -25.766 -1.23 6.691 1 93.81 434 TYR A N 1
ATOM 3329 C CA . TYR A 1 434 ? -25.469 -0.336 5.578 1 93.81 434 TYR A CA 1
ATOM 3330 C C . TYR A 1 434 ? -25.25 1.09 6.07 1 93.81 434 TYR A C 1
ATOM 3332 O O . TYR A 1 434 ? -25.484 2.049 5.328 1 93.81 434 TYR A O 1
ATOM 3340 N N . ASP A 1 435 ? -24.984 1.216 7.387 1 93.31 435 ASP A N 1
ATOM 3341 C CA . ASP A 1 435 ? -24.828 2.543 7.973 1 93.31 435 ASP A CA 1
ATOM 3342 C C . ASP A 1 435 ? -23.516 2.648 8.75 1 93.31 435 ASP A C 1
ATOM 3344 O O . ASP A 1 435 ? -23.328 1.954 9.75 1 93.31 435 ASP A O 1
ATOM 3348 N N . ASP A 1 436 ? -22.703 3.592 8.352 1 94.75 436 ASP A N 1
ATOM 3349 C CA . ASP A 1 436 ? -21.391 3.789 8.984 1 94.75 436 ASP A CA 1
ATOM 3350 C C . ASP A 1 436 ? -21.547 4.297 10.422 1 94.75 436 ASP A C 1
ATOM 3352 O O . ASP A 1 436 ? -20.625 4.168 11.227 1 94.75 436 ASP A O 1
ATOM 3356 N N . GLU A 1 437 ? -22.688 4.836 10.773 1 92.19 437 GLU A N 1
ATOM 3357 C CA . GLU A 1 437 ? -22.891 5.387 12.109 1 92.19 437 GLU A CA 1
ATOM 3358 C C . GLU A 1 437 ? -22.797 4.301 13.172 1 92.19 437 GLU A C 1
ATOM 3360 O O . GLU A 1 437 ? -22.562 4.594 14.352 1 92.19 437 GLU A O 1
ATOM 3365 N N . ALA A 1 438 ? -23 3.143 12.711 1 91.5 438 ALA A N 1
ATOM 3366 C CA . ALA A 1 438 ? -22.969 2.035 13.656 1 91.5 438 ALA A CA 1
ATOM 3367 C C . ALA A 1 438 ? -21.562 1.86 14.25 1 91.5 438 ALA A C 1
ATOM 3369 O O . ALA A 1 438 ? -21.422 1.532 15.43 1 91.5 438 ALA A O 1
ATOM 3370 N N . TYR A 1 439 ? -20.469 2.125 13.477 1 94.56 439 TYR A N 1
ATOM 3371 C CA . TYR A 1 439 ? -19.156 1.734 13.945 1 94.56 439 TYR A CA 1
ATOM 3372 C C . TYR A 1 439 ? -18.141 2.861 13.75 1 94.56 439 TYR A C 1
ATOM 3374 O O . TYR A 1 439 ? -16.984 2.742 14.141 1 94.56 439 TYR A O 1
ATOM 3382 N N . TRP A 1 440 ? -18.5 3.92 13.148 1 95.75 440 TRP A N 1
ATOM 3383 C 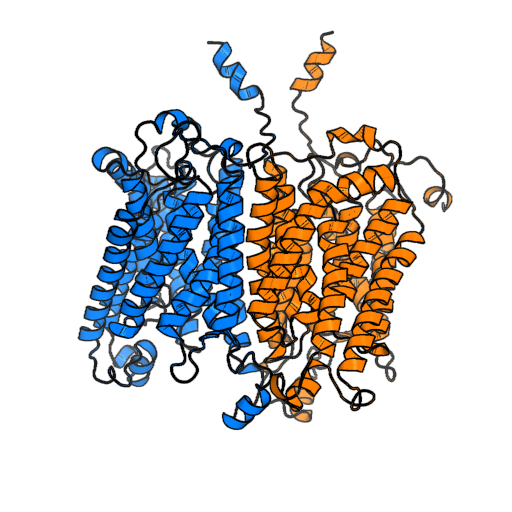CA . TRP A 1 440 ? -17.594 5.031 12.867 1 95.75 440 TRP A CA 1
ATOM 3384 C C . TRP A 1 440 ? -18.109 6.328 13.477 1 95.75 440 TRP A C 1
ATOM 3386 O O . TRP A 1 440 ? -19.328 6.547 13.539 1 95.75 440 TRP A O 1
ATOM 3396 N N . GLU A 1 441 ? -17.109 7.164 13.93 1 90.75 441 GLU A N 1
ATOM 3397 C CA . GLU A 1 441 ? -17.469 8.531 14.289 1 90.75 441 GLU A CA 1
ATOM 3398 C C . GLU A 1 441 ? -17.719 9.383 13.055 1 90.75 441 GLU A C 1
ATOM 3400 O O . GLU A 1 441 ? -16.797 9.648 12.281 1 90.75 441 GLU A O 1
ATOM 3405 N N . ALA A 1 442 ? -18.922 9.367 12.562 1 73.31 442 ALA A N 1
ATOM 3406 C CA . ALA A 1 442 ? -19.203 10.07 11.32 1 73.31 442 ALA A CA 1
ATOM 3407 C C . ALA A 1 442 ? -20.156 11.234 11.547 1 73.31 442 ALA A C 1
ATOM 3409 O O . ALA A 1 442 ? -21.125 11.109 12.297 1 73.31 442 ALA A O 1
ATOM 3410 N N . LEU A 1 443 ? -19.625 12.578 11.367 1 63.16 443 LEU A N 1
ATOM 3411 C CA . LEU A 1 443 ? -20.562 13.695 11.336 1 63.16 443 LEU A CA 1
ATOM 3412 C C . LEU A 1 443 ? -21.391 13.672 10.047 1 63.16 443 LEU A C 1
ATOM 3414 O O . LEU A 1 443 ? -20.938 14.164 9.008 1 63.16 443 LEU A O 1
ATOM 3418 N N . ILE A 1 444 ? -22.172 12.625 9.898 1 57.16 444 ILE A N 1
ATOM 3419 C CA . ILE A 1 444 ? -22.969 12.594 8.68 1 57.16 444 ILE A CA 1
ATOM 3420 C C . ILE A 1 444 ? -24.047 13.68 8.734 1 57.16 444 ILE A C 1
ATOM 3422 O O . ILE A 1 444 ? -24.938 13.625 9.57 1 57.16 444 ILE A O 1
ATOM 3426 N N . THR A 1 445 ? -23.688 14.93 8.586 1 50.06 445 THR A N 1
ATOM 3427 C CA . THR A 1 445 ? -24.672 15.992 8.469 1 50.06 445 THR A CA 1
ATOM 3428 C C . THR A 1 445 ? -25.781 15.594 7.48 1 50.06 445 THR A C 1
ATOM 3430 O O . THR A 1 445 ? -25.5 15.32 6.312 1 50.06 445 THR A O 1
ATOM 3433 N N . VAL A 1 446 ? -26.734 14.984 7.969 1 40.5 446 VAL A N 1
ATOM 3434 C CA . VAL A 1 446 ? -27.922 14.875 7.113 1 40.5 446 VAL A CA 1
ATOM 3435 C C . VAL A 1 446 ? -28.266 16.25 6.547 1 40.5 446 VAL A C 1
ATOM 3437 O O . VAL A 1 446 ? -28.531 17.188 7.301 1 40.5 446 VAL A O 1
ATOM 3440 N N . THR A 1 447 ? -27.812 16.547 5.543 1 38.62 447 THR A N 1
ATOM 3441 C CA . THR A 1 447 ? -28.469 17.703 4.938 1 38.62 447 THR A CA 1
ATOM 3442 C C . THR A 1 447 ? -29.984 17.594 5.059 1 38.62 447 THR A C 1
ATOM 3444 O O . THR A 1 447 ? -30.562 16.562 4.742 1 38.62 447 THR A O 1
ATOM 3447 N N . LEU A 1 448 ? -30.562 18.25 5.953 1 34.72 448 LEU A N 1
ATOM 3448 C CA . LEU A 1 448 ? -31.984 18.516 6.09 1 34.72 448 LEU A CA 1
ATOM 3449 C C . LEU A 1 448 ? -32.688 18.516 4.73 1 34.72 448 LEU A C 1
ATOM 3451 O O . LEU A 1 448 ? -33.875 18.703 4.645 1 34.72 448 LEU A O 1
ATOM 3455 N N . LEU A 1 449 ? -32.094 18.516 3.68 1 34.38 449 LEU A N 1
ATOM 3456 C CA . LEU A 1 449 ? -32.844 18.453 2.445 1 34.38 449 LEU A CA 1
ATOM 3457 C C . LEU A 1 449 ? -33.594 17.125 2.34 1 34.38 449 LEU A C 1
ATOM 3459 O O . LEU A 1 449 ? -34.625 17.031 1.626 1 34.38 449 LEU A O 1
ATOM 3463 N N . ASP A 1 450 ? -33.188 16.125 2.984 1 34.75 450 ASP A N 1
ATOM 3464 C CA . ASP A 1 450 ? -33.938 14.898 2.809 1 34.75 450 ASP A CA 1
ATOM 3465 C C . ASP A 1 450 ? -35.125 14.844 3.777 1 34.75 450 ASP A C 1
ATOM 3467 O O . ASP A 1 450 ? -36 13.984 3.656 1 34.75 450 ASP A O 1
ATOM 3471 N N . ARG A 1 451 ? -35.156 15.516 4.961 1 33.97 451 ARG A N 1
ATOM 3472 C CA . ARG A 1 451 ? -36.375 15.484 5.762 1 33.97 451 ARG A CA 1
ATOM 3473 C C . ARG A 1 451 ? -37.469 16.344 5.129 1 33.97 451 ARG A C 1
ATOM 3475 O O . ARG A 1 451 ? -38.656 16.047 5.262 1 33.97 451 ARG A O 1
ATOM 3482 N N . ASN A 1 452 ? -37.25 17.547 4.672 1 32.34 452 ASN A N 1
ATOM 3483 C CA . ASN A 1 452 ? -38.375 18.375 4.246 1 32.34 452 ASN A CA 1
ATOM 3484 C C . ASN A 1 452 ? -39.125 17.75 3.064 1 32.34 452 ASN A C 1
ATOM 3486 O O . ASN A 1 452 ? -40.156 18.266 2.625 1 32.34 452 ASN A O 1
ATOM 3490 N N . PHE A 1 453 ? -38.531 16.859 2.375 1 31.48 453 PHE A N 1
ATOM 3491 C CA . PHE A 1 453 ? -39.406 16.359 1.345 1 31.48 453 PHE A CA 1
ATOM 3492 C C . PHE A 1 453 ? -40.469 15.445 1.949 1 31.48 453 PHE A C 1
ATOM 3494 O O . PHE A 1 453 ? -41.5 15.141 1.307 1 31.48 453 PHE A O 1
ATOM 3501 N N . TYR A 1 454 ? -40.25 14.859 3.119 1 29.84 454 TYR A N 1
ATOM 3502 C CA . TYR A 1 454 ? -41.406 14.07 3.555 1 29.84 454 TYR A CA 1
ATOM 3503 C C . TYR A 1 454 ? -42.375 14.922 4.367 1 29.84 454 TYR A C 1
ATOM 3505 O O . TYR A 1 454 ? -43.406 14.438 4.805 1 29.84 454 TYR A O 1
ATOM 3513 N N . CYS A 1 455 ? -42.031 16.031 4.988 1 26.05 455 CYS A N 1
ATOM 3514 C CA . CYS A 1 455 ? -43.062 16.672 5.785 1 26.05 455 CYS A CA 1
ATOM 3515 C C . CYS A 1 455 ? -44.125 17.312 4.887 1 26.05 455 CYS A C 1
ATOM 3517 O O . CYS A 1 455 ? -45.156 17.797 5.371 1 26.05 455 CYS A O 1
ATOM 3519 N N . HIS A 1 456 ? -43.812 17.719 3.658 1 25.08 456 HIS A N 1
ATOM 3520 C CA . HIS A 1 456 ? -44.969 18.344 3.027 1 25.08 456 HIS A CA 1
ATOM 3521 C C . HIS A 1 456 ? -45.969 17.297 2.551 1 25.08 456 HIS A C 1
ATOM 3523 O O . HIS A 1 456 ? -47.031 17.641 2.037 1 25.08 456 HIS A O 1
ATOM 3529 N N . ARG A 1 457 ? -45.719 15.992 2.467 1 21.84 457 ARG A N 1
ATOM 3530 C CA . ARG A 1 457 ? -47.031 15.367 2.322 1 21.84 457 ARG A CA 1
ATOM 3531 C C . ARG A 1 457 ? -47.594 14.961 3.678 1 21.84 457 ARG A C 1
ATOM 3533 O O . ARG A 1 457 ? -46.875 14.461 4.535 1 21.84 457 ARG A O 1
ATOM 3540 N N . MET B 1 1 ? 8.906 48.688 -2 1 26.5 1 MET B N 1
ATOM 3541 C CA . MET B 1 1 ? 8.656 47.406 -2.629 1 26.5 1 MET B CA 1
ATOM 3542 C C . MET B 1 1 ? 8.867 46.25 -1.635 1 26.5 1 MET B C 1
ATOM 3544 O O . MET B 1 1 ? 8.102 45.281 -1.627 1 26.5 1 MET B O 1
ATOM 3548 N N . LEU B 1 2 ? 9.93 46.344 -0.868 1 33.59 2 LEU B N 1
ATOM 3549 C CA . LEU B 1 2 ? 10.242 45.344 0.164 1 33.59 2 LEU B CA 1
ATOM 3550 C C . LEU B 1 2 ? 9.32 45.531 1.369 1 33.59 2 LEU B C 1
ATOM 3552 O O . LEU B 1 2 ? 9.43 44.781 2.344 1 33.59 2 LEU B O 1
ATOM 3556 N N . GLY B 1 3 ? 8.789 46.625 1.51 1 38.41 3 GLY B N 1
ATOM 3557 C CA . GLY B 1 3 ? 7.859 46.906 2.596 1 38.41 3 GLY B CA 1
ATOM 3558 C C . GLY B 1 3 ? 6.699 45.938 2.654 1 38.41 3 GLY B C 1
ATOM 3559 O O . GLY B 1 3 ? 6.102 45.719 3.713 1 38.41 3 GLY B O 1
ATOM 3560 N N . TRP B 1 4 ? 6.211 45.5 1.479 1 38.09 4 TRP B N 1
ATOM 3561 C CA . TRP B 1 4 ? 5.094 44.562 1.353 1 38.09 4 TRP B CA 1
ATOM 3562 C C . TRP B 1 4 ? 5.469 43.188 1.892 1 38.09 4 TRP B C 1
ATOM 3564 O O . TRP B 1 4 ? 4.609 42.312 2.027 1 38.09 4 TRP B O 1
ATOM 3574 N N . PHE B 1 5 ? 6.703 42.781 1.935 1 40.44 5 PHE B N 1
ATOM 3575 C CA . PHE B 1 5 ? 7.211 41.5 2.449 1 40.44 5 PHE B CA 1
ATOM 3576 C C . PHE B 1 5 ? 7.137 41.469 3.971 1 40.44 5 PHE B C 1
ATOM 3578 O O . PHE B 1 5 ? 7.062 40.406 4.57 1 40.44 5 PHE B O 1
ATOM 3585 N N . TYR B 1 6 ? 7.527 42.594 4.703 1 43.09 6 TYR B N 1
ATOM 3586 C CA . TYR B 1 6 ? 7.637 42.531 6.156 1 43.09 6 TYR B CA 1
ATOM 3587 C C . TYR B 1 6 ? 6.266 42.625 6.816 1 43.09 6 TYR B C 1
ATOM 3589 O O . TYR B 1 6 ? 5.895 41.781 7.625 1 43.09 6 TYR B O 1
ATOM 3597 N N . GLY B 1 7 ? 5.848 43.938 7.438 1 42.78 7 GLY B N 1
ATOM 3598 C CA . GLY B 1 7 ? 4.957 44.375 8.5 1 42.78 7 GLY B CA 1
ATOM 3599 C C . GLY B 1 7 ? 3.498 44.406 8.086 1 42.78 7 GLY B C 1
ATOM 3600 O O . GLY B 1 7 ? 2.664 45 8.766 1 42.78 7 GLY B O 1
ATOM 3601 N N . GLY B 1 8 ? 3.092 44.438 6.801 1 47.34 8 GLY B N 1
ATOM 3602 C CA . GLY B 1 8 ? 1.823 45.062 6.461 1 47.34 8 GLY B CA 1
ATOM 3603 C C . GLY B 1 8 ? 0.625 44.188 6.746 1 47.34 8 GLY B C 1
ATOM 3604 O O . GLY B 1 8 ? 0.781 43.031 7.195 1 47.34 8 GLY B O 1
ATOM 3605 N N . THR B 1 9 ? -0.571 44.656 6.277 1 54.66 9 THR B N 1
ATOM 3606 C CA . THR B 1 9 ? -1.933 44.125 6.332 1 54.66 9 THR B CA 1
ATOM 3607 C C . THR B 1 9 ? -1.99 42.688 5.797 1 54.66 9 THR B C 1
ATOM 3609 O O . THR B 1 9 ? -1.413 42.406 4.75 1 54.66 9 THR B O 1
ATOM 3612 N N . LYS B 1 10 ? -2.061 41.594 6.781 1 70.5 10 LYS B N 1
ATOM 3613 C CA . LYS B 1 10 ? -2.277 40.188 6.449 1 70.5 10 LYS B CA 1
ATOM 3614 C C . LYS B 1 10 ? -3.293 40.031 5.32 1 70.5 10 LYS B C 1
ATOM 3616 O O . LYS B 1 10 ? -4.488 39.875 5.57 1 70.5 10 LYS B O 1
ATOM 3621 N N . SER B 1 11 ? -2.826 40.562 4.113 1 76.31 11 SER B N 1
ATOM 3622 C CA . SER B 1 11 ? -3.684 40.469 2.938 1 76.31 11 SER B CA 1
ATOM 3623 C C . SER B 1 11 ? -3.521 39.125 2.242 1 76.31 11 SER B C 1
ATOM 3625 O O . SER B 1 11 ? -2.432 38.562 2.238 1 76.31 11 SER B O 1
ATOM 3627 N N . THR B 1 12 ? -4.551 38.594 1.697 1 82.75 12 THR B N 1
ATOM 3628 C CA . THR B 1 12 ? -4.559 37.344 0.919 1 82.75 12 THR B CA 1
ATOM 3629 C C . THR B 1 12 ? -4.32 37.656 -0.56 1 82.75 12 THR B C 1
ATOM 3631 O O . THR B 1 12 ? -4.395 36.75 -1.396 1 82.75 12 THR B O 1
ATOM 3634 N N . ASN B 1 13 ? -4.07 38.875 -0.901 1 86.31 13 ASN B N 1
ATOM 3635 C CA . ASN B 1 13 ? -3.762 39.219 -2.285 1 86.31 13 ASN B CA 1
ATOM 3636 C C . ASN B 1 13 ? -2.324 38.844 -2.648 1 86.31 13 ASN B C 1
ATOM 3638 O O . ASN B 1 13 ? -1.384 39.531 -2.213 1 86.31 13 ASN B O 1
ATOM 3642 N N . VAL B 1 14 ? -2.209 37.844 -3.441 1 90.56 14 VAL B N 1
ATOM 3643 C CA . VAL B 1 14 ? -0.884 37.344 -3.805 1 90.56 14 VAL B CA 1
ATOM 3644 C C . VAL B 1 14 ? -0.641 37.594 -5.297 1 90.56 14 VAL B C 1
ATOM 3646 O O . VAL B 1 14 ? 0.188 36.906 -5.906 1 90.56 14 VAL B O 1
ATOM 3649 N N . ARG B 1 15 ? -1.211 38.5 -5.938 1 92.75 15 ARG B N 1
ATOM 3650 C CA . ARG B 1 15 ? -1.175 38.75 -7.375 1 92.75 15 ARG B CA 1
ATOM 3651 C C . ARG B 1 15 ? 0.242 39.062 -7.84 1 92.75 15 ARG B C 1
ATOM 3653 O O . ARG B 1 15 ? 0.62 38.719 -8.969 1 92.75 15 ARG B O 1
ATOM 3660 N N . VAL B 1 16 ? 0.998 39.656 -7.055 1 92.69 16 VAL B N 1
ATOM 3661 C CA . VAL B 1 16 ? 2.35 40.062 -7.434 1 92.69 16 VAL B CA 1
ATOM 3662 C C . VAL B 1 16 ? 3.365 39.094 -6.805 1 92.69 16 VAL B C 1
ATOM 3664 O O . VAL B 1 16 ? 4.273 38.625 -7.484 1 92.69 16 VAL B O 1
ATOM 3667 N N . SER B 1 17 ? 3.189 38.844 -5.543 1 92.12 17 SER B N 1
ATOM 3668 C CA . SER B 1 17 ? 4.195 38.094 -4.793 1 92.12 17 SER B CA 1
ATOM 3669 C C . SER B 1 17 ? 4.332 36.656 -5.305 1 92.12 17 SER B C 1
ATOM 3671 O O . SER B 1 17 ? 5.441 36.188 -5.547 1 92.12 17 SER B O 1
ATOM 3673 N N . LEU B 1 18 ? 3.236 35.969 -5.527 1 94.44 18 LEU B N 1
ATOM 3674 C CA . LEU B 1 18 ? 3.291 34.562 -5.918 1 94.44 18 LEU B CA 1
ATOM 3675 C C . LEU B 1 18 ? 3.887 34.406 -7.312 1 94.44 18 LEU B C 1
ATOM 3677 O O . LEU B 1 18 ? 4.824 33.625 -7.508 1 94.44 18 LEU B O 1
ATOM 3681 N N . PRO B 1 19 ? 3.418 35.156 -8.328 1 97 19 PRO B N 1
ATOM 3682 C CA . PRO B 1 19 ? 4.059 35.062 -9.641 1 97 19 PRO B CA 1
ATOM 3683 C C . PRO B 1 19 ? 5.539 35.438 -9.609 1 97 19 PRO B C 1
ATOM 3685 O O . PRO B 1 19 ? 6.355 34.812 -10.289 1 97 19 PRO B O 1
ATOM 3688 N N . ALA B 1 20 ? 5.836 36.438 -8.883 1 96.19 20 ALA B N 1
ATOM 3689 C CA . ALA B 1 20 ? 7.234 36.844 -8.797 1 96.19 20 ALA B CA 1
ATOM 3690 C C . ALA B 1 20 ? 8.117 35.719 -8.266 1 96.19 20 ALA B C 1
ATOM 3692 O O . ALA B 1 20 ? 9.164 35.438 -8.844 1 96.19 20 ALA B O 1
ATOM 3693 N N . VAL B 1 21 ? 7.699 35.125 -7.184 1 95.31 21 VAL B N 1
ATOM 3694 C CA . VAL B 1 21 ? 8.469 34.031 -6.602 1 95.31 21 VAL B CA 1
ATOM 3695 C C . VAL B 1 21 ? 8.555 32.875 -7.59 1 95.31 21 VAL B C 1
ATOM 3697 O O . VAL B 1 21 ? 9.625 32.281 -7.805 1 95.31 21 VAL B O 1
ATOM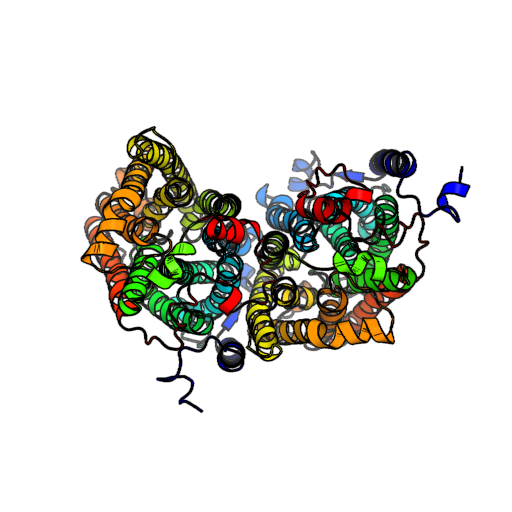 3700 N N . CYS B 1 22 ? 7.449 32.469 -8.227 1 97.5 22 CYS B N 1
ATOM 3701 C CA . CYS B 1 22 ? 7.402 31.359 -9.156 1 97.5 22 CYS B CA 1
ATOM 3702 C C . CYS B 1 22 ? 8.336 31.594 -10.336 1 97.5 22 CYS B C 1
ATOM 3704 O O . CYS B 1 22 ? 9.148 30.734 -10.672 1 97.5 22 CYS B O 1
ATOM 3706 N N . PHE B 1 23 ? 8.266 32.781 -10.945 1 97.81 23 PHE B N 1
ATOM 3707 C CA . PHE B 1 23 ? 9.047 33.031 -12.148 1 97.81 23 PHE B CA 1
ATOM 3708 C C . PHE B 1 23 ? 10.516 33.25 -11.805 1 97.81 23 PHE B C 1
ATOM 3710 O O . PHE B 1 23 ? 11.406 32.719 -12.477 1 97.81 23 PHE B O 1
ATOM 3717 N N . VAL B 1 24 ? 10.812 34 -10.789 1 97.94 24 VAL B N 1
ATOM 3718 C CA . VAL B 1 24 ? 12.203 34.281 -10.422 1 97.94 24 VAL B CA 1
ATOM 3719 C C . VAL B 1 24 ? 12.898 33 -10.008 1 97.94 24 VAL B C 1
ATOM 3721 O O . VAL B 1 24 ? 14.023 32.719 -10.438 1 97.94 24 VAL B O 1
ATOM 3724 N N . TRP B 1 25 ? 12.234 32.188 -9.195 1 97.81 25 TRP B N 1
ATOM 3725 C CA . TRP B 1 25 ? 12.859 30.969 -8.719 1 97.81 25 TRP B CA 1
ATOM 3726 C C . TRP B 1 25 ? 12.992 29.953 -9.852 1 97.81 25 TRP B C 1
ATOM 3728 O O . TRP B 1 25 ? 13.969 29.203 -9.914 1 97.81 25 TRP B O 1
ATOM 3738 N N . GLN B 1 26 ? 12.023 29.859 -10.758 1 98.56 26 GLN B N 1
ATOM 3739 C CA . GLN B 1 26 ? 12.133 28.953 -11.891 1 98.56 26 GLN B CA 1
ATOM 3740 C C . GLN B 1 26 ? 13.266 29.359 -12.828 1 98.56 26 GLN B C 1
ATOM 3742 O O . GLN B 1 26 ? 13.984 28.516 -13.352 1 98.56 26 GLN B O 1
ATOM 3747 N N . ILE B 1 27 ? 13.398 30.656 -13.07 1 98.56 27 ILE B N 1
ATOM 3748 C CA . ILE B 1 27 ? 14.492 31.156 -13.898 1 98.56 27 ILE B CA 1
ATOM 3749 C C . ILE B 1 27 ? 15.828 30.844 -13.227 1 98.56 27 ILE B C 1
ATOM 3751 O O . ILE B 1 27 ? 16.781 30.391 -13.891 1 98.56 27 ILE B O 1
ATOM 3755 N N . ALA B 1 28 ? 15.906 31.094 -11.93 1 98.62 28 ALA B N 1
ATOM 3756 C CA . ALA B 1 28 ? 17.125 30.75 -11.188 1 98.62 28 ALA B CA 1
ATOM 3757 C C . ALA B 1 28 ? 17.438 29.266 -11.328 1 98.62 28 ALA B C 1
ATOM 3759 O O . ALA B 1 28 ? 18.609 28.891 -11.484 1 98.62 28 ALA B O 1
ATOM 3760 N N . MET B 1 29 ? 16.422 28.391 -11.219 1 98.5 29 MET B N 1
ATOM 3761 C CA . MET B 1 29 ? 16.625 26.953 -11.391 1 98.5 29 MET B CA 1
ATOM 3762 C C . MET B 1 29 ? 17.188 26.641 -12.773 1 98.5 29 MET B C 1
ATOM 3764 O O . MET B 1 29 ? 18.125 25.844 -12.906 1 98.5 29 MET B O 1
ATOM 3768 N N . ILE B 1 30 ? 16.641 27.266 -13.797 1 98.62 30 ILE B N 1
ATOM 3769 C CA . ILE B 1 30 ? 17.078 27.031 -15.164 1 98.62 30 ILE B CA 1
ATOM 3770 C C . ILE B 1 30 ? 18.562 27.391 -15.297 1 98.62 30 ILE B C 1
ATOM 3772 O O . ILE B 1 30 ? 19.344 26.625 -15.852 1 98.62 30 ILE B O 1
ATOM 3776 N N . VAL B 1 31 ? 18.969 28.5 -14.781 1 98.69 31 VAL B N 1
ATOM 3777 C CA . VAL B 1 31 ? 20.344 28.969 -14.867 1 98.69 31 VAL B CA 1
ATOM 3778 C C . VAL B 1 31 ? 21.266 28.031 -14.086 1 98.69 31 VAL B C 1
ATOM 3780 O O . VAL B 1 31 ? 22.297 27.594 -14.602 1 98.69 31 VAL B O 1
ATOM 3783 N N . LEU B 1 32 ? 20.875 27.719 -12.875 1 98.69 32 LEU B N 1
ATOM 3784 C CA . LEU B 1 32 ? 21.703 26.875 -12.023 1 98.69 32 LEU B CA 1
ATOM 3785 C C . LEU B 1 32 ? 21.812 25.469 -12.602 1 98.69 32 LEU B C 1
ATOM 3787 O O . LEU B 1 32 ? 22.875 24.844 -12.539 1 98.69 32 LEU B O 1
ATOM 3791 N N . PHE B 1 33 ? 20.719 24.906 -13.141 1 98.69 33 PHE B N 1
ATOM 3792 C CA . PHE B 1 33 ? 20.781 23.609 -13.797 1 98.69 33 PHE B CA 1
ATOM 3793 C C . PHE B 1 33 ? 21.703 23.656 -15.008 1 98.69 33 PHE B C 1
ATOM 3795 O O . PHE B 1 33 ? 22.438 22.703 -15.281 1 98.69 33 PHE B O 1
ATOM 3802 N N . GLY B 1 34 ? 21.625 24.781 -15.805 1 98.5 34 GLY B N 1
ATOM 3803 C CA . GLY B 1 34 ? 22.516 24.953 -16.938 1 98.5 34 GLY B CA 1
ATOM 3804 C C . GLY B 1 34 ? 23.984 24.938 -16.547 1 98.5 34 GLY B C 1
ATOM 3805 O O . GLY B 1 34 ? 24.812 24.375 -17.281 1 98.5 34 GLY B O 1
ATOM 3806 N N . VAL B 1 35 ? 24.266 25.438 -15.391 1 98.25 35 VAL B N 1
ATOM 3807 C CA . VAL B 1 35 ? 25.641 25.562 -14.945 1 98.25 35 VAL B CA 1
ATOM 3808 C C . VAL B 1 35 ? 26.094 24.25 -14.305 1 98.25 35 VAL B C 1
ATOM 3810 O O . VAL B 1 35 ? 27.203 23.766 -14.562 1 98.25 35 VAL B O 1
ATOM 3813 N N . PHE B 1 36 ? 25.266 23.547 -13.5 1 98.5 36 PHE B N 1
ATOM 3814 C CA . PHE B 1 36 ? 25.797 22.547 -12.578 1 98.5 36 PHE B CA 1
ATOM 3815 C C . PHE B 1 36 ? 25.359 21.156 -12.984 1 98.5 36 PHE B C 1
ATOM 3817 O O . PHE B 1 36 ? 26.062 20.172 -12.711 1 98.5 36 PHE B O 1
ATOM 3824 N N . ILE B 1 37 ? 24.219 20.875 -13.539 1 98.56 37 ILE B N 1
ATOM 3825 C CA . ILE B 1 37 ? 23.609 19.547 -13.633 1 98.56 37 ILE B CA 1
ATOM 3826 C C . ILE B 1 37 ? 23.938 18.938 -14.984 1 98.56 37 ILE B C 1
ATOM 3828 O O . ILE B 1 37 ? 23.844 19.609 -16.016 1 98.56 37 ILE B O 1
ATOM 3832 N N . ARG B 1 38 ? 24.375 17.703 -15.039 1 98.19 38 ARG B N 1
ATOM 3833 C CA . ARG B 1 38 ? 24.594 16.891 -16.234 1 98.19 38 ARG B CA 1
ATOM 3834 C C . ARG B 1 38 ? 24.062 15.477 -16.031 1 98.19 38 ARG B C 1
ATOM 3836 O O . ARG B 1 38 ? 23.812 15.055 -14.898 1 98.19 38 ARG B O 1
ATOM 3843 N N . TYR B 1 39 ? 23.844 14.773 -17.094 1 97.25 39 TYR B N 1
ATOM 3844 C CA . TYR B 1 39 ? 23.5 13.352 -17.031 1 97.25 39 TYR B CA 1
ATOM 3845 C C . TYR B 1 39 ? 24.656 12.547 -16.453 1 97.25 39 TYR B C 1
ATOM 3847 O O . TYR B 1 39 ? 25.828 12.812 -16.734 1 97.25 39 TYR B O 1
ATOM 3855 N N . ASN B 1 40 ? 24.344 11.578 -15.602 1 96.25 40 ASN B N 1
ATOM 3856 C CA . ASN B 1 40 ? 25.406 10.656 -15.211 1 96.25 40 ASN B CA 1
ATOM 3857 C C . ASN B 1 40 ? 25.766 9.695 -16.344 1 96.25 40 ASN B C 1
ATOM 3859 O O . ASN B 1 40 ? 25.172 9.766 -17.422 1 96.25 40 ASN B O 1
ATOM 3863 N N . GLU B 1 41 ? 26.656 8.812 -16.109 1 95.06 41 GLU B N 1
ATOM 3864 C CA . GLU B 1 41 ? 27.188 7.949 -17.156 1 95.06 41 GLU B CA 1
ATOM 3865 C C . GLU B 1 41 ? 26.109 7.02 -17.719 1 95.06 41 GLU B C 1
ATOM 3867 O O . GLU B 1 41 ? 26.141 6.672 -18.906 1 95.06 41 GLU B O 1
ATOM 3872 N N . GLU B 1 42 ? 25.172 6.668 -16.875 1 96.19 42 GLU B N 1
ATOM 3873 C CA . GLU B 1 42 ? 24.172 5.688 -17.281 1 96.19 42 GLU B CA 1
ATOM 3874 C C . GLU B 1 42 ? 23.062 6.336 -18.109 1 96.1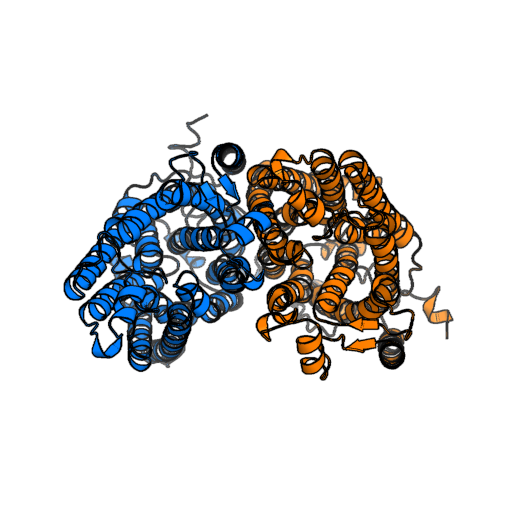9 42 GLU B C 1
ATOM 3876 O O . GLU B 1 42 ? 22.312 5.648 -18.812 1 96.19 42 GLU B O 1
ATOM 3881 N N . ALA B 1 43 ? 22.938 7.637 -17.984 1 96.69 43 ALA B N 1
ATOM 3882 C CA . ALA B 1 43 ? 21.906 8.352 -18.719 1 96.69 43 ALA B CA 1
ATOM 3883 C C . ALA B 1 43 ? 22.484 9.07 -19.922 1 96.69 43 ALA B C 1
ATOM 3885 O O . ALA B 1 43 ? 21.75 9.508 -20.812 1 96.69 43 ALA B O 1
ATOM 3886 N N . ASP B 1 44 ? 23.812 9.117 -19.969 1 96.31 44 ASP B N 1
ATOM 3887 C CA . ASP B 1 44 ? 24.531 9.789 -21.062 1 96.31 44 ASP B CA 1
ATOM 3888 C C . ASP B 1 44 ? 24.656 8.875 -22.281 1 96.31 44 ASP B C 1
ATOM 3890 O O . ASP B 1 44 ? 24.703 7.652 -22.141 1 96.31 44 ASP B O 1
ATOM 3894 N N . THR B 1 45 ? 24.828 9.461 -23.438 1 96.19 45 THR B N 1
ATOM 3895 C CA . THR B 1 45 ? 24.875 8.695 -24.672 1 96.19 45 THR B CA 1
ATOM 3896 C C . THR B 1 45 ? 26.188 7.93 -24.781 1 96.19 45 THR B C 1
ATOM 3898 O O . THR B 1 45 ? 26.328 7.035 -25.625 1 96.19 45 THR B O 1
ATOM 3901 N N . HIS B 1 46 ? 27.094 8.18 -23.938 1 95.94 46 HIS B N 1
ATOM 3902 C CA . HIS B 1 46 ? 28.344 7.434 -23.906 1 95.94 46 HIS B CA 1
ATOM 3903 C C . HIS B 1 46 ? 28.203 6.137 -23.125 1 95.94 46 HIS B C 1
ATOM 3905 O O . HIS B 1 46 ? 29.188 5.535 -22.703 1 95.94 46 HIS B O 1
ATOM 3911 N N . TRP B 1 47 ? 26.984 5.688 -22.859 1 95.06 47 TRP B N 1
ATOM 3912 C CA . TRP B 1 47 ? 26.656 4.484 -22.109 1 95.06 47 TRP B CA 1
ATOM 3913 C C . TRP B 1 47 ? 27.328 3.256 -22.703 1 95.06 47 TRP B C 1
ATOM 3915 O O . TRP B 1 47 ? 27.844 2.402 -21.984 1 95.06 47 TRP B O 1
ATOM 3925 N N . GLN B 1 48 ? 27.406 3.223 -24.016 1 95 48 GLN B N 1
ATOM 3926 C CA . GLN B 1 48 ? 28.016 2.066 -24.656 1 95 48 GLN B CA 1
ATOM 3927 C C . GLN B 1 48 ? 29.516 1.984 -24.328 1 95 48 GLN B C 1
ATOM 3929 O O . GLN B 1 48 ? 30.047 0.896 -24.094 1 95 48 GLN B O 1
ATOM 3934 N N . GLU B 1 49 ? 30.188 3.072 -24.328 1 96.12 49 GLU B N 1
ATOM 3935 C CA . GLU B 1 49 ? 31.594 3.125 -23.938 1 96.12 49 GLU B CA 1
ATOM 3936 C C . GLU B 1 49 ? 31.766 2.777 -22.469 1 96.12 49 GLU B C 1
ATOM 3938 O O . GLU B 1 49 ? 32.688 2.029 -22.109 1 96.12 49 GLU B O 1
ATOM 3943 N N . PHE B 1 50 ? 30.906 3.307 -21.688 1 95.25 50 PHE B N 1
ATOM 3944 C CA . PHE B 1 50 ? 30.922 3.037 -20.266 1 95.25 50 PHE B CA 1
ATOM 3945 C C . PHE B 1 50 ? 30.719 1.554 -19.984 1 95.25 50 PHE B C 1
ATOM 3947 O O . PHE B 1 50 ? 31.391 0.974 -19.125 1 95.25 50 PHE B O 1
ATOM 3954 N N . ARG B 1 51 ? 29.812 0.876 -20.672 1 95.25 51 ARG B N 1
ATOM 3955 C CA . ARG B 1 51 ? 29.547 -0.551 -20.516 1 95.25 51 ARG B CA 1
ATOM 3956 C C . ARG B 1 51 ? 30.781 -1.376 -20.828 1 95.25 51 ARG B C 1
ATOM 3958 O O . ARG B 1 51 ? 31.125 -2.303 -20.078 1 95.25 51 ARG B O 1
ATOM 3965 N N . ARG B 1 52 ? 31.422 -1.016 -21.891 1 95.44 52 ARG B N 1
ATOM 3966 C CA . ARG B 1 52 ? 32.625 -1.734 -22.281 1 95.44 52 ARG B CA 1
ATOM 3967 C C . ARG B 1 52 ? 33.719 -1.577 -21.234 1 95.44 52 ARG B C 1
ATOM 3969 O O . ARG B 1 52 ? 34.375 -2.555 -20.859 1 95.44 52 ARG B O 1
ATOM 3976 N N . GLU B 1 53 ? 33.844 -0.429 -20.703 1 95.81 53 GLU B N 1
ATOM 3977 C CA . GLU B 1 53 ? 34.906 -0.115 -19.75 1 95.81 53 GLU B CA 1
ATOM 3978 C C . GLU B 1 53 ? 34.656 -0.804 -18.406 1 95.81 53 GLU B C 1
ATOM 3980 O O . GLU B 1 53 ? 35.594 -1.113 -17.672 1 95.81 53 GLU B O 1
ATOM 3985 N N . ASN B 1 54 ? 33.438 -1.057 -18.109 1 93.62 54 ASN B N 1
ATOM 3986 C CA . ASN B 1 54 ? 33.125 -1.601 -16.797 1 93.62 54 ASN B CA 1
ATOM 3987 C C . ASN B 1 54 ? 32.594 -3.027 -16.891 1 93.62 54 ASN B C 1
ATOM 3989 O O . ASN B 1 54 ? 32.031 -3.555 -15.938 1 93.62 54 ASN B O 1
ATOM 3993 N N . ASN B 1 55 ? 32.656 -3.652 -18.016 1 92 55 ASN B N 1
ATOM 3994 C CA . ASN B 1 55 ? 32.281 -5.043 -18.266 1 92 55 ASN B CA 1
ATOM 3995 C C . ASN B 1 55 ? 30.812 -5.309 -17.922 1 92 55 ASN B C 1
ATOM 3997 O O . ASN B 1 55 ? 30.5 -6.277 -17.234 1 92 55 ASN B O 1
ATOM 4001 N N . ILE B 1 56 ? 30.078 -4.305 -18.359 1 90.81 56 ILE B N 1
ATOM 4002 C CA . ILE B 1 56 ? 28.641 -4.465 -18.234 1 90.81 56 ILE B CA 1
ATOM 4003 C C . ILE B 1 56 ? 28.094 -5.125 -19.5 1 90.81 56 ILE B C 1
ATOM 4005 O O . ILE B 1 56 ? 28.203 -4.574 -20.609 1 90.81 56 ILE B O 1
ATOM 4009 N N . SER B 1 57 ? 27.453 -6.301 -19.328 1 89.69 57 SER B N 1
ATOM 4010 C CA . SER B 1 57 ? 27.141 -7.137 -20.484 1 89.69 57 SER B CA 1
ATOM 4011 C C . SER B 1 57 ? 25.75 -6.816 -21.031 1 89.69 57 SER B C 1
ATOM 4013 O O . SER B 1 57 ? 25.453 -7.098 -22.188 1 89.69 57 SER B O 1
ATOM 4015 N N . SER B 1 58 ? 24.875 -6.246 -20.156 1 91.31 58 SER B N 1
ATOM 4016 C CA . SER B 1 58 ? 23.5 -6.062 -20.609 1 91.31 58 SER B CA 1
ATOM 4017 C C . SER B 1 58 ? 22.953 -4.715 -20.156 1 91.31 58 SER B C 1
ATOM 4019 O O . SER B 1 58 ? 23.297 -4.223 -19.078 1 91.31 58 SER B O 1
ATOM 4021 N N . ASP B 1 59 ? 22.031 -4.145 -20.969 1 92.75 59 ASP B N 1
ATOM 4022 C CA . ASP B 1 59 ? 21.344 -2.902 -20.625 1 92.75 59 ASP B CA 1
ATOM 4023 C C . ASP B 1 59 ? 20.547 -3.057 -19.344 1 92.75 59 ASP B C 1
ATOM 4025 O O . ASP B 1 59 ? 20.281 -2.074 -18.641 1 92.75 59 ASP B O 1
ATOM 4029 N N . ILE B 1 60 ? 20.266 -4.293 -18.953 1 92.69 60 ILE B N 1
ATOM 4030 C CA . ILE B 1 60 ? 19.422 -4.543 -17.781 1 92.69 60 ILE B CA 1
ATOM 4031 C C . ILE B 1 60 ? 20.172 -4.18 -16.516 1 92.69 60 ILE B C 1
ATOM 4033 O O . ILE B 1 60 ? 19.562 -4.027 -15.445 1 92.69 60 ILE B O 1
ATOM 4037 N N . GLU B 1 61 ? 21.453 -4.074 -16.656 1 92.31 61 GLU B N 1
ATOM 4038 C CA . GLU B 1 61 ? 22.266 -3.756 -15.492 1 92.31 61 GLU B CA 1
ATOM 4039 C C . GLU B 1 61 ? 22.297 -2.254 -15.234 1 92.31 61 GLU B C 1
ATOM 4041 O O . GLU B 1 61 ? 22.891 -1.802 -14.242 1 92.31 61 GLU B O 1
ATOM 4046 N N . ASN B 1 62 ? 21.672 -1.419 -16.188 1 95.31 62 ASN B N 1
ATOM 4047 C CA . ASN B 1 62 ? 21.469 0.003 -15.93 1 95.31 62 ASN B CA 1
ATOM 4048 C C . ASN B 1 62 ? 20.641 0.231 -14.664 1 95.31 62 ASN B C 1
ATOM 4050 O O . ASN B 1 62 ? 19.625 -0.429 -14.461 1 95.31 62 ASN B O 1
ATOM 4054 N N . ASP B 1 63 ? 21.062 1.192 -13.82 1 95.69 63 ASP B N 1
ATOM 4055 C CA . ASP B 1 63 ? 20.422 1.431 -12.523 1 95.69 63 ASP B CA 1
ATOM 4056 C C . ASP B 1 63 ? 18.953 1.792 -12.688 1 95.69 63 ASP B C 1
ATOM 4058 O O . ASP B 1 63 ? 18.156 1.621 -11.766 1 95.69 63 ASP B O 1
ATOM 4062 N N . PHE B 1 64 ? 18.594 2.297 -13.852 1 96.38 64 PHE B N 1
ATOM 4063 C CA . PHE B 1 64 ? 17.203 2.646 -14.164 1 96.38 64 PHE B CA 1
ATOM 4064 C C . PHE B 1 64 ? 16.281 1.456 -13.938 1 96.38 64 PHE B C 1
ATOM 4066 O O . PHE B 1 64 ? 15.211 1.6 -13.344 1 96.38 64 PHE B O 1
ATOM 4073 N N . TYR B 1 65 ? 16.703 0.311 -14.328 1 94.88 65 TYR B N 1
ATOM 4074 C CA . TYR B 1 65 ? 15.828 -0.851 -14.312 1 94.88 65 TYR B CA 1
ATOM 4075 C C . TYR B 1 65 ? 15.711 -1.431 -12.906 1 94.88 65 TYR B C 1
ATOM 4077 O O . TYR B 1 65 ? 14.719 -2.082 -12.578 1 94.88 65 TYR B O 1
ATOM 4085 N N . PHE B 1 66 ? 16.703 -1.211 -12.062 1 95 66 PHE B N 1
ATOM 4086 C CA . PHE B 1 66 ? 16.641 -1.638 -10.672 1 95 66 PHE B CA 1
ATOM 4087 C C . PHE B 1 66 ? 15.695 -0.749 -9.867 1 95 66 PHE B C 1
ATOM 4089 O O . PHE B 1 66 ? 14.953 -1.234 -9.016 1 95 66 PHE B O 1
ATOM 4096 N N . ARG B 1 67 ? 15.688 0.57 -10.211 1 96.69 67 ARG B N 1
ATOM 4097 C CA . ARG B 1 67 ? 15.172 1.519 -9.227 1 96.69 67 ARG B CA 1
ATOM 4098 C C . ARG B 1 67 ? 13.898 2.184 -9.727 1 96.69 67 ARG B C 1
ATOM 4100 O O . ARG B 1 67 ? 13.117 2.717 -8.93 1 96.69 67 ARG B O 1
ATOM 4107 N N . TYR B 1 68 ? 13.586 2.154 -11.016 1 96.56 68 TYR B N 1
ATOM 4108 C CA . TYR B 1 68 ? 12.539 2.99 -11.586 1 96.56 68 TYR B CA 1
ATOM 4109 C C . TYR B 1 68 ? 11.172 2.602 -11.039 1 96.56 68 TYR B C 1
ATOM 4111 O O . TYR B 1 68 ? 10.344 3.469 -10.75 1 96.56 68 TYR B O 1
ATOM 4119 N N . PRO B 1 69 ? 10.844 1.286 -10.859 1 96.5 69 PRO B N 1
ATOM 4120 C CA . PRO B 1 69 ? 9.547 0.979 -10.258 1 96.5 69 PRO B CA 1
ATOM 4121 C C . PRO B 1 69 ? 9.375 1.59 -8.867 1 96.5 69 PRO B C 1
ATOM 4123 O O . PRO B 1 69 ? 8.312 2.129 -8.555 1 96.5 69 PRO B O 1
ATOM 4126 N N . SER B 1 70 ? 10.43 1.523 -8.07 1 97.56 70 SER B N 1
ATOM 4127 C CA . SER B 1 70 ? 10.367 2.133 -6.742 1 97.56 70 SER B CA 1
ATOM 4128 C C . SER B 1 70 ? 10.266 3.65 -6.836 1 97.56 70 SER B C 1
ATOM 4130 O O . SER B 1 70 ? 9.578 4.281 -6.027 1 97.56 70 SER B O 1
ATOM 4132 N N . PHE B 1 71 ? 10.961 4.242 -7.84 1 98.06 71 PHE B N 1
ATOM 4133 C CA . PHE B 1 71 ? 10.859 5.68 -8.062 1 98.06 71 PHE B CA 1
ATOM 4134 C C . PHE B 1 71 ? 9.406 6.078 -8.328 1 98.06 71 PHE B C 1
ATOM 4136 O O . PHE B 1 71 ? 8.906 7.043 -7.738 1 98.06 71 PHE B O 1
ATOM 4143 N N . GLN B 1 72 ? 8.758 5.367 -9.203 1 97.94 72 GLN B N 1
ATOM 4144 C CA . GLN B 1 72 ? 7.387 5.707 -9.555 1 97.94 72 GLN B CA 1
ATOM 4145 C C . GLN B 1 72 ? 6.461 5.605 -8.352 1 97.94 72 GLN B C 1
ATOM 4147 O O . GLN B 1 72 ? 5.586 6.453 -8.156 1 97.94 72 GLN B O 1
ATOM 4152 N N . ASP B 1 73 ? 6.629 4.582 -7.562 1 98.44 73 ASP B N 1
ATOM 4153 C CA . ASP B 1 73 ? 5.82 4.422 -6.355 1 98.44 73 ASP B CA 1
ATOM 4154 C C . ASP B 1 73 ? 6.031 5.586 -5.395 1 98.44 73 ASP B C 1
ATOM 4156 O O . ASP B 1 73 ? 5.066 6.145 -4.863 1 98.44 73 ASP B O 1
ATOM 4160 N N . VAL B 1 74 ? 7.289 5.953 -5.176 1 98.44 74 VAL B N 1
ATOM 4161 C CA . VAL B 1 74 ? 7.617 7.062 -4.285 1 98.44 74 VAL B CA 1
ATOM 4162 C C . VAL B 1 74 ? 7.023 8.359 -4.832 1 98.44 74 VAL B C 1
ATOM 4164 O O . VAL B 1 74 ? 6.477 9.164 -4.074 1 98.44 74 VAL B O 1
ATOM 4167 N N . HIS B 1 75 ? 7.113 8.477 -6.117 1 98.31 75 HIS B N 1
ATOM 4168 C CA . HIS B 1 75 ? 6.574 9.656 -6.777 1 98.31 75 HIS B CA 1
ATOM 4169 C C . HIS B 1 75 ? 5.066 9.758 -6.582 1 98.31 75 HIS B C 1
ATOM 4171 O O . HIS B 1 75 ? 4.531 10.852 -6.387 1 98.31 75 HIS B O 1
ATOM 4177 N N . VAL B 1 76 ? 4.344 8.664 -6.617 1 98.38 76 VAL B N 1
ATOM 4178 C CA . VAL B 1 76 ? 2.912 8.625 -6.336 1 98.38 76 VAL B CA 1
ATOM 4179 C C . VAL B 1 76 ? 2.66 9.023 -4.883 1 98.38 76 VAL B C 1
ATOM 4181 O O . VAL B 1 76 ? 1.707 9.742 -4.586 1 98.38 76 VAL B O 1
ATOM 4184 N N . MET B 1 77 ? 3.455 8.586 -4.004 1 98.62 77 MET B N 1
ATOM 4185 C CA . MET B 1 77 ? 3.314 8.961 -2.598 1 98.62 77 MET B CA 1
ATOM 4186 C C . MET B 1 77 ? 3.416 10.477 -2.424 1 98.62 77 MET B C 1
ATOM 4188 O O . MET B 1 77 ? 2.623 11.07 -1.696 1 98.62 77 MET B O 1
ATOM 4192 N N . ILE B 1 78 ? 4.328 11.078 -3.139 1 98.69 78 ILE B N 1
ATOM 4193 C CA . ILE B 1 78 ? 4.617 12.492 -2.98 1 98.69 78 ILE B CA 1
ATOM 4194 C C . ILE B 1 78 ? 3.438 13.328 -3.479 1 98.69 78 ILE B C 1
ATOM 4196 O O . ILE B 1 78 ? 2.996 14.258 -2.805 1 98.69 78 ILE B O 1
ATOM 4200 N N . PHE B 1 79 ? 2.885 12.969 -4.574 1 98.31 79 PHE B N 1
ATOM 4201 C CA . PHE B 1 79 ? 1.934 13.859 -5.238 1 98.31 79 PHE B CA 1
ATOM 4202 C C . PHE B 1 79 ? 0.5 13.453 -4.914 1 98.31 79 PHE B C 1
ATOM 4204 O O . PHE B 1 79 ? -0.373 14.305 -4.762 1 98.31 79 PHE B O 1
ATOM 4211 N N . VAL B 1 80 ? 0.239 12.148 -4.824 1 98.06 80 VAL B N 1
ATOM 4212 C CA . VAL B 1 80 ? -1.108 11.68 -4.52 1 98.06 80 VAL B CA 1
ATOM 4213 C C . VAL B 1 80 ? -1.225 11.367 -3.027 1 98.06 80 VAL B C 1
ATOM 4215 O O . VAL B 1 80 ? -2.156 11.828 -2.363 1 98.06 80 VAL B O 1
ATOM 4218 N N . GLY B 1 81 ? -0.264 10.641 -2.494 1 98.5 81 GLY B N 1
ATOM 4219 C CA . GLY B 1 81 ? -0.312 10.258 -1.092 1 98.5 81 GLY B CA 1
ATOM 4220 C C . GLY B 1 81 ? -0.37 11.445 -0.15 1 98.5 81 GLY B C 1
ATOM 4221 O O . GLY B 1 81 ? -1.37 11.648 0.542 1 98.5 81 GLY B O 1
ATOM 4222 N N . PHE B 1 82 ? 0.642 12.289 -0.223 1 98.38 82 PHE B N 1
ATOM 4223 C CA . PHE B 1 82 ? 0.695 13.469 0.643 1 98.38 82 PHE B CA 1
ATOM 4224 C C . PHE B 1 82 ? -0.438 14.43 0.317 1 98.38 82 PHE B C 1
ATOM 4226 O O . PHE B 1 82 ? -1.068 14.984 1.221 1 98.38 82 PHE B O 1
ATOM 4233 N N . GLY B 1 83 ? -0.729 14.641 -0.935 1 98.19 83 GLY B N 1
ATOM 4234 C CA . GLY B 1 83 ? -1.754 15.578 -1.352 1 98.19 83 GLY B CA 1
ATOM 4235 C C . GLY B 1 83 ? -3.135 15.227 -0.834 1 98.19 83 GLY B C 1
ATOM 4236 O O . GLY B 1 83 ? -3.748 16.016 -0.103 1 98.19 83 GLY B O 1
ATOM 4237 N N . PHE B 1 84 ? -3.549 14.008 -1.045 1 98.19 84 PHE B N 1
ATOM 4238 C CA . PHE B 1 84 ? -4.918 13.633 -0.719 1 98.19 84 PHE B CA 1
ATOM 4239 C C . PHE B 1 84 ? -5.062 13.344 0.771 1 98.19 84 PHE B C 1
ATOM 4241 O O . PHE B 1 84 ? -6.133 13.555 1.348 1 98.19 84 PHE B O 1
ATOM 4248 N N . LEU B 1 85 ? -4.035 12.898 1.41 1 97.94 85 LEU B N 1
ATOM 4249 C CA . LEU B 1 85 ? -4.113 12.711 2.855 1 97.94 85 LEU B CA 1
ATOM 4250 C C . LEU B 1 85 ? -4.52 14.008 3.547 1 97.94 85 LEU B C 1
ATOM 4252 O O . LEU B 1 85 ? -5.234 13.984 4.555 1 97.94 85 LEU B O 1
ATOM 4256 N N . MET B 1 86 ? -4.199 15.133 2.99 1 97.62 86 MET B N 1
ATOM 4257 C CA . MET B 1 86 ? -4.395 16.438 3.631 1 97.62 86 MET B CA 1
ATOM 4258 C C . MET B 1 86 ? -5.719 17.062 3.199 1 97.62 86 MET B C 1
ATOM 4260 O O . MET B 1 86 ? -6.004 18.203 3.537 1 97.62 86 MET B O 1
ATOM 4264 N N . THR B 1 87 ? -6.602 16.312 2.529 1 97.12 87 THR B N 1
ATOM 4265 C CA . THR B 1 87 ? -7.859 16.859 2.041 1 97.12 87 THR B CA 1
ATOM 4266 C C . THR B 1 87 ? -8.969 16.656 3.068 1 97.12 87 THR B C 1
ATOM 4268 O O . THR B 1 87 ? -10.148 16.859 2.762 1 97.12 87 THR B O 1
ATOM 4271 N N . PHE B 1 88 ? -8.68 16.312 4.301 1 94.56 88 PHE B N 1
ATOM 4272 C CA . PHE B 1 88 ? -9.695 15.969 5.281 1 94.56 88 PHE B CA 1
ATOM 4273 C C . PHE B 1 88 ? -10.453 17.219 5.738 1 94.56 88 PHE B C 1
ATOM 4275 O O . PHE B 1 88 ? -11.594 17.125 6.188 1 94.56 88 PHE B O 1
ATOM 4282 N N . LEU B 1 89 ? -9.883 18.453 5.617 1 94.25 89 LEU B N 1
ATOM 4283 C CA . LEU B 1 89 ? -10.523 19.688 6.082 1 94.25 89 LEU B CA 1
ATOM 4284 C C . LEU B 1 89 ? -11.766 19.984 5.246 1 94.25 89 LEU B C 1
ATOM 4286 O O . LEU B 1 89 ? -11.773 19.75 4.035 1 94.25 89 LEU B O 1
ATOM 4290 N N . LYS B 1 90 ? -12.734 20.609 5.812 1 91.69 90 LYS B N 1
ATOM 4291 C CA . LYS B 1 90 ? -14.055 20.859 5.246 1 91.69 90 LYS B CA 1
ATOM 4292 C C . LYS B 1 90 ? -13.961 21.656 3.949 1 91.69 90 LYS B C 1
ATOM 4294 O O . LYS B 1 90 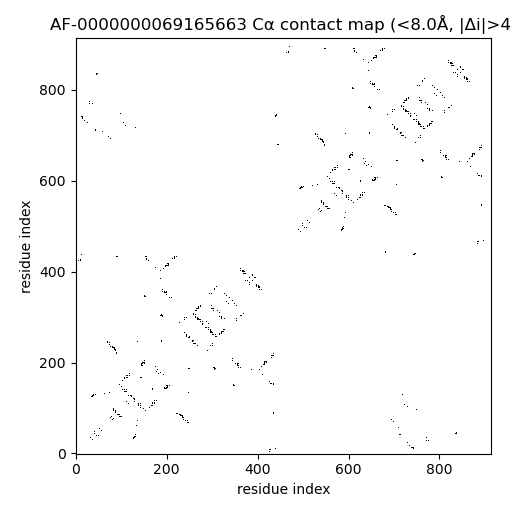? -14.719 21.406 3.008 1 91.69 90 LYS B O 1
ATOM 4299 N N . ARG B 1 91 ? -13.125 22.656 3.877 1 93.5 91 ARG B N 1
ATOM 4300 C CA . ARG B 1 91 ? -13.102 23.578 2.748 1 93.5 91 ARG B CA 1
ATOM 4301 C C . ARG B 1 91 ? -11.672 23.875 2.316 1 93.5 91 ARG B C 1
ATOM 4303 O O . ARG B 1 91 ? -11.344 25.016 1.997 1 93.5 91 ARG B O 1
ATOM 4310 N N . TYR B 1 92 ? -10.875 22.859 2.342 1 95 92 TYR B N 1
ATOM 4311 C CA . TYR B 1 92 ? -9.477 23.141 2.039 1 95 92 TYR B CA 1
ATOM 4312 C C . TYR B 1 92 ? -8.875 22.062 1.155 1 95 92 TYR B C 1
ATOM 4314 O O . TYR B 1 92 ? -7.66 21.844 1.162 1 95 92 TYR B O 1
ATOM 4322 N N . SER B 1 93 ? -9.672 21.281 0.428 1 95.81 93 SER B N 1
ATOM 4323 C CA . SER B 1 93 ? -9.18 20.203 -0.429 1 95.81 93 SER B CA 1
ATOM 4324 C C . SER B 1 93 ? -8.336 20.766 -1.574 1 95.81 93 SER B C 1
ATOM 4326 O O . SER B 1 93 ? -7.363 20.125 -1.996 1 95.81 93 SER B O 1
ATOM 4328 N N . PHE B 1 94 ? -8.711 21.984 -2.117 1 95.94 94 PHE B N 1
ATOM 4329 C CA . PHE B 1 94 ? -7.926 22.594 -3.186 1 95.94 94 PHE B CA 1
ATOM 4330 C C . PHE B 1 94 ? -6.52 22.938 -2.705 1 95.94 94 PHE B C 1
ATOM 4332 O O . PHE B 1 94 ? -5.535 22.594 -3.367 1 95.94 94 PHE B O 1
ATOM 4339 N N . GLY B 1 95 ? -6.508 23.609 -1.585 1 96.25 95 GLY B N 1
ATOM 4340 C CA . GLY B 1 95 ? -5.219 23.953 -1.013 1 96.25 95 GLY B CA 1
ATOM 4341 C C . GLY B 1 95 ? -4.363 22.75 -0.679 1 96.25 95 GLY B C 1
ATOM 4342 O O . GLY B 1 95 ? -3.156 22.75 -0.935 1 96.25 95 GLY B O 1
ATOM 4343 N N . ALA B 1 96 ? -4.98 21.719 -0.145 1 97.5 96 ALA B N 1
ATOM 4344 C CA . ALA B 1 96 ? -4.258 20.516 0.244 1 97.5 96 ALA B CA 1
ATOM 4345 C C . ALA B 1 96 ? -3.559 19.891 -0.956 1 97.5 96 ALA B C 1
ATOM 4347 O O . ALA B 1 96 ? -2.34 19.688 -0.942 1 97.5 96 ALA B O 1
ATOM 4348 N N . VAL B 1 97 ? -4.25 19.641 -2.021 1 97.69 97 VAL B N 1
ATOM 4349 C CA . VAL B 1 97 ? -3.688 18.938 -3.172 1 97.69 97 VAL B CA 1
ATOM 4350 C C . VAL B 1 97 ? -2.896 19.922 -4.039 1 97.69 97 VAL B C 1
ATOM 4352 O O . VAL B 1 97 ? -1.82 19.578 -4.539 1 97.69 97 VAL B O 1
ATOM 4355 N N . GLY B 1 98 ? -3.441 21.109 -4.27 1 97.88 98 GLY B N 1
ATOM 4356 C CA . GLY B 1 98 ? -2.814 22.078 -5.164 1 97.88 98 GLY B CA 1
ATOM 4357 C C . GLY B 1 98 ? -1.486 22.594 -4.645 1 97.88 98 GLY B C 1
ATOM 4358 O O . GLY B 1 98 ? -0.505 22.656 -5.387 1 97.88 98 GLY B O 1
ATOM 4359 N N . PHE B 1 99 ? -1.476 23.031 -3.4 1 97.94 99 PHE B N 1
ATOM 4360 C CA . PHE B 1 99 ? -0.233 23.562 -2.85 1 97.94 99 PHE B CA 1
ATOM 4361 C C . PHE B 1 99 ? 0.762 22.438 -2.582 1 97.94 99 PHE B C 1
ATOM 4363 O O . PHE B 1 99 ? 1.975 22.656 -2.668 1 97.94 99 PHE B O 1
ATOM 4370 N N . ASN B 1 100 ? 0.276 21.219 -2.25 1 98.56 100 ASN B N 1
ATOM 4371 C CA . ASN B 1 100 ? 1.167 20.062 -2.227 1 98.56 100 ASN B CA 1
ATOM 4372 C C . ASN B 1 100 ? 1.895 19.875 -3.557 1 98.56 100 ASN B C 1
ATOM 4374 O O . ASN B 1 100 ? 3.104 19.641 -3.582 1 98.56 100 ASN B O 1
ATOM 4378 N N . PHE B 1 101 ? 1.151 20.016 -4.629 1 98.5 101 PHE B N 1
ATOM 4379 C CA . PHE B 1 101 ? 1.67 19.891 -5.988 1 98.5 101 PHE B CA 1
ATOM 4380 C C . PHE B 1 101 ? 2.723 20.953 -6.266 1 98.5 101 PHE B C 1
ATOM 4382 O O . PHE B 1 101 ? 3.801 20.656 -6.777 1 98.5 101 PHE B O 1
ATOM 4389 N N . LEU B 1 102 ? 2.438 22.141 -5.855 1 98.19 102 LEU B N 1
ATOM 4390 C CA . LEU B 1 102 ? 3.332 23.266 -6.059 1 98.19 102 LEU B CA 1
ATOM 4391 C C . LEU B 1 102 ? 4.625 23.094 -5.27 1 98.19 102 LEU B C 1
ATOM 4393 O O . LEU B 1 102 ? 5.719 23.219 -5.824 1 98.19 102 LEU B O 1
ATOM 4397 N N . VAL B 1 103 ? 4.5 22.781 -4.027 1 97.69 103 VAL B N 1
ATOM 4398 C CA . VAL B 1 103 ? 5.637 22.609 -3.131 1 97.69 103 VAL B CA 1
ATOM 4399 C C . VAL B 1 103 ? 6.531 21.484 -3.648 1 97.69 103 VAL B C 1
ATOM 4401 O O . VAL B 1 103 ? 7.758 21.625 -3.691 1 97.69 103 VAL B O 1
ATOM 4404 N N . ALA B 1 104 ? 5.945 20.406 -4.051 1 98.62 104 ALA B N 1
ATOM 4405 C CA . ALA B 1 104 ? 6.703 19.25 -4.52 1 98.62 104 ALA B CA 1
ATOM 4406 C C . ALA B 1 104 ? 7.441 19.562 -5.816 1 98.62 104 ALA B C 1
ATOM 4408 O O . ALA B 1 104 ? 8.609 19.203 -5.98 1 98.62 104 ALA B O 1
ATOM 4409 N N . ALA B 1 105 ? 6.773 20.25 -6.742 1 98.44 105 ALA B N 1
ATOM 4410 C CA . ALA B 1 105 ? 7.359 20.547 -8.047 1 98.44 105 ALA B CA 1
ATOM 4411 C C . ALA B 1 105 ? 8.562 21.484 -7.902 1 98.44 105 ALA B C 1
ATOM 4413 O O . ALA B 1 105 ? 9.586 21.297 -8.562 1 98.44 105 ALA B O 1
ATOM 4414 N N . PHE B 1 106 ? 8.43 22.469 -7.082 1 98.5 106 PHE B N 1
ATOM 4415 C CA . PHE B 1 106 ? 9.562 23.344 -6.828 1 98.5 106 PHE B CA 1
ATOM 4416 C C . PHE B 1 106 ? 10.648 22.609 -6.055 1 98.5 106 PHE B C 1
ATOM 4418 O O . PHE B 1 106 ? 11.836 22.703 -6.395 1 98.5 106 PHE B O 1
ATOM 4425 N N . GLY B 1 107 ? 10.234 21.891 -5.051 1 98.69 107 GLY B N 1
ATOM 4426 C CA . GLY B 1 107 ? 11.156 21.25 -4.125 1 98.69 107 GLY B CA 1
ATOM 4427 C C . GLY B 1 107 ? 12.078 20.266 -4.801 1 98.69 107 GLY B C 1
ATOM 4428 O O . GLY B 1 107 ? 13.258 20.172 -4.457 1 98.69 107 GLY B O 1
ATOM 4429 N N . ILE B 1 108 ? 11.57 19.5 -5.734 1 98.75 108 ILE B N 1
ATOM 4430 C CA . ILE B 1 108 ? 12.391 18.453 -6.332 1 98.75 108 ILE B CA 1
ATOM 4431 C C . ILE B 1 108 ? 13.508 19.078 -7.164 1 98.75 108 ILE B C 1
ATOM 4433 O O . ILE B 1 108 ? 14.617 18.547 -7.223 1 98.75 108 ILE B O 1
ATOM 4437 N N . GLN B 1 109 ? 13.234 20.234 -7.828 1 98.81 109 GLN B N 1
ATOM 4438 C CA . GLN B 1 109 ? 14.281 20.938 -8.57 1 98.81 109 GLN B CA 1
ATOM 4439 C C . GLN B 1 109 ? 15.367 21.453 -7.633 1 98.81 109 GLN B C 1
ATOM 4441 O O . GLN B 1 109 ? 16.562 21.25 -7.875 1 98.81 109 GLN B O 1
ATOM 4446 N N . TRP B 1 110 ? 14.953 22.078 -6.586 1 98.88 110 TRP B N 1
ATOM 4447 C CA . TRP B 1 110 ? 15.875 22.641 -5.605 1 98.88 110 TRP B CA 1
ATOM 4448 C C . TRP B 1 110 ? 16.656 21.531 -4.895 1 98.88 110 TRP B C 1
ATOM 4450 O O . TRP B 1 110 ? 17.844 21.688 -4.621 1 98.88 110 TRP B O 1
ATOM 4460 N N . ALA B 1 111 ? 16.047 20.438 -4.66 1 98.88 111 ALA B N 1
ATOM 4461 C CA . ALA B 1 111 ? 16.672 19.297 -3.979 1 98.88 111 ALA B CA 1
ATOM 4462 C C . ALA B 1 111 ? 17.781 18.688 -4.828 1 98.88 111 ALA B C 1
ATOM 4464 O O . ALA B 1 111 ? 18.828 18.297 -4.305 1 98.88 111 ALA B O 1
ATOM 4465 N N . LEU B 1 112 ? 17.547 18.578 -6.129 1 98.75 112 LEU B N 1
ATOM 4466 C CA . LEU B 1 112 ? 18.578 18.031 -7.012 1 98.75 112 LEU B CA 1
ATOM 4467 C C . LEU B 1 112 ? 19.859 18.844 -6.93 1 98.75 112 LEU B C 1
ATOM 4469 O O . LEU B 1 112 ? 20.953 18.297 -6.945 1 98.75 112 LEU B O 1
ATOM 4473 N N . LEU B 1 113 ? 19.719 20.156 -6.801 1 98.69 113 LEU B N 1
ATOM 4474 C CA . LEU B 1 113 ? 20.875 21.047 -6.695 1 98.69 113 LEU B CA 1
ATOM 4475 C C . LEU B 1 113 ? 21.516 20.953 -5.312 1 98.69 113 LEU B C 1
ATOM 4477 O O . LEU B 1 113 ? 22.703 20.672 -5.188 1 98.69 113 LEU B O 1
ATOM 4481 N N . MET B 1 114 ? 20.688 21.094 -4.246 1 98.62 114 MET B N 1
ATOM 4482 C CA . MET B 1 114 ? 21.203 21.125 -2.881 1 98.62 114 MET B CA 1
ATOM 4483 C C . MET B 1 114 ? 21.844 19.797 -2.506 1 98.62 114 MET B C 1
ATOM 4485 O O . MET B 1 114 ? 22.938 19.766 -1.941 1 98.62 114 MET B O 1
ATOM 4489 N N . GLN B 1 115 ? 21.172 18.734 -2.781 1 98.56 115 GLN B N 1
ATOM 4490 C CA . GLN B 1 115 ? 21.75 17.422 -2.512 1 98.56 115 GLN B CA 1
ATOM 4491 C C . GLN B 1 115 ? 22.953 17.156 -3.402 1 98.56 115 GLN B C 1
ATOM 4493 O O . GLN B 1 115 ? 23.906 16.5 -2.984 1 98.56 115 GLN B O 1
ATOM 4498 N N . GLY B 1 116 ? 22.875 17.672 -4.648 1 98.12 116 GLY B N 1
ATOM 4499 C CA . GLY B 1 116 ? 24 17.531 -5.562 1 98.12 116 GLY B CA 1
ATOM 4500 C C . GLY B 1 116 ? 25.25 18.219 -5.078 1 98.12 116 GLY B C 1
ATOM 4501 O O . GLY B 1 116 ? 26.344 17.656 -5.152 1 98.12 116 GLY B O 1
ATOM 4502 N N . TRP B 1 117 ? 25.156 19.406 -4.609 1 97.75 117 TRP B N 1
ATOM 4503 C CA . TRP B 1 117 ? 26.297 20.172 -4.133 1 97.75 117 TRP B CA 1
ATOM 4504 C C . TRP B 1 117 ? 26.953 19.5 -2.941 1 97.75 117 TRP B C 1
ATOM 4506 O O . TRP B 1 117 ? 28.172 19.578 -2.766 1 97.75 117 TRP B O 1
ATOM 4516 N N . PHE B 1 118 ? 26.188 18.672 -2.18 1 95.38 118 PHE B N 1
ATOM 4517 C CA . PHE B 1 118 ? 26.734 18.094 -0.964 1 95.38 118 PHE B CA 1
ATOM 4518 C C . PHE B 1 118 ? 27.172 16.656 -1.205 1 95.38 118 PHE B C 1
ATOM 4520 O O . PHE B 1 118 ? 28.172 16.203 -0.648 1 95.38 118 PHE B O 1
ATOM 4527 N N . HIS B 1 119 ? 26.438 15.93 -2.051 1 92.56 119 HIS B N 1
ATOM 4528 C CA . HIS B 1 119 ? 26.656 14.484 -2.105 1 92.56 119 HIS B CA 1
ATOM 4529 C C . HIS B 1 119 ? 27.344 14.078 -3.4 1 92.56 119 HIS B C 1
ATOM 4531 O O . HIS B 1 119 ? 28.094 13.094 -3.428 1 92.56 119 HIS B O 1
ATOM 4537 N N . THR B 1 120 ? 27.062 14.797 -4.543 1 90.88 120 THR B N 1
ATOM 4538 C CA . THR B 1 120 ? 27.422 14.156 -5.809 1 90.88 120 THR B CA 1
ATOM 4539 C C . THR B 1 120 ? 28.219 15.125 -6.691 1 90.88 120 THR B C 1
ATOM 4541 O O . THR B 1 120 ? 28.438 14.844 -7.871 1 90.88 120 THR B O 1
ATOM 4544 N N . LEU B 1 121 ? 28.609 16.234 -6.145 1 93.81 121 LEU B N 1
ATOM 4545 C CA . LEU B 1 121 ? 29.406 17.172 -6.918 1 93.81 121 LEU B CA 1
ATOM 4546 C C . LEU B 1 121 ? 30.766 16.578 -7.277 1 93.81 121 LEU B C 1
ATOM 4548 O O . LEU B 1 121 ? 31.484 16.109 -6.398 1 93.81 121 LEU B O 1
ATOM 4552 N N . ASP B 1 122 ? 31.031 16.5 -8.508 1 93.44 122 ASP B N 1
ATOM 4553 C CA . ASP B 1 122 ? 32.375 16.109 -8.961 1 93.44 122 ASP B CA 1
ATOM 4554 C C . ASP B 1 122 ? 33.344 17.266 -8.797 1 93.44 122 ASP B C 1
ATOM 4556 O O . ASP B 1 122 ? 33.281 18.266 -9.516 1 93.44 122 ASP B O 1
ATOM 4560 N N . PRO B 1 123 ? 34.281 17.125 -8 1 91.69 123 PRO B N 1
ATOM 4561 C CA . PRO B 1 123 ? 35.219 18.234 -7.766 1 91.69 123 PRO B CA 1
ATOM 4562 C C . PRO B 1 123 ? 36.062 18.562 -8.992 1 91.69 123 PRO B C 1
ATOM 4564 O O . PRO B 1 123 ? 36.5 19.703 -9.148 1 91.69 123 PRO B O 1
ATOM 4567 N N . ALA B 1 124 ? 36.312 17.625 -9.789 1 93.88 124 ALA B N 1
ATOM 4568 C CA . ALA B 1 124 ? 37.156 17.844 -10.961 1 93.88 124 ALA B CA 1
ATOM 4569 C C . ALA B 1 124 ? 36.438 18.688 -12.008 1 93.88 124 ALA B C 1
ATOM 4571 O O . ALA B 1 124 ? 37.062 19.547 -12.641 1 93.88 124 ALA B O 1
ATOM 4572 N N . THR B 1 125 ? 35.156 18.547 -12.172 1 95.19 125 THR B N 1
ATOM 4573 C CA . THR B 1 125 ? 34.438 19.234 -13.25 1 95.19 125 THR B CA 1
ATOM 4574 C C . THR B 1 125 ? 33.531 20.312 -12.688 1 95.19 125 THR B C 1
ATOM 4576 O O . THR B 1 125 ? 33.062 21.188 -13.422 1 95.19 125 THR B O 1
ATOM 4579 N N . GLY B 1 126 ? 33.281 20.188 -11.414 1 96.69 126 GLY B N 1
ATOM 4580 C CA . GLY B 1 126 ? 32.344 21.109 -10.789 1 96.69 126 GLY B CA 1
ATOM 4581 C C . GLY B 1 126 ? 30.906 20.844 -11.195 1 96.69 126 GLY B C 1
ATOM 4582 O O . GLY B 1 126 ? 30.078 21.75 -11.148 1 96.69 126 GLY B O 1
ATOM 4583 N N . LYS B 1 127 ? 30.609 19.609 -11.688 1 98.19 127 LYS B N 1
ATOM 4584 C CA . LYS B 1 127 ? 29.266 19.266 -12.148 1 98.19 127 LYS B CA 1
ATOM 4585 C C . LYS B 1 127 ? 28.594 18.266 -11.219 1 98.19 127 LYS B C 1
ATOM 4587 O O . LYS B 1 127 ? 29.281 17.531 -10.508 1 98.19 127 LYS B O 1
ATOM 4592 N N . ILE B 1 128 ? 27.328 18.328 -11.188 1 98.19 128 ILE B N 1
ATOM 4593 C CA . ILE B 1 128 ? 26.469 17.359 -10.492 1 98.19 128 ILE B CA 1
ATOM 4594 C C . ILE B 1 128 ? 25.859 16.391 -11.5 1 98.19 128 ILE B C 1
ATOM 4596 O O . ILE B 1 128 ? 25.078 16.797 -12.359 1 98.19 128 ILE B O 1
ATOM 4600 N N . LEU B 1 129 ? 26.203 15.164 -11.43 1 97.19 129 LEU B N 1
ATOM 4601 C CA . LEU B 1 129 ? 25.703 14.156 -12.359 1 97.19 129 LEU B CA 1
ATOM 4602 C C . LEU B 1 129 ? 24.469 13.461 -11.797 1 97.19 129 LEU B C 1
ATOM 4604 O O . LEU B 1 129 ? 24.516 12.898 -10.703 1 97.19 129 LEU B O 1
ATOM 4608 N N . ILE B 1 130 ? 23.391 13.461 -12.547 1 97.69 130 ILE B N 1
ATOM 4609 C CA . ILE B 1 130 ? 22.156 12.961 -11.961 1 97.69 130 ILE B CA 1
ATOM 4610 C C . ILE B 1 130 ? 21.656 11.758 -12.766 1 97.69 130 ILE B C 1
ATOM 4612 O O . ILE B 1 130 ? 21.859 11.695 -13.977 1 97.69 130 ILE B O 1
ATOM 4616 N N . GLY B 1 131 ? 21.109 10.781 -12.125 1 97.56 131 GLY B N 1
ATOM 4617 C CA . GLY B 1 131 ? 20.359 9.633 -12.609 1 97.56 131 GLY B CA 1
ATOM 4618 C C . GLY B 1 131 ? 19.109 9.344 -11.789 1 97.56 131 GLY B C 1
ATOM 4619 O O . GLY B 1 131 ? 18.609 10.219 -11.086 1 97.56 131 GLY B O 1
ATOM 4620 N N . VAL B 1 132 ? 18.547 8.156 -11.867 1 98 132 VAL B N 1
ATOM 4621 C CA . VAL B 1 132 ? 17.266 7.809 -11.258 1 98 132 VAL B CA 1
ATOM 4622 C C . VAL B 1 132 ? 17.391 7.879 -9.734 1 98 132 VAL B C 1
ATOM 4624 O O . VAL B 1 132 ? 16.438 8.266 -9.055 1 98 132 VAL B O 1
ATOM 4627 N N . GLU B 1 133 ? 18.5 7.543 -9.203 1 97.38 133 GLU B N 1
ATOM 4628 C CA . GLU B 1 133 ? 18.688 7.586 -7.75 1 97.38 133 GLU B CA 1
ATOM 4629 C C . GLU B 1 133 ? 18.578 9.016 -7.227 1 97.38 133 GLU B C 1
ATOM 4631 O O . GLU B 1 133 ? 18.047 9.242 -6.133 1 97.38 133 GLU B O 1
ATOM 4636 N N . ASN B 1 134 ? 19.078 9.977 -7.992 1 98.25 134 ASN B N 1
ATOM 4637 C CA . ASN B 1 134 ? 18.984 11.383 -7.605 1 98.25 134 ASN B CA 1
ATOM 4638 C C . ASN B 1 134 ? 17.531 11.852 -7.598 1 98.25 134 ASN B C 1
ATOM 4640 O O . ASN B 1 134 ? 17.141 12.664 -6.754 1 98.25 134 ASN B O 1
ATOM 4644 N N . LEU B 1 135 ? 16.766 11.352 -8.539 1 98.56 135 LEU B N 1
ATOM 4645 C CA . LEU B 1 135 ? 15.344 11.703 -8.57 1 98.56 135 LEU B CA 1
ATOM 4646 C C . LEU B 1 135 ? 14.625 11.188 -7.332 1 98.56 135 LEU B C 1
ATOM 4648 O O . LEU B 1 135 ? 13.781 11.883 -6.758 1 98.56 135 LEU B O 1
ATOM 4652 N N . ILE B 1 136 ? 14.945 9.969 -6.918 1 98.5 136 ILE B N 1
ATOM 4653 C CA . ILE B 1 136 ? 14.359 9.391 -5.711 1 98.5 136 ILE B CA 1
ATOM 4654 C C . ILE B 1 136 ? 14.742 10.234 -4.496 1 98.5 136 ILE B C 1
ATOM 4656 O O . ILE B 1 136 ? 13.891 10.57 -3.672 1 98.5 136 ILE B O 1
ATOM 4660 N N . ASN B 1 137 ? 15.992 10.555 -4.402 1 98.56 137 ASN B N 1
ATOM 4661 C CA . ASN B 1 137 ? 16.469 11.336 -3.262 1 98.56 137 ASN B CA 1
ATOM 4662 C C . ASN B 1 137 ? 15.828 12.719 -3.217 1 98.56 137 ASN B C 1
ATOM 4664 O O . ASN B 1 137 ? 15.578 13.258 -2.137 1 98.56 137 ASN B O 1
ATOM 4668 N N . ALA B 1 138 ? 15.633 13.289 -4.387 1 98.81 138 ALA B N 1
ATOM 4669 C CA . ALA B 1 138 ? 14.93 14.57 -4.426 1 98.81 138 ALA B CA 1
ATOM 4670 C C . ALA B 1 138 ? 13.508 14.438 -3.887 1 98.81 138 ALA B C 1
ATOM 4672 O O . ALA B 1 138 ? 13.039 15.289 -3.135 1 98.81 138 ALA B O 1
ATOM 4673 N N . ASP B 1 139 ? 12.812 13.352 -4.273 1 98.75 139 ASP B N 1
ATOM 4674 C CA . ASP B 1 139 ? 11.492 13.07 -3.729 1 98.75 139 ASP B CA 1
ATOM 4675 C C . ASP B 1 139 ? 11.539 12.93 -2.207 1 98.75 139 ASP B C 1
ATOM 4677 O O . ASP B 1 139 ? 10.656 13.43 -1.505 1 98.75 139 ASP B O 1
ATOM 4681 N N . PHE B 1 140 ? 12.578 12.273 -1.709 1 98.69 140 PHE B N 1
ATOM 4682 C CA . PHE B 1 140 ? 12.734 12.078 -0.273 1 98.69 140 PHE B CA 1
ATOM 4683 C C . PHE B 1 140 ? 12.906 13.406 0.443 1 98.69 140 PHE B C 1
ATOM 4685 O O . PHE B 1 140 ? 12.305 13.633 1.497 1 98.69 140 PHE B O 1
ATOM 4692 N N . CYS B 1 141 ? 13.711 14.188 -0.171 1 98.69 141 CYS B N 1
ATOM 4693 C CA . CYS B 1 141 ? 13.953 15.508 0.404 1 98.69 141 CYS B CA 1
ATOM 4694 C C . CYS B 1 141 ? 12.664 16.312 0.501 1 98.69 141 CYS B C 1
ATOM 4696 O O . CYS B 1 141 ? 12.352 16.875 1.553 1 98.69 141 CYS B O 1
ATOM 4698 N N . VAL B 1 142 ? 11.938 16.297 -0.526 1 98.56 142 VAL B N 1
ATOM 4699 C CA . VAL B 1 142 ? 10.719 17.094 -0.563 1 98.56 142 VAL B CA 1
ATOM 4700 C C . VAL B 1 142 ? 9.68 16.484 0.375 1 98.56 142 VAL B C 1
ATOM 4702 O O . VAL B 1 142 ? 8.844 17.203 0.934 1 98.56 142 VAL B O 1
ATOM 4705 N N . ALA B 1 143 ? 9.711 15.172 0.531 1 98.75 143 ALA B N 1
ATOM 4706 C CA . ALA B 1 143 ? 8.812 14.531 1.494 1 98.75 143 ALA B CA 1
ATOM 4707 C C . ALA B 1 143 ? 8.945 15.172 2.873 1 98.75 143 ALA B C 1
ATOM 4709 O O . ALA B 1 143 ? 7.953 15.367 3.574 1 98.75 143 ALA B O 1
ATOM 4710 N N . GLY B 1 144 ? 10.141 15.484 3.295 1 98.69 144 GLY B N 1
ATOM 4711 C CA . GLY B 1 144 ? 10.336 16.172 4.559 1 98.69 144 GLY B CA 1
ATOM 4712 C C . GLY B 1 144 ? 9.609 17.5 4.625 1 98.69 144 GLY B C 1
ATOM 4713 O O . GLY B 1 144 ? 8.992 17.828 5.645 1 98.69 144 GLY B O 1
ATOM 4714 N N . CYS B 1 145 ? 9.633 18.25 3.586 1 98.5 145 CYS B N 1
ATOM 4715 C CA . CYS B 1 145 ? 8.953 19.531 3.52 1 98.5 145 CYS B CA 1
ATOM 4716 C C . CYS B 1 145 ? 7.441 19.344 3.514 1 98.5 145 CYS B C 1
ATOM 4718 O O . CYS B 1 145 ? 6.711 20.156 4.094 1 98.5 145 CYS B O 1
ATOM 4720 N N . LEU B 1 146 ? 7 18.328 2.816 1 98.81 146 LEU B N 1
ATOM 4721 C CA . LEU B 1 146 ? 5.562 18.078 2.754 1 98.81 146 LEU B CA 1
ATOM 4722 C C . LEU B 1 146 ? 5.027 17.641 4.109 1 98.81 146 LEU B C 1
ATOM 4724 O O . LEU B 1 146 ? 3.891 17.953 4.465 1 98.81 146 LEU B O 1
ATOM 4728 N N . ILE B 1 147 ? 5.832 16.859 4.863 1 98.81 147 ILE B N 1
ATOM 4729 C CA . ILE B 1 147 ? 5.477 16.547 6.242 1 98.81 147 ILE B CA 1
ATOM 4730 C C . ILE B 1 147 ? 5.289 17.844 7.039 1 98.81 147 ILE B C 1
ATOM 4732 O O . ILE B 1 147 ? 4.293 18 7.746 1 98.81 147 ILE B O 1
ATOM 4736 N N . ALA B 1 148 ? 6.18 18.719 6.879 1 98.5 148 ALA B N 1
ATOM 4737 C CA . ALA B 1 148 ? 6.078 20.016 7.559 1 98.5 148 ALA B CA 1
ATOM 4738 C C . ALA B 1 148 ? 4.816 20.766 7.129 1 98.5 148 ALA B C 1
ATOM 4740 O O . ALA B 1 148 ? 4.148 21.391 7.953 1 98.5 148 ALA B O 1
ATOM 4741 N N . TYR B 1 149 ? 4.543 20.734 5.852 1 98.06 149 TYR B N 1
ATOM 4742 C CA . TYR B 1 149 ? 3.32 21.344 5.344 1 98.06 149 TYR B CA 1
ATOM 4743 C C . TYR B 1 149 ? 2.098 20.812 6.078 1 98.06 149 TYR B C 1
ATOM 4745 O O . TYR B 1 149 ? 1.153 21.547 6.352 1 98.06 149 TYR B O 1
ATOM 4753 N N . GLY B 1 150 ? 2.104 19.594 6.445 1 98 150 GLY B N 1
ATOM 4754 C CA . GLY B 1 150 ? 1.003 19.016 7.199 1 98 150 GLY B CA 1
ATOM 4755 C C . GLY B 1 150 ? 0.752 19.719 8.523 1 98 150 GLY B C 1
ATOM 4756 O O . GLY B 1 150 ? -0.398 19.906 8.922 1 98 150 GLY B O 1
ATOM 4757 N N . ALA B 1 151 ? 1.797 20.062 9.188 1 97.5 151 ALA B N 1
ATOM 4758 C CA . ALA B 1 151 ? 1.658 20.766 10.461 1 97.5 151 ALA B CA 1
ATOM 4759 C C . ALA B 1 151 ? 1.062 22.156 10.25 1 97.5 151 ALA B C 1
ATOM 4761 O O . ALA B 1 151 ? 0.375 22.672 11.133 1 97.5 151 ALA B O 1
ATOM 4762 N N . LEU B 1 152 ? 1.226 22.719 9.109 1 96.19 152 LEU B N 1
ATOM 4763 C CA . LEU B 1 152 ? 0.869 24.094 8.82 1 96.19 152 LEU B CA 1
ATOM 4764 C C . LEU B 1 152 ? -0.382 24.172 7.957 1 96.19 152 LEU B C 1
ATOM 4766 O O . LEU B 1 152 ? -0.803 25.266 7.559 1 96.19 152 LEU B O 1
ATOM 4770 N N . LEU B 1 153 ? -0.938 23.109 7.688 1 97 153 LEU B N 1
ATOM 4771 C CA . LEU B 1 153 ? -2.023 22.984 6.723 1 97 153 LEU B CA 1
ATOM 4772 C C . LEU B 1 153 ? -3.127 24 7.02 1 97 153 LEU B C 1
ATOM 4774 O O . LEU B 1 153 ? -3.633 24.062 8.141 1 97 153 LEU B O 1
ATOM 4778 N N . GLY B 1 154 ? -3.465 24.781 5.98 1 94.94 154 GLY B N 1
ATOM 4779 C CA . GLY B 1 154 ? -4.578 25.719 6.062 1 94.94 154 GLY B CA 1
ATOM 4780 C C . GLY B 1 154 ? -4.223 27.016 6.766 1 94.94 154 GLY B C 1
ATOM 4781 O O . GLY B 1 154 ? -5.078 27.875 6.945 1 94.94 154 GLY B O 1
ATOM 4782 N N . LYS B 1 155 ? -2.957 27.234 7.133 1 93.88 155 LYS B N 1
ATOM 4783 C CA . LYS B 1 155 ? -2.617 28.375 7.973 1 93.88 155 LYS B CA 1
ATOM 4784 C C . LYS B 1 155 ? -1.567 29.266 7.301 1 93.88 155 LYS B C 1
ATOM 4786 O O . LYS B 1 155 ? -1.197 30.312 7.832 1 93.88 155 LYS B O 1
ATOM 4791 N N . VAL B 1 156 ? -1.136 28.812 6.16 1 93.19 156 VAL B N 1
ATOM 4792 C CA . VAL B 1 156 ? -0.048 29.547 5.516 1 93.19 156 VAL B CA 1
ATOM 4793 C C . VAL B 1 156 ? -0.419 29.844 4.066 1 93.19 156 VAL B C 1
ATOM 4795 O O . VAL B 1 156 ? -1.271 29.172 3.48 1 93.19 156 VAL B O 1
ATOM 4798 N N . SER B 1 157 ? 0.182 30.906 3.539 1 93 157 SER B N 1
ATOM 4799 C CA . SER B 1 157 ? -0.028 31.266 2.145 1 93 157 SER B CA 1
ATOM 4800 C C . SER B 1 157 ? 0.856 30.453 1.214 1 93 157 SER B C 1
ATOM 4802 O O . SER B 1 157 ? 1.83 29.844 1.656 1 93 157 SER B O 1
ATOM 4804 N N . PRO B 1 158 ? 0.52 30.391 -0.107 1 94.25 158 PRO B N 1
ATOM 4805 C CA . PRO B 1 158 ? 1.374 29.656 -1.043 1 94.25 158 PRO B CA 1
ATOM 4806 C C . PRO B 1 158 ? 2.785 30.234 -1.13 1 94.25 158 PRO B C 1
ATOM 4808 O O . PRO B 1 158 ? 3.748 29.484 -1.336 1 94.25 158 PRO B O 1
ATOM 4811 N N . VAL B 1 159 ? 2.916 31.547 -0.978 1 93.31 159 VAL B N 1
ATOM 4812 C CA . VAL B 1 159 ? 4.234 32.156 -1.001 1 93.31 159 VAL B CA 1
ATOM 4813 C C . VAL B 1 159 ? 5.047 31.703 0.205 1 93.31 159 VAL B C 1
ATOM 4815 O O . VAL B 1 159 ? 6.227 31.359 0.073 1 93.31 159 VAL B O 1
ATOM 4818 N N . GLN B 1 160 ? 4.441 31.719 1.354 1 93.44 160 GLN B N 1
ATOM 4819 C CA . GLN B 1 160 ? 5.105 31.234 2.561 1 93.44 160 GLN B CA 1
ATOM 4820 C C . GLN B 1 160 ? 5.531 29.781 2.414 1 93.44 160 GLN B C 1
ATOM 4822 O O . GLN B 1 160 ? 6.617 29.406 2.859 1 93.44 160 GLN B O 1
ATOM 4827 N N . LEU B 1 161 ? 4.703 28.984 1.834 1 95.25 161 LEU B N 1
ATOM 4828 C CA . LEU B 1 161 ? 5.016 27.562 1.63 1 95.25 161 LEU B CA 1
ATOM 4829 C C . LEU B 1 161 ? 6.254 27.406 0.758 1 95.25 161 LEU B C 1
ATOM 4831 O O . LEU B 1 161 ? 7.094 26.547 1.019 1 95.25 161 LEU B O 1
ATOM 4835 N N . LEU B 1 162 ? 6.316 28.172 -0.283 1 95.75 162 LEU B N 1
ATOM 4836 C CA . LEU B 1 162 ? 7.477 28.109 -1.164 1 95.75 162 LEU B CA 1
ATOM 4837 C C . LEU B 1 162 ? 8.742 28.516 -0.421 1 95.75 162 LEU B C 1
ATOM 4839 O O . LEU B 1 162 ? 9.789 27.875 -0.571 1 95.75 162 LEU B O 1
ATOM 4843 N N . VAL B 1 163 ? 8.672 29.531 0.388 1 94.19 163 VAL B N 1
ATOM 4844 C CA . VAL B 1 163 ? 9.828 30 1.149 1 94.19 163 VAL B CA 1
ATOM 4845 C C . VAL B 1 163 ? 10.242 28.938 2.164 1 94.19 163 VAL B C 1
ATOM 4847 O O . VAL B 1 163 ? 11.43 28.641 2.307 1 94.19 163 VAL B O 1
ATOM 4850 N N . LEU B 1 164 ? 9.258 28.422 2.842 1 95.44 164 LEU B N 1
ATOM 4851 C CA . LEU B 1 164 ? 9.531 27.359 3.801 1 95.44 164 LEU B CA 1
ATOM 4852 C C . LEU B 1 164 ? 10.164 26.156 3.109 1 95.44 164 LEU B C 1
ATOM 4854 O O . LEU B 1 164 ? 11.008 25.469 3.693 1 95.44 164 LEU B O 1
ATOM 4858 N N . THR B 1 165 ? 9.758 25.859 1.901 1 97.38 165 THR B N 1
ATOM 4859 C CA . THR B 1 165 ? 10.312 24.75 1.131 1 97.38 165 THR B CA 1
ATOM 4860 C C . THR B 1 165 ? 11.758 25.031 0.747 1 97.38 165 THR B C 1
ATOM 4862 O O . THR B 1 165 ? 12.609 24.125 0.815 1 97.38 165 THR B O 1
ATOM 4865 N N . LEU B 1 166 ? 12.055 26.266 0.334 1 97.25 166 LEU B N 1
ATOM 4866 C CA . LEU B 1 166 ? 13.422 26.641 -0.005 1 97.25 166 LEU B CA 1
ATOM 4867 C C . LEU B 1 166 ? 14.367 26.375 1.164 1 97.25 166 LEU B C 1
ATOM 4869 O O . LEU B 1 166 ? 15.422 25.75 0.992 1 97.25 166 LEU B O 1
ATOM 4873 N N . PHE B 1 167 ? 14 26.812 2.326 1 97.12 167 PHE B N 1
ATOM 4874 C CA . PHE B 1 167 ? 14.844 26.641 3.504 1 97.12 167 PHE B CA 1
ATOM 4875 C C . PHE B 1 167 ? 14.836 25.188 3.979 1 97.12 167 PHE B C 1
ATOM 4877 O O . PHE B 1 167 ? 15.867 24.672 4.41 1 97.12 167 PHE B O 1
ATOM 4884 N N . GLY B 1 168 ? 13.633 24.609 3.926 1 98.12 168 GLY B N 1
ATOM 4885 C CA . GLY B 1 168 ? 13.523 23.219 4.34 1 98.12 168 GLY B CA 1
ATOM 4886 C C . GLY B 1 168 ? 14.422 22.281 3.543 1 98.12 168 GLY B C 1
ATOM 4887 O O . GLY B 1 168 ? 15.117 21.438 4.117 1 98.12 168 GLY B O 1
ATOM 4888 N N . VAL B 1 169 ? 14.391 22.422 2.238 1 98.69 169 VAL B N 1
ATOM 4889 C CA . VAL B 1 169 ? 15.219 21.609 1.356 1 98.69 169 VAL B CA 1
ATOM 4890 C C . VAL B 1 169 ? 16.688 21.859 1.656 1 98.69 169 VAL B C 1
ATOM 4892 O O . VAL B 1 169 ? 17.5 20.922 1.663 1 98.69 169 VAL B O 1
ATOM 4895 N N . THR B 1 170 ? 17.078 23.094 1.919 1 98.31 170 THR B N 1
ATOM 4896 C CA . THR B 1 170 ? 18.469 23.453 2.225 1 98.31 170 THR B CA 1
ATOM 4897 C C . THR B 1 170 ? 18.922 22.781 3.521 1 98.31 170 THR B C 1
ATOM 4899 O O . THR B 1 170 ? 19.969 22.156 3.568 1 98.31 170 THR B O 1
ATOM 4902 N N . LEU B 1 171 ? 18.125 22.938 4.527 1 98.44 171 LEU B N 1
ATOM 4903 C CA . LEU B 1 171 ? 18.438 22.328 5.82 1 98.44 171 LEU B CA 1
ATOM 4904 C C . LEU B 1 171 ? 18.5 20.812 5.711 1 98.44 171 LEU B C 1
ATOM 4906 O O . LEU B 1 171 ? 19.359 20.172 6.316 1 98.44 171 LEU B O 1
ATOM 4910 N N . PHE B 1 172 ? 17.578 20.234 4.977 1 98.75 172 PHE B N 1
ATOM 4911 C CA . PHE B 1 172 ? 17.547 18.797 4.754 1 98.75 172 PHE B CA 1
ATOM 4912 C C . PHE B 1 172 ? 18.844 18.312 4.133 1 98.75 172 PHE B C 1
ATOM 4914 O O . PHE B 1 172 ? 19.438 17.328 4.586 1 98.75 172 PHE B O 1
ATOM 4921 N N . ALA B 1 173 ? 19.281 18.984 3.072 1 98.69 173 ALA B N 1
ATOM 4922 C CA . ALA B 1 173 ? 20.484 18.562 2.361 1 98.69 173 ALA B CA 1
ATOM 4923 C C . ALA B 1 173 ? 21.703 18.594 3.277 1 98.69 173 ALA B C 1
ATOM 4925 O O . ALA B 1 173 ? 22.562 17.719 3.207 1 98.69 173 ALA B O 1
ATOM 4926 N N . VAL B 1 174 ? 21.734 19.578 4.156 1 98.44 174 VAL B N 1
ATOM 4927 C CA . VAL B 1 174 ? 22.875 19.719 5.062 1 98.44 174 VAL B CA 1
ATOM 4928 C C . VAL B 1 174 ? 22.844 18.609 6.109 1 98.44 174 VAL B C 1
ATOM 4930 O O . VAL B 1 174 ? 23.844 17.922 6.328 1 98.44 174 VAL B O 1
ATOM 4933 N N . GLU B 1 175 ? 21.719 18.453 6.754 1 98.75 175 GLU B N 1
ATOM 4934 C CA . GLU B 1 175 ? 21.672 17.438 7.801 1 98.75 175 GLU B CA 1
ATOM 4935 C C . GLU B 1 175 ? 21.812 16.031 7.215 1 98.75 175 GLU B C 1
ATOM 4937 O O . GLU B 1 175 ? 22.406 15.148 7.836 1 98.75 175 GLU B O 1
ATOM 4942 N N . GLU B 1 176 ? 21.219 15.812 6.035 1 98.69 176 GLU B N 1
ATOM 4943 C CA . GLU B 1 176 ? 21.391 14.539 5.344 1 98.69 176 GLU B CA 1
ATOM 4944 C C . GLU B 1 176 ? 22.875 14.227 5.141 1 98.69 176 GLU B C 1
ATOM 4946 O O . GLU B 1 176 ? 23.312 13.094 5.348 1 98.69 176 GLU B O 1
ATOM 4951 N N . TYR B 1 177 ? 23.656 15.227 4.688 1 98.38 177 TYR B N 1
ATOM 4952 C CA . TYR B 1 177 ? 25.094 15.07 4.484 1 98.38 177 TYR B CA 1
ATOM 4953 C C . TYR B 1 177 ? 25.781 14.727 5.797 1 98.38 177 TYR B C 1
ATOM 4955 O O . TYR B 1 177 ? 26.641 13.828 5.84 1 98.38 177 TYR B O 1
ATOM 4963 N N . ILE B 1 178 ? 25.453 15.414 6.855 1 98.75 178 ILE B N 1
ATOM 4964 C CA . ILE B 1 178 ? 26.047 15.156 8.164 1 98.75 178 ILE B CA 1
ATOM 4965 C C . ILE B 1 178 ? 25.719 13.734 8.602 1 98.75 178 ILE B C 1
ATOM 4967 O O . ILE B 1 178 ? 26.625 12.992 9.016 1 98.75 178 ILE B O 1
ATOM 4971 N N . ILE B 1 179 ? 24.531 13.297 8.469 1 98.81 179 ILE B N 1
ATOM 4972 C CA . ILE B 1 179 ? 24.016 12.031 8.992 1 98.81 179 ILE B CA 1
ATOM 4973 C C . ILE B 1 179 ? 24.578 10.875 8.172 1 98.81 179 ILE B C 1
ATOM 4975 O O . ILE B 1 179 ? 25.125 9.914 8.719 1 98.81 179 ILE B O 1
ATOM 4979 N N . LEU B 1 180 ? 24.5 10.992 6.84 1 98.12 180 LEU B N 1
ATOM 4980 C CA . LEU B 1 180 ? 24.812 9.852 5.992 1 98.12 180 LEU B CA 1
ATOM 4981 C C . LEU B 1 180 ? 26.297 9.812 5.652 1 98.12 180 LEU B C 1
ATOM 4983 O O . LEU B 1 180 ? 26.906 8.742 5.574 1 98.12 180 LEU B O 1
ATOM 4987 N N . ASP B 1 181 ? 26.875 10.992 5.43 1 96.69 181 ASP B N 1
ATOM 4988 C CA . ASP B 1 181 ? 28.25 11.016 4.934 1 96.69 181 ASP B CA 1
ATOM 4989 C C . ASP B 1 181 ? 29.25 11.203 6.078 1 96.69 181 ASP B C 1
ATOM 4991 O O . ASP B 1 181 ? 30.25 10.492 6.168 1 96.69 181 ASP B O 1
ATOM 4995 N N . LEU B 1 182 ? 29.016 12.117 6.957 1 97.62 182 LEU B N 1
ATOM 4996 C CA . LEU B 1 182 ? 29.969 12.414 8.008 1 97.62 182 LEU B CA 1
ATOM 4997 C C . LEU B 1 182 ? 29.859 11.414 9.156 1 97.62 182 LEU B C 1
ATOM 4999 O O . LEU B 1 182 ? 30.859 10.859 9.602 1 97.62 182 LEU B O 1
ATOM 5003 N N . LEU B 1 183 ? 28.641 11.164 9.594 1 98.5 183 LEU B N 1
ATOM 5004 C CA . LEU B 1 183 ? 28.438 10.234 10.703 1 98.5 183 LEU B CA 1
ATOM 5005 C C . LEU B 1 183 ? 28.344 8.797 10.195 1 98.5 183 LEU B C 1
ATOM 5007 O O . LEU B 1 183 ? 28.438 7.852 10.984 1 98.5 183 LEU B O 1
ATOM 5011 N N . HIS B 1 184 ? 28.125 8.641 8.914 1 98.31 184 HIS B N 1
ATOM 5012 C CA . HIS B 1 184 ? 28.078 7.336 8.258 1 98.31 184 HIS B CA 1
ATOM 5013 C C . HIS B 1 184 ? 26.953 6.473 8.836 1 98.31 184 HIS B C 1
ATOM 5015 O O . HIS B 1 184 ? 27.125 5.266 9.023 1 98.31 184 HIS B O 1
ATOM 5021 N N . ALA B 1 185 ? 25.875 7.129 9.273 1 98.62 185 ALA B N 1
ATOM 5022 C CA . ALA B 1 185 ? 24.688 6.41 9.734 1 98.62 185 ALA B CA 1
ATOM 5023 C C . ALA B 1 185 ? 23.875 5.871 8.562 1 98.62 185 ALA B C 1
ATOM 5025 O O . ALA B 1 185 ? 23.891 6.457 7.473 1 98.62 185 ALA B O 1
ATOM 5026 N N . ARG B 1 186 ? 23.219 4.723 8.773 1 98.56 186 ARG B N 1
ATOM 5027 C CA . ARG B 1 186 ? 22.297 4.152 7.801 1 98.56 186 ARG B CA 1
ATOM 5028 C C . ARG B 1 186 ? 20.859 4.605 8.07 1 98.56 186 ARG B C 1
ATOM 5030 O O . ARG B 1 186 ? 20.406 4.59 9.211 1 98.56 186 ARG B O 1
ATOM 5037 N N . ASP B 1 187 ? 20.172 5.051 7.051 1 98.62 187 ASP B N 1
ATOM 5038 C CA . ASP B 1 187 ? 18.812 5.562 7.18 1 98.62 187 ASP B CA 1
ATOM 5039 C C . ASP B 1 187 ? 18.078 5.508 5.84 1 98.62 187 ASP B C 1
ATOM 5041 O O . ASP B 1 187 ? 17.5 6.508 5.398 1 98.62 187 ASP B O 1
ATOM 5045 N N . ALA B 1 188 ? 18.078 4.355 5.199 1 96.19 188 ALA B N 1
ATOM 5046 C CA . ALA B 1 188 ? 17.578 4.211 3.838 1 96.19 188 ALA B CA 1
ATOM 5047 C C . ALA B 1 188 ? 16.109 4.633 3.746 1 96.19 188 ALA B C 1
ATOM 5049 O O . ALA B 1 188 ? 15.711 5.285 2.779 1 96.19 188 ALA B O 1
ATOM 5050 N N . GLY B 1 189 ? 15.281 4.336 4.719 1 98.12 189 GLY B N 1
ATOM 5051 C CA . GLY B 1 189 ? 13.875 4.695 4.703 1 98.12 189 GLY B CA 1
ATOM 5052 C C . GLY B 1 189 ? 13.602 6.059 5.305 1 98.12 189 GLY B C 1
ATOM 5053 O O . GLY B 1 189 ? 12.469 6.543 5.27 1 98.12 189 GLY B O 1
ATOM 5054 N N . GLY B 1 190 ? 14.555 6.664 5.93 1 98.75 190 GLY B N 1
ATOM 5055 C CA . GLY B 1 190 ? 14.508 8.07 6.297 1 98.75 190 GLY B CA 1
ATOM 5056 C C . GLY B 1 190 ? 13.75 8.328 7.582 1 98.75 190 GLY B C 1
ATOM 5057 O O . GLY B 1 190 ? 13.055 9.336 7.711 1 98.75 190 GLY B O 1
ATOM 5058 N N . SER B 1 191 ? 13.75 7.379 8.562 1 98.94 191 SER B N 1
ATOM 5059 C CA . SER B 1 191 ? 13.133 7.684 9.852 1 98.94 191 SER B CA 1
ATOM 5060 C C . SER B 1 191 ? 13.711 8.969 10.445 1 98.94 191 SER B C 1
ATOM 5062 O O . SER B 1 191 ? 12.969 9.773 11.016 1 98.94 191 SER B O 1
ATOM 5064 N N . MET B 1 192 ? 15.062 9.109 10.25 1 98.88 192 MET B N 1
ATOM 5065 C CA . MET B 1 192 ? 15.734 10.266 10.82 1 98.88 192 MET B CA 1
ATOM 5066 C C . MET B 1 192 ? 15.742 11.43 9.828 1 98.88 192 MET B C 1
ATOM 5068 O O . MET B 1 192 ? 15.039 12.422 10.031 1 98.88 192 MET B O 1
ATOM 5072 N N . VAL B 1 193 ? 16.328 11.242 8.695 1 98.88 193 VAL B N 1
ATOM 5073 C CA . VAL B 1 193 ? 16.625 12.32 7.762 1 98.88 193 VAL B CA 1
ATOM 5074 C C . VAL B 1 193 ? 15.328 12.922 7.23 1 98.88 193 VAL B C 1
ATOM 5076 O O . VAL B 1 193 ? 15.258 14.125 6.969 1 98.88 193 VAL B O 1
ATOM 5079 N N . ILE B 1 194 ? 14.336 12.094 7.059 1 98.94 194 ILE B N 1
ATOM 5080 C CA . ILE B 1 194 ? 13.109 12.578 6.434 1 98.94 194 ILE B CA 1
ATOM 5081 C C . ILE B 1 194 ? 12.055 12.852 7.508 1 98.94 194 ILE B C 1
ATOM 5083 O O . ILE B 1 194 ? 11.656 14 7.723 1 98.94 194 ILE B O 1
ATOM 5087 N N . HIS B 1 195 ? 11.664 11.82 8.25 1 98.94 195 HIS B N 1
ATOM 5088 C CA . HIS B 1 195 ? 10.453 11.883 9.07 1 98.94 195 HIS B CA 1
ATOM 5089 C C . HIS B 1 195 ? 10.695 12.672 10.352 1 98.94 195 HIS B C 1
ATOM 5091 O O . HIS B 1 195 ? 9.891 13.531 10.719 1 98.94 195 HIS B O 1
ATOM 5097 N N . ALA B 1 196 ? 11.781 12.32 11.086 1 98.94 196 ALA B N 1
ATOM 5098 C CA . ALA B 1 196 ? 12.086 13.109 12.281 1 98.94 196 ALA B CA 1
ATOM 5099 C C . ALA B 1 196 ? 12.375 14.562 11.922 1 98.94 196 ALA B C 1
ATOM 5101 O O . ALA B 1 196 ? 11.805 15.477 12.516 1 98.94 196 ALA B O 1
ATOM 5102 N N . PHE B 1 197 ? 13.258 14.789 10.961 1 98.94 197 PHE B N 1
ATOM 5103 C CA . PHE B 1 197 ? 13.562 16.141 10.523 1 98.94 197 PHE B CA 1
ATOM 5104 C C . PHE B 1 197 ? 12.297 16.875 10.102 1 98.94 197 PHE B C 1
ATOM 5106 O O . PHE B 1 197 ? 11.984 17.953 10.625 1 98.94 197 PHE B O 1
ATOM 5113 N N . GLY B 1 198 ? 11.555 16.297 9.133 1 98.88 198 GLY B N 1
ATOM 5114 C CA . GLY B 1 198 ? 10.359 16.953 8.609 1 98.88 198 GLY B CA 1
ATOM 5115 C C . GLY B 1 198 ? 9.312 17.219 9.68 1 98.88 198 GLY B C 1
ATOM 5116 O O . GLY B 1 198 ? 8.664 18.266 9.672 1 98.88 198 GLY B O 1
ATOM 5117 N N . GLY B 1 199 ? 9.117 16.219 10.57 1 98.88 199 GLY B N 1
ATOM 5118 C CA . GLY B 1 199 ? 8.164 16.375 11.656 1 98.88 199 GLY B CA 1
ATOM 5119 C C . GLY B 1 199 ? 8.508 17.531 12.586 1 98.88 199 GLY B C 1
ATOM 5120 O O . GLY B 1 199 ? 7.684 18.406 12.82 1 98.88 199 GLY B O 1
ATOM 5121 N N . TYR B 1 200 ? 9.711 17.547 13.055 1 98.81 200 TYR B N 1
ATOM 5122 C CA . TYR B 1 200 ? 10.102 18.562 14.008 1 98.81 200 TYR B CA 1
ATOM 5123 C C . TYR B 1 200 ? 10.273 19.922 13.32 1 98.81 200 TYR B C 1
ATOM 5125 O O . TYR B 1 200 ? 10.008 20.969 13.922 1 98.81 200 TYR B O 1
ATOM 5133 N N . TYR B 1 201 ? 10.703 19.922 12.078 1 98.69 201 TYR B N 1
ATOM 5134 C CA . TYR B 1 201 ? 10.758 21.156 11.289 1 98.69 201 TYR B CA 1
ATOM 5135 C C . TYR B 1 201 ? 9.383 21.812 11.195 1 98.69 201 TYR B C 1
ATOM 5137 O O . TYR B 1 201 ? 9.234 23 11.492 1 98.69 201 TYR B O 1
ATOM 5145 N N . GLY B 1 202 ? 8.344 21 10.828 1 98.19 202 GLY B N 1
ATOM 5146 C CA . GLY B 1 202 ? 6.984 21.516 10.734 1 98.19 202 GLY B CA 1
ATOM 5147 C C . GLY B 1 202 ? 6.426 21.969 12.07 1 98.19 202 GLY B C 1
ATOM 5148 O O . GLY B 1 202 ? 5.758 23 12.148 1 98.19 202 GLY B O 1
ATOM 5149 N N . LEU B 1 203 ? 6.676 21.234 13.109 1 98.06 203 LEU B N 1
ATOM 5150 C CA . LEU B 1 203 ? 6.168 21.562 14.438 1 98.06 203 LEU B CA 1
ATOM 5151 C C . LEU B 1 203 ? 6.805 22.844 14.953 1 98.06 203 LEU B C 1
ATOM 5153 O O . LEU B 1 203 ? 6.125 23.688 15.555 1 98.06 203 LEU B O 1
ATOM 5157 N N . ALA B 1 204 ? 8.109 22.984 14.742 1 97.69 204 ALA B N 1
ATOM 5158 C CA . ALA B 1 204 ? 8.797 24.188 15.172 1 97.69 204 ALA B CA 1
ATOM 5159 C C . ALA B 1 204 ? 8.25 25.422 14.453 1 97.69 204 ALA B C 1
ATOM 5161 O O . ALA B 1 204 ? 8.031 26.469 15.07 1 97.69 204 ALA B O 1
ATOM 5162 N N . ILE B 1 205 ? 8.047 25.312 13.172 1 96.38 205 ILE B N 1
ATOM 5163 C CA . ILE B 1 205 ? 7.488 26.438 12.422 1 96.38 205 ILE B CA 1
ATOM 5164 C C . ILE B 1 205 ? 6.082 26.75 12.93 1 96.38 205 ILE B C 1
ATOM 5166 O O . ILE B 1 205 ? 5.715 27.922 13.086 1 96.38 205 ILE B O 1
ATOM 5170 N N . SER B 1 206 ? 5.285 25.672 13.109 1 95.19 206 SER B N 1
ATOM 5171 C CA . SER B 1 206 ? 3.934 25.859 13.625 1 95.19 206 SER B CA 1
ATOM 5172 C C . SER B 1 206 ? 3.951 26.594 14.961 1 95.19 206 SER B C 1
ATOM 5174 O O . SER B 1 206 ? 3.068 27.422 15.234 1 95.19 206 SER B O 1
ATOM 5176 N N . TRP B 1 207 ? 4.914 26.328 15.789 1 94.25 207 TRP B N 1
ATOM 5177 C CA . TRP B 1 207 ? 5.047 26.984 17.094 1 94.25 207 TRP B CA 1
ATOM 5178 C C . TRP B 1 207 ? 5.375 28.469 16.922 1 94.25 207 TRP B C 1
ATOM 5180 O O . TRP B 1 207 ? 4.785 29.312 17.609 1 94.25 207 TRP B O 1
ATOM 5190 N N . VAL B 1 208 ? 6.242 28.75 16.031 1 92.12 208 VAL B N 1
ATOM 5191 C CA . VAL B 1 208 ? 6.656 30.125 15.781 1 92.12 208 VAL B CA 1
ATOM 5192 C C . VAL B 1 208 ? 5.504 30.906 15.156 1 92.12 208 VAL B C 1
ATOM 5194 O O . VAL B 1 208 ? 5.32 32.094 15.438 1 92.12 208 VAL B O 1
ATOM 5197 N N . LEU B 1 209 ? 4.703 30.219 14.352 1 89.75 209 LEU B N 1
ATOM 5198 C CA . LEU B 1 209 ? 3.602 30.844 13.641 1 89.75 209 LEU B CA 1
ATOM 5199 C C . LEU B 1 209 ? 2.316 30.781 14.461 1 89.75 209 LEU B C 1
ATOM 5201 O O . LEU B 1 209 ? 1.222 30.969 13.922 1 89.75 209 LEU B O 1
ATOM 5205 N N . TYR B 1 210 ? 2.43 30.609 15.664 1 90.69 210 TYR B N 1
ATOM 5206 C CA . TYR B 1 210 ? 1.229 30.5 16.484 1 90.69 210 TYR B CA 1
ATOM 5207 C C . TYR B 1 210 ? 0.233 31.594 16.156 1 90.69 210 TYR B C 1
ATOM 5209 O O . TYR B 1 210 ? 0.61 32.75 16.016 1 90.69 210 TYR B O 1
ATOM 5217 N N . ARG B 1 211 ? -0.995 31.219 16.016 1 89.88 211 ARG B N 1
ATOM 5218 C CA . ARG B 1 211 ? -2.09 32.125 15.68 1 89.88 211 ARG B CA 1
ATOM 5219 C C . ARG B 1 211 ? -3.096 32.219 16.828 1 89.88 211 ARG B C 1
ATOM 5221 O O . ARG B 1 211 ? -3.965 31.344 16.969 1 89.88 211 ARG B O 1
ATOM 5228 N N . PRO B 1 212 ? -3.141 33.281 17.5 1 88.38 212 PRO B N 1
ATOM 5229 C CA . PRO B 1 212 ? -3.947 33.406 18.719 1 88.38 212 PRO B CA 1
ATOM 5230 C C . PRO B 1 212 ? -5.449 33.406 18.438 1 88.38 212 PRO B C 1
ATOM 5232 O O . PRO B 1 212 ? -6.242 33 19.281 1 88.38 212 PRO B O 1
ATOM 5235 N N . ASN B 1 213 ? -5.82 33.875 17.203 1 89.31 213 ASN B N 1
ATOM 5236 C CA . ASN B 1 213 ? -7.246 33.969 16.906 1 89.31 213 ASN B CA 1
ATOM 5237 C C . ASN B 1 213 ? -7.699 32.875 15.945 1 89.31 213 ASN B C 1
ATOM 5239 O O . ASN B 1 213 ? -8.625 33.094 15.156 1 89.31 213 ASN B O 1
ATOM 5243 N N . LEU B 1 214 ? -7.055 31.797 16 1 89.69 214 LEU B N 1
ATOM 5244 C CA . LEU B 1 214 ? -7.383 30.688 15.109 1 89.69 214 LEU B CA 1
ATOM 5245 C C . LEU B 1 214 ? -8.773 30.141 15.398 1 89.69 214 LEU B C 1
ATOM 5247 O O . LEU B 1 214 ? -9.375 29.484 14.555 1 89.69 214 LEU B O 1
ATOM 5251 N N . ASN B 1 215 ? -9.242 30.469 16.594 1 84.19 215 ASN B N 1
ATOM 5252 C CA . ASN B 1 215 ? -10.594 30.062 16.953 1 84.19 215 ASN B CA 1
ATOM 5253 C C . ASN B 1 215 ? -11.633 30.688 16.031 1 84.19 215 ASN B C 1
ATOM 5255 O O . ASN B 1 215 ? -12.742 30.156 15.906 1 84.19 215 ASN B O 1
ATOM 5259 N N . LEU B 1 216 ? -11.352 31.75 15.391 1 82.56 216 LEU B N 1
ATOM 5260 C CA . LEU B 1 216 ? -12.25 32.406 14.438 1 82.56 216 LEU B CA 1
ATOM 5261 C C . LEU B 1 216 ? -12.516 31.484 13.242 1 82.56 216 LEU B C 1
ATOM 5263 O O . LEU B 1 216 ? -13.523 31.656 12.539 1 82.56 216 LEU B O 1
ATOM 5267 N N . SER B 1 217 ? -11.688 30.531 13.047 1 83 217 SER B N 1
ATOM 5268 C CA . SER B 1 217 ? -11.812 29.594 11.938 1 83 217 SER B CA 1
ATOM 5269 C C . SER B 1 217 ? -12.023 28.172 12.438 1 83 217 SER B C 1
ATOM 5271 O O . SER B 1 217 ? -11.867 27.203 11.68 1 83 217 SER B O 1
ATOM 5273 N N . LYS B 1 218 ? -12.359 28.047 13.648 1 84.62 218 LYS B N 1
ATOM 5274 C CA . LYS B 1 218 ? -12.453 26.75 14.297 1 84.62 218 LYS B CA 1
ATOM 5275 C C . LYS B 1 218 ? -13.5 25.875 13.617 1 84.62 218 LYS B C 1
ATOM 5277 O O . LYS B 1 218 ? -13.328 24.656 13.531 1 84.62 218 LYS B O 1
ATOM 5282 N N . ARG B 1 219 ? -14.539 26.453 13.047 1 84.62 219 ARG B N 1
ATOM 5283 C CA . ARG B 1 219 ? -15.617 25.719 12.414 1 84.62 219 ARG B CA 1
ATOM 5284 C C . ARG B 1 219 ? -15.125 24.969 11.18 1 84.62 219 ARG B C 1
ATOM 5286 O O . ARG B 1 219 ? -15.711 23.969 10.781 1 84.62 219 ARG B O 1
ATOM 5293 N N . LEU B 1 220 ? -14.055 25.5 10.695 1 88.25 220 LEU B N 1
ATOM 5294 C CA . LEU B 1 220 ? -13.539 24.922 9.461 1 88.25 220 LEU B CA 1
ATOM 5295 C C . LEU B 1 220 ? -12.445 23.891 9.758 1 88.25 220 LEU B C 1
ATOM 5297 O O . LEU B 1 220 ? -12.031 23.156 8.867 1 88.25 220 LEU B O 1
ATOM 5301 N N . ASN B 1 221 ? -12.031 23.906 11.039 1 88 221 ASN B N 1
ATOM 5302 C CA . ASN B 1 221 ? -11.008 22.953 11.461 1 88 221 ASN B CA 1
ATOM 5303 C C . ASN B 1 221 ? -11.617 21.594 11.828 1 88 221 ASN B C 1
ATOM 5305 O O . ASN B 1 221 ? -11.625 21.203 13 1 88 221 ASN B O 1
ATOM 5309 N N . GLY B 1 222 ? -12.156 20.906 10.891 1 88.44 222 GLY B N 1
ATOM 5310 C CA . GLY B 1 222 ? -12.789 19.594 10.992 1 88.44 222 GLY B CA 1
ATOM 5311 C C . GLY B 1 222 ? -13.031 18.953 9.641 1 88.44 222 GLY B C 1
ATOM 5312 O O . GLY B 1 222 ? -12.641 19.5 8.602 1 88.44 222 GLY B O 1
ATOM 5313 N N . SER B 1 223 ? -13.586 17.766 9.719 1 90.5 223 SER B N 1
ATOM 5314 C CA . SER B 1 223 ? -13.805 17.047 8.477 1 90.5 223 SER B CA 1
ATOM 5315 C C . SER B 1 223 ? -15.297 16.844 8.203 1 90.5 223 SER B C 1
ATOM 5317 O O . SER B 1 223 ? -16.125 17.078 9.086 1 90.5 223 SER B O 1
ATOM 5319 N N . VAL B 1 224 ? -15.656 16.625 6.957 1 90.5 224 VAL B N 1
ATOM 5320 C CA . VAL B 1 224 ? -16.953 16.094 6.559 1 90.5 224 VAL B CA 1
ATOM 5321 C C . VAL B 1 224 ? -16.797 14.711 5.941 1 90.5 224 VAL B C 1
ATOM 5323 O O . VAL B 1 224 ? -15.672 14.289 5.641 1 90.5 224 VAL B O 1
ATOM 5326 N N . TYR B 1 225 ? -17.875 14 5.75 1 91.44 225 TYR B N 1
ATOM 5327 C CA . TYR B 1 225 ? -17.875 12.602 5.344 1 91.44 225 TYR B CA 1
ATOM 5328 C C . TYR B 1 225 ? -17.062 12.398 4.07 1 91.44 225 TYR B C 1
ATOM 5330 O O . TYR B 1 225 ? -16.156 11.57 4.035 1 91.44 225 TYR B O 1
ATOM 5338 N N . HIS B 1 226 ? -17.281 13.227 3.027 1 90.81 226 HIS B N 1
ATOM 5339 C CA . HIS B 1 226 ? -16.625 13.023 1.741 1 90.81 226 HIS B CA 1
ATOM 5340 C C . HIS B 1 226 ? -15.148 13.422 1.802 1 90.81 226 HIS B C 1
ATOM 5342 O O . HIS B 1 226 ? -14.312 12.82 1.125 1 90.81 226 HIS B O 1
ATOM 5348 N N . SER B 1 227 ? -14.836 14.5 2.566 1 93.62 227 SER B N 1
ATOM 5349 C CA . SER B 1 227 ? -13.438 14.906 2.666 1 93.62 227 SER B CA 1
ATOM 5350 C C . SER B 1 227 ? -12.586 13.82 3.314 1 93.62 227 SER B C 1
ATOM 5352 O O . SER B 1 227 ? -11.43 13.617 2.939 1 93.62 227 SER B O 1
ATOM 5354 N N . ASP B 1 228 ? -13.219 13.078 4.258 1 94.88 228 ASP B N 1
ATOM 5355 C CA . ASP B 1 228 ? -12.508 11.969 4.887 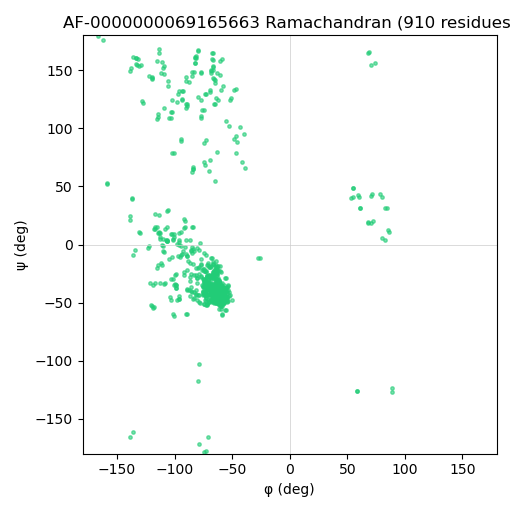1 94.88 228 ASP B CA 1
ATOM 5356 C C . ASP B 1 228 ? -12.32 10.812 3.906 1 94.88 228 ASP B C 1
ATOM 5358 O O . ASP B 1 228 ? -11.297 10.117 3.953 1 94.88 228 ASP B O 1
ATOM 5362 N N . VAL B 1 229 ? -13.289 10.562 3.08 1 94.81 229 VAL B N 1
ATOM 5363 C CA . VAL B 1 229 ? -13.156 9.516 2.068 1 94.81 229 VAL B CA 1
ATOM 5364 C C . VAL B 1 229 ? -12.031 9.883 1.1 1 94.81 229 VAL B C 1
ATOM 5366 O O . VAL B 1 229 ? -11.219 9.031 0.733 1 94.81 229 VAL B O 1
ATOM 5369 N N . PHE B 1 230 ? -11.906 11.18 0.708 1 95.56 230 PHE B N 1
ATOM 5370 C CA . PHE B 1 230 ? -10.82 11.641 -0.142 1 95.56 230 PHE B CA 1
ATOM 5371 C C . PHE B 1 230 ? -9.477 11.445 0.549 1 95.56 230 PHE B C 1
ATOM 5373 O O . PHE B 1 230 ? -8.5 11.016 -0.076 1 95.56 230 PHE B O 1
ATOM 5380 N N . ALA B 1 231 ? -9.477 11.773 1.794 1 97.44 231 ALA B N 1
ATOM 5381 C CA . ALA B 1 231 ? -8.227 11.641 2.545 1 97.44 231 ALA B CA 1
ATOM 5382 C C . ALA B 1 231 ? -7.777 10.188 2.604 1 97.44 231 ALA B C 1
ATOM 5384 O O . ALA B 1 231 ? -6.574 9.906 2.635 1 97.44 231 ALA B O 1
ATOM 5385 N N . MET B 1 232 ? -8.719 9.242 2.566 1 97.56 232 MET B N 1
ATOM 5386 C CA . MET B 1 232 ? -8.383 7.82 2.6 1 97.56 232 MET B CA 1
ATOM 5387 C C . MET B 1 232 ? -7.66 7.402 1.323 1 97.56 232 MET B C 1
ATOM 5389 O O . MET B 1 232 ? -6.867 6.457 1.333 1 97.56 232 MET B O 1
ATOM 5393 N N . ILE B 1 233 ? -7.898 8.078 0.219 1 97.5 233 ILE B N 1
ATOM 5394 C CA . ILE B 1 233 ? -7.129 7.82 -0.992 1 97.5 233 ILE B CA 1
ATOM 5395 C C . ILE B 1 233 ? -5.641 8.039 -0.712 1 97.5 233 ILE B C 1
ATOM 5397 O O . ILE B 1 233 ? -4.812 7.18 -1.025 1 97.5 233 ILE B O 1
ATOM 5401 N N . GLY B 1 234 ? -5.336 9.164 -0.084 1 98.44 234 GLY B N 1
ATOM 5402 C CA . GLY B 1 234 ? -3.955 9.445 0.279 1 98.44 234 GLY B CA 1
ATOM 5403 C C . GLY B 1 234 ? -3.371 8.422 1.238 1 98.44 234 GLY B C 1
ATOM 5404 O O . GLY B 1 234 ? -2.258 7.938 1.031 1 98.44 234 GLY B O 1
ATOM 5405 N N . THR B 1 235 ? -4.129 8.062 2.26 1 98.56 235 THR B N 1
ATOM 5406 C CA . THR B 1 235 ? -3.686 7.105 3.268 1 98.56 235 THR B CA 1
ATOM 5407 C C . THR B 1 235 ? -3.305 5.777 2.621 1 98.56 235 THR B C 1
ATOM 5409 O O . THR B 1 235 ? -2.229 5.234 2.887 1 98.56 235 THR B O 1
ATOM 5412 N N . LEU B 1 236 ? -4.121 5.273 1.746 1 98.56 236 LEU B N 1
ATOM 5413 C CA . LEU B 1 236 ? -3.912 3.947 1.171 1 98.56 236 LEU B CA 1
ATOM 5414 C C . LEU B 1 236 ? -2.734 3.955 0.203 1 98.56 236 LEU B C 1
ATOM 5416 O O . LEU B 1 236 ? -1.953 3 0.16 1 98.56 236 LEU B O 1
ATOM 5420 N N . PHE B 1 237 ? -2.553 5 -0.545 1 98.38 237 PHE B N 1
ATOM 5421 C CA . PHE B 1 237 ? -1.412 5.062 -1.45 1 98.38 237 PHE B CA 1
ATOM 5422 C C . PHE B 1 237 ? -0.11 5.203 -0.671 1 98.38 237 PHE B C 1
ATOM 5424 O O . PHE B 1 237 ? 0.923 4.664 -1.075 1 98.38 237 PHE B O 1
ATOM 5431 N N . LEU B 1 238 ? -0.143 5.953 0.392 1 98.69 238 LEU B N 1
ATOM 5432 C CA . LEU B 1 238 ? 1.036 6.004 1.249 1 98.69 238 LEU B CA 1
ATOM 5433 C C . LEU B 1 238 ? 1.329 4.637 1.853 1 98.69 238 LEU B C 1
ATOM 5435 O O . LEU B 1 238 ? 2.475 4.18 1.84 1 98.69 238 LEU B O 1
ATOM 5439 N N . TRP B 1 239 ? 0.317 4 2.328 1 98.62 239 TRP B N 1
ATOM 5440 C CA . TRP B 1 239 ? 0.467 2.713 2.996 1 98.62 239 TRP B CA 1
ATOM 5441 C C . TRP B 1 239 ? 1.012 1.661 2.035 1 98.62 239 TRP B C 1
ATOM 5443 O O . TRP B 1 239 ? 1.999 0.986 2.338 1 98.62 239 TRP B O 1
ATOM 5453 N N . MET B 1 240 ? 0.482 1.556 0.863 1 97.94 240 MET B N 1
ATOM 5454 C CA . MET B 1 240 ? 0.785 0.463 -0.057 1 97.94 240 MET B CA 1
ATOM 5455 C C . MET B 1 240 ? 2.172 0.635 -0.667 1 97.94 240 MET B C 1
ATOM 5457 O O . MET B 1 240 ? 2.848 -0.35 -0.969 1 97.94 240 MET B O 1
ATOM 5461 N N . PHE B 1 241 ? 2.594 1.891 -0.823 1 98.62 241 PHE B N 1
ATOM 5462 C CA . PHE B 1 241 ? 3.861 2.115 -1.507 1 98.62 241 PHE B CA 1
ATOM 5463 C C . PHE B 1 241 ? 4.977 2.387 -0.505 1 98.62 241 PHE B C 1
ATOM 5465 O O . PHE B 1 241 ? 6.117 2.648 -0.894 1 98.62 241 PHE B O 1
ATOM 5472 N N . TRP B 1 242 ? 4.688 2.258 0.763 1 98.81 242 TRP B N 1
ATOM 5473 C CA . TRP B 1 242 ? 5.703 2.529 1.774 1 98.81 242 TRP B CA 1
ATOM 5474 C C . TRP B 1 242 ? 6.84 1.516 1.691 1 98.81 242 TRP B C 1
ATOM 5476 O O . TRP B 1 242 ? 7.996 1.847 1.961 1 98.81 242 TRP B O 1
ATOM 5486 N N . PRO B 1 243 ? 6.613 0.218 1.357 1 98.81 243 PRO B N 1
ATOM 5487 C CA . PRO B 1 243 ? 7.738 -0.697 1.162 1 98.81 243 PRO B CA 1
ATOM 5488 C C . PRO B 1 243 ? 8.711 -0.213 0.091 1 98.81 243 PRO B C 1
ATOM 5490 O O . PRO B 1 243 ? 9.93 -0.365 0.243 1 98.81 243 PRO B O 1
ATOM 5493 N N . SER B 1 244 ? 8.172 0.379 -0.993 1 98.75 244 SER B N 1
ATOM 5494 C CA . SER B 1 244 ? 9.039 0.988 -1.997 1 98.75 244 SER B CA 1
ATOM 5495 C C . SER B 1 244 ? 9.812 2.17 -1.419 1 98.75 244 SER B C 1
ATOM 5497 O O . SER B 1 244 ? 11 2.344 -1.702 1 98.75 244 SER B O 1
ATOM 5499 N N . PHE B 1 245 ? 9.125 2.908 -0.63 1 98.81 245 PHE B N 1
ATOM 5500 C CA . PHE B 1 245 ? 9.727 4.094 -0.033 1 98.81 245 PHE B CA 1
ATOM 5501 C C . PHE B 1 245 ? 10.93 3.721 0.819 1 98.81 245 PHE B C 1
ATOM 5503 O O . PHE B 1 245 ? 12.016 4.281 0.648 1 98.81 245 PHE B O 1
ATOM 5510 N N . ASN B 1 246 ? 10.797 2.742 1.678 1 98.81 246 ASN B N 1
ATOM 5511 C CA . ASN B 1 246 ? 11.844 2.375 2.621 1 98.81 246 ASN B CA 1
ATOM 5512 C C . ASN B 1 246 ? 12.961 1.588 1.94 1 98.81 246 ASN B C 1
ATOM 5514 O O . ASN B 1 246 ? 14.07 1.486 2.473 1 98.81 246 ASN B O 1
ATOM 5518 N N . SER B 1 247 ? 12.742 1.021 0.743 1 98.56 247 SER B N 1
ATOM 5519 C CA . SER B 1 247 ? 13.742 0.142 0.135 1 98.56 247 SER B CA 1
ATOM 5520 C C . SER B 1 247 ? 14.391 0.801 -1.075 1 98.56 247 SER B C 1
ATOM 5522 O O . SER B 1 247 ? 15.383 0.296 -1.602 1 98.56 247 SER B O 1
ATOM 5524 N N . ALA B 1 248 ? 13.945 1.964 -1.497 1 97.81 248 ALA B N 1
ATOM 5525 C CA . ALA B 1 248 ? 14.242 2.525 -2.812 1 97.81 248 ALA B CA 1
ATOM 5526 C C . ALA B 1 248 ? 15.742 2.797 -2.965 1 97.81 248 ALA B C 1
ATOM 5528 O O . ALA B 1 248 ? 16.297 2.643 -4.055 1 97.81 248 ALA B O 1
ATOM 5529 N N . ILE B 1 249 ? 16.422 3.191 -1.874 1 96.31 249 ILE B N 1
ATOM 5530 C CA . ILE B 1 249 ? 17.812 3.59 -2.059 1 96.31 249 ILE B CA 1
ATOM 5531 C C . ILE B 1 249 ? 18.719 2.658 -1.268 1 96.31 249 ILE B C 1
ATOM 5533 O O . ILE B 1 249 ? 19.891 2.988 -1.008 1 96.31 249 ILE B O 1
ATOM 5537 N N . THR B 1 250 ? 18.156 1.514 -0.798 1 96.62 250 THR B N 1
ATOM 5538 C CA . THR B 1 250 ? 18.984 0.481 -0.2 1 96.62 250 THR B CA 1
ATOM 5539 C C . THR B 1 250 ? 19.906 -0.153 -1.25 1 96.62 250 THR B C 1
ATOM 5541 O O . THR B 1 250 ? 19.719 0.059 -2.449 1 96.62 250 THR B O 1
ATOM 5544 N N . ASP B 1 251 ? 20.891 -0.86 -0.762 1 92.88 251 ASP B N 1
ATOM 5545 C CA . ASP B 1 251 ? 21.719 -1.6 -1.7 1 92.88 251 ASP B CA 1
ATOM 5546 C C . ASP B 1 251 ? 20.906 -2.66 -2.443 1 92.88 251 ASP B C 1
ATOM 5548 O O . ASP B 1 251 ? 19.969 -3.232 -1.889 1 92.88 251 ASP B O 1
ATOM 5552 N N . HIS B 1 252 ? 21.312 -2.887 -3.67 1 94 252 HIS B N 1
ATOM 5553 C CA . HIS B 1 252 ? 20.625 -3.871 -4.496 1 94 252 HIS B CA 1
ATOM 5554 C C . HIS B 1 252 ? 20.688 -5.262 -3.871 1 94 252 HIS B C 1
ATOM 5556 O O . HIS B 1 252 ? 21.609 -5.559 -3.107 1 94 252 HIS B O 1
ATOM 5562 N N . GLY B 1 253 ? 19.781 -6.125 -4.246 1 95.81 253 GLY B N 1
ATOM 5563 C CA . GLY B 1 253 ? 19.812 -7.508 -3.805 1 95.81 253 GLY B CA 1
ATOM 5564 C C . GLY B 1 253 ? 19.062 -7.73 -2.5 1 95.81 253 GLY B C 1
ATOM 5565 O O . GLY B 1 253 ? 17.906 -7.352 -2.369 1 95.81 253 GLY B O 1
ATOM 5566 N N . ASP B 1 254 ? 19.75 -8.258 -1.556 1 96.94 254 ASP B N 1
ATOM 5567 C CA . ASP B 1 254 ? 19.109 -8.711 -0.323 1 96.94 254 ASP B CA 1
ATOM 5568 C C . ASP B 1 254 ? 18.609 -7.523 0.494 1 96.94 254 ASP B C 1
ATOM 5570 O O . ASP B 1 254 ? 17.547 -7.602 1.116 1 96.94 254 ASP B O 1
ATOM 5574 N N . GLY B 1 255 ? 19.375 -6.492 0.545 1 97.25 255 GLY B N 1
ATOM 5575 C CA . GLY B 1 255 ? 18.984 -5.352 1.359 1 97.25 255 GLY B CA 1
ATOM 5576 C C . GLY B 1 255 ? 17.641 -4.762 0.961 1 97.25 255 GLY B C 1
ATOM 5577 O O . GLY B 1 255 ? 16.781 -4.523 1.814 1 97.25 255 GLY B O 1
ATOM 5578 N N . GLN B 1 256 ? 17.5 -4.504 -0.323 1 97.69 256 GLN B N 1
ATOM 5579 C CA . GLN B 1 256 ? 16.234 -3.951 -0.819 1 97.69 256 GLN B CA 1
ATOM 5580 C C . GLN B 1 256 ? 15.078 -4.91 -0.57 1 97.69 256 GLN B C 1
ATOM 5582 O O . GLN B 1 256 ? 14.008 -4.496 -0.132 1 97.69 256 GLN B O 1
ATOM 5587 N N . HIS B 1 257 ? 15.312 -6.156 -0.86 1 98.12 257 HIS B N 1
ATOM 5588 C CA . HIS B 1 257 ? 14.32 -7.203 -0.658 1 98.12 257 HIS B CA 1
ATOM 5589 C C . HIS B 1 257 ? 13.875 -7.27 0.8 1 98.12 257 HIS B C 1
ATOM 5591 O O . HIS B 1 257 ? 12.68 -7.27 1.09 1 98.12 257 HIS B O 1
ATOM 5597 N N . ARG B 1 258 ? 14.766 -7.27 1.719 1 98.38 258 ARG B N 1
ATOM 5598 C CA . ARG B 1 258 ? 14.516 -7.348 3.154 1 98.38 258 ARG B CA 1
ATOM 5599 C C . ARG B 1 258 ? 13.805 -6.09 3.652 1 98.38 258 ARG B C 1
ATOM 5601 O O . ARG B 1 258 ? 12.891 -6.172 4.477 1 98.38 258 ARG B O 1
ATOM 5608 N N . ALA B 1 259 ? 14.242 -4.949 3.182 1 98.75 259 ALA B N 1
ATOM 5609 C CA . ALA B 1 259 ? 13.625 -3.691 3.588 1 98.75 259 ALA B CA 1
ATOM 5610 C C . ALA B 1 259 ? 12.141 -3.668 3.227 1 98.75 259 ALA B C 1
ATOM 5612 O O . ALA B 1 259 ? 11.32 -3.186 4.004 1 98.75 259 ALA B O 1
ATOM 5613 N N . ALA B 1 260 ? 11.844 -4.168 2.049 1 98.69 260 ALA B N 1
ATOM 5614 C CA . ALA B 1 260 ? 10.445 -4.23 1.625 1 98.69 260 ALA B CA 1
ATOM 5615 C C . ALA B 1 260 ? 9.641 -5.148 2.533 1 98.69 260 ALA B C 1
ATOM 5617 O O . ALA B 1 260 ? 8.531 -4.801 2.957 1 98.69 260 ALA B O 1
ATOM 5618 N N . ILE B 1 261 ? 10.18 -6.309 2.906 1 98.81 261 ILE B N 1
ATOM 5619 C CA . ILE B 1 261 ? 9.5 -7.281 3.754 1 98.81 261 ILE B CA 1
ATOM 5620 C C . ILE B 1 261 ? 9.242 -6.676 5.133 1 98.81 261 ILE B C 1
ATOM 5622 O O . ILE B 1 261 ? 8.117 -6.73 5.645 1 98.81 261 ILE B O 1
ATOM 5626 N N . ASN B 1 262 ? 10.281 -6.086 5.715 1 98.88 262 ASN B N 1
ATOM 5627 C CA . ASN B 1 262 ? 10.172 -5.531 7.062 1 98.88 262 ASN B CA 1
ATOM 5628 C C . ASN B 1 262 ? 9.148 -4.395 7.117 1 98.88 262 ASN B C 1
ATOM 5630 O O . ASN B 1 262 ? 8.383 -4.293 8.07 1 98.88 262 ASN B O 1
ATOM 5634 N N . THR B 1 263 ? 9.18 -3.525 6.121 1 98.88 263 THR B N 1
ATOM 5635 C CA . THR B 1 263 ? 8.242 -2.408 6.078 1 98.88 263 THR B CA 1
ATOM 5636 C C . THR B 1 263 ? 6.809 -2.914 5.938 1 98.88 263 THR B C 1
ATOM 5638 O O . THR B 1 263 ? 5.906 -2.434 6.629 1 98.88 263 THR B O 1
ATOM 5641 N N . TYR B 1 264 ? 6.648 -3.902 5.043 1 98.81 264 TYR B N 1
ATOM 5642 C CA . TYR B 1 264 ? 5.363 -4.551 4.793 1 98.81 264 TYR B CA 1
ATOM 5643 C C . TYR B 1 264 ? 4.766 -5.09 6.09 1 98.81 264 TYR B C 1
ATOM 5645 O O . TYR B 1 264 ? 3.598 -4.836 6.395 1 98.81 264 TYR B O 1
ATOM 5653 N N . LEU B 1 265 ? 5.516 -5.723 6.895 1 98.94 265 LEU B N 1
ATOM 5654 C CA . LEU B 1 265 ? 5.051 -6.355 8.125 1 98.94 265 LEU B CA 1
ATOM 5655 C C . LEU B 1 265 ? 4.781 -5.316 9.203 1 98.94 265 LEU B C 1
ATOM 5657 O O . LEU B 1 265 ? 3.795 -5.422 9.938 1 98.94 265 LEU B O 1
ATOM 5661 N N . ALA B 1 266 ? 5.625 -4.312 9.32 1 98.94 266 ALA B N 1
ATOM 5662 C CA . ALA B 1 266 ? 5.414 -3.256 10.305 1 98.94 266 ALA B CA 1
ATOM 5663 C C . ALA B 1 266 ? 4.117 -2.502 10.031 1 98.94 266 ALA B C 1
ATOM 5665 O O . ALA B 1 266 ? 3.375 -2.172 10.953 1 98.94 266 ALA B O 1
ATOM 5666 N N . LEU B 1 267 ? 3.9 -2.258 8.781 1 98.94 267 LEU B N 1
ATOM 5667 C CA . LEU B 1 267 ? 2.686 -1.551 8.391 1 98.94 267 LEU B CA 1
ATOM 5668 C C . LEU B 1 267 ? 1.445 -2.363 8.742 1 98.94 267 LEU B C 1
ATOM 5670 O O . LEU B 1 267 ? 0.481 -1.826 9.297 1 98.94 267 LEU B O 1
ATOM 5674 N N . ALA B 1 268 ? 1.462 -3.631 8.438 1 98.88 268 ALA B N 1
ATOM 5675 C CA . ALA B 1 268 ? 0.312 -4.488 8.711 1 98.88 268 ALA B CA 1
ATOM 5676 C C . ALA B 1 268 ? -0.028 -4.496 10.195 1 98.88 268 ALA B C 1
ATOM 5678 O O . ALA B 1 268 ? -1.194 -4.359 10.57 1 98.88 268 ALA B O 1
ATOM 5679 N N . SER B 1 269 ? 0.972 -4.578 11 1 98.75 269 SER B N 1
ATOM 5680 C CA . SER B 1 269 ? 0.768 -4.621 12.445 1 98.75 269 SER B CA 1
ATOM 5681 C C . SER B 1 269 ? 0.249 -3.287 12.969 1 98.75 269 SER B C 1
ATOM 5683 O O . SER B 1 269 ? -0.567 -3.252 13.898 1 98.75 269 SER B O 1
ATOM 5685 N N . SER B 1 270 ? 0.667 -2.209 12.398 1 98.81 270 SER B N 1
ATOM 5686 C CA . SER B 1 270 ? 0.227 -0.881 12.812 1 98.81 270 SER B CA 1
ATOM 5687 C C . SER B 1 270 ? -1.274 -0.707 12.609 1 98.81 270 SER B C 1
ATOM 5689 O O . SER B 1 270 ? -1.938 -0.026 13.391 1 98.81 270 SER B O 1
ATOM 5691 N N . VAL B 1 271 ? -1.822 -1.295 11.539 1 98.88 271 VAL B N 1
ATOM 5692 C CA . VAL B 1 271 ? -3.246 -1.16 11.25 1 98.88 271 VAL B CA 1
ATOM 5693 C C . VAL B 1 271 ? -4.066 -1.78 12.375 1 98.88 271 VAL B C 1
ATOM 5695 O O . VAL B 1 271 ? -5.008 -1.163 12.883 1 98.88 271 VAL B O 1
ATOM 5698 N N . LEU B 1 272 ? -3.705 -2.959 12.828 1 98.75 272 LEU B N 1
ATOM 5699 C CA . LEU B 1 272 ? -4.477 -3.656 13.852 1 98.75 272 LEU B CA 1
ATOM 5700 C C . LEU B 1 272 ? -4.438 -2.896 15.18 1 98.75 272 LEU B C 1
ATOM 5702 O O . LEU B 1 272 ? -5.473 -2.721 15.828 1 98.75 272 LEU B O 1
ATOM 5706 N N . THR B 1 273 ? -3.279 -2.406 15.539 1 98.62 273 THR B N 1
ATOM 5707 C CA . THR B 1 273 ? -3.188 -1.742 16.828 1 98.62 273 THR B CA 1
ATOM 5708 C C . THR B 1 273 ? -3.828 -0.358 16.781 1 98.62 273 THR B C 1
ATOM 5710 O O . THR B 1 273 ? -4.41 0.1 17.766 1 98.62 273 THR B O 1
ATOM 5713 N N . ALA B 1 274 ? -3.688 0.355 15.625 1 98.75 274 ALA B N 1
ATOM 5714 C CA . ALA B 1 274 ? -4.371 1.637 15.484 1 98.75 274 ALA B CA 1
ATOM 5715 C C . ALA B 1 274 ? -5.883 1.472 15.617 1 98.75 274 ALA B C 1
ATOM 5717 O O . ALA B 1 274 ? -6.535 2.232 16.328 1 98.75 274 ALA B O 1
ATOM 5718 N N . VAL B 1 275 ? -6.453 0.435 14.961 1 98.75 275 VAL B N 1
ATOM 5719 C CA . VAL B 1 275 ? -7.887 0.165 15.039 1 98.75 275 VAL B CA 1
ATOM 5720 C C . VAL B 1 275 ? -8.266 -0.195 16.469 1 98.75 275 VAL B C 1
ATOM 5722 O O . VAL B 1 275 ? -9.273 0.295 17 1 98.75 275 VAL B O 1
ATOM 5725 N N . GLY B 1 276 ? -7.449 -1.032 17.125 1 98.62 276 GLY B N 1
ATOM 5726 C CA . GLY B 1 276 ? -7.727 -1.433 18.5 1 98.62 276 GLY B CA 1
ATOM 5727 C C . GLY B 1 276 ? -7.762 -0.265 19.469 1 98.62 276 GLY B C 1
ATOM 5728 O O . GLY B 1 276 ? -8.711 -0.128 20.234 1 98.62 276 GLY B O 1
ATOM 5729 N N . ILE B 1 277 ? -6.766 0.606 19.391 1 98.56 277 ILE B N 1
ATOM 5730 C CA . ILE B 1 277 ? -6.684 1.732 20.328 1 98.56 277 ILE B CA 1
ATOM 5731 C C . ILE B 1 277 ? -7.77 2.754 19.984 1 98.56 277 ILE B C 1
ATOM 5733 O O . ILE B 1 277 ? -8.352 3.363 20.891 1 98.56 277 ILE B O 1
ATOM 5737 N N . SER B 1 278 ? -8.016 2.971 18.688 1 98.38 278 SER B N 1
ATOM 5738 C CA . SER B 1 278 ? -9.094 3.875 18.297 1 98.38 278 SER B CA 1
ATOM 5739 C C . SER B 1 278 ? -10.422 3.432 18.891 1 98.38 278 SER B C 1
ATOM 5741 O O . SER B 1 278 ? -11.195 4.258 19.391 1 98.38 278 SER B O 1
ATOM 5743 N N . SER B 1 279 ? -10.703 2.139 18.891 1 97.75 279 SER B N 1
ATOM 5744 C CA . SER B 1 279 ? -11.961 1.595 19.375 1 97.75 279 SER B CA 1
ATOM 5745 C C . SER B 1 279 ? -12.031 1.639 20.891 1 97.75 279 SER B C 1
ATOM 5747 O O . SER B 1 279 ? -13.039 2.047 21.469 1 97.75 279 SER B O 1
ATOM 5749 N N . VAL B 1 280 ? -10.961 1.324 21.578 1 97.44 280 VAL B N 1
ATOM 5750 C CA . VAL B 1 280 ? -10.984 1.183 23.031 1 97.44 280 VAL B CA 1
ATOM 5751 C C . VAL B 1 280 ? -11.07 2.561 23.688 1 97.44 280 VAL B C 1
ATOM 5753 O O . VAL B 1 280 ? -11.609 2.705 24.781 1 97.44 280 VAL B O 1
ATOM 5756 N N . THR B 1 281 ? -10.656 3.607 23 1 96.69 281 THR B N 1
ATOM 5757 C CA . THR B 1 281 ? -10.594 4.938 23.594 1 96.69 281 THR B CA 1
ATOM 5758 C C . THR B 1 281 ? -11.875 5.715 23.297 1 96.69 281 THR B C 1
ATOM 5760 O O . THR B 1 281 ? -12.031 6.852 23.75 1 96.69 281 THR B O 1
ATOM 5763 N N . GLN B 1 282 ? -12.805 5.141 22.562 1 94.75 282 GLN B N 1
ATOM 5764 C CA . GLN B 1 282 ? -14.102 5.754 22.297 1 94.75 282 GLN B CA 1
ATOM 5765 C C . GLN B 1 282 ? -15.203 5.078 23.109 1 94.75 282 GLN B C 1
ATOM 5767 O O . GLN B 1 282 ? -15.203 3.857 23.281 1 94.75 282 GLN B O 1
ATOM 5772 N N . LYS B 1 283 ? -16.188 5.797 23.656 1 93.19 283 LYS B N 1
ATOM 5773 C CA . LYS B 1 283 ? -17.188 5.363 24.625 1 93.19 283 LYS B CA 1
ATOM 5774 C C . LYS B 1 283 ? -17.969 4.164 24.094 1 93.19 283 LYS B C 1
ATOM 5776 O O . LYS B 1 283 ? -18.312 3.258 24.859 1 93.19 283 LYS B O 1
ATOM 5781 N N . LYS B 1 284 ? -18.266 4.125 22.859 1 92.75 284 LYS B N 1
ATOM 5782 C CA . LYS B 1 284 ? -19.062 3.025 22.297 1 92.75 284 LYS B CA 1
ATOM 5783 C C . LYS B 1 284 ? -18.219 2.178 21.344 1 92.75 284 LYS B C 1
ATOM 5785 O O . LYS B 1 284 ? -18.75 1.321 20.641 1 92.75 284 LYS B O 1
ATOM 5790 N N . GLY B 1 285 ? -16.938 2.471 21.234 1 95.38 285 GLY B N 1
ATOM 5791 C CA . GLY B 1 285 ? -16.016 1.682 20.422 1 95.38 285 GLY B CA 1
ATOM 5792 C C . GLY B 1 285 ? -15.992 2.102 18.969 1 95.38 285 GLY B C 1
ATOM 5793 O O . GLY B 1 285 ? -15.484 1.374 18.125 1 95.38 285 GLY B O 1
ATOM 5794 N N . LYS B 1 286 ? -16.625 3.258 18.703 1 96.19 286 LYS B N 1
ATOM 5795 C CA . LYS B 1 286 ? -16.625 3.736 17.312 1 96.19 286 LYS B CA 1
ATOM 5796 C C . LYS B 1 286 ? -15.227 4.164 16.875 1 96.19 286 LYS B C 1
ATOM 5798 O O . LYS B 1 286 ? -14.445 4.672 17.688 1 96.19 286 LYS B O 1
ATOM 5803 N N . LEU B 1 287 ? -14.969 3.969 15.633 1 97.88 287 LEU B N 1
ATOM 5804 C CA . LEU B 1 287 ? -13.656 4.266 15.086 1 97.88 287 LEU B CA 1
ATOM 5805 C C . LEU B 1 287 ? -13.586 5.703 14.586 1 97.88 287 LEU B C 1
ATOM 5807 O O . LEU B 1 287 ? -14.547 6.215 14.008 1 97.88 287 LEU B O 1
ATOM 5811 N N . ASP B 1 288 ? -12.445 6.324 14.828 1 96.38 288 ASP B N 1
ATOM 5812 C CA . ASP B 1 288 ? -12.148 7.676 14.359 1 96.38 288 ASP B CA 1
ATOM 5813 C C . ASP B 1 288 ? -11.312 7.637 13.078 1 96.38 288 ASP B C 1
ATOM 5815 O O . ASP B 1 288 ? -10.211 7.09 13.07 1 96.38 288 ASP B O 1
ATOM 5819 N N . MET B 1 289 ? -11.828 8.258 12.039 1 95 289 MET B N 1
ATOM 5820 C CA . MET B 1 289 ? -11.164 8.242 10.742 1 95 289 MET B CA 1
ATOM 5821 C C . MET B 1 289 ? -9.789 8.898 10.828 1 95 289 MET B C 1
ATOM 5823 O O . MET B 1 289 ? -8.867 8.523 10.102 1 95 289 MET B O 1
ATOM 5827 N N . VAL B 1 290 ? -9.602 9.891 11.695 1 93.19 290 VAL B N 1
ATOM 5828 C CA . VAL B 1 290 ? -8.305 10.539 11.867 1 93.19 290 VAL B CA 1
ATOM 5829 C C . VAL B 1 290 ? -7.262 9.508 12.297 1 93.19 290 VAL B C 1
ATOM 5831 O O . VAL B 1 290 ? -6.129 9.516 11.805 1 93.19 290 VAL B O 1
ATOM 5834 N N . HIS B 1 291 ? -7.637 8.609 13.242 1 97.12 291 HIS B N 1
ATOM 5835 C CA . HIS B 1 291 ? -6.734 7.547 13.672 1 97.12 291 HIS B CA 1
ATOM 5836 C C . HIS B 1 291 ? -6.395 6.602 12.523 1 97.12 291 HIS B C 1
ATOM 5838 O O . HIS B 1 291 ? -5.23 6.258 12.32 1 97.12 291 HIS B O 1
ATOM 5844 N N . ILE B 1 292 ? -7.391 6.199 11.789 1 97.75 292 ILE B N 1
ATOM 5845 C CA . ILE B 1 292 ? -7.234 5.215 10.727 1 97.75 292 ILE B CA 1
ATOM 5846 C C . ILE B 1 292 ? -6.406 5.805 9.586 1 97.75 292 ILE B C 1
ATOM 5848 O O . ILE B 1 292 ? -5.562 5.121 9 1 97.75 292 ILE B O 1
ATOM 5852 N N . GLN B 1 293 ? -6.613 7.043 9.289 1 97.62 293 GLN B N 1
ATOM 5853 C CA . GLN B 1 293 ? -5.914 7.703 8.195 1 97.62 293 GLN B CA 1
ATOM 5854 C C . GLN B 1 293 ? -4.434 7.891 8.523 1 97.62 293 GLN B C 1
ATOM 5856 O O . GLN B 1 293 ? -3.592 7.91 7.621 1 97.62 293 GLN B O 1
ATOM 5861 N N . ASN B 1 294 ? -4.062 8.016 9.781 1 97.94 294 ASN B N 1
ATOM 5862 C CA . ASN B 1 294 ? -2.721 8.484 10.117 1 97.94 294 ASN B CA 1
ATOM 5863 C C . ASN B 1 294 ? -1.935 7.434 10.891 1 97.94 294 ASN B C 1
ATOM 5865 O O . ASN B 1 294 ? -0.871 6.996 10.445 1 97.94 294 ASN B O 1
ATOM 5869 N N . ALA B 1 295 ? -2.502 6.945 11.969 1 98.5 295 ALA B N 1
ATOM 5870 C CA . ALA B 1 295 ? -1.753 6.082 12.875 1 98.5 295 ALA B CA 1
ATOM 5871 C C . ALA B 1 295 ? -1.408 4.754 12.211 1 98.5 295 ALA B C 1
ATOM 5873 O O . ALA B 1 295 ? -0.44 4.094 12.602 1 98.5 295 ALA B O 1
ATOM 5874 N N . THR B 1 296 ? -2.156 4.355 11.219 1 98.81 296 THR B N 1
ATOM 5875 C CA . THR B 1 296 ? -1.893 3.113 10.5 1 98.81 296 THR B CA 1
ATOM 5876 C C . THR B 1 296 ? -0.586 3.209 9.719 1 98.81 296 THR B C 1
ATOM 5878 O O . THR B 1 296 ? -0.028 2.189 9.305 1 98.81 296 THR B O 1
ATOM 5881 N N . LEU B 1 297 ? -0.07 4.383 9.508 1 98.81 297 LEU B N 1
ATOM 5882 C CA . LEU B 1 297 ? 1.133 4.613 8.711 1 98.81 297 LEU B CA 1
ATOM 5883 C C . LEU B 1 297 ? 2.373 4.637 9.602 1 98.81 297 LEU B C 1
ATOM 5885 O O . LEU B 1 297 ? 3.5 4.59 9.102 1 98.81 297 LEU B O 1
ATOM 5889 N N . ALA B 1 298 ? 2.215 4.625 10.898 1 98.88 298 ALA B N 1
ATOM 5890 C CA . ALA B 1 298 ? 3.291 4.906 11.844 1 98.88 298 ALA B CA 1
ATOM 5891 C C . ALA B 1 298 ? 4.379 3.84 11.773 1 98.88 298 ALA B C 1
ATOM 5893 O O . ALA B 1 298 ? 5.566 4.141 11.938 1 98.88 298 ALA B O 1
ATOM 5894 N N . GLY B 1 299 ? 4 2.646 11.594 1 98.88 299 GLY B N 1
ATOM 5895 C CA . GLY B 1 299 ? 4.988 1.586 11.469 1 98.88 299 GLY B CA 1
ATOM 5896 C C . GLY B 1 299 ? 5.93 1.782 10.297 1 98.88 299 GLY B C 1
ATOM 5897 O O . GLY B 1 299 ? 7.109 1.427 10.375 1 98.88 299 GLY B O 1
ATOM 5898 N N . GLY B 1 300 ? 5.371 2.248 9.148 1 98.81 300 GLY B N 1
ATOM 5899 C CA . GLY B 1 300 ? 6.207 2.553 8 1 98.81 300 GLY B CA 1
ATOM 5900 C C . GLY B 1 300 ? 7.234 3.633 8.281 1 98.81 300 GLY B C 1
ATOM 5901 O O . GLY B 1 300 ? 8.383 3.531 7.848 1 98.81 300 GLY B O 1
ATOM 5902 N N . VAL B 1 301 ? 6.809 4.645 9.039 1 98.88 301 VAL B N 1
ATOM 5903 C CA . VAL B 1 301 ? 7.691 5.742 9.422 1 98.88 301 VAL B CA 1
ATOM 5904 C C . VAL B 1 301 ? 8.82 5.219 10.297 1 98.88 301 VAL B C 1
ATOM 5906 O O . VAL B 1 301 ? 9.992 5.508 10.047 1 98.88 301 VAL B O 1
ATOM 5909 N N . ALA B 1 302 ? 8.516 4.387 11.234 1 98.94 302 ALA B N 1
ATOM 5910 C CA . ALA B 1 302 ? 9.469 3.939 12.25 1 98.94 302 ALA B CA 1
ATOM 5911 C C . ALA B 1 302 ? 10.43 2.902 11.68 1 98.94 302 ALA B C 1
ATOM 5913 O O . ALA B 1 302 ? 11.57 2.781 12.141 1 98.94 302 ALA B O 1
ATOM 5914 N N . MET B 1 303 ? 9.992 2.201 10.695 1 98.88 303 MET B N 1
ATOM 5915 C CA . MET B 1 303 ? 10.797 1.109 10.148 1 98.88 303 MET B CA 1
ATOM 5916 C C . MET B 1 303 ? 11.867 1.643 9.203 1 98.88 303 MET B C 1
ATOM 5918 O O . MET B 1 303 ? 12.758 0.898 8.781 1 98.88 303 MET B O 1
ATOM 5922 N N . GLY B 1 304 ? 11.914 2.896 8.945 1 98.75 304 GLY B N 1
ATOM 5923 C CA . GLY B 1 304 ? 12.727 3.465 7.875 1 98.75 304 GLY B CA 1
ATOM 5924 C C . GLY B 1 304 ? 14.211 3.221 8.055 1 98.75 304 GLY B C 1
ATOM 5925 O O . GLY B 1 304 ? 14.898 2.82 7.113 1 98.75 304 GLY B O 1
ATOM 5926 N N . THR B 1 305 ? 14.727 3.408 9.234 1 98.75 305 THR B N 1
ATOM 5927 C CA . THR B 1 305 ? 16.156 3.264 9.484 1 98.75 305 THR B CA 1
ATOM 5928 C C . THR B 1 305 ? 16.547 1.79 9.523 1 98.75 305 THR B C 1
ATOM 5930 O O . THR B 1 305 ? 17.562 1.398 8.93 1 98.75 305 THR B O 1
ATOM 5933 N N . ALA B 1 306 ? 15.766 0.991 10.117 1 98.69 306 ALA B N 1
ATOM 5934 C CA . ALA B 1 306 ? 16.141 -0.395 10.375 1 98.69 306 ALA B CA 1
ATOM 5935 C C . ALA B 1 306 ? 15.594 -1.326 9.305 1 98.69 306 ALA B C 1
ATOM 5937 O O . ALA B 1 306 ? 15.766 -2.543 9.375 1 98.69 306 ALA B O 1
ATOM 5938 N N . ALA B 1 307 ? 14.922 -0.831 8.305 1 98.56 307 ALA B N 1
ATOM 5939 C CA . ALA B 1 307 ? 14.227 -1.659 7.32 1 98.56 307 ALA B CA 1
ATOM 5940 C C . ALA B 1 307 ? 15.195 -2.607 6.621 1 98.56 307 ALA B C 1
ATOM 5942 O O . ALA B 1 307 ? 14.828 -3.729 6.266 1 98.56 307 ALA B O 1
ATOM 5943 N N . GLU B 1 308 ? 16.406 -2.168 6.375 1 97.88 308 GLU B N 1
ATOM 5944 C CA . GLU B 1 308 ? 17.375 -3.002 5.656 1 97.88 308 GLU B CA 1
ATOM 5945 C C . GLU B 1 308 ? 18.188 -3.857 6.617 1 97.88 308 GLU B C 1
ATOM 5947 O O . GLU B 1 308 ? 19.016 -4.672 6.188 1 97.88 308 GLU B O 1
ATOM 5952 N N . PHE B 1 309 ? 18.047 -3.629 7.977 1 98.69 309 PHE B N 1
ATOM 5953 C CA . PHE B 1 309 ? 18.797 -4.398 8.969 1 98.69 309 PHE B CA 1
ATOM 5954 C C . PHE B 1 309 ? 18.156 -5.758 9.195 1 98.69 309 PHE B C 1
ATOM 5956 O O . PHE B 1 309 ? 17.031 -6.008 8.719 1 98.69 309 PHE B O 1
ATOM 5963 N N . MET B 1 310 ? 18.906 -6.629 9.852 1 98.31 310 MET B N 1
ATOM 5964 C CA . MET B 1 310 ? 18.375 -7.934 10.227 1 98.31 310 MET B CA 1
ATOM 5965 C C . MET B 1 310 ? 17.594 -7.848 11.539 1 98.31 310 MET B C 1
ATOM 5967 O O . MET B 1 310 ? 17.969 -8.484 12.523 1 98.31 310 MET B O 1
ATOM 5971 N N . ILE B 1 311 ? 16.516 -7.129 11.492 1 98.31 311 ILE B N 1
ATOM 5972 C CA . ILE B 1 311 ? 15.688 -6.938 12.672 1 98.31 311 ILE B CA 1
ATOM 5973 C C . ILE B 1 311 ? 14.719 -8.109 12.812 1 98.31 311 ILE B C 1
ATOM 5975 O O . ILE B 1 311 ? 14.055 -8.25 13.844 1 98.31 311 ILE B O 1
ATOM 5979 N N . THR B 1 312 ? 14.609 -8.984 11.922 1 98 312 THR B N 1
ATOM 5980 C CA . THR B 1 312 ? 13.766 -10.172 11.82 1 98 312 THR B CA 1
ATOM 5981 C C . THR B 1 312 ? 12.32 -9.781 11.523 1 98 312 THR B C 1
ATOM 5983 O O . THR B 1 312 ? 11.906 -8.656 11.797 1 98 312 THR B O 1
ATOM 5986 N N . PRO B 1 313 ? 11.562 -10.719 10.922 1 98.5 313 PRO B N 1
ATOM 5987 C CA . PRO B 1 313 ? 10.156 -10.461 10.625 1 98.5 313 PRO B CA 1
ATOM 5988 C C . PRO B 1 313 ? 9.336 -10.164 11.883 1 98.5 313 PRO B C 1
ATOM 5990 O O . PRO B 1 313 ? 8.516 -9.242 11.891 1 98.5 313 PRO B O 1
ATOM 5993 N N . TYR B 1 314 ? 9.547 -10.914 12.953 1 98.69 314 TYR B N 1
ATOM 5994 C CA . TYR B 1 314 ? 8.773 -10.656 14.164 1 98.69 314 TYR B CA 1
ATOM 5995 C C . TYR B 1 314 ? 9.195 -9.344 14.805 1 98.69 314 TYR B C 1
ATOM 5997 O O . TYR B 1 314 ? 8.375 -8.656 15.422 1 98.69 314 TYR B O 1
ATOM 6005 N N . GLY B 1 315 ? 10.5 -8.961 14.711 1 98.81 315 GLY B N 1
ATOM 6006 C CA . GLY B 1 315 ? 10.914 -7.645 15.172 1 98.81 315 GLY B CA 1
ATOM 6007 C C . GLY B 1 315 ? 10.195 -6.512 14.461 1 98.81 315 GLY B C 1
ATOM 6008 O O . GLY B 1 315 ? 9.828 -5.52 15.094 1 98.81 315 GLY B O 1
ATOM 6009 N N . SER B 1 316 ? 10.062 -6.652 13.156 1 98.81 316 SER B N 1
ATOM 6010 C CA . SER B 1 316 ? 9.336 -5.652 12.391 1 98.81 316 SER B CA 1
ATOM 6011 C C . SER B 1 316 ? 7.883 -5.543 12.852 1 98.81 316 SER B C 1
ATOM 6013 O O . SER B 1 316 ? 7.328 -4.445 12.914 1 98.81 316 SER B O 1
ATOM 6015 N N . LEU B 1 317 ? 7.227 -6.695 13.125 1 98.94 317 LEU B N 1
ATOM 6016 C CA . LEU B 1 317 ? 5.859 -6.684 13.641 1 98.94 317 LEU B CA 1
ATOM 6017 C C . LEU B 1 317 ? 5.789 -5.949 14.977 1 98.94 317 LEU B C 1
ATOM 6019 O O . LEU B 1 317 ? 4.816 -5.238 15.242 1 98.94 317 LEU B O 1
ATOM 6023 N N . ILE B 1 318 ? 6.766 -6.086 15.82 1 98.94 318 ILE B N 1
ATOM 6024 C CA . ILE B 1 318 ? 6.801 -5.43 17.125 1 98.94 318 ILE B CA 1
ATOM 6025 C C . ILE B 1 318 ? 6.898 -3.916 16.938 1 98.94 318 ILE B C 1
ATOM 6027 O O . ILE B 1 318 ? 6.203 -3.154 17.609 1 98.94 318 ILE B O 1
ATOM 6031 N N . VAL B 1 319 ? 7.785 -3.508 16.031 1 98.88 319 VAL B N 1
ATOM 6032 C CA . VAL B 1 319 ? 7.93 -2.08 15.758 1 98.88 319 VAL B CA 1
ATOM 6033 C C . VAL B 1 319 ? 6.586 -1.501 15.312 1 98.88 319 VAL B C 1
ATOM 6035 O O . VAL B 1 319 ? 6.156 -0.461 15.82 1 98.88 319 VAL B O 1
ATOM 6038 N N . GLY B 1 320 ? 5.902 -2.18 14.352 1 98.94 320 GLY B N 1
ATOM 6039 C CA . GLY B 1 320 ? 4.594 -1.729 13.906 1 98.94 320 GLY B CA 1
ATOM 6040 C C . GLY B 1 320 ? 3.561 -1.722 15.016 1 98.94 320 GLY B C 1
ATOM 6041 O O . GLY B 1 320 ? 2.791 -0.767 15.148 1 98.94 320 GLY B O 1
ATOM 6042 N N . PHE B 1 321 ? 3.584 -2.768 15.82 1 98.88 321 PHE B N 1
ATOM 6043 C CA . PHE B 1 321 ? 2.662 -2.918 16.938 1 98.88 321 PHE B CA 1
ATOM 6044 C C . PHE B 1 321 ? 2.789 -1.749 17.906 1 98.88 321 PHE B C 1
ATOM 6046 O O . PHE B 1 321 ? 1.792 -1.114 18.266 1 98.88 321 PHE B O 1
ATOM 6053 N N . CYS B 1 322 ? 3.971 -1.423 18.297 1 98.88 322 CYS B N 1
ATOM 6054 C CA . CYS B 1 322 ? 4.223 -0.376 19.281 1 98.88 322 CYS B CA 1
ATOM 6055 C C . CYS B 1 322 ? 3.955 1.004 18.688 1 98.88 322 CYS B C 1
ATOM 6057 O O . CYS B 1 322 ? 3.305 1.838 19.312 1 98.88 322 CYS B O 1
ATOM 6059 N N . CYS B 1 323 ? 4.395 1.229 17.484 1 98.81 323 CYS B N 1
ATOM 6060 C CA . CYS B 1 323 ? 4.281 2.568 16.922 1 98.81 323 CYS B CA 1
ATOM 6061 C C . CYS B 1 323 ? 2.844 2.871 16.516 1 98.81 323 CYS B C 1
ATOM 6063 O O . CYS B 1 323 ? 2.4 4.016 16.594 1 98.81 323 CYS B O 1
ATOM 6065 N N . GLY B 1 324 ? 2.061 1.792 16.062 1 98.75 324 GLY B N 1
ATOM 6066 C CA . GLY B 1 324 ? 0.635 2 15.867 1 98.75 324 GLY B CA 1
ATOM 6067 C C . GLY B 1 324 ? -0.089 2.424 17.125 1 98.75 324 GLY B C 1
ATOM 6068 O O . GLY B 1 324 ? -0.932 3.322 17.094 1 98.75 324 GLY B O 1
ATOM 6069 N N . MET B 1 325 ? 0.3 1.853 18.203 1 98.62 325 MET B N 1
ATOM 6070 C CA . MET B 1 325 ? -0.304 2.17 19.5 1 98.62 325 MET B CA 1
ATOM 6071 C C . MET B 1 325 ? 0.101 3.566 19.969 1 98.62 325 MET B C 1
ATOM 6073 O O . MET B 1 325 ? -0.752 4.371 20.344 1 98.62 325 MET B O 1
ATOM 6077 N N . ILE B 1 326 ? 1.379 3.869 19.906 1 98.75 326 ILE B N 1
ATOM 6078 C CA . ILE B 1 326 ? 1.917 5.137 20.391 1 98.75 326 ILE B CA 1
ATOM 6079 C C . ILE B 1 326 ? 1.334 6.289 19.578 1 98.75 326 ILE B C 1
ATOM 6081 O O . ILE B 1 326 ? 0.949 7.32 20.125 1 98.75 326 ILE B O 1
ATOM 6085 N N . SER B 1 327 ? 1.276 6.086 18.266 1 98.75 327 SER B N 1
ATOM 6086 C CA . SER B 1 327 ? 0.726 7.121 17.406 1 98.75 327 SER B CA 1
ATOM 6087 C C . SER B 1 327 ? -0.737 7.398 17.734 1 98.75 327 SER B C 1
ATOM 6089 O O . SER B 1 327 ? -1.139 8.555 17.859 1 98.75 327 SER B O 1
ATOM 6091 N N . THR B 1 328 ? -1.567 6.371 17.875 1 98.62 328 THR B N 1
ATOM 6092 C CA . THR B 1 328 ? -2.988 6.551 18.156 1 98.62 328 THR B CA 1
ATOM 6093 C C . THR B 1 328 ? -3.189 7.184 19.531 1 98.62 328 THR B C 1
ATOM 6095 O O . THR B 1 328 ? -4.016 8.086 19.688 1 98.62 328 THR B O 1
ATOM 6098 N N . PHE B 1 329 ? -2.395 6.762 20.531 1 98 329 PHE B N 1
ATOM 6099 C CA . PHE B 1 329 ? -2.438 7.379 21.859 1 98 329 PHE B CA 1
ATOM 6100 C C . PHE B 1 329 ? -2.047 8.852 21.781 1 98 329 PHE B C 1
ATOM 6102 O O . PHE B 1 329 ? -2.588 9.68 22.516 1 98 329 PHE B O 1
ATOM 6109 N N . GLY B 1 330 ? -1.073 9.07 20.953 1 98.25 330 GLY B N 1
ATOM 6110 C CA . GLY B 1 330 ? -0.666 10.445 20.75 1 98.25 330 GLY B CA 1
ATOM 6111 C C . GLY B 1 330 ? -1.797 11.336 20.266 1 98.25 330 GLY B C 1
ATOM 6112 O O . GLY B 1 330 ? -1.98 12.445 20.781 1 98.25 330 GLY B O 1
ATOM 6113 N N . TYR B 1 331 ? -2.586 10.867 19.328 1 97 331 TYR B N 1
ATOM 6114 C CA . TYR B 1 331 ? -3.711 11.633 18.797 1 97 331 TYR B CA 1
ATOM 6115 C C . TYR B 1 331 ? -4.773 11.844 19.859 1 97 331 TYR B C 1
ATOM 6117 O O . TYR B 1 331 ? -5.391 12.906 19.938 1 97 331 TYR B O 1
ATOM 6125 N N . VAL B 1 332 ? -4.977 10.852 20.719 1 96.81 332 VAL B N 1
ATOM 6126 C CA . VAL B 1 332 ? -6.066 10.883 21.688 1 96.81 332 VAL B CA 1
ATOM 6127 C C . VAL B 1 332 ? -5.652 11.719 22.891 1 96.81 332 VAL B C 1
ATOM 6129 O O . VAL B 1 332 ? -6.441 12.531 23.391 1 96.81 332 VAL B O 1
ATOM 6132 N N . PHE B 1 333 ? -4.379 11.625 23.359 1 96.75 333 PHE B N 1
ATOM 6133 C CA . PHE B 1 333 ? -4.055 12.164 24.672 1 96.75 333 PHE B CA 1
ATOM 6134 C C . PHE B 1 333 ? -2.967 13.227 24.562 1 96.75 333 PHE B C 1
ATOM 6136 O O . PHE B 1 333 ? -2.967 14.195 25.328 1 96.75 333 PHE B O 1
ATOM 6143 N N . VAL B 1 334 ? -2.066 13.078 23.641 1 97.19 334 VAL B N 1
ATOM 6144 C CA . VAL B 1 334 ? -0.892 13.945 23.625 1 97.19 334 VAL B CA 1
ATOM 6145 C C . VAL B 1 334 ? -1.203 15.227 22.844 1 97.19 334 VAL B C 1
ATOM 6147 O O . VAL B 1 334 ? -0.83 16.328 23.266 1 97.19 334 VAL B O 1
ATOM 6150 N N . THR B 1 335 ? -1.832 15.078 21.719 1 95.75 335 THR B N 1
ATOM 6151 C CA . THR B 1 335 ? -2.137 16.219 20.875 1 95.75 335 THR B CA 1
ATOM 6152 C C . THR B 1 335 ? -2.896 17.281 21.656 1 95.75 335 THR B C 1
ATOM 6154 O O . THR B 1 335 ? -2.514 18.453 21.656 1 95.75 335 THR B O 1
ATOM 6157 N N . PRO B 1 336 ? -4.004 16.938 22.406 1 94.88 336 PRO B N 1
ATOM 6158 C CA . PRO B 1 336 ? -4.715 17.969 23.172 1 94.88 336 PRO B CA 1
ATOM 6159 C C . PRO B 1 336 ? -3.844 18.609 24.25 1 94.88 336 PRO B C 1
ATOM 6161 O O . PRO B 1 336 ? -3.986 19.812 24.531 1 94.88 336 PRO B O 1
ATOM 6164 N N . LEU B 1 337 ? -2.941 17.891 24.812 1 95.81 337 LEU B N 1
ATOM 6165 C CA . LEU B 1 337 ? -2.047 18.422 25.828 1 95.81 337 LEU B CA 1
ATOM 6166 C C . LEU B 1 337 ? -1.051 19.406 25.219 1 95.81 337 LEU B C 1
ATOM 6168 O O . LEU B 1 337 ? -0.764 20.453 25.812 1 95.81 337 LEU B O 1
ATOM 6172 N N . LEU B 1 338 ? -0.52 19.047 24.047 1 95.38 338 LEU B N 1
ATOM 6173 C CA . LEU B 1 338 ? 0.426 19.938 23.375 1 95.38 338 LEU B CA 1
ATOM 6174 C C . LEU B 1 338 ? -0.248 21.234 22.953 1 95.38 338 LEU B C 1
ATOM 6176 O O . LEU B 1 338 ? 0.359 22.297 23.016 1 95.38 338 LEU B O 1
ATOM 6180 N N . GLU B 1 339 ? -1.421 21.109 22.469 1 93 339 GLU B N 1
ATOM 6181 C CA . GLU B 1 339 ? -2.174 22.297 22.078 1 93 339 GLU B CA 1
ATOM 6182 C C . GLU B 1 339 ? -2.441 23.188 23.281 1 93 339 GLU B C 1
ATOM 6184 O O . GLU B 1 339 ? -2.301 24.422 23.188 1 93 339 GLU B O 1
ATOM 6189 N N . LYS B 1 340 ? -2.822 22.625 24.422 1 92.94 340 LYS B N 1
ATOM 6190 C CA . LYS B 1 340 ? -3.219 23.359 25.609 1 92.94 340 LYS B CA 1
ATOM 6191 C C . LYS B 1 340 ? -2.006 23.969 26.312 1 92.94 340 LYS B C 1
ATOM 6193 O O . LYS B 1 340 ? -2.02 25.156 26.656 1 92.94 340 LYS B O 1
ATOM 6198 N N . TYR B 1 341 ? -0.941 23.25 26.438 1 95.06 341 TYR B N 1
ATOM 6199 C CA . TYR B 1 341 ? 0.141 23.672 27.312 1 95.06 341 TYR B CA 1
ATOM 6200 C C . TYR B 1 341 ? 1.293 24.281 26.516 1 95.06 341 TYR B C 1
ATOM 6202 O O . TYR B 1 341 ? 2.023 25.141 27.016 1 95.06 341 TYR B O 1
ATOM 6210 N N . LEU B 1 342 ? 1.473 23.812 25.25 1 94.19 342 LEU B N 1
ATOM 6211 C CA . LEU B 1 342 ? 2.596 24.312 24.453 1 94.19 342 LEU B CA 1
ATOM 6212 C C . LEU B 1 342 ? 2.111 25.188 23.312 1 94.19 342 LEU B C 1
ATOM 6214 O O . LEU B 1 342 ? 2.916 25.688 22.516 1 94.19 342 LEU B O 1
ATOM 6218 N N . LYS B 1 343 ? 0.835 25.328 23.203 1 92.62 343 LYS B N 1
ATOM 6219 C CA . LYS B 1 343 ? 0.231 26.156 22.156 1 92.62 343 LYS B CA 1
ATOM 6220 C C . LYS B 1 343 ? 0.701 25.719 20.766 1 92.62 343 LYS B C 1
ATOM 6222 O O . LYS B 1 343 ? 1.091 26.547 19.953 1 92.62 343 LYS B O 1
ATOM 6227 N N . LEU B 1 344 ? 0.768 24.453 20.641 1 95.06 344 LEU B N 1
ATOM 6228 C CA . LEU B 1 344 ? 1.157 23.875 19.359 1 95.06 344 LEU B CA 1
ATOM 6229 C C . LEU B 1 344 ? -0.064 23.625 18.469 1 95.06 344 LEU B C 1
ATOM 6231 O O . LEU B 1 344 ? -0.981 22.906 18.875 1 95.06 344 LEU B O 1
ATOM 6235 N N . GLN B 1 345 ? -0.094 24.297 17.328 1 94.38 345 GLN B N 1
ATOM 6236 C CA . GLN B 1 345 ? -1.181 24.141 16.375 1 94.38 345 GLN B CA 1
ATOM 6237 C C . GLN B 1 345 ? -0.77 23.219 15.227 1 94.38 345 GLN B C 1
ATOM 6239 O O . GLN B 1 345 ? -0.477 23.688 14.125 1 94.38 345 GLN B O 1
ATOM 6244 N N . ASP B 1 346 ? -0.791 21.922 15.445 1 96.38 346 ASP B N 1
ATOM 6245 C CA . ASP B 1 346 ? -0.412 20.844 14.531 1 96.38 346 ASP B CA 1
ATOM 6246 C C . ASP B 1 346 ? -1.631 20.297 13.789 1 96.38 346 ASP B C 1
ATOM 6248 O O . ASP B 1 346 ? -2.229 19.312 14.211 1 96.38 346 ASP B O 1
ATOM 6252 N N . THR B 1 347 ? -1.938 20.891 12.641 1 94.88 347 THR B N 1
ATOM 6253 C CA . THR B 1 347 ? -3.215 20.688 11.969 1 94.88 347 THR B CA 1
ATOM 6254 C C . THR B 1 347 ? -3.406 19.203 11.633 1 94.88 347 THR B C 1
ATOM 6256 O O . THR B 1 347 ? -4.473 18.641 11.875 1 94.88 347 THR B O 1
ATOM 6259 N N . CYS B 1 348 ? -2.387 18.516 11.078 1 95.06 348 CYS B N 1
ATOM 6260 C CA . CYS B 1 348 ? -2.531 17.141 10.602 1 95.06 348 CYS B CA 1
ATOM 6261 C C . CYS B 1 348 ? -2.057 16.156 11.656 1 95.06 348 CYS B C 1
ATOM 6263 O O . CYS B 1 348 ? -2.068 14.945 11.422 1 95.06 348 CYS B O 1
ATOM 6265 N N . GLY B 1 349 ? -1.581 16.609 12.805 1 96.56 349 GLY B N 1
ATOM 6266 C CA . GLY B 1 349 ? -1.039 15.727 13.82 1 96.56 349 GLY B CA 1
ATOM 6267 C C . GLY B 1 349 ? 0.3 15.125 13.43 1 96.56 349 GLY B C 1
ATOM 6268 O O . GLY B 1 349 ? 0.535 13.93 13.641 1 96.56 349 GLY B O 1
ATOM 6269 N N . VAL B 1 350 ? 1.126 15.898 12.914 1 98.19 350 VAL B N 1
ATOM 6270 C CA . VAL B 1 350 ? 2.434 15.492 12.406 1 98.19 350 VAL B CA 1
ATOM 6271 C C . VAL B 1 350 ? 3.295 14.969 13.555 1 98.19 350 VAL B C 1
ATOM 6273 O O . VAL B 1 350 ? 4.109 14.062 13.359 1 98.19 350 VAL B O 1
ATOM 6276 N N . HIS B 1 351 ? 3.105 15.484 14.742 1 98.62 351 HIS B N 1
ATOM 6277 C CA . HIS B 1 351 ? 3.816 14.992 15.914 1 98.62 351 HIS B CA 1
ATOM 6278 C C . HIS B 1 351 ? 3.629 13.492 16.078 1 98.62 351 HIS B C 1
ATOM 6280 O O . HIS B 1 351 ? 4.598 12.766 16.312 1 98.62 351 HIS B O 1
ATOM 6286 N N . ASN B 1 352 ? 2.445 13.031 15.969 1 98.62 352 ASN B N 1
ATOM 6287 C CA . ASN B 1 352 ? 2.07 11.664 16.281 1 98.62 352 ASN B CA 1
ATOM 6288 C C . ASN B 1 352 ? 2.381 10.711 15.133 1 98.62 352 ASN B C 1
ATOM 6290 O O . ASN B 1 352 ? 2.592 9.516 15.344 1 98.62 352 ASN B O 1
ATOM 6294 N N . LEU B 1 353 ? 2.418 11.18 13.938 1 98.5 353 LEU B N 1
ATOM 6295 C CA . LEU B 1 353 ? 2.59 10.305 12.781 1 98.5 353 LEU B CA 1
ATOM 6296 C C . LEU B 1 353 ? 4.043 10.297 12.32 1 98.5 353 LEU B C 1
ATOM 6298 O O . LEU B 1 353 ? 4.543 9.273 11.844 1 98.5 353 LEU B O 1
ATOM 6302 N N . HIS B 1 354 ? 4.738 11.461 12.43 1 98.88 354 HIS B N 1
ATOM 6303 C CA . HIS B 1 354 ? 6.062 11.539 11.82 1 98.88 354 HIS B CA 1
ATOM 6304 C C . HIS B 1 354 ? 7.133 11.836 12.867 1 98.88 354 HIS B C 1
ATOM 6306 O O . HIS B 1 354 ? 8.109 11.094 12.984 1 98.88 354 HIS B O 1
ATOM 6312 N N . ALA B 1 355 ? 7.008 12.859 13.68 1 98.88 355 ALA B N 1
ATOM 6313 C CA . ALA B 1 355 ? 8.055 13.289 14.602 1 98.88 355 ALA B CA 1
ATOM 6314 C C . ALA B 1 355 ? 8.414 12.18 15.586 1 98.88 355 ALA B C 1
ATOM 6316 O O . ALA B 1 355 ? 9.562 11.719 15.625 1 98.88 355 ALA B O 1
ATOM 6317 N N . VAL B 1 356 ? 7.426 11.695 16.281 1 98.88 356 VAL B N 1
ATOM 6318 C CA . VAL B 1 356 ? 7.691 10.711 17.328 1 98.88 356 VAL B CA 1
ATOM 6319 C C . VAL B 1 356 ? 8.055 9.367 16.688 1 98.88 356 VAL B C 1
ATOM 6321 O O . VAL B 1 356 ? 9.086 8.781 17.016 1 98.88 356 VAL B O 1
ATOM 6324 N N . PRO B 1 357 ? 7.254 8.844 15.758 1 98.94 357 PRO B N 1
ATOM 6325 C CA . PRO B 1 357 ? 7.66 7.578 15.141 1 98.94 357 PRO B CA 1
ATOM 6326 C C . PRO B 1 357 ? 9 7.68 14.406 1 98.94 357 PRO B C 1
ATOM 6328 O O . PRO B 1 357 ? 9.766 6.715 14.383 1 98.94 357 PRO B O 1
ATOM 6331 N N . GLY B 1 358 ? 9.305 8.852 13.789 1 98.94 358 GLY B N 1
ATOM 6332 C CA . GLY B 1 358 ? 10.609 9.047 13.18 1 98.94 358 GLY B CA 1
ATOM 6333 C C . GLY B 1 358 ? 11.75 8.977 14.18 1 98.94 358 GLY B C 1
ATOM 6334 O O . GLY B 1 358 ? 12.758 8.312 13.93 1 98.94 358 GLY B O 1
ATOM 6335 N N . MET B 1 359 ? 11.586 9.656 15.266 1 98.88 359 MET B N 1
ATOM 6336 C CA . MET B 1 359 ? 12.57 9.617 16.344 1 98.88 359 MET B CA 1
ATOM 6337 C C . MET B 1 359 ? 12.75 8.195 16.875 1 98.88 359 MET B C 1
ATOM 6339 O O . MET B 1 359 ? 13.875 7.719 17 1 98.88 359 MET B O 1
ATOM 6343 N N . LEU B 1 360 ? 11.625 7.508 17.156 1 98.94 360 LEU B N 1
ATOM 6344 C CA . LEU B 1 360 ? 11.68 6.133 17.656 1 98.94 360 LEU B CA 1
ATOM 6345 C C . LEU B 1 360 ? 12.367 5.227 16.641 1 98.94 360 LEU B C 1
ATOM 6347 O O . LEU B 1 360 ? 13.164 4.359 17 1 98.94 360 LEU B O 1
ATOM 6351 N N . GLY B 1 361 ? 12.023 5.469 15.359 1 98.94 361 GLY B N 1
ATOM 6352 C CA . GLY B 1 361 ? 12.68 4.699 14.305 1 98.94 361 GLY B CA 1
ATOM 6353 C C . GLY B 1 361 ? 14.188 4.875 14.289 1 98.94 361 GLY B C 1
ATOM 6354 O O . GLY B 1 361 ? 14.922 3.91 14.078 1 98.94 361 GLY B O 1
ATOM 6355 N N . GLY B 1 362 ? 14.656 6.133 14.492 1 98.88 362 GLY B N 1
ATOM 6356 C CA . GLY B 1 362 ? 16.078 6.395 14.578 1 98.88 362 GLY B CA 1
ATOM 6357 C C . GLY B 1 362 ? 16.75 5.652 15.727 1 98.88 362 GLY B C 1
ATOM 6358 O O . GLY B 1 362 ? 17.797 5.023 15.531 1 98.88 362 GLY B O 1
ATOM 6359 N N . PHE B 1 363 ? 16.141 5.641 16.844 1 98.94 363 PHE B N 1
ATOM 6360 C CA . PHE B 1 363 ? 16.734 4.984 18 1 98.94 363 PHE B CA 1
ATOM 6361 C C . PHE B 1 363 ? 16.609 3.471 17.891 1 98.94 363 PHE B C 1
ATOM 6363 O O . PHE B 1 363 ? 17.5 2.738 18.344 1 98.94 363 PHE B O 1
ATOM 6370 N N . ILE B 1 364 ? 15.531 2.961 17.328 1 98.88 364 ILE B N 1
ATOM 6371 C CA . ILE B 1 364 ? 15.422 1.535 17.047 1 98.88 364 ILE B CA 1
ATOM 6372 C C . ILE B 1 364 ? 16.562 1.103 16.125 1 98.88 364 ILE B C 1
ATOM 6374 O O . ILE B 1 364 ? 17.188 0.069 16.344 1 98.88 364 ILE B O 1
ATOM 6378 N N . GLY B 1 365 ? 16.797 1.938 15.07 1 98.75 365 GLY B N 1
ATOM 6379 C CA . GLY B 1 365 ? 17.922 1.663 14.203 1 98.75 365 GLY B CA 1
ATOM 6380 C C . GLY B 1 365 ? 19.25 1.607 14.953 1 98.75 365 GLY B C 1
ATOM 6381 O O . GLY B 1 365 ? 20.109 0.775 14.648 1 98.75 365 GLY B O 1
ATOM 6382 N N . ALA B 1 366 ? 19.422 2.463 15.945 1 98.88 366 ALA B N 1
ATOM 6383 C CA . ALA B 1 366 ? 20.641 2.488 16.75 1 98.88 366 ALA B CA 1
ATOM 6384 C C . ALA B 1 366 ? 20.797 1.204 17.562 1 98.88 366 ALA B C 1
ATOM 6386 O O . ALA B 1 366 ? 21.875 0.607 17.594 1 98.88 366 ALA B O 1
ATOM 6387 N N . ILE B 1 367 ? 19.719 0.741 18.188 1 98.81 367 ILE B N 1
ATOM 6388 C CA . ILE B 1 367 ? 19.734 -0.461 19.016 1 98.81 367 ILE B CA 1
ATOM 6389 C C . ILE B 1 367 ? 20 -1.685 18.141 1 98.81 367 ILE B C 1
ATOM 6391 O O . ILE B 1 367 ? 20.828 -2.531 18.5 1 98.81 367 ILE B O 1
ATOM 6395 N N . VAL B 1 368 ? 19.344 -1.787 16.969 1 98.75 368 VAL B N 1
ATOM 6396 C CA . VAL B 1 368 ? 19.484 -2.943 16.094 1 98.75 368 VAL B CA 1
ATOM 6397 C C . VAL B 1 368 ? 20.891 -2.98 15.516 1 98.75 368 VAL B C 1
ATOM 6399 O O . VAL B 1 368 ? 21.5 -4.047 15.422 1 98.75 368 VAL B O 1
ATOM 6402 N N . ALA B 1 369 ? 21.438 -1.82 15.156 1 98.69 369 ALA B N 1
ATOM 6403 C CA . ALA B 1 369 ? 22.797 -1.754 14.641 1 98.69 369 ALA B CA 1
ATOM 6404 C C . ALA B 1 369 ? 23.812 -2.188 15.703 1 98.69 369 ALA B C 1
ATOM 6406 O O . ALA B 1 369 ? 24.734 -2.953 15.414 1 98.69 369 ALA B O 1
ATOM 6407 N N . ALA B 1 370 ? 23.641 -1.758 16.953 1 98.69 370 ALA B N 1
ATOM 6408 C CA . ALA B 1 370 ? 24.578 -2.047 18.031 1 98.69 370 ALA B CA 1
ATOM 6409 C C . ALA B 1 370 ? 24.531 -3.523 18.422 1 98.69 370 ALA B C 1
ATOM 6411 O O . ALA B 1 370 ? 25.469 -4.047 19.016 1 98.69 370 ALA B O 1
ATOM 6412 N N . SER B 1 371 ? 23.438 -4.191 18.047 1 98.31 371 SER B N 1
ATOM 6413 C CA . SER B 1 371 ? 23.25 -5.582 18.438 1 98.31 371 SER B CA 1
ATOM 6414 C C . SER B 1 371 ? 23.578 -6.535 17.297 1 98.31 371 SER B C 1
ATOM 6416 O O . SER B 1 371 ? 23.375 -7.746 17.406 1 98.31 371 SER B O 1
ATOM 6418 N N . ALA B 1 372 ? 24.062 -6.02 16.203 1 98.31 372 ALA B N 1
ATOM 6419 C CA . ALA B 1 372 ? 24.375 -6.852 15.047 1 98.31 372 ALA B CA 1
ATOM 6420 C C . ALA B 1 372 ? 25.531 -7.801 15.352 1 98.31 372 ALA B C 1
ATOM 6422 O O . ALA B 1 372 ? 26.438 -7.457 16.109 1 98.31 372 ALA B O 1
ATOM 6423 N N . THR B 1 373 ? 25.5 -9.062 14.82 1 98 373 THR B N 1
ATOM 6424 C CA . THR B 1 373 ? 26.547 -10.047 15.008 1 98 373 THR B CA 1
ATOM 6425 C C . THR B 1 373 ? 26.906 -10.719 13.688 1 98 373 THR B C 1
ATOM 6427 O O . THR B 1 373 ? 26.109 -10.734 12.75 1 98 373 THR B O 1
ATOM 6430 N N . GLU B 1 374 ? 28.094 -11.211 13.625 1 96.44 374 GLU B N 1
ATOM 6431 C CA . GLU B 1 374 ? 28.531 -11.938 12.445 1 96.44 374 GLU B CA 1
ATOM 6432 C C . GLU B 1 374 ? 27.719 -13.219 12.25 1 96.44 374 GLU B C 1
ATOM 6434 O O . GLU B 1 374 ? 27.5 -13.656 11.125 1 96.44 374 GLU B O 1
ATOM 6439 N N . GLU B 1 375 ? 27.25 -13.805 13.32 1 95.94 375 GLU B N 1
ATOM 6440 C CA . GLU B 1 375 ? 26.422 -15.016 13.242 1 95.94 375 GLU B CA 1
ATOM 6441 C C . GLU B 1 375 ? 25.141 -14.766 12.477 1 95.94 375 GLU B C 1
ATOM 6443 O O . GLU B 1 375 ? 24.703 -15.594 11.672 1 95.94 375 GLU B O 1
ATOM 6448 N N . VAL B 1 376 ? 24.562 -13.633 12.672 1 96.5 376 VAL B N 1
ATOM 6449 C CA . VAL B 1 376 ? 23.266 -13.305 12.062 1 96.5 376 VAL B CA 1
ATOM 6450 C C . VAL B 1 376 ? 23.5 -12.75 10.664 1 96.5 376 VAL B C 1
ATOM 6452 O O . VAL B 1 376 ? 22.781 -13.109 9.727 1 96.5 376 VAL B O 1
ATOM 6455 N N . TYR B 1 377 ? 24.516 -11.922 10.43 1 97.31 377 TYR B N 1
ATOM 6456 C CA . TYR B 1 377 ? 24.688 -11.172 9.188 1 97.31 377 TYR B CA 1
ATOM 6457 C C . TYR B 1 377 ? 25.688 -11.852 8.273 1 97.31 377 TYR B C 1
ATOM 6459 O O . TYR B 1 377 ? 25.719 -11.602 7.066 1 97.31 377 TYR B O 1
ATOM 6467 N N . SER B 1 378 ? 26.672 -12.648 8.75 1 95.31 378 SER B N 1
ATOM 6468 C CA . SER B 1 378 ? 27.953 -13 8.156 1 95.31 378 SER B CA 1
ATOM 6469 C C . SER B 1 378 ? 28.891 -11.797 8.109 1 95.31 378 SER B C 1
ATOM 6471 O O . SER B 1 378 ? 28.453 -10.664 8.336 1 95.31 378 SER B O 1
ATOM 6473 N N . ARG B 1 379 ? 30.125 -12.039 7.883 1 95.25 379 ARG B N 1
ATOM 6474 C CA . ARG B 1 379 ? 31.094 -10.961 7.809 1 95.25 379 ARG B CA 1
ATOM 6475 C C . ARG B 1 379 ? 30.812 -10.039 6.625 1 95.25 379 ARG B C 1
ATOM 6477 O O . ARG B 1 379 ? 30.781 -8.82 6.773 1 95.25 379 ARG B O 1
ATOM 6484 N N . GLU B 1 380 ? 30.609 -10.617 5.527 1 95.25 380 GLU B N 1
ATOM 6485 C CA . GLU B 1 380 ? 30.312 -9.844 4.324 1 95.25 380 GLU B CA 1
ATOM 6486 C C . GLU B 1 380 ? 28.984 -9.109 4.449 1 95.25 380 GLU B C 1
ATOM 6488 O O . GLU B 1 380 ? 28.828 -7.996 3.947 1 95.25 380 GLU B O 1
ATOM 6493 N N . GLY B 1 381 ? 28.062 -9.758 5.102 1 95.94 381 GLY B N 1
ATOM 6494 C CA . GLY B 1 381 ? 26.766 -9.141 5.324 1 95.94 381 GLY B CA 1
ATOM 6495 C C . GLY B 1 381 ? 26.844 -7.879 6.16 1 95.94 381 GLY B C 1
ATOM 6496 O O . GLY B 1 381 ? 26.141 -6.902 5.887 1 95.94 381 GLY B O 1
ATOM 6497 N N . LEU B 1 382 ? 27.672 -7.883 7.176 1 96.75 382 LEU B N 1
ATOM 6498 C CA . LEU B 1 382 ? 27.875 -6.703 8.016 1 96.75 382 LEU B CA 1
ATOM 6499 C C . LEU B 1 382 ? 28.5 -5.566 7.219 1 96.75 382 LEU B C 1
ATOM 6501 O O . LEU B 1 382 ? 28.062 -4.418 7.32 1 96.75 382 LEU B O 1
ATOM 6505 N N . ILE B 1 383 ? 29.5 -5.902 6.461 1 96.69 383 ILE B N 1
ATOM 6506 C CA . ILE B 1 383 ? 30.219 -4.914 5.664 1 96.69 383 ILE B CA 1
ATOM 6507 C C . ILE B 1 383 ? 29.266 -4.266 4.664 1 96.69 383 ILE B C 1
ATOM 6509 O O . ILE B 1 383 ? 29.219 -3.041 4.531 1 96.69 383 ILE B O 1
ATOM 6513 N N . ASN B 1 384 ? 28.422 -5.098 4.012 1 95.44 384 ASN B N 1
ATOM 6514 C CA . ASN B 1 384 ? 27.516 -4.602 2.98 1 95.44 384 ASN B CA 1
ATOM 6515 C C . ASN B 1 384 ? 26.391 -3.781 3.58 1 95.44 384 ASN B C 1
ATOM 6517 O O . ASN B 1 384 ? 25.953 -2.795 2.986 1 95.44 384 ASN B O 1
ATOM 6521 N N . THR B 1 385 ? 25.891 -4.18 4.711 1 97.06 385 THR B N 1
ATOM 6522 C CA . THR B 1 385 ? 24.734 -3.527 5.316 1 97.06 385 THR B CA 1
ATOM 6523 C C . THR B 1 385 ? 25.125 -2.17 5.895 1 97.06 385 THR B C 1
ATOM 6525 O O . THR B 1 385 ? 24.406 -1.184 5.707 1 97.06 385 THR B O 1
ATOM 6528 N N . PHE B 1 386 ? 26.281 -2.098 6.566 1 98.06 386 PHE B N 1
ATOM 6529 C CA . PHE B 1 386 ? 26.641 -0.884 7.285 1 98.06 386 PHE B CA 1
ATOM 6530 C C . PHE B 1 386 ? 27.75 -0.137 6.555 1 98.06 386 PHE B C 1
ATOM 6532 O O . PHE B 1 386 ? 28.25 0.878 7.047 1 98.06 386 PHE B O 1
ATOM 6539 N N . ASP B 1 387 ? 28.125 -0.667 5.375 1 96.62 387 ASP B N 1
ATOM 6540 C CA . ASP B 1 387 ? 29.156 -0.06 4.547 1 96.62 387 ASP B CA 1
ATOM 6541 C C . ASP B 1 387 ? 30.453 0.132 5.344 1 96.62 387 ASP B C 1
ATOM 6543 O O . ASP B 1 387 ? 31 1.231 5.375 1 96.62 387 ASP B O 1
ATOM 6547 N N . PHE B 1 388 ? 30.844 -0.953 6.008 1 97.12 388 PHE B N 1
ATOM 6548 C CA . PHE B 1 388 ? 32.094 -0.926 6.734 1 97.12 388 PHE B CA 1
ATOM 6549 C C . PHE B 1 388 ? 33.281 -1.012 5.773 1 97.12 388 PHE B C 1
ATOM 6551 O O . PHE B 1 388 ? 34.031 -1.999 5.773 1 97.12 388 PHE B O 1
ATOM 6558 N N . GLU B 1 389 ? 33.531 0.008 5.039 1 95.69 389 GLU B N 1
ATOM 6559 C CA . GLU B 1 389 ? 34.562 0.112 4.027 1 95.69 389 GLU B CA 1
ATOM 6560 C C . GLU B 1 389 ? 35.344 1.426 4.16 1 95.69 389 GLU B C 1
ATOM 6562 O O . GL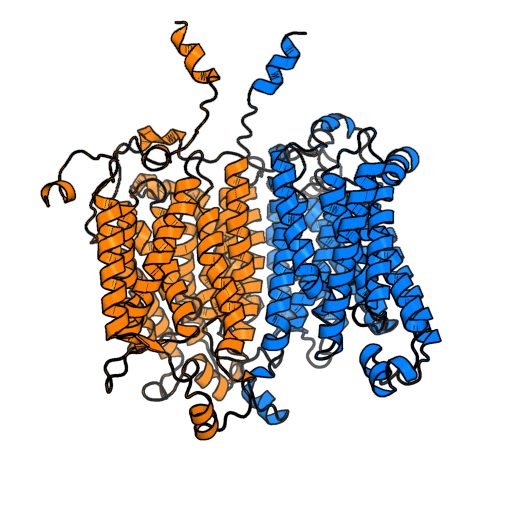U B 1 389 ? 34.875 2.35 4.836 1 95.69 389 GLU B O 1
ATOM 6567 N N . GLY B 1 390 ? 36.562 1.429 3.551 1 95.62 390 GLY B N 1
ATOM 6568 C CA . GLY B 1 390 ? 37.344 2.646 3.574 1 95.62 390 GLY B CA 1
ATOM 6569 C C . GLY B 1 390 ? 37.656 3.135 4.977 1 95.62 390 GLY B C 1
ATOM 6570 O O . GLY B 1 390 ? 38.125 2.369 5.816 1 95.62 390 GLY B O 1
ATOM 6571 N N . ASP B 1 391 ? 37.281 4.406 5.184 1 95.31 391 ASP B N 1
ATOM 6572 C CA . ASP B 1 391 ? 37.594 5.055 6.457 1 95.31 391 ASP B CA 1
ATOM 6573 C C . ASP B 1 391 ? 36.781 4.422 7.594 1 95.31 391 ASP B C 1
ATOM 6575 O O . ASP B 1 391 ? 37.125 4.605 8.766 1 95.31 391 ASP B O 1
ATOM 6579 N N . PHE B 1 392 ? 35.781 3.598 7.227 1 97.12 392 PHE B N 1
ATOM 6580 C CA . PHE B 1 392 ? 34.875 3.057 8.242 1 97.12 392 PHE B CA 1
ATOM 6581 C C . PHE B 1 392 ? 35.062 1.549 8.375 1 97.12 392 PHE B C 1
ATOM 6583 O O . PHE B 1 392 ? 34.281 0.887 9.07 1 97.12 392 PHE B O 1
ATOM 6590 N N . ALA B 1 393 ? 36.062 1.002 7.781 1 96.69 393 ALA B N 1
ATOM 6591 C CA . ALA B 1 393 ? 36.281 -0.438 7.68 1 96.69 393 ALA B CA 1
ATOM 6592 C C . ALA B 1 393 ? 36.438 -1.068 9.055 1 96.69 393 ALA B C 1
ATOM 6594 O O . ALA B 1 393 ? 36.031 -2.213 9.273 1 96.69 393 ALA B O 1
ATOM 6595 N N . ASP B 1 394 ? 37 -0.319 9.992 1 96.25 394 ASP B N 1
ATOM 6596 C CA . ASP B 1 394 ? 37.312 -0.894 11.297 1 96.25 394 ASP B CA 1
ATOM 6597 C C . ASP B 1 394 ? 36.281 -0.488 12.344 1 96.25 394 ASP B C 1
ATOM 6599 O O . ASP B 1 394 ? 36.469 -0.762 13.531 1 96.25 394 ASP B O 1
ATOM 6603 N N . ARG B 1 395 ? 35.25 0.095 11.945 1 97.56 395 ARG B N 1
ATOM 6604 C CA . ARG B 1 395 ? 34.219 0.497 12.891 1 97.56 395 ARG B CA 1
ATOM 6605 C C . ARG B 1 395 ? 33.5 -0.72 13.469 1 97.56 395 ARG B C 1
ATOM 6607 O O . ARG B 1 395 ? 33.156 -1.654 12.734 1 97.56 395 ARG B O 1
ATOM 6614 N N . THR B 1 396 ? 33.375 -0.677 14.781 1 97.69 396 THR B N 1
ATOM 6615 C CA . THR B 1 396 ? 32.656 -1.768 15.438 1 97.69 396 THR B CA 1
ATOM 6616 C C . THR B 1 396 ? 31.141 -1.537 15.383 1 97.69 396 THR B C 1
ATOM 6618 O O . THR B 1 396 ? 30.688 -0.41 15.172 1 97.69 396 THR B O 1
ATOM 6621 N N . VAL B 1 397 ? 30.375 -2.578 15.562 1 97.94 397 VAL B N 1
ATOM 6622 C CA . VAL B 1 397 ? 28.922 -2.475 15.516 1 97.94 397 VAL B CA 1
ATOM 6623 C C . VAL B 1 397 ? 28.422 -1.604 16.672 1 97.94 397 VAL B C 1
ATOM 6625 O O . VAL B 1 397 ? 27.438 -0.877 16.516 1 97.94 397 VAL B O 1
ATOM 6628 N N . GLY B 1 398 ? 28.984 -1.725 17.891 1 98.38 398 GLY B N 1
ATOM 6629 C CA . GLY B 1 398 ? 28.641 -0.839 18.984 1 98.38 398 GLY B CA 1
ATOM 6630 C C . GLY B 1 398 ? 28.828 0.629 18.656 1 98.38 398 GLY B C 1
ATOM 6631 O O . GLY B 1 398 ? 27.969 1.459 18.969 1 98.38 398 GLY B O 1
ATOM 6632 N N . THR B 1 399 ? 29.984 0.952 18.016 1 98.5 399 THR B N 1
ATOM 6633 C CA . THR B 1 399 ? 30.266 2.318 17.594 1 98.5 399 THR B CA 1
ATOM 6634 C C . THR B 1 399 ? 29.266 2.768 16.531 1 98.5 399 THR B C 1
ATOM 6636 O O . THR B 1 399 ? 28.797 3.912 16.547 1 98.5 399 THR B O 1
ATOM 6639 N N . GLN B 1 400 ? 28.969 1.853 15.602 1 98.69 400 GLN B N 1
ATOM 6640 C CA . GLN B 1 400 ? 27.953 2.158 14.594 1 98.69 400 GLN B CA 1
ATOM 6641 C C . GLN B 1 400 ? 26.625 2.523 15.25 1 98.69 400 GLN B C 1
ATOM 6643 O O . GLN B 1 400 ? 25.969 3.48 14.836 1 98.69 400 GLN B O 1
ATOM 6648 N N . GLY B 1 401 ? 26.203 1.719 16.266 1 98.81 401 GLY B N 1
ATOM 6649 C CA . GLY B 1 401 ? 25 2.039 17 1 98.81 401 GLY B CA 1
ATOM 6650 C C . GLY B 1 401 ? 25.031 3.414 17.641 1 98.81 401 GLY B C 1
ATOM 6651 O O . GLY B 1 401 ? 24.031 4.137 17.625 1 98.81 401 GLY B O 1
ATOM 6652 N N . GLY B 1 402 ? 26.125 3.77 18.219 1 98.81 402 GLY B N 1
ATOM 6653 C CA . GLY B 1 402 ? 26.281 5.09 18.797 1 98.81 402 GLY B CA 1
ATOM 6654 C C . GLY B 1 402 ? 26.125 6.215 17.797 1 98.81 402 GLY B C 1
ATOM 6655 O O . GLY B 1 402 ? 25.484 7.223 18.078 1 98.81 402 GLY B O 1
ATOM 6656 N N . PHE B 1 403 ? 26.703 6.055 16.641 1 98.81 403 PHE B N 1
ATOM 6657 C CA . PHE B 1 403 ? 26.609 7.078 15.602 1 98.81 403 PHE B CA 1
ATOM 6658 C C . PHE B 1 403 ? 25.203 7.145 15.023 1 98.81 403 PHE B C 1
ATOM 6660 O O . PHE B 1 403 ? 24.734 8.211 14.625 1 98.81 403 PHE B O 1
ATOM 6667 N N . GLN B 1 404 ? 24.547 5.953 14.984 1 98.88 404 GLN B N 1
ATOM 6668 C CA . GLN B 1 404 ? 23.141 5.977 14.617 1 98.88 404 GLN B CA 1
ATOM 6669 C C . GLN B 1 404 ? 22.328 6.848 15.57 1 98.88 404 GLN B C 1
ATOM 6671 O O . GLN B 1 404 ? 21.5 7.645 15.141 1 98.88 404 GLN B O 1
ATOM 6676 N N . ALA B 1 405 ? 22.531 6.676 16.844 1 98.88 405 ALA B N 1
ATOM 6677 C CA . ALA B 1 405 ? 21.828 7.465 17.844 1 98.88 405 ALA B CA 1
ATOM 6678 C C . ALA B 1 405 ? 22.156 8.953 17.703 1 98.88 405 ALA B C 1
ATOM 6680 O O . ALA B 1 405 ? 21.266 9.797 17.781 1 98.88 405 ALA B O 1
ATOM 6681 N N . ALA B 1 406 ? 23.422 9.266 17.531 1 98.94 406 ALA B N 1
ATOM 6682 C CA . ALA B 1 406 ? 23.844 10.656 17.328 1 98.94 406 ALA B CA 1
ATOM 6683 C C . ALA B 1 406 ? 23.172 11.258 16.094 1 98.94 406 ALA B C 1
ATOM 6685 O O . ALA B 1 406 ? 22.797 12.43 16.109 1 98.94 406 ALA B O 1
ATOM 6686 N N . ALA B 1 407 ? 23.125 10.492 15.047 1 98.94 407 ALA B N 1
ATOM 6687 C CA . ALA B 1 407 ? 22.484 10.93 13.805 1 98.94 407 ALA B CA 1
ATOM 6688 C C . ALA B 1 407 ? 21.031 11.297 14.039 1 98.94 407 ALA B C 1
ATOM 6690 O O . ALA B 1 407 ? 20.531 12.273 13.484 1 98.94 407 ALA B O 1
ATOM 6691 N N . CYS B 1 408 ? 20.344 10.477 14.789 1 98.88 408 CYS B N 1
ATOM 6692 C CA . CYS B 1 408 ? 18.953 10.773 15.133 1 98.88 408 CYS B CA 1
ATOM 6693 C C . CYS B 1 408 ? 18.844 12.125 15.836 1 98.88 408 CYS B C 1
ATOM 6695 O O . CYS B 1 408 ? 17.953 12.914 15.523 1 98.88 408 CYS B O 1
ATOM 6697 N N . CYS B 1 409 ? 19.703 12.422 16.719 1 98.94 409 CYS B N 1
ATOM 6698 C CA . CYS B 1 409 ? 19.719 13.695 17.438 1 98.94 409 CYS B CA 1
ATOM 6699 C C . CYS B 1 409 ? 19.984 14.852 16.469 1 98.94 409 CYS B C 1
ATOM 6701 O O . CYS B 1 409 ? 19.422 15.938 16.625 1 98.94 409 CYS B O 1
ATOM 6703 N N . VAL B 1 410 ? 20.844 14.641 15.508 1 98.88 410 VAL B N 1
ATOM 6704 C CA . VAL B 1 410 ? 21.125 15.664 14.508 1 98.88 410 VAL B CA 1
ATOM 6705 C C . VAL B 1 410 ? 19.859 16 13.742 1 98.88 410 VAL B C 1
ATOM 6707 O O . VAL B 1 410 ? 19.547 17.172 13.539 1 98.88 410 VAL B O 1
ATOM 6710 N N . ALA B 1 411 ? 19.141 14.969 13.289 1 98.94 411 ALA B N 1
ATOM 6711 C CA . ALA B 1 411 ? 17.891 15.188 12.555 1 98.94 411 ALA B CA 1
ATOM 6712 C C . ALA B 1 411 ? 16.906 16.016 13.375 1 98.94 411 ALA B C 1
ATOM 6714 O O . ALA B 1 411 ? 16.297 16.969 12.867 1 98.94 411 ALA B O 1
ATOM 6715 N N . ILE B 1 412 ? 16.766 15.656 14.641 1 98.88 412 ILE B N 1
ATOM 6716 C CA . ILE B 1 412 ? 15.844 16.344 15.539 1 98.88 412 ILE B CA 1
ATOM 6717 C C . ILE B 1 412 ? 16.281 17.797 15.719 1 98.88 412 ILE B C 1
ATOM 6719 O O . ILE B 1 412 ? 15.477 18.719 15.617 1 98.88 412 ILE B O 1
ATOM 6723 N N . ALA B 1 413 ? 17.594 18.016 15.953 1 98.81 413 ALA B N 1
ATOM 6724 C CA . ALA B 1 413 ? 18.125 19.359 16.188 1 98.81 413 ALA B CA 1
ATOM 6725 C C . ALA B 1 413 ? 17.938 20.25 14.969 1 98.81 413 ALA B C 1
ATOM 6727 O O . ALA B 1 413 ? 17.547 21.422 15.102 1 98.81 413 ALA B O 1
ATOM 6728 N N . PHE B 1 414 ? 18.234 19.734 13.82 1 98.69 414 PHE B N 1
ATOM 6729 C CA . PHE B 1 414 ? 18.078 20.531 12.602 1 98.69 414 PHE B CA 1
ATOM 6730 C C . PHE B 1 414 ? 16.609 20.859 12.367 1 98.69 414 PHE B C 1
ATOM 6732 O O . PHE B 1 414 ? 16.281 21.938 11.852 1 98.69 414 PHE B O 1
ATOM 6739 N N . GLY B 1 415 ? 15.719 19.875 12.672 1 98.69 415 GLY B N 1
ATOM 6740 C CA . GLY B 1 415 ? 14.305 20.156 12.555 1 98.69 415 GLY B CA 1
ATOM 6741 C C . GLY B 1 415 ? 13.852 21.281 13.477 1 98.69 415 GLY B C 1
ATOM 6742 O O . GLY B 1 415 ? 13.266 22.266 13.023 1 98.69 415 GLY B O 1
ATOM 6743 N N . ILE B 1 416 ? 14.18 21.188 14.742 1 98.44 416 ILE B N 1
ATOM 6744 C CA . ILE B 1 416 ? 13.695 22.109 15.758 1 98.44 416 ILE B CA 1
ATOM 6745 C C . ILE B 1 416 ? 14.336 23.484 15.555 1 98.44 416 ILE B C 1
ATOM 6747 O O . ILE B 1 416 ? 13.641 24.484 15.477 1 98.44 416 ILE B O 1
ATOM 6751 N N . VAL B 1 417 ? 15.664 23.531 15.398 1 98.12 417 VAL B N 1
ATOM 6752 C CA . VAL B 1 417 ? 16.375 24.812 15.289 1 98.12 417 VAL B CA 1
ATOM 6753 C C . VAL B 1 417 ? 16.094 25.438 13.922 1 98.12 417 VAL B C 1
ATOM 6755 O O . VAL B 1 417 ? 15.852 26.641 13.82 1 98.12 417 VAL B O 1
ATOM 6758 N N . GLY B 1 418 ? 16.172 24.609 12.883 1 97.44 418 GLY B N 1
ATOM 6759 C CA . GLY B 1 418 ? 15.883 25.109 11.547 1 97.44 418 GLY B CA 1
ATOM 6760 C C . GLY B 1 418 ? 14.5 25.703 11.422 1 97.44 418 GLY B C 1
ATOM 6761 O O . GLY B 1 418 ? 14.336 26.797 10.883 1 97.44 418 GLY B O 1
ATOM 6762 N N . GLY B 1 419 ? 13.453 24.953 11.898 1 96.56 419 GLY B N 1
ATOM 6763 C CA . GLY B 1 419 ? 12.094 25.453 11.844 1 96.56 419 GLY B CA 1
ATOM 6764 C C . GLY B 1 419 ? 11.867 26.672 12.734 1 96.56 419 GLY B C 1
ATOM 6765 O O . GLY B 1 419 ? 11.086 27.562 12.398 1 96.56 419 GLY B O 1
ATOM 6766 N N . GLY B 1 420 ? 12.555 26.734 13.875 1 94.69 420 GLY B N 1
ATOM 6767 C CA . GLY B 1 420 ? 12.398 27.812 14.836 1 94.69 420 GLY B CA 1
ATOM 6768 C C . GLY B 1 420 ? 13 29.125 14.359 1 94.69 420 GLY B C 1
ATOM 6769 O O . GLY B 1 420 ? 12.617 30.203 14.836 1 94.69 420 GLY B O 1
ATOM 6770 N N . CYS B 1 421 ? 13.859 29.078 13.383 1 91 421 CYS B N 1
ATOM 6771 C CA . CYS B 1 421 ? 14.586 30.281 12.969 1 91 421 CYS B CA 1
ATOM 6772 C C . CYS B 1 421 ? 14.109 30.75 11.602 1 91 421 CYS B C 1
ATOM 6774 O O . CYS B 1 421 ? 14.648 31.719 11.055 1 91 421 CYS B O 1
ATOM 6776 N N . ILE B 1 422 ? 13.141 30.141 11.062 1 83.88 422 ILE B N 1
ATOM 6777 C CA . ILE B 1 422 ? 12.75 30.484 9.703 1 83.88 422 ILE B CA 1
ATOM 6778 C C . ILE B 1 422 ? 11.953 31.781 9.703 1 83.88 422 ILE B C 1
ATOM 6780 O O . ILE B 1 422 ? 11.078 31.984 10.555 1 83.88 422 ILE B O 1
ATOM 6784 N N . PRO B 1 423 ? 12.453 32.75 8.906 1 71.38 423 PRO B N 1
ATOM 6785 C CA . PRO B 1 423 ? 11.68 34 8.797 1 71.38 423 PRO B CA 1
ATOM 6786 C C . PRO B 1 423 ? 10.297 33.781 8.188 1 71.38 423 PRO B C 1
ATOM 6788 O O . PRO B 1 423 ? 10.156 33.031 7.227 1 71.38 423 PRO B O 1
ATOM 6791 N N . ILE B 1 424 ? 9.242 34.219 8.922 1 68.62 424 ILE B N 1
ATOM 6792 C CA . ILE B 1 424 ? 7.898 33.969 8.398 1 68.62 424 ILE B CA 1
ATOM 6793 C C . ILE B 1 424 ? 7.352 35.281 7.801 1 68.62 424 ILE B C 1
ATOM 6795 O O . ILE B 1 424 ? 7.281 36.312 8.484 1 68.62 424 ILE B O 1
ATOM 6799 N N . TRP B 1 425 ? 7.297 35.219 6.43 1 71.06 425 TRP B N 1
ATOM 6800 C CA . TRP B 1 425 ? 6.723 36.344 5.68 1 71.06 425 TRP B CA 1
ATOM 6801 C C . TRP B 1 425 ? 5.371 35.938 5.082 1 71.06 425 TRP B C 1
ATOM 6803 O O . TRP B 1 425 ? 5.133 34.781 4.781 1 71.06 425 TRP B O 1
ATOM 6813 N N . GLY B 1 426 ? 4.426 36.938 4.984 1 67.88 426 GLY B N 1
ATOM 6814 C CA . GLY B 1 426 ? 3.232 36.781 4.172 1 67.88 426 GLY B CA 1
ATOM 6815 C C . GLY B 1 426 ? 2.164 35.938 4.84 1 67.88 426 GLY B C 1
ATOM 6816 O O . GLY B 1 426 ? 1.49 35.125 4.184 1 67.88 426 GLY B O 1
ATOM 6817 N N . ASP B 1 427 ? 1.977 36.188 6.059 1 77.12 427 ASP B N 1
ATOM 6818 C CA . ASP B 1 427 ? 0.979 35.438 6.809 1 77.12 427 ASP B CA 1
ATOM 6819 C C . ASP B 1 427 ? -0.436 35.844 6.434 1 77.12 427 ASP B C 1
ATOM 6821 O O . ASP B 1 427 ? -0.721 37.062 6.348 1 77.12 427 ASP B O 1
ATOM 6825 N N . PRO B 1 428 ? -1.252 34.844 6.125 1 78.25 428 PRO B N 1
ATOM 6826 C CA . PRO B 1 428 ? -2.662 35.219 6.035 1 78.25 428 PRO B CA 1
ATOM 6827 C C . PRO B 1 428 ? -3.25 35.625 7.387 1 78.25 428 PRO B C 1
ATOM 6829 O O . PRO B 1 428 ? -2.715 35.25 8.43 1 78.25 428 PRO B O 1
ATOM 6832 N N . ALA B 1 429 ? -4.398 36.406 7.234 1 81.38 429 ALA B N 1
ATOM 6833 C CA . ALA B 1 429 ? -5.133 36.719 8.461 1 81.38 429 ALA B CA 1
ATOM 6834 C C . ALA B 1 429 ? -5.742 35.469 9.078 1 81.38 429 ALA B C 1
ATOM 6836 O O . ALA B 1 429 ? -6.039 34.5 8.367 1 81.38 429 ALA B O 1
ATOM 6837 N N . ASP B 1 430 ? -5.949 35.438 10.367 1 86.12 430 ASP B N 1
ATOM 6838 C CA . ASP B 1 430 ? -6.41 34.25 11.109 1 86.12 430 ASP B CA 1
ATOM 6839 C C . ASP B 1 430 ? -7.809 33.844 10.656 1 86.12 430 ASP B C 1
ATOM 6841 O O . ASP B 1 430 ? -8.164 32.656 10.734 1 86.12 430 ASP B O 1
ATOM 6845 N N . ASP B 1 431 ? -8.586 34.781 10.141 1 85.06 431 ASP B N 1
ATOM 6846 C CA . ASP B 1 431 ? -9.945 34.469 9.727 1 85.06 431 ASP B CA 1
ATOM 6847 C C . ASP B 1 431 ? -9.969 33.875 8.312 1 85.06 431 ASP B C 1
ATOM 6849 O O . ASP B 1 431 ? -11.016 33.438 7.832 1 85.06 431 ASP B O 1
ATOM 6853 N N . ASN B 1 432 ? -8.875 33.844 7.754 1 87 432 ASN B N 1
ATOM 6854 C CA . ASN B 1 432 ? -8.781 33.281 6.41 1 87 432 ASN B CA 1
ATOM 6855 C C . ASN B 1 432 ? -8.117 31.906 6.414 1 87 432 ASN B C 1
ATOM 6857 O O . ASN B 1 432 ? -7.801 31.359 5.355 1 87 432 ASN B O 1
ATOM 6861 N N . CYS B 1 433 ? -8.031 31.344 7.543 1 90.88 433 CYS B N 1
ATOM 6862 C CA . CYS B 1 433 ? -7.395 30.047 7.66 1 90.88 433 CYS B CA 1
ATOM 6863 C C . CYS B 1 433 ? -8.383 28.922 7.359 1 90.88 433 CYS B C 1
ATOM 6865 O O . CYS B 1 433 ? -9.594 29.078 7.551 1 90.88 433 CYS B O 1
ATOM 6867 N N . TYR B 1 434 ? -7.871 27.844 6.812 1 93.5 434 TYR B N 1
ATOM 6868 C CA . TYR B 1 434 ? -8.594 26.594 6.566 1 93.5 434 TYR B CA 1
ATOM 6869 C C . TYR B 1 434 ? -9.656 26.797 5.492 1 93.5 434 TYR B C 1
ATOM 6871 O O . TYR B 1 434 ? -10.664 26.078 5.477 1 93.5 434 TYR B O 1
ATOM 6879 N N . ASP B 1 435 ? -9.484 27.875 4.719 1 92.44 435 ASP B N 1
ATOM 6880 C CA . ASP B 1 435 ? -10.492 28.203 3.707 1 92.44 435 ASP B CA 1
ATOM 6881 C C . ASP B 1 435 ? -9.844 28.406 2.34 1 92.44 435 ASP B C 1
ATOM 6883 O O . ASP B 1 435 ? -9.047 29.344 2.166 1 92.44 435 ASP B O 1
ATOM 6887 N N . ASP B 1 436 ? -10.266 27.672 1.341 1 93.81 436 ASP B N 1
ATOM 6888 C CA . ASP B 1 436 ? -9.711 27.719 -0.01 1 93.81 436 ASP B CA 1
ATOM 6889 C C . ASP B 1 436 ? -10.07 29.047 -0.688 1 93.81 436 ASP B C 1
ATOM 6891 O O . ASP B 1 436 ? -9.422 29.453 -1.655 1 93.81 436 ASP B O 1
ATOM 6895 N N . GLU B 1 437 ? -11.062 29.734 -0.21 1 91.06 437 GLU B N 1
ATOM 6896 C CA . GLU B 1 437 ? -11.508 30.969 -0.845 1 91.06 437 GLU B CA 1
ATOM 6897 C C . GLU B 1 437 ? -10.414 32.031 -0.798 1 91.06 437 GLU B C 1
ATOM 6899 O O . GLU B 1 437 ? -10.422 32.969 -1.6 1 91.06 437 GLU B O 1
ATOM 6904 N N . ALA B 1 438 ? -9.617 31.875 0.128 1 89.5 438 ALA B N 1
ATOM 6905 C CA . ALA B 1 438 ? -8.555 32.875 0.283 1 89.5 438 ALA B CA 1
ATOM 6906 C C . ALA B 1 438 ? -7.648 32.906 -0.942 1 89.5 438 ALA B C 1
ATOM 6908 O O . ALA B 1 438 ? -7.145 33.969 -1.326 1 89.5 438 ALA B O 1
ATOM 6909 N N . TYR B 1 439 ? -7.453 31.75 -1.628 1 93.12 439 TYR B N 1
ATOM 6910 C CA . TYR B 1 439 ? -6.43 31.719 -2.668 1 93.12 439 TYR B CA 1
ATOM 6911 C C . TYR B 1 439 ? -6.941 31.016 -3.918 1 93.12 439 TYR B C 1
ATOM 6913 O O . TYR B 1 439 ? -6.25 30.969 -4.941 1 93.12 439 TYR B O 1
ATOM 6921 N N . TRP B 1 440 ? -8.086 30.375 -3.9 1 94 440 TRP B N 1
ATOM 6922 C CA . TRP B 1 440 ? -8.617 29.625 -5.031 1 94 440 TRP B CA 1
ATOM 6923 C C . TRP B 1 440 ? -9.961 30.203 -5.477 1 94 440 TRP B C 1
ATOM 6925 O O . TRP B 1 440 ? -10.742 30.688 -4.652 1 94 440 TRP B O 1
ATOM 6935 N N . GLU B 1 441 ? -10.172 30.188 -6.859 1 89.75 441 GLU B N 1
ATOM 6936 C CA . GLU B 1 441 ? -11.516 30.453 -7.375 1 89.75 441 GLU B CA 1
ATOM 6937 C C . GLU B 1 441 ? -12.445 29.266 -7.121 1 89.75 441 GLU B C 1
ATOM 6939 O O . GLU B 1 441 ? -12.219 28.172 -7.645 1 89.75 441 GLU B O 1
ATOM 6944 N N . ALA B 1 442 ? -13.016 29.297 -6.109 1 73.19 442 ALA B N 1
ATOM 6945 C CA . ALA B 1 442 ? -13.836 28.141 -5.758 1 73.19 442 ALA B CA 1
ATOM 6946 C C . ALA B 1 442 ? -15.32 28.484 -5.844 1 73.19 442 ALA B C 1
ATOM 6948 O O . ALA B 1 442 ? -15.727 29.609 -5.539 1 73.19 442 ALA B O 1
ATOM 6949 N N . LEU B 1 443 ? -16.109 27.781 -6.785 1 61.16 443 LEU B N 1
ATOM 6950 C CA . LEU B 1 443 ? -17.578 27.891 -6.797 1 61.16 443 LEU B CA 1
ATOM 6951 C C . LEU B 1 443 ? -18.172 27.312 -5.523 1 61.16 443 LEU B C 1
ATOM 6953 O O . LEU B 1 443 ? -18.25 26.094 -5.367 1 61.16 443 LEU B O 1
ATOM 6957 N N . ILE B 1 444 ? -17.766 27.75 -4.551 1 56.03 444 ILE B N 1
ATOM 6958 C CA . ILE B 1 444 ? -18.359 27.156 -3.365 1 56.03 444 ILE B CA 1
ATOM 6959 C C . ILE B 1 444 ? -19.859 27.453 -3.33 1 56.03 444 ILE B C 1
ATOM 6961 O O . ILE B 1 444 ? -20.266 28.625 -3.289 1 56.03 444 ILE B O 1
ATOM 6965 N N . THR B 1 445 ? -20.641 26.766 -4.027 1 48.62 445 THR B N 1
ATOM 6966 C CA . THR B 1 445 ? -22.094 26.922 -3.904 1 48.62 445 THR B CA 1
ATOM 6967 C C . THR B 1 445 ? -22.516 26.938 -2.438 1 48.62 445 THR B C 1
ATOM 6969 O O . THR B 1 445 ? -22.312 25.953 -1.718 1 48.62 445 THR B O 1
ATOM 6972 N N . VAL B 1 446 ? -22.328 28.031 -1.818 1 43 446 VAL B N 1
ATOM 6973 C CA . VAL B 1 446 ? -23.031 28.141 -0.54 1 43 446 VAL B CA 1
ATOM 6974 C C . VAL B 1 446 ? -24.484 27.703 -0.695 1 43 446 VAL B C 1
ATOM 6976 O O . VAL B 1 446 ? -25.203 28.203 -1.561 1 43 446 VAL B O 1
ATOM 6979 N N . THR B 1 447 ? -24.797 26.625 -0.474 1 38.97 447 THR B N 1
ATOM 6980 C CA . THR B 1 447 ? -26.219 26.359 -0.343 1 38.97 447 THR B CA 1
ATOM 6981 C C . THR B 1 447 ? -26.906 27.5 0.414 1 38.97 447 THR B C 1
ATOM 6983 O O . THR B 1 447 ? -26.5 27.859 1.516 1 38.97 447 THR B O 1
ATOM 6986 N N . LEU B 1 448 ? -27.5 28.516 -0.206 1 36.22 448 LEU B N 1
ATOM 6987 C CA . LEU B 1 448 ? -28.453 29.547 0.191 1 36.22 448 LEU B CA 1
ATOM 6988 C C . LEU B 1 448 ? -29.297 29.094 1.364 1 36.22 448 LEU B C 1
ATOM 6990 O O . LEU B 1 448 ? -30.172 29.828 1.84 1 36.22 448 LEU B O 1
ATOM 6994 N N . LEU B 1 449 ? -29.359 27.953 1.802 1 35.81 449 LEU B N 1
ATOM 6995 C CA . LEU B 1 449 ? -30.203 27.703 2.959 1 35.81 449 LEU B CA 1
ATOM 6996 C C . LEU B 1 449 ? -29.672 28.422 4.195 1 35.81 449 LEU B C 1
ATOM 6998 O O . LEU B 1 449 ? -30.422 28.656 5.148 1 35.81 449 LEU B O 1
ATOM 7002 N N . ASP B 1 450 ? -28.438 28.781 4.285 1 35.09 450 ASP B N 1
ATOM 7003 C CA . ASP B 1 450 ? -28.031 29.438 5.527 1 35.09 450 ASP B CA 1
ATOM 7004 C C . ASP B 1 450 ? -28.281 30.953 5.453 1 35.09 450 ASP B C 1
ATOM 7006 O O . ASP B 1 450 ? -28.484 31.594 6.48 1 35.09 450 ASP B O 1
ATOM 7010 N N . ARG B 1 451 ? -28.219 31.656 4.379 1 35.06 451 ARG B N 1
ATOM 7011 C CA . ARG B 1 451 ? -28.453 33.094 4.398 1 35.06 451 ARG B CA 1
ATOM 7012 C C . ARG B 1 451 ? -29.953 33.406 4.445 1 35.06 451 ARG B C 1
ATOM 7014 O O . ARG B 1 451 ? -30.375 34.406 5.012 1 35.06 451 ARG B O 1
ATOM 7021 N N . ASN B 1 452 ? -30.797 32.75 3.699 1 32.41 452 ASN B N 1
ATOM 7022 C CA . ASN B 1 452 ? -32.188 33.25 3.764 1 32.41 452 ASN B CA 1
ATOM 7023 C C . ASN B 1 452 ? -32.75 33.062 5.16 1 32.41 452 ASN B C 1
ATOM 7025 O O . ASN B 1 452 ? -33.938 33.375 5.387 1 32.41 452 ASN B O 1
ATOM 7029 N N . PHE B 1 453 ? -32.094 32.281 5.973 1 34.28 453 PHE B N 1
ATOM 7030 C CA . PHE B 1 453 ? -32.688 32.406 7.289 1 34.28 453 PHE B CA 1
ATOM 7031 C C . PHE B 1 453 ? -32.344 33.75 7.922 1 34.28 453 PHE B C 1
ATOM 7033 O O . PHE B 1 453 ? -32.969 34.156 8.906 1 34.28 453 PHE B O 1
ATOM 7040 N N . TYR B 1 454 ? -31.172 34.281 7.535 1 30.59 454 TYR B N 1
ATOM 7041 C CA . TYR B 1 454 ? -30.953 35.5 8.289 1 30.59 454 TYR B CA 1
ATOM 7042 C C . TYR B 1 454 ? -31.609 36.688 7.598 1 30.59 454 TYR B C 1
ATOM 7044 O O . TYR B 1 454 ? -31.609 37.812 8.125 1 30.59 454 TYR B O 1
ATOM 7052 N N . CYS B 1 455 ? -31.766 36.688 6.375 1 29.33 455 CYS B N 1
ATOM 7053 C CA . CYS B 1 455 ? -32.281 37.969 5.879 1 29.33 455 CYS B CA 1
ATOM 7054 C C . CYS B 1 455 ? -33.719 38.156 6.305 1 29.33 455 CYS B C 1
ATOM 7056 O O . CYS B 1 455 ? -34.312 39.219 6.066 1 29.33 455 CYS B O 1
ATOM 7058 N N . HIS B 1 456 ? -34.469 37.031 6.516 1 28.25 456 HIS B N 1
ATOM 7059 C CA . HIS B 1 456 ? -35.844 37.438 6.805 1 28.25 456 HIS B CA 1
ATOM 7060 C C . HIS B 1 456 ? -35.969 37.938 8.242 1 28.25 456 HIS B C 1
ATOM 7062 O O . HIS B 1 456 ? -37.062 38.25 8.695 1 28.25 456 HIS B O 1
ATOM 7068 N N . ARG B 1 457 ? -34.875 37.969 9.031 1 24.62 457 ARG B N 1
ATOM 7069 C CA . ARG B 1 457 ? -35.25 38.875 10.109 1 24.62 457 ARG B CA 1
ATOM 7070 C C . ARG B 1 457 ? -34.781 40.312 9.789 1 24.62 457 ARG B C 1
ATOM 7072 O O . ARG B 1 457 ? -33.688 40.5 9.258 1 24.62 457 ARG B O 1
#

Secondary structure (DSSP, 8-state):
-GGGTSSS------TTHHHHHHHHHHHHHHHHHHHHEEE-TTTSTTHHHHHHHHT---GGGSHHHHHHHHHHHHHHIIIIIHHHHGGGBTT-HHHHHHHHHHHHHHHHHHHHHHHIIIIIEETTTTEEEE-HHHHHHHHHHHHHHHHHHHHHTTSS-HHHHHHHHHHHHHHHHHHHIIIIIIS----TT-IIIIIIHHHHHHHHHHHHT--TTGGGGGGGSSB-HHHHHHHHHHHHHHHHHHHHHHHTTSPTTHHHHHHHHHHHHHHHHHHHHHHHHHHHTSTT-PPPHHHHHHGGGHHHHHTTTTTTS---HHHHHHHHHHHHHHHHHIIIIIHHHHHHHH----TT-HIIIIIHHHHHHHHHHHHHHHT--HHHH-HHHHHHHHT--GGGTT--HHHHHHHHHHHHHHHHHHHHHHHHT-----PPPGGGTT-GGGTB-------TTTTHHHH--/-THHHHSS------TTHHHHHHHHHHHHHHHHHHHHEEE-TTTSTTHHHHHHHTT---GGGSHHHHHHHHHHHHHHIIIIIHHHHGGGBTT-HHHHHHHHHHHHHHHHHHHHHHHIIIIIEETTTTEEEE-HHHHHHHHHHHHHHHHHHHHHTTSS-HHHHHHHHHHHHHHHHHHHIIIIIIS----TT-IIIIIIHHHHHHHHHHHHT--TTGGGGGGGSSB-HHHHHHHHHHHHHHHHHHHHHHHTTSPTTHHHHHHHHHHHHHHHHHHHHHHHHHHHTSTT-PBPHHHHHHGGGHHHHHTTTTTTS---HHHHHHHHHHHHHHHHHIIIIIHHHHHHHH----TT-HIIIIIHHHHHHHHHHHHHHHT--HHHH-HHHHHHHHT--GGGTT--HHHHHHHHHHHHHHHHHHHHHHHHT-----PPPGGGTT-GGGTS-------TTTTTTTTT-

Foldseek 3Di:
DCVQFDDDDLALDCVPPVVVCVVVLVVVLVVLCVVAEDADCLPDPCVVVVCVVVVNDDNCPRVCVVFVVLLVLLVCLQQQQLQLLLLQWAACSCVSRVLSNVLLVSQLSLLLNLLQVQPAQDPVRRHRHDDSLSSLVSSLQSLLLSLLCQQCPQWFHSSQSNLLSNLSSNLLSVLVSCQCPVLVAFFQLCLFSRQQLSLLLSQLLQLLSQDPVLVLVVVRLGGDPVSLVSSLSSLVSCLVSLLSNLLNNADPDLLSVQLSLLLNLLLVLLQVLLLVLQQVLDPNRDHDSLSNSALSCLLSSLSNRCSSPPCDSVSSSVSSNVLSNQLNCCVVPVVVVCCVPSVGRRSSSSCSRGNVSSLNSLLVNLVRQLPDDCVRQNPVRNCSRSVCDDPNVPPDSNSNSVSSNVSSVSSNCSSNVSSNPRDGTSTHDSNSGSHPVSNDPDPPPPPCPVVVVPVVD/DCVQWPDDDLALDCPPPVVVCVVVLVVVLVVLCVVAEDADCLRDPCVVVVCVVVVNDDNCPRVCNQFVVLLVLLVCLQQQQLQQLLLFWAACSCVSRVLSNVLLVSQLSLLLNLLQVQPAQDPVRRHRHDDSLSSLRSSLQSLLLSLLCQQCPQWFHSSLSNLLSNLSSNLLSVLVSCQCPVLVAFFQLCLFSRQQLSLLLSQLLLLLSQDPVLVLVVVRLGGDPVSLVSSLSSLVSCLVSLLSNLLNNADPDLLSVQLSLLLNLLLVLLQVLLLVLQQVLDPNRDHDSLSNSALSCLLSSLSNRCSSPPCDSVSSSVSSNVLSNQLNCCVVPVVVVCCVPSVGRRSSSSCSRGNVSSLNSLLVSLVRQLPDDCVRQNPVRNCSRSVCDDPNVPPDSNSNSVSSNVSSVSSNCSSNVSSNPRDRTSTHDSNSGSHCVSNDPDPPPPPVPVPVVPVVD

pLDDT: mean 93.08, std 13.81, range [21.84, 98.94]

InterPro domains:
  IPR002229 Blood group Rhesus C/E/D polypeptide [PR00342] (17-35)
  IPR002229 Blood group Rhesus C/E/D polypeptide [PR00342] (68-85)
  IPR002229 Blood group Rhesus C/E/D polypeptide [PR00342] (97-114)
  IPR002229 Blood group Rhesus C/E/D polypeptide [PR00342] (137-153)
  IPR002229 Blood group Rhesus C/E/D polypeptide [PR00342] (160-183)
  IPR002229 Blood group Rhesus C/E/D polypeptide [PR00342] (194-209)
  IPR002229 Blood group Rhesus C/E/D polypeptide [PR00342] (229-247)
  IPR002229 Blood group Rhesus C/E/D polypeptide [PR00342] (259-281)
  IPR002229 Blood group Rhesus C/E/D polypeptide [PR00342] (294-307)
  IPR002229 Blood group Rhesus C/E/D polypeptide [PR00342] (317-335)
  IPR002229 Blood group Rhesus C/E/D polypeptide [PR00342] (355-371)
  IPR024041 Ammonium transporter AmtB-like domain [PF00909] (62-418)
  IPR029020 Ammonium/urea transporter [G3DSA:1.10.3430.10] (6-444)

Solvent-accessible surface area (backbone atoms only — not comparable to full-atom values): 42743 Å² total; per-residue (Å²): 123,68,59,80,56,65,84,62,80,55,54,60,67,33,30,60,62,39,23,48,52,31,49,55,51,50,52,50,49,34,52,50,30,62,69,29,46,43,65,22,67,63,33,27,51,52,28,65,59,51,26,65,76,66,73,50,89,51,58,75,73,34,65,49,73,73,35,45,66,30,37,52,38,38,47,43,25,57,54,46,9,56,6,28,41,50,15,26,34,60,46,21,42,62,48,26,34,52,50,41,46,50,45,44,33,53,29,33,60,52,22,47,51,45,39,20,70,72,72,45,47,35,83,88,76,60,32,24,55,40,53,66,67,48,54,42,51,9,51,46,46,31,46,16,40,52,42,16,44,34,11,40,54,46,59,62,32,74,58,35,48,49,52,51,35,58,52,42,37,49,52,42,34,52,51,41,43,45,28,44,66,71,52,52,29,76,43,52,29,21,1,20,63,22,28,12,14,11,17,28,20,14,48,24,33,23,44,71,60,55,61,92,54,41,69,72,23,43,88,36,72,41,65,41,77,65,26,45,55,47,13,42,54,6,29,50,44,37,57,71,28,36,24,32,45,26,16,51,72,38,55,80,66,66,36,23,53,44,5,26,52,30,21,49,39,4,26,58,31,0,39,58,31,16,53,51,50,37,16,72,75,28,97,86,42,54,74,50,68,72,39,62,49,39,11,25,44,9,6,40,35,22,31,6,23,36,15,54,52,92,56,52,65,68,46,22,29,48,50,1,34,51,30,0,38,52,15,32,48,24,62,71,55,44,49,60,47,38,34,71,75,65,49,40,59,48,65,64,41,28,55,34,33,24,20,49,24,2,46,50,7,14,46,50,26,10,54,55,40,36,63,56,48,52,89,80,45,35,69,66,42,46,32,66,71,64,55,38,46,80,98,38,44,82,63,48,43,55,58,49,10,50,32,23,39,50,32,29,50,50,21,40,48,50,7,37,54,52,22,58,64,55,84,86,47,59,53,46,40,49,74,51,30,32,39,33,68,53,50,32,68,62,69,69,71,69,63,63,71,68,57,61,66,58,67,76,104,123,70,63,77,52,68,82,58,82,52,56,63,79,47,81,59,61,41,55,46,51,53,52,54,51,50,52,50,46,53,54,51,42,71,69,29,54,43,65,22,66,84,71,31,90,57,31,67,61,51,26,66,74,66,72,50,88,51,80,74,74,39,68,54,71,76,35,44,68,31,38,52,38,38,50,44,25,58,55,46,10,55,6,28,42,49,15,26,34,61,45,22,42,62,49,26,35,52,49,41,46,50,45,45,60,54,28,33,59,54,23,48,50,45,39,21,70,70,74,46,46,35,81,89,77,60,31,24,55,42,56,65,69,46,54,42,50,10,51,46,47,29,46,15,39,52,43,16,44,35,10,38,53,47,60,62,32,74,56,34,48,47,52,52,35,57,52,42,38,48,52,42,33,51,51,40,42,44,28,45,64,73,52,52,29,76,43,53,30,19,2,19,62,21,29,12,14,12,17,29,21,14,48,27,34,24,43,72,59,53,60,92,53,42,70,72,24,44,88,33,71,42,65,38,62,66,28,44,56,46,12,41,55,6,29,50,45,37,56,67,28,36,24,32,45,28,16,53,72,38,55,79,39,20,35,23,43,29,5,26,52,28,22,48,40,3,25,29,31,0,38,38,28,16,53,17,50,36,10,52,76,27,96,52,16,31,33,46,60,70,40,62,49,38,11,25,42,9,6,40,34,22,31,6,22,36,16,54,50,93,56,50,60,24,47,23,24,48,50,1,34,50,29,0,37,52,16,32,48,24,60,71,57,44,47,60,47,38,34,71,75,65,49,40,58,50,65,65,41,28,56,32,34,25,21,50,24,2,47,51,7,15,44,50,27,11,54,54,40,36,66,56,49,50,88,79,26,35,68,67,23,46,32,67,71,64,55,39,46,80,97,38,46,81,63,48,43,57,57,50,11,52,33,23,39,52,33,30,52,50,21,39,47,50,7,37,54,51,22,58,64,54,84,88,45,60,49,45,41,48,72,50,28,33,38,32,71,55,81,41,96,63,86,66,75,67,70,61,74,66,53,62,63,55,64,77,101